Protein 8V66 (pdb70)

Nearest PDB structures (foldseek):
  8d6g-assembly1_A  TM=1.001E+00  e=0.000E+00  Nanorana parkeri
  8d6m-assembly1_A  TM=1.000E+00  e=0.000E+00  Nanorana parkeri
  8d6o-assembly1_A  TM=1.000E+00  e=0.000E+00  Nanorana parkeri
  6o0e-assembly2_B  TM=7.574E-01  e=0.000E+00  Aquarana catesbeiana
  6o0f-assembly2_B  TM=7.575E-01  e=0.000E+00  Aquarana catesbeiana

InterPro domains:
  IPR000716 Thyroglobulin type-1 [PF00086] (105-172)
  IPR000716 Thyroglobulin type-1 [PF00086] (182-245)
  IPR000716 Thyroglobulin type-1 [PS00484] (200-229)
  IPR000716 Thyroglobulin type-1 [PS51162] (107-174)
  IPR000716 Thyroglobulin type-1 [PS51162] (179-246)
  IPR000716 Thyroglobulin type-1 [SM00211] (129-178)
  IPR000716 Thyroglobulin type-1 [SM00211] (201-250)
  IPR000716 Thyroglobulin type-1 [cd00191] (109-174)
  IPR000716 Thyroglobulin type-1 [cd00191] (181-246)
  IPR001156 Transferrin-like domain [PF00405] (250-482)
  IPR001156 Transferrin-like domain [PF00405] (493-825)
  IPR001156 Transferrin-like domain [PR00422] (55-73)
  IPR001156 Transferrin-like domain [PR00422] (73-87)
  IPR001156 Transferrin-like domain [PR00422] (253-265)
  IPR001156 Transferrin-like domain [PR00422] (272-295)
  IPR001156 Transferrin-like domain [PR00422] (311-327)
  IPR001156 Transferrin-like domain [PR00422] (352-373)
  IPR001156 Transferrin-like domain [PR00422] (385-399)
  IPR001156 Transferrin-like domain [PR00422] (401-419)
  IPR001156 Transferrin-like domain [PR00422] (446-464)

Structure (mmCIF, N/CA/C/O backbone):
data_8V66
#
_entry.id   8V66
#
_cell.length_a   229.156
_cell.length_b   229.156
_cell.length_c   67.505
_cell.angle_alpha   90.00
_cell.angle_beta   90.00
_cell.angle_gamma   120.00
#
_symmetry.space_group_name_H-M   'H 3'
#
loop_
_entity.id
_entity.type
_entity.pdbx_description
1 polymer Saxiphilin
2 non-polymer 'PENTAETHYLENE GLYCOL'
3 non-polymer '({[(3aS,4R,7S,10aS)-2,6-diamino-10,10-dihydroxy-3a,4,9,10-tetrahydro-1H,8H-pyrrolo[1,2-c]purin-4-yl]methoxy}carbonyl)sulfamic acid'
4 water water
#
loop_
_atom_site.group_PDB
_atom_site.id
_atom_site.type_symbol
_atom_site.label_atom_id
_atom_site.label_alt_id
_atom_site.label_comp_id
_atom_site.label_asym_id
_atom_site.label_entity_id
_atom_site.label_seq_id
_atom_site.pdbx_PDB_ins_code
_atom_site.Cartn_x
_atom_site.Cartn_y
_atom_site.Cartn_z
_atom_site.occupancy
_atom_site.B_iso_or_equiv
_atom_site.auth_seq_id
_atom_site.auth_comp_id
_atom_site.auth_asym_id
_atom_site.auth_atom_id
_atom_site.pdbx_PDB_model_num
ATOM 1 N N . ARG A 1 24 ? -30.279 16.155 -14.583 1.00 70.83 5 ARG A N 1
ATOM 2 C CA . ARG A 1 24 ? -29.468 16.734 -13.521 1.00 64.80 5 ARG A CA 1
ATOM 3 C C . ARG A 1 24 ? -30.252 16.797 -12.215 1.00 54.10 5 ARG A C 1
ATOM 4 O O . ARG A 1 24 ? -31.436 17.121 -12.203 1.00 55.43 5 ARG A O 1
ATOM 12 N N . HIS A 1 25 ? -29.578 16.481 -11.115 1.00 55.22 6 HIS A N 1
ATOM 13 C CA . HIS A 1 25 ? -30.211 16.375 -9.810 1.00 58.44 6 HIS A CA 1
ATOM 14 C C . HIS A 1 25 ? -29.394 17.169 -8.805 1.00 52.70 6 HIS A C 1
ATOM 15 O O . HIS A 1 25 ? -28.174 17.269 -8.927 1.00 48.62 6 HIS A O 1
ATOM 22 N N . VAL A 1 26 ? -30.065 17.719 -7.802 1.00 48.96 7 VAL A N 1
ATOM 23 C CA . VAL A 1 26 ? -29.385 18.281 -6.644 1.00 41.75 7 VAL A CA 1
ATOM 24 C C . VAL A 1 26 ? -30.028 17.673 -5.416 1.00 41.34 7 VAL A C 1
ATOM 25 O O . VAL A 1 26 ? -31.235 17.825 -5.211 1.00 44.72 7 VAL A O 1
ATOM 29 N N . GLN A 1 27 ? -29.232 16.992 -4.599 1.00 36.95 8 GLN A N 1
ATOM 30 C CA . GLN A 1 27 ? -29.732 16.361 -3.384 1.00 40.24 8 GLN A CA 1
ATOM 31 C C . GLN A 1 27 ? -29.385 17.244 -2.194 1.00 37.41 8 GLN A C 1
ATOM 32 O O . GLN A 1 27 ? -28.214 17.371 -1.834 1.00 37.14 8 GLN A O 1
ATOM 38 N N . TRP A 1 28 ? -30.399 17.841 -1.587 1.00 38.07 9 TRP A N 1
ATOM 39 C CA . TRP A 1 28 ? -30.203 18.727 -0.449 1.00 40.60 9 TRP A CA 1
ATOM 40 C C . TRP A 1 28 ? -30.269 17.914 0.836 1.00 39.31 9 TRP A C 1
ATOM 41 O O . TRP A 1 28 ? -31.191 17.116 1.024 1.00 43.90 9 TRP A O 1
ATOM 52 N N . CYS A 1 29 ? -29.298 18.114 1.722 1.00 38.47 10 CYS A N 1
ATOM 53 C CA . CYS A 1 29 ? -29.327 17.450 3.018 1.00 36.85 10 CYS A CA 1
ATOM 54 C C . CYS A 1 29 ? -30.057 18.305 4.039 1.00 48.69 10 CYS A C 1
ATOM 55 O O . CYS A 1 29 ? -29.692 19.466 4.262 1.00 39.68 10 CYS A O 1
ATOM 58 N N . THR A 1 30 ? -31.072 17.727 4.668 1.00 41.81 11 THR A N 1
ATOM 59 C CA . THR A 1 30 ? -31.828 18.414 5.707 1.00 40.19 11 THR A CA 1
ATOM 60 C C . THR A 1 30 ? -31.508 17.777 7.046 1.00 43.93 11 THR A C 1
ATOM 61 O O . THR A 1 30 ? -31.173 16.587 7.123 1.00 39.26 11 THR A O 1
ATOM 65 N N . ILE A 1 31 ? -31.603 18.579 8.105 1.00 33.60 12 ILE A N 1
ATOM 66 C CA . ILE A 1 31 ? -31.164 18.170 9.439 1.00 37.62 12 ILE A CA 1
ATOM 67 C C . ILE A 1 31 ? -32.325 17.897 10.368 1.00 36.55 12 ILE A C 1
ATOM 68 O O . ILE A 1 31 ? -32.097 17.580 11.549 1.00 42.97 12 ILE A O 1
ATOM 73 N N . SER A 1 32 ? -33.556 18.030 9.897 1.00 38.37 13 SER A N 1
ATOM 74 C CA . SER A 1 32 ? -34.688 17.887 10.791 1.00 43.21 13 SER A CA 1
ATOM 75 C C . SER A 1 32 ? -35.922 17.500 10.000 1.00 37.08 13 SER A C 1
ATOM 76 O O . SER A 1 32 ? -35.989 17.669 8.778 1.00 42.67 13 SER A O 1
ATOM 79 N N . HIS A 1 33 ? -36.925 17.029 10.742 1.00 45.48 14 HIS A N 1
ATOM 80 C CA . HIS A 1 33 ? -38.225 16.719 10.160 1.00 43.74 14 HIS A CA 1
ATOM 81 C C . HIS A 1 33 ? -38.867 17.969 9.572 1.00 47.69 14 HIS A C 1
ATOM 82 O O . HIS A 1 33 ? -39.423 17.940 8.464 1.00 42.80 14 HIS A O 1
ATOM 89 N N . LEU A 1 34 ? -38.779 19.090 10.289 1.00 50.82 15 LEU A N 1
ATOM 90 C CA . LEU A 1 34 ? -39.350 20.335 9.787 1.00 40.89 15 LEU A CA 1
ATOM 91 C C . LEU A 1 34 ? -38.663 20.775 8.499 1.00 43.18 15 LEU A C 1
ATOM 92 O O . LEU A 1 34 ? -39.323 21.143 7.519 1.00 39.95 15 LEU A O 1
ATOM 97 N N . GLU A 1 35 ? -37.328 20.744 8.483 1.00 41.87 16 GLU A N 1
ATOM 98 C CA . GLU A 1 35 ? -36.599 21.182 7.294 1.00 34.16 16 GLU A CA 1
ATOM 99 C C . GLU A 1 35 ? -36.895 20.273 6.109 1.00 37.20 16 GLU A C 1
ATOM 100 O O . GLU A 1 35 ? -37.087 20.740 4.978 1.00 41.46 16 GLU A O 1
ATOM 106 N N . GLN A 1 36 ? -36.949 18.963 6.356 1.00 45.02 17 GLN A N 1
ATOM 107 C CA . GLN A 1 36 ? -37.282 18.026 5.283 1.00 42.41 17 GLN A CA 1
ATOM 108 C C . GLN A 1 36 ? -38.663 18.328 4.709 1.00 37.66 17 GLN A C 1
ATOM 109 O O . GLN A 1 36 ? -38.853 18.307 3.485 1.00 41.02 17 GLN A O 1
ATOM 115 N N . LYS A 1 37 ? -39.628 18.660 5.575 1.00 39.52 18 LYS A N 1
ATOM 116 C CA . LYS A 1 37 ? -40.950 19.076 5.098 1.00 48.31 18 LYS A CA 1
ATOM 117 C C . LYS A 1 37 ? -40.856 20.285 4.176 1.00 49.45 18 LYS A C 1
ATOM 118 O O . LYS A 1 37 ? -41.425 20.290 3.077 1.00 49.68 18 LYS A O 1
ATOM 124 N N . LYS A 1 38 ? -40.134 21.327 4.604 1.00 46.18 19 LYS A N 1
ATOM 125 C CA . LYS A 1 38 ? -39.967 22.500 3.749 1.00 39.43 19 LYS A CA 1
ATOM 126 C C . LYS A 1 38 ? -39.256 22.147 2.451 1.00 40.80 19 LYS A C 1
ATOM 127 O O . LYS A 1 38 ? -39.652 22.603 1.371 1.00 42.05 19 LYS A O 1
ATOM 133 N N . CYS A 1 39 ? -38.173 21.373 2.535 1.00 44.26 20 CYS A N 1
ATOM 134 C CA . CYS A 1 39 ? -37.473 20.993 1.315 1.00 45.04 20 CYS A CA 1
ATOM 135 C C . CYS A 1 39 ? -38.398 20.213 0.390 1.00 44.77 20 CYS A C 1
ATOM 136 O O . CYS A 1 39 ? -38.396 20.424 -0.832 1.00 46.73 20 CYS A O 1
ATOM 139 N N . ASN A 1 40 ? -39.205 19.312 0.962 1.00 43.13 21 ASN A N 1
ATOM 140 C CA . ASN A 1 40 ? -40.173 18.558 0.171 1.00 48.03 21 ASN A CA 1
ATOM 141 C C . ASN A 1 40 ? -41.186 19.478 -0.499 1.00 54.98 21 ASN A C 1
ATOM 142 O O . ASN A 1 40 ? -41.551 19.255 -1.658 1.00 48.29 21 ASN A O 1
ATOM 147 N N . ASP A 1 41 ? -41.642 20.527 0.200 1.00 46.72 22 ASP A N 1
ATOM 148 C CA . ASP A 1 41 ? -42.557 21.474 -0.437 1.00 51.76 22 ASP A CA 1
ATOM 149 C C . ASP A 1 41 ? -41.915 22.132 -1.651 1.00 50.70 22 ASP A C 1
ATOM 150 O O . ASP A 1 41 ? -42.573 22.337 -2.678 1.00 49.80 22 ASP A O 1
ATOM 155 N N . LEU A 1 42 ? -40.629 22.479 -1.554 1.00 43.29 23 LEU A N 1
ATOM 156 C CA . LEU A 1 42 ? -39.954 23.098 -2.690 1.00 41.75 23 LEU A CA 1
ATOM 157 C C . LEU A 1 42 ? -39.819 22.147 -3.870 1.00 45.89 23 LEU A C 1
ATOM 158 O O . LEU A 1 42 ? -39.804 22.600 -5.020 1.00 51.32 23 LEU A O 1
ATOM 163 N N . VAL A 1 43 ? -39.640 20.847 -3.617 1.00 47.20 24 VAL A N 1
ATOM 164 C CA . VAL A 1 43 ? -39.622 19.892 -4.725 1.00 46.67 24 VAL A CA 1
ATOM 165 C C . VAL A 1 43 ? -40.896 20.026 -5.545 1.00 43.46 24 VAL A C 1
ATOM 166 O O . VAL A 1 43 ? -40.861 20.051 -6.780 1.00 52.93 24 VAL A O 1
ATOM 170 N N . GLY A 1 44 ? -42.035 20.177 -4.865 1.00 44.69 25 GLY A N 1
ATOM 171 C CA . GLY A 1 44 ? -43.299 20.339 -5.571 1.00 58.68 25 GLY A CA 1
ATOM 172 C C . GLY A 1 44 ? -43.506 21.724 -6.162 1.00 64.24 25 GLY A C 1
ATOM 173 O O . GLY A 1 44 ? -43.971 21.856 -7.297 1.00 60.49 25 GLY A O 1
ATOM 174 N N . SER A 1 45 ? -43.177 22.774 -5.409 1.00 57.07 26 SER A N 1
ATOM 175 C CA . SER A 1 45 ? -43.586 24.116 -5.813 1.00 49.72 26 SER A CA 1
ATOM 176 C C . SER A 1 45 ? -42.577 24.825 -6.703 1.00 67.89 26 SER A C 1
ATOM 177 O O . SER A 1 45 ? -42.968 25.723 -7.458 1.00 60.02 26 SER A O 1
ATOM 180 N N . CYS A 1 46 ? -41.294 24.481 -6.622 1.00 60.00 27 CYS A N 1
ATOM 181 C CA . CYS A 1 46 ? -40.264 25.181 -7.378 1.00 62.53 27 CYS A CA 1
ATOM 182 C C . CYS A 1 46 ? -39.926 24.353 -8.607 1.00 66.61 27 CYS A C 1
ATOM 183 O O . CYS A 1 46 ? -39.365 23.258 -8.491 1.00 76.39 27 CYS A O 1
ATOM 186 N N . ASN A 1 47 ? -40.254 24.874 -9.779 1.00 63.24 28 ASN A N 1
ATOM 187 C CA . ASN A 1 47 ? -40.022 24.163 -11.028 1.00 65.68 28 ASN A CA 1
ATOM 188 C C . ASN A 1 47 ? -38.854 24.833 -11.735 1.00 67.85 28 ASN A C 1
ATOM 189 O O . ASN A 1 47 ? -39.017 25.848 -12.416 1.00 63.29 28 ASN A O 1
ATOM 194 N N . VAL A 1 48 ? -37.666 24.268 -11.556 1.00 66.16 29 VAL A N 1
ATOM 195 C CA . VAL A 1 48 ? -36.487 24.682 -12.307 1.00 62.83 29 VAL A CA 1
ATOM 196 C C . VAL A 1 48 ? -36.296 23.668 -13.431 1.00 75.70 29 VAL A C 1
ATOM 197 O O . VAL A 1 48 ? -35.953 22.507 -13.151 1.00 63.38 29 VAL A O 1
ATOM 201 N N . PRO A 1 49 ? -36.533 24.037 -14.687 1.00 78.96 30 PRO A N 1
ATOM 202 C CA . PRO A 1 49 ? -36.343 23.077 -15.774 1.00 76.97 30 PRO A CA 1
ATOM 203 C C . PRO A 1 49 ? -34.909 22.581 -15.787 1.00 74.93 30 PRO A C 1
ATOM 204 O O . PRO A 1 49 ? -33.980 23.325 -15.463 1.00 75.84 30 PRO A O 1
ATOM 208 N N . ASP A 1 50 ? -34.755 21.289 -16.096 1.00 75.33 31 ASP A N 1
ATOM 209 C CA . ASP A 1 50 ? -33.461 20.669 -16.370 1.00 78.75 31 ASP A CA 1
ATOM 210 C C . ASP A 1 50 ? -32.816 20.205 -15.056 1.00 72.18 31 ASP A C 1
ATOM 211 O O . ASP A 1 50 ? -32.104 19.195 -15.045 1.00 79.02 31 ASP A O 1
ATOM 216 N N . ILE A 1 51 ? -33.098 20.858 -13.929 1.00 69.75 32 ILE A N 1
ATOM 217 C CA . ILE A 1 51 ? -32.488 20.482 -12.655 1.00 60.44 32 ILE A CA 1
ATOM 218 C C . ILE A 1 51 ? -33.581 20.126 -11.660 1.00 55.38 32 ILE A C 1
ATOM 219 O O . ILE A 1 51 ? -34.456 20.947 -11.365 1.00 55.22 32 ILE A O 1
ATOM 224 N N . THR A 1 52 ? -33.511 18.917 -11.115 1.00 52.86 33 THR A N 1
ATOM 225 C CA . THR A 1 52 ? -34.504 18.428 -10.168 1.00 44.97 33 THR A CA 1
ATOM 226 C C . THR A 1 52 ? -33.911 18.439 -8.767 1.00 48.00 33 THR A C 1
ATOM 227 O O . THR A 1 52 ? -32.801 17.939 -8.554 1.00 50.04 33 THR A O 1
ATOM 231 N N . LEU A 1 53 ? -34.658 18.990 -7.818 1.00 49.31 34 LEU A N 1
ATOM 232 C CA . LEU A 1 53 ? -34.259 19.007 -6.420 1.00 48.77 34 LEU A CA 1
ATOM 233 C C . LEU A 1 53 ? -34.775 17.757 -5.722 1.00 49.13 34 LEU A C 1
ATOM 234 O O . LEU A 1 53 ? -35.874 17.290 -6.008 1.00 43.93 34 LEU A O 1
ATOM 239 N N . ALA A 1 54 ? -33.971 17.211 -4.811 1.00 40.78 35 ALA A N 1
ATOM 240 C CA . ALA A 1 54 ? -34.397 16.114 -3.956 1.00 40.02 35 ALA A CA 1
ATOM 241 C C . ALA A 1 54 ? -33.877 16.368 -2.552 1.00 43.08 35 ALA A C 1
ATOM 242 O O . ALA A 1 54 ? -32.867 17.049 -2.356 1.00 46.83 35 ALA A O 1
ATOM 244 N N . CYS A 1 55 ? -34.558 15.788 -1.575 1.00 39.72 36 CYS A N 1
ATOM 245 C CA . CYS A 1 55 ? -34.296 16.061 -0.171 1.00 43.06 36 CYS A CA 1
ATOM 246 C C . CYS A 1 55 ? -33.907 14.785 0.553 1.00 47.87 36 CYS A C 1
ATOM 247 O O . CYS A 1 55 ? -34.626 13.786 0.481 1.00 46.11 36 CYS A O 1
ATOM 250 N N . VAL A 1 56 ? -32.796 14.836 1.280 1.00 41.09 37 VAL A N 1
ATOM 251 C CA . VAL A 1 56 ? -32.254 13.695 2.011 1.00 45.53 37 VAL A CA 1
ATOM 252 C C . VAL A 1 56 ? -32.207 14.053 3.492 1.00 49.41 37 VAL A C 1
ATOM 253 O O . VAL A 1 56 ? -31.495 14.985 3.885 1.00 43.06 37 VAL A O 1
ATOM 257 N N . TYR A 1 57 ? -32.934 13.301 4.316 1.00 40.90 38 TYR A N 1
ATOM 258 C CA . TYR A 1 57 ? -32.976 13.588 5.747 1.00 42.01 38 TYR A CA 1
ATOM 259 C C . TYR A 1 57 ? -31.813 12.948 6.489 1.00 46.80 38 TYR A C 1
ATOM 260 O O . TYR A 1 57 ? -31.448 11.794 6.236 1.00 48.00 38 TYR A O 1
ATOM 269 N N . ARG A 1 58 ? -31.245 13.705 7.427 1.00 41.70 39 ARG A N 1
ATOM 270 C CA . ARG A 1 58 ? -30.363 13.188 8.465 1.00 38.34 39 ARG A CA 1
ATOM 271 C C . ARG A 1 58 ? -30.732 13.905 9.759 1.00 44.87 39 ARG A C 1
ATOM 272 O O . ARG A 1 58 ? -31.452 14.900 9.745 1.00 48.01 39 ARG A O 1
ATOM 280 N N . SER A 1 59 ? -30.206 13.421 10.883 1.00 42.84 40 SER A N 1
ATOM 281 C CA . SER A 1 59 ? -30.726 13.805 12.189 1.00 51.80 40 SER A CA 1
ATOM 282 C C . SER A 1 59 ? -30.009 15.006 12.799 1.00 49.16 40 SER A C 1
ATOM 283 O O . SER A 1 59 ? -30.431 15.488 13.857 1.00 44.68 40 SER A O 1
ATOM 286 N N . SER A 1 60 ? -28.941 15.499 12.178 1.00 44.21 41 SER A N 1
ATOM 287 C CA . SER A 1 60 ? -28.179 16.588 12.774 1.00 41.40 41 SER A CA 1
ATOM 288 C C . SER A 1 60 ? -27.287 17.215 11.714 1.00 43.48 41 SER A C 1
ATOM 289 O O . SER A 1 60 ? -27.053 16.646 10.648 1.00 39.25 41 SER A O 1
ATOM 292 N N . THR A 1 61 ? -26.755 18.389 12.047 1.00 43.43 42 THR A N 1
ATOM 293 C CA . THR A 1 61 ? -25.830 19.058 11.139 1.00 38.07 42 THR A CA 1
ATOM 294 C C . THR A 1 61 ? -24.645 18.168 10.791 1.00 43.74 42 THR A C 1
ATOM 295 O O . THR A 1 61 ? -24.244 18.090 9.623 1.00 40.36 42 THR A O 1
ATOM 299 N N . GLU A 1 62 ? -24.077 17.477 11.788 1.00 43.09 43 GLU A N 1
ATOM 300 C CA . GLU A 1 62 ? -22.865 16.702 11.539 1.00 46.06 43 GLU A CA 1
ATOM 301 C C . GLU A 1 62 ? -23.151 15.473 10.695 1.00 45.61 43 GLU A C 1
ATOM 302 O O . GLU A 1 62 ? -22.295 15.057 9.910 1.00 39.32 43 GLU A O 1
ATOM 308 N N . ASN A 1 63 ? -24.325 14.858 10.861 1.00 44.17 44 ASN A N 1
ATOM 309 C CA . ASN A 1 63 ? -24.649 13.711 10.020 1.00 47.55 44 ASN A CA 1
ATOM 310 C C . ASN A 1 63 ? -24.862 14.132 8.574 1.00 42.63 44 ASN A C 1
ATOM 311 O O . ASN A 1 63 ? -24.579 13.360 7.659 1.00 39.35 44 ASN A O 1
ATOM 316 N N . CYS A 1 64 ? -25.341 15.355 8.343 1.00 42.50 45 CYS A N 1
ATOM 317 C CA . CYS A 1 64 ? -25.460 15.848 6.979 1.00 35.61 45 CYS A CA 1
ATOM 318 C C . CYS A 1 64 ? -24.088 16.137 6.383 1.00 34.89 45 CYS A C 1
ATOM 319 O O . CYS A 1 64 ? -23.837 15.835 5.208 1.00 38.01 45 CYS A O 1
ATOM 322 N N . MET A 1 65 ? -23.200 16.775 7.155 1.00 33.49 46 MET A N 1
ATOM 323 C CA . MET A 1 65 ? -21.828 16.948 6.679 1.00 35.06 46 MET A CA 1
ATOM 324 C C . MET A 1 65 ? -21.218 15.624 6.224 1.00 42.72 46 MET A C 1
ATOM 325 O O . MET A 1 65 ? -20.546 15.563 5.186 1.00 36.83 46 MET A O 1
ATOM 330 N N . ALA A 1 66 ? -21.397 14.564 7.016 1.00 39.13 47 ALA A N 1
ATOM 331 C CA . ALA A 1 66 ? -20.873 13.255 6.618 1.00 41.09 47 ALA A CA 1
ATOM 332 C C . ALA A 1 66 ? -21.579 12.721 5.375 1.00 42.26 47 ALA A C 1
ATOM 333 O O . ALA A 1 66 ? -20.942 12.090 4.522 1.00 43.00 47 ALA A O 1
ATOM 335 N N . ALA A 1 67 ? -22.889 12.967 5.251 1.00 39.37 48 ALA A N 1
ATOM 336 C CA . ALA A 1 67 ? -23.626 12.526 4.069 1.00 39.33 48 ALA A CA 1
ATOM 337 C C . ALA A 1 67 ? -23.109 13.204 2.811 1.00 43.64 48 ALA A C 1
ATOM 338 O O . ALA A 1 67 ? -23.019 12.575 1.755 1.00 39.94 48 ALA A O 1
ATOM 340 N N . ILE A 1 68 ? -22.760 14.487 2.896 1.00 39.35 49 ILE A N 1
ATOM 341 C CA . ILE A 1 68 ? -22.231 15.175 1.724 1.00 35.21 49 ILE A CA 1
ATOM 342 C C . ILE A 1 68 ? -20.849 14.646 1.377 1.00 34.33 49 ILE A C 1
ATOM 343 O O . ILE A 1 68 ? -20.546 14.386 0.204 1.00 37.89 49 ILE A O 1
ATOM 348 N N . LYS A 1 69 ? -19.993 14.478 2.387 1.00 31.33 50 LYS A N 1
ATOM 349 C CA . LYS A 1 69 ? -18.676 13.902 2.148 1.00 35.15 50 LYS A CA 1
ATOM 350 C C . LYS A 1 69 ? -18.802 12.533 1.471 1.00 39.31 50 LYS A C 1
ATOM 351 O O . LYS A 1 69 ? -18.060 12.219 0.531 1.00 41.05 50 LYS A O 1
ATOM 357 N N . ASP A 1 70 ? -19.782 11.746 1.888 1.00 36.50 51 ASP A N 1
ATOM 358 C CA . ASP A 1 70 ? -19.955 10.382 1.399 1.00 42.25 51 ASP A CA 1
ATOM 359 C C . ASP A 1 70 ? -20.705 10.304 0.075 1.00 47.80 51 ASP A C 1
ATOM 360 O O . ASP A 1 70 ? -20.828 9.211 -0.492 1.00 43.14 51 ASP A O 1
ATOM 365 N N . GLY A 1 71 ? -21.229 11.413 -0.428 1.00 37.85 52 GLY A N 1
ATOM 366 C CA . GLY A 1 71 ? -22.006 11.386 -1.646 1.00 35.12 52 GLY A CA 1
ATOM 367 C C . GLY A 1 71 ? -23.464 11.037 -1.460 1.00 39.52 52 GLY A C 1
ATOM 368 O O . GLY A 1 71 ? -24.188 10.926 -2.456 1.00 40.38 52 GLY A O 1
ATOM 369 N N . GLN A 1 72 ? -23.926 10.855 -0.220 1.00 36.41 53 GLN A N 1
ATOM 370 C CA . GLN A 1 72 ? -25.354 10.645 0.013 1.00 33.23 53 GLN A CA 1
ATOM 371 C C . GLN A 1 72 ? -26.181 11.871 -0.346 1.00 39.59 53 GLN A C 1
ATOM 372 O O . GLN A 1 72 ? -27.371 11.744 -0.664 1.00 37.45 53 GLN A O 1
ATOM 378 N N . ALA A 1 73 ? -25.565 13.052 -0.313 1.00 39.00 54 ALA A N 1
ATOM 379 C CA . ALA A 1 73 ? -26.227 14.304 -0.640 1.00 43.57 54 ALA A CA 1
ATOM 380 C C . ALA A 1 73 ? -25.162 15.251 -1.169 1.00 41.13 54 ALA A C 1
ATOM 381 O O . ALA A 1 73 ? -23.968 14.936 -1.164 1.00 38.42 54 ALA A O 1
ATOM 383 N N . ASP A 1 74 ? -25.600 16.421 -1.634 1.00 34.97 55 ASP A N 1
ATOM 384 C CA . ASP A 1 74 ? -24.723 17.332 -2.366 1.00 37.14 55 ASP A CA 1
ATOM 385 C C . ASP A 1 74 ? -24.531 18.697 -1.715 1.00 37.25 55 ASP A C 1
A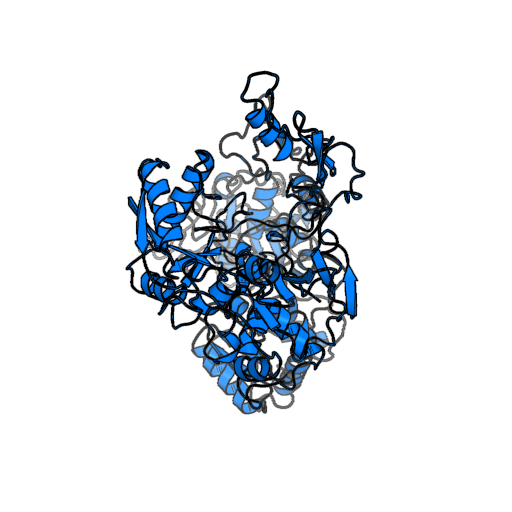TOM 386 O O . ASP A 1 74 ? -23.483 19.315 -1.924 1.00 36.48 55 ASP A O 1
ATOM 391 N N . ALA A 1 75 ? -25.498 19.180 -0.943 1.00 36.17 56 ALA A N 1
ATOM 392 C CA . ALA A 1 75 ? -25.420 20.562 -0.474 1.00 38.00 56 ALA A CA 1
ATOM 393 C C . ALA A 1 75 ? -26.222 20.728 0.809 1.00 39.32 56 ALA A C 1
ATOM 394 O O . ALA A 1 75 ? -27.229 20.046 1.023 1.00 36.60 56 ALA A O 1
ATOM 396 N N . MET A 1 76 ? -25.762 21.647 1.659 1.00 36.60 57 MET A N 1
ATOM 397 C CA . MET A 1 76 ? -26.575 22.162 2.753 1.00 32.78 57 MET A CA 1
ATOM 398 C C . MET A 1 76 ? -26.076 23.562 3.059 1.00 32.50 57 MET A C 1
ATOM 399 O O . MET A 1 76 ? -24.986 23.950 2.649 1.00 34.40 57 MET A O 1
ATOM 404 N N . PHE A 1 77 ? -26.862 24.286 3.842 1.00 34.79 58 PHE A N 1
ATOM 405 C CA . PHE A 1 77 ? -26.519 25.635 4.296 1.00 34.34 58 PHE A CA 1
ATOM 406 C C . PHE A 1 77 ? -25.946 25.529 5.704 1.00 37.67 58 PHE A C 1
ATOM 407 O O . PHE A 1 77 ? -26.551 24.886 6.568 1.00 36.78 58 PHE A O 1
ATOM 415 N N . LEU A 1 78 ? -24.795 26.162 5.937 1.00 34.19 59 LEU A N 1
ATOM 416 C CA . LEU A 1 78 ? -24.069 26.038 7.195 1.00 33.06 59 LEU A CA 1
ATOM 417 C C . LEU A 1 78 ? -23.761 27.403 7.817 1.00 37.96 59 LEU A C 1
ATOM 418 O O . LEU A 1 78 ? -23.294 28.323 7.137 1.00 34.48 59 LEU A O 1
ATOM 423 N N . ASP A 1 79 ? -23.978 27.504 9.124 1.00 34.66 60 ASP A N 1
ATOM 424 C CA . ASP A 1 79 ? -23.414 28.585 9.924 1.00 39.67 60 ASP A CA 1
ATOM 425 C C . ASP A 1 79 ? -21.906 28.647 9.727 1.00 41.58 60 ASP A C 1
ATOM 426 O O . ASP A 1 79 ? -21.254 27.621 9.503 1.00 34.61 60 ASP A O 1
ATOM 431 N N . SER A 1 80 ? -21.348 29.867 9.811 1.00 36.08 61 SER A N 1
ATOM 432 C CA . SER A 1 80 ? -19.914 30.059 9.603 1.00 34.22 61 SER A CA 1
ATOM 433 C C . SER A 1 80 ? -19.067 29.157 10.495 1.00 33.53 61 SER A C 1
ATOM 434 O O . SER A 1 80 ? -17.968 28.747 10.104 1.00 34.95 61 SER A O 1
ATOM 437 N N . GLY A 1 81 ? -19.519 28.883 11.721 1.00 35.17 62 GLY A N 1
ATOM 438 C CA . GLY A 1 81 ? -18.727 28.018 12.589 1.00 33.24 62 GLY A CA 1
ATOM 439 C C . GLY A 1 81 ? -18.649 26.595 12.053 1.00 39.89 62 GLY A C 1
ATOM 440 O O . GLY A 1 81 ? -17.609 25.941 12.139 1.00 36.92 62 GLY A O 1
ATOM 441 N N . ASP A 1 82 ? -19.747 26.115 11.470 1.00 40.41 63 ASP A N 1
ATOM 442 C CA . ASP A 1 82 ? -19.799 24.801 10.832 1.00 40.76 63 ASP A CA 1
ATOM 443 C C . ASP A 1 82 ? -19.060 24.799 9.502 1.00 44.25 63 ASP A C 1
ATOM 444 O O . ASP A 1 82 ? -18.481 23.775 9.112 1.00 37.57 63 ASP A O 1
ATOM 449 N N . VAL A 1 83 ? -19.070 25.932 8.790 1.00 37.54 64 VAL A N 1
ATOM 450 C CA . VAL A 1 83 ? -18.229 26.057 7.603 1.00 34.14 64 VAL A CA 1
ATOM 451 C C . VAL A 1 83 ? -16.776 25.802 7.970 1.00 43.03 64 VAL A C 1
ATOM 452 O O . VAL A 1 83 ? -16.041 25.140 7.230 1.00 38.35 64 VAL A O 1
ATOM 456 N N . TYR A 1 84 ? -16.332 26.328 9.119 1.00 38.26 65 TYR A N 1
ATOM 457 C CA . TYR A 1 84 ? -14.965 26.073 9.543 1.00 36.04 65 TYR A CA 1
ATOM 458 C C . TYR A 1 84 ? -14.774 24.594 9.866 1.00 41.71 65 TYR A C 1
ATOM 459 O O . TYR A 1 84 ? -13.815 23.964 9.409 1.00 39.09 65 TYR A O 1
ATOM 468 N N . LYS A 1 85 ? -15.671 24.031 10.679 1.00 39.29 66 LYS A N 1
ATOM 469 C CA . LYS A 1 85 ? -15.525 22.629 11.072 1.00 37.78 66 LYS A CA 1
ATOM 470 C C . LYS A 1 85 ? -15.619 21.712 9.855 1.00 40.38 66 LYS A C 1
ATOM 471 O O . LYS A 1 85 ? -14.908 20.704 9.767 1.00 42.19 66 LYS A O 1
ATOM 477 N N . ALA A 1 86 ? -16.472 22.059 8.886 1.00 38.34 67 ALA A N 1
ATOM 478 C CA . ALA A 1 86 ? -16.621 21.220 7.699 1.00 43.31 67 ALA A CA 1
ATOM 479 C C . ALA A 1 86 ? -15.416 21.284 6.781 1.00 41.53 67 ALA A C 1
ATOM 480 O O . ALA A 1 86 ? -15.245 20.395 5.937 1.00 40.09 67 ALA A O 1
ATOM 482 N N . SER A 1 87 ? -14.589 22.320 6.906 1.00 37.12 68 SER A N 1
ATOM 483 C CA . SER A 1 87 ? -13.418 22.458 6.059 1.00 39.41 68 SER A CA 1
ATOM 484 C C . SER A 1 87 ? -12.259 21.582 6.510 1.00 43.38 68 SER A C 1
ATOM 485 O O . SER A 1 87 ? -11.284 21.458 5.770 1.00 37.90 68 SER A O 1
ATOM 488 N N . LEU A 1 88 ? -12.325 20.993 7.700 1.00 41.27 69 LEU A N 1
ATOM 489 C CA . LEU A 1 88 ? -11.218 20.175 8.176 1.00 48.17 69 LEU A CA 1
ATOM 490 C C . LEU A 1 88 ? -11.241 18.795 7.510 1.00 49.19 69 LEU A C 1
ATOM 491 O O . LEU A 1 88 ? -12.241 18.370 6.921 1.00 46.50 69 LEU A O 1
ATOM 496 N N . ASP A 1 89 ? -10.116 18.084 7.625 1.00 52.20 70 ASP A N 1
ATOM 497 C CA . ASP A 1 89 ? -9.924 16.856 6.857 1.00 53.35 70 ASP A CA 1
ATOM 498 C C . ASP A 1 89 ? -11.010 15.818 7.104 1.00 44.79 70 ASP A C 1
ATOM 499 O O . ASP A 1 89 ? -11.252 14.977 6.230 1.00 52.22 70 ASP A O 1
ATOM 504 N N . HIS A 1 90 ? -11.690 15.869 8.250 1.00 41.64 71 HIS A N 1
ATOM 505 C CA . HIS A 1 90 ? -12.748 14.893 8.523 1.00 48.42 71 HIS A CA 1
ATOM 506 C C . HIS A 1 90 ? -13.866 14.947 7.481 1.00 60.84 71 HIS A C 1
ATOM 507 O O . HIS A 1 90 ? -14.468 13.919 7.158 1.00 54.12 71 HIS A O 1
ATOM 514 N N . TYR A 1 91 ? -14.189 16.131 6.968 1.00 50.04 72 TYR A N 1
ATOM 515 C CA . TYR A 1 91 ? -15.334 16.254 6.068 1.00 36.39 72 TYR A CA 1
ATOM 516 C C . TYR A 1 91 ? -14.980 16.797 4.700 1.00 35.56 72 TYR A C 1
ATOM 517 O O . TYR A 1 91 ? -15.612 16.419 3.714 1.00 39.98 72 TYR A O 1
ATOM 526 N N . ASN A 1 92 ? -14.028 17.723 4.633 1.00 38.85 73 ASN A N 1
ATOM 527 C CA . ASN A 1 92 ? -13.479 18.226 3.380 1.00 40.93 73 ASN A CA 1
ATOM 528 C C . ASN A 1 92 ? -14.566 18.864 2.511 1.00 42.79 73 ASN A C 1
ATOM 529 O O . ASN A 1 92 ? -14.727 18.538 1.328 1.00 38.67 73 ASN A O 1
ATOM 534 N N . LEU A 1 93 ? -15.339 19.767 3.119 1.00 37.52 74 LEU A N 1
ATOM 535 C CA . LEU A 1 93 ? -16.356 20.545 2.416 1.00 36.21 74 LEU A CA 1
ATOM 536 C C . LEU A 1 93 ? -15.880 21.985 2.275 1.00 37.06 74 LEU A C 1
ATOM 537 O O . LEU A 1 93 ? -15.010 22.431 3.021 1.00 37.16 74 LEU A O 1
ATOM 542 N N . LYS A 1 94 ? -16.463 22.719 1.322 1.00 37.07 75 LYS A N 1
ATOM 543 C CA . LYS A 1 94 ? -16.062 24.102 1.079 1.00 35.20 75 LYS A CA 1
ATOM 544 C C . LYS A 1 94 ? -17.302 24.952 0.837 1.00 34.24 75 LYS A C 1
ATOM 545 O O . LYS A 1 94 ? -18.304 24.451 0.326 1.00 36.91 75 LYS A O 1
ATOM 551 N N . PRO A 1 95 ? -17.260 26.238 1.201 1.00 33.46 76 PRO A N 1
ATOM 552 C CA . PRO A 1 95 ? -18.378 27.134 0.887 1.00 33.81 76 PRO A CA 1
ATOM 553 C C . PRO A 1 95 ? -18.383 27.478 -0.594 1.00 34.48 76 PRO A C 1
ATOM 554 O O . PRO A 1 95 ? -17.335 27.758 -1.180 1.00 38.20 76 PRO A O 1
ATOM 558 N N . ILE A 1 96 ? -19.572 27.491 -1.195 1.00 34.77 77 ILE A N 1
ATOM 559 C CA . ILE A 1 96 ? -19.698 27.879 -2.596 1.00 38.58 77 ILE A CA 1
ATOM 560 C C . ILE A 1 96 ? -20.705 29.005 -2.837 1.00 35.78 77 ILE A C 1
ATOM 561 O O . ILE A 1 96 ? -20.619 29.672 -3.883 1.00 37.23 77 ILE A O 1
ATOM 566 N N . ILE A 1 97 ? -21.680 29.229 -1.955 1.00 35.32 78 ILE A N 1
ATOM 567 C CA . ILE A 1 97 ? -22.747 30.205 -2.200 1.00 38.47 78 ILE A CA 1
ATOM 568 C C . ILE A 1 97 ? -23.076 30.924 -0.901 1.00 39.28 78 ILE A C 1
ATOM 569 O O . ILE A 1 97 ? -23.149 30.289 0.154 1.00 39.74 78 ILE A O 1
ATOM 574 N N . ALA A 1 98 ? -23.313 32.241 -0.974 1.00 37.24 79 ALA A N 1
ATOM 575 C CA . ALA A 1 98 ? -23.621 32.994 0.238 1.00 33.95 79 ALA A CA 1
ATOM 576 C C . ALA A 1 98 ? -24.282 34.318 -0.131 1.00 35.69 79 ALA A C 1
ATOM 577 O O . ALA A 1 98 ? -24.221 34.764 -1.278 1.00 37.93 79 ALA A O 1
ATOM 579 N N . GLU A 1 99 ? -24.893 34.957 0.864 1.00 36.09 80 GLU A N 1
ATOM 580 C CA . GLU A 1 99 ? -25.476 36.296 0.647 1.00 35.26 80 GLU A CA 1
ATOM 581 C C . GLU A 1 99 ? -24.388 37.362 0.678 1.00 38.88 80 GLU A C 1
ATOM 582 O O . GLU A 1 99 ? -23.653 37.452 1.671 1.00 40.06 80 GLU A O 1
ATOM 588 N N . PRO A 1 100 ? -24.247 38.173 -0.377 1.00 45.69 81 PRO A N 1
ATOM 589 C CA . PRO A 1 100 ? -23.264 39.270 -0.360 1.00 46.63 81 PRO A CA 1
ATOM 590 C C . PRO A 1 100 ? -23.522 40.251 0.771 1.00 42.56 81 PRO A C 1
ATOM 591 O O . PRO A 1 100 ? -24.667 40.531 1.126 1.00 41.14 81 PRO A O 1
ATOM 595 N N . TYR A 1 101 ? -22.440 40.785 1.337 1.00 40.45 82 TYR A N 1
ATOM 596 C CA . TYR A 1 101 ? -22.542 41.821 2.354 1.00 39.67 82 TYR A CA 1
ATOM 597 C C . TYR A 1 101 ? -21.563 42.940 2.039 1.00 45.26 82 TYR A C 1
ATOM 598 O O . TYR A 1 101 ? -20.697 42.813 1.171 1.00 41.20 82 TYR A O 1
ATOM 607 N N . SER A 1 102 ? -21.714 44.035 2.788 1.00 45.09 83 SER A N 1
ATOM 608 C CA . SER A 1 102 ? -20.978 45.277 2.606 1.00 46.26 83 SER A CA 1
ATOM 609 C C . SER A 1 102 ? -20.419 45.711 3.956 1.00 47.21 83 SER A C 1
ATOM 610 O O . SER A 1 102 ? -21.036 45.467 4.997 1.00 39.14 83 SER A O 1
ATOM 613 N N . LEU A 1 103 ? -19.240 46.330 3.950 1.00 49.90 84 LEU A N 1
ATOM 614 C CA . LEU A 1 103 ? -18.630 46.802 5.189 1.00 49.47 84 LEU A CA 1
ATOM 615 C C . LEU A 1 103 ? -18.781 48.305 5.391 1.00 49.56 84 LEU A C 1
ATOM 616 O O . LEU A 1 103 ? -18.948 48.760 6.526 1.00 45.65 84 LEU A O 1
ATOM 621 N N . HIS A 1 104 ? -18.697 49.081 4.315 1.00 43.78 85 HIS A N 1
ATOM 622 C CA . HIS A 1 104 ? -18.812 50.532 4.363 1.00 56.10 85 HIS A CA 1
ATOM 623 C C . HIS A 1 104 ? -19.136 51.003 2.954 1.00 53.69 85 HIS A C 1
ATOM 624 O O . HIS A 1 104 ? -19.070 50.230 1.992 1.00 43.92 85 HIS A O 1
ATOM 631 N N . ARG A 1 105 ? -19.521 52.272 2.837 1.00 51.30 86 ARG A N 1
ATOM 632 C CA . ARG A 1 105 ? -19.781 52.808 1.510 1.00 52.01 86 ARG A CA 1
ATOM 633 C C . ARG A 1 105 ? -18.482 52.869 0.732 1.00 49.76 86 ARG A C 1
ATOM 634 O O . ARG A 1 105 ? -17.427 53.164 1.288 1.00 53.35 86 ARG A O 1
ATOM 642 N N . GLU A 1 106 ? -18.559 52.559 -0.551 1.00 49.10 87 GLU A N 1
ATOM 643 C CA . GLU A 1 106 ? -17.397 52.580 -1.416 1.00 54.83 87 GLU A CA 1
ATOM 644 C C . GLU A 1 106 ? -17.689 53.493 -2.595 1.00 58.00 87 GLU A C 1
ATOM 645 O O . GLU A 1 106 ? -18.848 53.751 -2.920 1.00 43.52 87 GLU A O 1
ATOM 651 N N . LEU A 1 107 ? -16.619 54.001 -3.210 1.00 58.04 88 LEU A N 1
ATOM 652 C CA . LEU A 1 107 ? -16.723 54.714 -4.479 1.00 52.35 88 LEU A CA 1
ATOM 653 C C . LEU A 1 107 ? -17.446 53.851 -5.502 1.00 67.44 88 LEU A C 1
ATOM 654 O O . LEU A 1 107 ? -17.374 52.622 -5.457 1.00 53.81 88 LEU A O 1
ATOM 659 N N . THR A 1 108 ? -18.162 54.482 -6.432 1.00 48.52 89 THR A N 1
ATOM 660 C CA . THR A 1 108 ? -18.715 53.644 -7.485 1.00 46.46 89 THR A CA 1
ATOM 661 C C . THR A 1 108 ? -17.582 53.145 -8.382 1.00 37.59 89 THR A C 1
ATOM 662 O O . THR A 1 108 ? -16.517 53.758 -8.479 1.00 40.86 89 THR A O 1
ATOM 666 N N . LYS A 1 109 ? -17.843 52.031 -9.062 1.00 46.27 90 LYS A N 1
ATOM 667 C CA . LYS A 1 109 ? -16.862 51.432 -9.966 1.00 44.48 90 LYS A CA 1
ATOM 668 C C . LYS A 1 109 ? -16.385 52.422 -11.032 1.00 40.62 90 LYS A C 1
ATOM 669 O O . LYS A 1 109 ? -15.182 52.542 -11.283 1.00 42.76 90 LYS A O 1
ATOM 675 N N . CYS A 1 110 ? -17.311 53.124 -11.691 1.00 41.00 91 CYS A N 1
ATOM 676 C CA . CYS A 1 110 ? -16.896 54.074 -12.730 1.00 38.30 91 CYS A CA 1
ATOM 677 C C . CYS A 1 110 ? -15.986 55.165 -12.166 1.00 33.88 91 CYS A C 1
ATOM 678 O O . CYS A 1 110 ? -14.957 55.514 -12.773 1.00 37.24 91 CYS A O 1
ATOM 681 N N . LEU A 1 111 ? -16.320 55.707 -10.993 1.00 36.64 92 LEU A N 1
ATOM 682 C CA . LEU A 1 111 ? -15.501 56.800 -10.478 1.00 33.74 92 LEU A CA 1
ATOM 683 C C . LEU A 1 111 ? -14.134 56.306 -9.999 1.00 34.28 92 LEU A C 1
ATOM 684 O O . LEU A 1 111 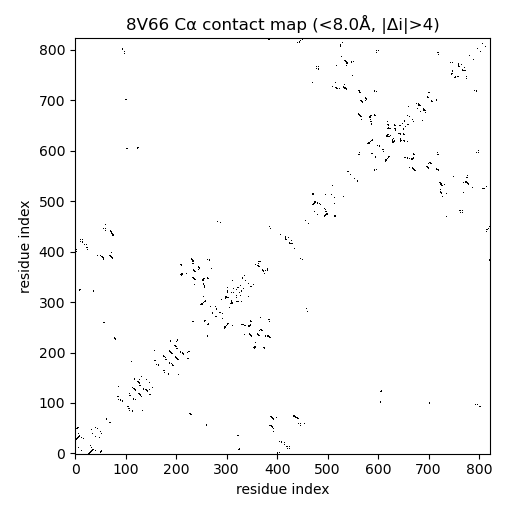? -13.137 57.020 -10.142 1.00 37.73 92 LEU A O 1
ATOM 689 N N . LYS A 1 112 ? -14.060 55.096 -9.453 1.00 46.21 93 LYS A N 1
ATOM 690 C CA . LYS A 1 112 ? -12.756 54.508 -9.137 1.00 43.30 93 LYS A CA 1
ATOM 691 C C . LYS A 1 112 ? -11.910 54.327 -10.396 1.00 35.98 93 LYS A C 1
ATOM 692 O O . LYS A 1 112 ? -10.706 54.631 -10.422 1.00 40.61 93 LYS A O 1
ATOM 698 N N . HIS A 1 113 ? -12.531 53.790 -11.442 1.00 39.16 94 HIS A N 1
ATOM 699 C CA . HIS A 1 113 ? -11.857 53.578 -12.717 1.00 40.37 94 HIS A CA 1
ATOM 700 C C . HIS A 1 113 ? -11.368 54.894 -13.306 1.00 43.27 94 HIS A C 1
ATOM 701 O O . HIS A 1 113 ? -10.232 54.987 -13.790 1.00 38.48 94 HIS A O 1
ATOM 708 N N . ARG A 1 114 ? -12.201 55.941 -13.251 1.00 39.90 95 ARG A N 1
ATOM 709 C CA . ARG A 1 114 ? -11.757 57.247 -13.718 1.00 36.77 95 ARG A CA 1
ATOM 710 C C . ARG A 1 114 ? -10.523 57.700 -12.949 1.00 40.65 95 ARG A C 1
ATOM 711 O O . ARG A 1 114 ? -9.531 58.151 -13.535 1.00 44.49 95 ARG A O 1
ATOM 719 N N . GLN A 1 115 ? -10.567 57.578 -11.623 1.00 38.78 96 GLN A N 1
ATOM 720 C CA . GLN A 1 115 ? -9.449 58.017 -10.793 1.00 40.60 96 GLN A CA 1
ATOM 721 C C . GLN A 1 115 ? -8.187 57.212 -11.094 1.00 48.26 96 GLN A C 1
ATOM 722 O O . GLN A 1 115 ? -7.096 57.778 -11.223 1.00 42.55 96 GLN A O 1
ATOM 728 N N . GLU A 1 116 ? -8.320 55.893 -11.249 1.00 42.53 97 GLU A N 1
ATOM 729 C CA . GLU A 1 116 ? -7.155 55.070 -11.558 1.00 44.22 97 GLU A CA 1
ATOM 730 C C . GLU A 1 116 ? -6.562 55.444 -12.915 1.00 49.40 97 GLU A C 1
ATOM 731 O O . GLU A 1 116 ? -5.345 55.637 -13.040 1.00 44.85 97 GLU A O 1
ATOM 737 N N . SER A 1 117 ? -7.406 55.598 -13.943 1.00 43.18 98 SER A N 1
ATOM 738 C CA . SER A 1 117 ? -6.854 55.856 -15.271 1.00 46.88 98 SER A CA 1
ATOM 739 C C . SER A 1 117 ? -6.236 57.243 -15.340 1.00 52.62 98 SER A C 1
ATOM 740 O O . SER A 1 117 ? -5.204 57.438 -15.989 1.00 50.92 98 SER A O 1
ATOM 743 N N . LEU A 1 118 ? -6.860 58.220 -14.683 1.00 46.63 99 LEU A N 1
ATOM 744 C CA . LEU A 1 118 ? -6.299 59.566 -14.640 1.00 47.79 99 LEU A CA 1
ATOM 745 C C . LEU A 1 118 ? -4.994 59.595 -13.849 1.00 52.04 99 LEU A C 1
ATOM 746 O O . LEU A 1 118 ? -4.166 60.493 -14.047 1.00 53.95 99 LEU A O 1
ATOM 751 N N . GLY A 1 119 ? -4.801 58.635 -12.947 1.00 53.25 100 GLY A N 1
ATOM 752 C CA . GLY A 1 119 ? -3.550 58.505 -12.227 1.00 55.51 100 GLY A CA 1
ATOM 753 C C . GLY A 1 119 ? -2.466 57.718 -12.933 1.00 51.78 100 GLY A C 1
ATOM 754 O O . GLY A 1 119 ? -1.364 57.578 -12.392 1.00 58.50 100 GLY A O 1
ATOM 755 N N . GLY A 1 120 ? -2.733 57.200 -14.127 1.00 50.74 101 GLY A N 1
ATOM 756 C CA . GLY A 1 120 ? -1.724 56.501 -14.891 1.00 52.94 101 GLY A CA 1
ATOM 757 C C . GLY A 1 120 ? -0.603 57.435 -15.321 1.00 56.04 101 GLY A C 1
ATOM 758 O O . GLY A 1 120 ? -0.549 58.611 -14.969 1.00 58.89 101 GLY A O 1
ATOM 759 N N . ASP A 1 121 ? 0.304 56.880 -16.123 1.00 46.66 102 ASP A N 1
ATOM 760 C CA . ASP A 1 121 ? 1.478 57.604 -16.601 1.00 55.36 102 ASP A CA 1
ATOM 761 C C . ASP A 1 121 ? 1.095 58.483 -17.786 1.00 49.17 102 ASP A C 1
ATOM 762 O O . ASP A 1 121 ? 0.716 57.972 -18.845 1.00 51.27 102 ASP A O 1
ATOM 767 N N . LYS A 1 122 ? 1.205 59.804 -17.614 1.00 55.95 103 LYS A N 1
ATOM 768 C CA . LYS A 1 122 ? 0.803 60.721 -18.676 1.00 64.43 103 LYS A CA 1
ATOM 769 C C . LYS A 1 122 ? 1.602 60.530 -19.958 1.00 63.32 103 LYS A C 1
ATOM 770 O O . LYS A 1 122 ? 1.104 60.879 -21.033 1.00 55.67 103 LYS A O 1
ATOM 776 N N . MET A 1 123 ? 2.813 59.966 -19.883 1.00 61.28 104 MET A N 1
ATOM 777 C CA . MET A 1 123 ? 3.591 59.711 -21.092 1.00 50.51 104 MET A CA 1
ATOM 778 C C . MET A 1 123 ? 3.040 58.566 -21.926 1.00 55.60 104 MET A C 1
ATOM 779 O O . MET A 1 123 ? 3.437 58.427 -23.090 1.00 49.42 104 MET A O 1
ATOM 784 N N . VAL A 1 124 ? 2.150 57.743 -21.372 1.00 47.79 105 VAL A N 1
ATOM 785 C CA . VAL A 1 124 ? 1.403 56.765 -22.165 1.00 55.81 105 VAL A CA 1
ATOM 786 C C . VAL A 1 124 ? 0.148 57.495 -22.642 1.00 61.92 105 VAL A C 1
ATOM 787 O O . VAL A 1 124 ? -0.881 57.520 -21.967 1.00 48.60 105 VAL A O 1
ATOM 791 N N . LYS A 1 125 ? 0.243 58.112 -23.818 1.00 57.42 106 LYS A N 1
ATOM 792 C CA . LYS A 1 125 ? -0.826 58.963 -24.326 1.00 52.75 106 LYS A CA 1
ATOM 793 C C . LYS A 1 125 ? -1.959 58.123 -24.908 1.00 46.19 106 LYS A C 1
ATOM 794 O O . LYS A 1 125 ? -1.786 56.954 -25.257 1.00 56.77 106 LYS A O 1
ATOM 800 N N . GLY A 1 126 ? -3.137 58.740 -24.997 1.00 49.38 107 GLY A N 1
ATOM 801 C CA . GLY A 1 126 ? -4.245 58.147 -25.714 1.00 53.85 107 GLY A CA 1
ATOM 802 C C . GLY A 1 126 ? -4.918 56.978 -25.035 1.00 45.62 107 GLY A C 1
ATOM 803 O O . GLY A 1 126 ? -5.386 56.064 -25.720 1.00 53.43 107 GLY A O 1
ATOM 804 N N . ARG A 1 127 ? -4.998 56.985 -23.708 1.00 42.72 108 ARG A N 1
ATOM 805 C CA . ARG A 1 127 ? -5.605 55.882 -22.977 1.00 47.02 108 ARG A CA 1
ATOM 806 C C . ARG A 1 127 ? -7.081 56.169 -22.731 1.00 49.69 108 ARG A C 1
ATOM 807 O O . ARG A 1 127 ? -7.499 57.326 -22.674 1.00 46.10 108 ARG A O 1
ATOM 815 N N . TYR A 1 128 ? -7.859 55.097 -22.576 1.00 41.16 109 TYR A N 1
ATOM 816 C CA . TYR A 1 128 ? -9.295 55.209 -22.331 1.00 38.06 109 TYR A CA 1
ATOM 817 C C . TYR A 1 128 ? -9.546 55.697 -20.909 1.00 49.59 109 TYR A C 1
ATOM 818 O O . TYR A 1 128 ? -8.998 55.147 -19.951 1.00 41.94 109 TYR A O 1
ATOM 827 N N . ILE A 1 129 ? -10.330 56.764 -20.778 1.00 39.62 110 ILE A N 1
ATOM 828 C CA . ILE A 1 129 ? -10.805 57.290 -19.503 1.00 38.55 110 ILE A CA 1
ATOM 829 C C . ILE A 1 129 ? -12.320 57.146 -19.494 1.00 44.47 110 ILE A C 1
ATOM 830 O O . ILE A 1 129 ? -12.992 57.748 -20.337 1.00 39.63 110 ILE A O 1
ATOM 835 N N . PRO A 1 130 ? -12.905 56.396 -18.554 1.00 39.02 111 PRO A N 1
ATOM 836 C CA . PRO A 1 130 ? -14.347 56.123 -18.602 1.00 38.28 111 PRO A CA 1
ATOM 837 C C . PRO A 1 130 ? -15.184 57.378 -18.421 1.00 34.79 111 PRO A C 1
ATOM 838 O O . PRO A 1 130 ? -14.761 58.360 -17.817 1.00 37.66 111 PRO A O 1
ATOM 842 N N . GLN A 1 131 ? -16.412 57.300 -18.913 1.00 37.37 112 GLN A N 1
ATOM 843 C CA . GLN A 1 131 ? -17.383 58.382 -18.810 1.00 40.81 112 GLN A CA 1
ATOM 844 C C . GLN A 1 131 ? -18.456 57.957 -17.821 1.00 35.57 112 GLN A C 1
ATOM 845 O O . GLN A 1 131 ? -19.149 56.966 -18.055 1.00 38.36 112 GLN A O 1
ATOM 851 N N . CYS A 1 132 ? -18.579 58.697 -16.718 1.00 36.24 113 CYS A N 1
ATOM 852 C CA . CYS A 1 132 ? -19.542 58.420 -15.659 1.00 36.17 113 CYS A CA 1
ATOM 853 C C . CYS A 1 132 ? -20.680 59.437 -15.678 1.00 40.24 113 CYS A C 1
ATOM 854 O O . CYS A 1 132 ? -20.491 60.598 -16.066 1.00 43.60 113 CYS A O 1
ATOM 857 N N . ASP A 1 133 ? -21.853 59.004 -15.219 1.00 36.07 114 ASP A N 1
ATOM 858 C CA . ASP A 1 133 ? -23.057 59.826 -15.226 1.00 37.11 114 ASP A CA 1
ATOM 859 C C . ASP A 1 133 ? -23.234 60.516 -13.876 1.00 37.19 114 ASP A C 1
ATOM 860 O O . ASP A 1 133 ? -22.412 60.376 -12.968 1.00 37.58 114 ASP A O 1
ATOM 865 N N . GLU A 1 134 ? -24.344 61.255 -13.737 1.00 37.39 115 GLU A N 1
ATOM 866 C CA . GLU A 1 134 ? -24.585 62.082 -12.554 1.00 37.12 115 GLU A CA 1
ATOM 867 C C . GLU A 1 134 ? -24.760 61.267 -11.272 1.00 45.22 115 GLU A C 1
ATOM 868 O O . GLU A 1 134 ? -24.668 61.839 -10.180 1.00 42.51 115 GLU A O 1
ATOM 874 N N . LYS A 1 135 ? -24.990 59.960 -11.372 1.00 41.05 116 LYS A N 1
ATOM 875 C CA . LYS A 1 135 ? -25.000 59.061 -10.224 1.00 40.86 116 LYS A CA 1
ATOM 876 C C . LYS A 1 135 ? -23.667 58.361 -10.021 1.00 46.77 116 LYS A C 1
ATOM 877 O O . LYS A 1 135 ? -23.501 57.625 -9.042 1.00 40.42 116 LYS A O 1
ATOM 883 N N . GLY A 1 136 ? -22.707 58.585 -10.906 1.00 39.83 117 GLY A N 1
ATOM 884 C CA . GLY A 1 136 ? -21.415 57.958 -10.766 1.00 38.73 117 GLY A CA 1
ATOM 885 C C . GLY A 1 136 ? -21.316 56.605 -11.415 1.00 39.02 117 GLY A C 1
ATOM 886 O O . GLY A 1 136 ? -20.310 55.910 -11.218 1.00 40.75 117 GLY A O 1
ATOM 887 N N . ASN A 1 137 ? -22.314 56.208 -12.187 1.00 36.87 118 ASN A N 1
ATOM 888 C CA . ASN A 1 137 ? -22.227 54.942 -12.897 1.00 40.32 118 ASN A CA 1
ATOM 889 C C . ASN A 1 137 ? -21.748 55.147 -14.330 1.00 43.06 118 ASN A C 1
ATOM 890 O O . ASN A 1 137 ? -21.667 56.264 -14.833 1.00 39.40 118 ASN A O 1
ATOM 895 N N . TYR A 1 138 ? -21.393 54.039 -14.976 1.00 36.75 119 TYR A N 1
ATOM 896 C CA . TYR A 1 138 ? -20.961 54.085 -16.366 1.00 39.85 119 TYR A CA 1
ATOM 897 C C . TYR A 1 138 ? -22.131 54.475 -17.260 1.00 36.98 119 TYR A C 1
ATOM 898 O O . TYR A 1 138 ? -23.211 53.879 -17.171 1.00 38.00 119 TYR A O 1
ATOM 907 N N . HIS A 1 139 ? -21.921 55.454 -18.134 1.00 38.19 120 HIS A N 1
ATOM 908 C CA . HIS A 1 139 ? -22.812 55.584 -19.280 1.00 38.31 120 HIS A CA 1
ATOM 909 C C . HIS A 1 139 ? -22.798 54.273 -20.056 1.00 40.32 120 HIS A C 1
ATOM 910 O O . HIS A 1 139 ? -21.725 53.696 -20.257 1.00 40.78 120 HIS A O 1
ATOM 917 N N . PRO A 1 140 ? -23.957 53.769 -20.489 1.00 38.87 121 PRO A N 1
ATOM 918 C CA . PRO A 1 140 ? -23.969 52.497 -21.227 1.00 41.03 121 PRO A CA 1
ATOM 919 C C . PRO A 1 140 ? -23.142 52.552 -22.491 1.00 42.58 121 PRO A C 1
ATOM 920 O O . PRO A 1 140 ? -22.602 51.522 -22.901 1.00 42.40 121 PRO A O 1
ATOM 924 N N . VAL A 1 141 ? -22.998 53.724 -23.104 1.00 41.04 122 VAL A N 1
ATOM 925 C CA . VAL A 1 141 ? -22.098 53.918 -24.235 1.00 41.45 122 VAL A CA 1
ATOM 926 C C . VAL A 1 141 ? -20.787 54.439 -23.678 1.00 38.39 122 VAL A C 1
ATOM 927 O O . VAL A 1 141 ? -20.766 55.477 -23.014 1.00 41.15 122 VAL A O 1
ATOM 931 N N . GLN A 1 142 ? -19.695 53.726 -23.926 1.00 35.05 123 GLN A N 1
ATOM 932 C CA . GLN A 1 142 ? -18.362 54.205 -23.583 1.00 38.40 123 GLN A CA 1
ATOM 933 C C . GLN A 1 142 ? -17.585 54.465 -24.865 1.00 39.37 123 GLN A C 1
ATOM 934 O O . GLN A 1 142 ? -17.737 53.735 -25.844 1.00 42.16 123 GLN A O 1
ATOM 940 N N . CYS A 1 143 ? -16.743 55.488 -24.853 1.00 36.68 124 CYS A N 1
ATOM 941 C CA . CYS A 1 143 ? -15.989 55.858 -26.038 1.00 42.25 124 CYS A CA 1
ATOM 942 C C . CYS A 1 143 ? -14.528 56.104 -25.692 1.00 43.74 124 CYS A C 1
ATOM 943 O O . CYS A 1 143 ? -14.177 56.489 -24.573 1.00 39.16 124 CYS A O 1
ATOM 946 N N . HIS A 1 144 ? -13.683 55.892 -26.679 1.00 42.54 125 HIS A N 1
ATOM 947 C CA . HIS A 1 144 ? -12.244 56.064 -26.550 1.00 46.07 125 HIS A CA 1
ATOM 948 C C . HIS A 1 144 ? -11.870 57.296 -27.362 1.00 46.79 125 HIS A C 1
ATOM 949 O O . HIS A 1 144 ? -11.926 57.270 -28.594 1.00 51.04 125 HIS A O 1
ATOM 956 N N . ALA A 1 145 ? -11.511 58.377 -26.667 1.00 50.69 126 ALA A N 1
ATOM 957 C CA . ALA A 1 145 ? -11.380 59.677 -27.321 1.00 63.27 126 ALA A CA 1
ATOM 958 C C . ALA A 1 145 ? -10.374 59.632 -28.466 1.00 59.09 126 ALA A C 1
ATOM 959 O O . ALA A 1 145 ? -10.683 60.016 -29.598 1.00 53.98 126 ALA A O 1
ATOM 961 N N . SER A 1 146 ? -9.170 59.137 -28.195 1.00 49.81 127 SER A N 1
ATOM 962 C CA . SER A 1 146 ? -8.104 59.187 -29.189 1.00 53.85 127 SER A CA 1
ATOM 963 C C . SER A 1 146 ? -8.358 58.288 -30.398 1.00 60.52 127 SER A C 1
ATOM 964 O O . SER A 1 146 ? -7.709 58.474 -31.431 1.00 64.41 127 SER A O 1
ATOM 967 N N . THR A 1 147 ? -9.269 57.316 -30.313 1.00 51.16 128 THR A N 1
ATOM 968 C CA . THR A 1 147 ? -9.541 56.452 -31.458 1.00 55.21 128 THR A CA 1
ATOM 969 C C . THR A 1 147 ? -10.924 56.639 -32.064 1.00 56.77 128 THR A C 1
ATOM 970 O O . THR A 1 147 ? -11.186 56.088 -33.138 1.00 57.05 128 THR A O 1
ATOM 974 N N . GLY A 1 148 ? -11.815 57.381 -31.415 1.00 52.72 129 GLY A N 1
ATOM 975 C CA . GLY A 1 148 ? -13.174 57.504 -31.898 1.00 51.33 129 GLY A CA 1
ATOM 976 C C . GLY A 1 148 ? -14.007 56.242 -31.820 1.00 59.65 129 GLY A C 1
ATOM 977 O O . GLY A 1 148 ? -15.135 56.240 -32.322 1.00 54.28 129 GLY A O 1
ATOM 978 N N . TYR A 1 149 ? -13.494 55.165 -31.224 1.00 49.33 130 TYR A N 1
ATOM 979 C CA . TYR A 1 149 ? -14.282 53.949 -31.064 1.00 49.55 130 TYR A CA 1
ATOM 980 C C . TYR A 1 149 ? -15.213 54.078 -29.868 1.00 44.88 130 TYR A C 1
ATOM 981 O O . TYR A 1 149 ? -14.836 54.639 -28.835 1.00 43.15 130 TYR A O 1
ATOM 990 N N . CYS A 1 150 ? -16.426 53.534 -30.012 1.00 40.11 131 CYS A N 1
ATOM 991 C CA . CYS A 1 150 ? -17.403 53.448 -28.936 1.00 42.33 131 CYS A CA 1
ATOM 992 C C . CYS A 1 150 ? -17.905 52.010 -28.831 1.00 41.87 131 CYS A C 1
ATOM 993 O O . CYS A 1 150 ? -17.792 51.230 -29.777 1.00 45.85 131 CYS A O 1
ATOM 996 N N . TRP A 1 151 ? -18.480 51.666 -27.675 1.00 34.73 132 TRP A N 1
ATOM 997 C CA . TRP A 1 151 ? -18.993 50.319 -27.440 1.00 38.26 132 TRP A CA 1
ATOM 998 C C . TRP A 1 151 ? -19.968 50.380 -26.275 1.00 43.66 132 TRP A C 1
ATOM 999 O O . TRP A 1 151 ? -20.062 51.393 -25.582 1.00 42.73 132 TRP A O 1
ATOM 1010 N N . CYS A 1 152 ? -20.690 49.278 -26.063 1.00 42.23 133 CYS A N 1
ATOM 1011 C CA . CYS A 1 152 ? -21.618 49.156 -24.941 1.00 39.22 133 CYS A CA 1
ATOM 1012 C C . CYS A 1 152 ? -20.932 48.459 -23.769 1.00 42.59 133 CYS A C 1
ATOM 1013 O O . CYS A 1 152 ? -20.073 47.605 -23.966 1.00 39.88 133 CYS A O 1
ATOM 1016 N N . VAL A 1 153 ? -21.333 48.813 -22.542 1.00 43.05 134 VAL A N 1
ATOM 1017 C CA . VAL A 1 153 ? -20.772 48.213 -21.330 1.00 46.15 134 VAL A CA 1
ATOM 1018 C C . VAL A 1 153 ? -21.907 47.721 -20.443 1.00 50.61 134 VAL A C 1
ATOM 1019 O O . VAL A 1 153 ? -23.023 48.240 -20.492 1.00 44.80 134 VAL A O 1
ATOM 1023 N N . ASN A 1 154 ? -21.599 46.725 -19.597 1.00 43.50 135 ASN A N 1
ATOM 1024 C CA . ASN A 1 154 ? -22.526 46.321 -18.543 1.00 53.05 135 ASN A CA 1
ATOM 1025 C C . ASN A 1 154 ? -22.327 47.243 -17.334 1.00 50.33 135 ASN A C 1
ATOM 1026 O O . ASN A 1 154 ? -21.557 48.204 -17.387 1.00 45.89 135 ASN A O 1
ATOM 1031 N N . ALA A 1 155 ? -22.984 46.938 -16.211 1.00 57.90 136 ALA A N 1
ATOM 1032 C CA . ALA A 1 155 ? -22.909 47.811 -15.038 1.00 54.37 136 ALA A CA 1
ATOM 1033 C C . ALA A 1 155 ? -21.495 47.901 -14.471 1.00 58.40 136 ALA A C 1
ATOM 1034 O O . ALA A 1 155 ? -21.132 48.919 -13.869 1.00 55.91 136 ALA A O 1
ATOM 1036 N N . ASN A 1 156 ? -20.687 46.861 -14.645 1.00 45.61 137 ASN A N 1
ATOM 1037 C CA . ASN A 1 156 ? -19.302 46.896 -14.203 1.00 45.91 137 ASN A CA 1
ATOM 1038 C C . ASN A 1 156 ? -18.381 47.590 -15.193 1.00 49.04 137 ASN A C 1
ATOM 1039 O O . ASN A 1 156 ? -17.164 47.582 -14.986 1.00 51.88 137 ASN A O 1
ATOM 1044 N N . GLY A 1 157 ? -18.921 48.199 -16.248 1.00 50.80 138 GLY A N 1
ATOM 1045 C CA . GLY A 1 157 ? -18.094 48.881 -17.215 1.00 42.76 138 GLY A CA 1
ATOM 1046 C C . GLY A 1 157 ? -17.285 47.968 -18.095 1.00 43.61 138 GLY A C 1
ATOM 1047 O O . GLY A 1 157 ? -16.326 48.428 -18.728 1.00 42.18 138 GLY A O 1
ATOM 1048 N N . GLU A 1 158 ? -17.633 46.688 -18.148 1.00 47.68 139 GLU A N 1
ATOM 1049 C CA . GLU A 1 158 ? -16.949 45.735 -19.005 1.00 47.18 139 GLU A CA 1
ATOM 1050 C C . GLU A 1 158 ? -17.598 45.747 -20.384 1.00 42.85 139 GLU A C 1
ATOM 1051 O O . GLU A 1 158 ? -18.828 45.706 -20.498 1.00 42.54 139 GLU A O 1
ATOM 1057 N N . LYS A 1 159 ? -16.766 45.827 -21.421 1.00 42.97 140 LYS A N 1
ATOM 1058 C CA . LYS A 1 159 ? -17.260 45.866 -22.794 1.00 38.71 140 LYS A CA 1
ATOM 1059 C C . LYS A 1 159 ? -18.152 44.668 -23.091 1.00 54.52 140 LYS A C 1
ATOM 1060 O O . LYS A 1 159 ? -17.827 43.530 -22.751 1.00 46.62 140 LYS A O 1
ATOM 1066 N N . ILE A 1 160 ? -19.299 44.935 -23.701 1.00 43.51 141 ILE A N 1
ATOM 1067 C CA . ILE A 1 160 ? -20.114 43.888 -24.309 1.00 45.55 141 ILE A CA 1
ATOM 1068 C C . ILE A 1 160 ? -19.460 43.575 -25.647 1.00 58.43 141 ILE A C 1
ATOM 1069 O O . ILE A 1 160 ? -19.506 44.389 -26.573 1.00 50.29 141 ILE A O 1
ATOM 1074 N N . GLU A 1 161 ? -18.797 42.426 -25.741 1.00 47.61 142 GLU A N 1
ATOM 1075 C CA . GLU A 1 161 ? -17.967 42.197 -26.912 1.00 60.57 142 GLU A CA 1
ATOM 1076 C C . GLU A 1 161 ? -18.833 42.078 -28.160 1.00 48.69 142 GLU A C 1
ATOM 1077 O O . GLU A 1 161 ? -19.948 41.546 -28.124 1.00 47.86 142 GLU A O 1
ATOM 1083 N N . GLY A 1 162 ? -18.339 42.635 -29.255 1.00 48.31 143 GLY A N 1
ATOM 1084 C CA . GLY A 1 162 ? -19.103 42.674 -30.482 1.00 53.17 143 GLY A CA 1
ATOM 1085 C C . GLY A 1 162 ? -19.995 43.884 -30.664 1.00 53.30 143 GLY A C 1
ATOM 1086 O O . GLY A 1 162 ? -20.856 43.866 -31.553 1.00 51.99 143 GLY A O 1
ATOM 1087 N N . THR A 1 163 ? -19.839 44.928 -29.851 1.00 48.21 144 THR A N 1
ATOM 1088 C CA . THR A 1 163 ? -20.616 46.146 -30.027 1.00 47.82 144 THR A CA 1
ATOM 1089 C C . THR A 1 163 ? -19.752 47.331 -30.420 1.00 41.53 144 THR A C 1
ATOM 1090 O O . THR A 1 163 ? -20.274 48.445 -30.507 1.00 47.27 144 THR A O 1
ATOM 1094 N N . ASN A 1 164 ? -18.454 47.120 -30.669 1.00 44.64 145 ASN A N 1
ATOM 1095 C CA . ASN A 1 164 ? -17.576 48.209 -31.086 1.00 40.80 145 ASN A CA 1
ATOM 1096 C C . ASN A 1 164 ? -18.085 48.839 -32.378 1.00 45.88 145 ASN A C 1
ATOM 1097 O O . ASN A 1 164 ? -18.441 48.128 -33.320 1.00 47.74 145 ASN A O 1
ATOM 1102 N N . THR A 1 165 ? -18.109 50.174 -32.423 1.00 45.01 146 THR A N 1
ATOM 1103 C CA . THR A 1 165 ? -18.447 50.928 -33.624 1.00 48.98 146 THR A CA 1
ATOM 1104 C C . THR A 1 165 ? -17.332 51.920 -33.907 1.00 55.73 146 THR A C 1
ATOM 1105 O O . THR A 1 165 ? -16.814 52.561 -32.986 1.00 54.94 146 THR A O 1
ATOM 1109 N N . THR A 1 166 ? -16.970 52.048 -35.179 1.00 65.60 147 THR A N 1
ATOM 1110 C CA . THR A 1 166 ? -15.852 52.885 -35.597 1.00 69.31 147 THR A CA 1
ATOM 1111 C C . THR A 1 166 ? -16.256 54.358 -35.576 1.00 68.68 147 THR A C 1
ATOM 1112 O O . THR A 1 166 ? -17.448 54.677 -35.549 1.00 70.37 147 THR A O 1
ATOM 1116 N N . PRO A 1 167 ? -15.287 55.284 -35.580 1.00 69.48 148 PRO A N 1
ATOM 1117 C CA . PRO A 1 167 ? -15.653 56.715 -35.599 1.00 78.49 148 PRO A CA 1
ATOM 1118 C C . PRO A 1 167 ? -16.439 57.119 -36.833 1.00 90.43 148 PRO A C 1
ATOM 1119 O O . PRO A 1 167 ? -17.188 58.103 -36.775 1.00 93.75 148 PRO A O 1
ATOM 1123 N N . VAL A 1 168 ? -16.308 56.380 -37.939 1.00 93.66 149 VAL A N 1
ATOM 1124 C CA . VAL A 1 168 ? -17.029 56.693 -39.168 1.00 91.89 149 VAL A CA 1
ATOM 1125 C C . VAL A 1 168 ? -18.533 56.506 -39.040 1.00 95.93 149 VAL A C 1
ATOM 1126 O O . VAL A 1 168 ? -19.276 56.937 -39.930 1.00 100.85 149 VAL A O 1
ATOM 1130 N N . GLN A 1 169 ? -19.006 55.879 -37.964 1.00 89.26 150 GLN A N 1
ATOM 1131 C CA . GLN A 1 169 ? -20.425 55.631 -37.771 1.00 91.10 150 GLN A CA 1
ATOM 1132 C C . GLN A 1 169 ? -20.906 56.252 -36.465 1.00 91.77 150 GLN A C 1
ATOM 1133 O O . GLN A 1 169 ? -20.115 56.624 -35.593 1.00 92.65 150 GLN A O 1
ATOM 1139 N N . THR A 1 170 ? -22.229 56.361 -36.359 1.00 93.60 151 THR A N 1
ATOM 1140 C CA . THR A 1 170 ? -22.881 56.879 -35.166 1.00 95.69 151 THR A CA 1
ATOM 1141 C C . THR A 1 170 ? -22.554 55.965 -33.975 1.00 88.38 151 THR A C 1
ATOM 1142 O O . THR A 1 170 ? -22.268 54.776 -34.163 1.00 66.45 151 THR A O 1
ATOM 1146 N N . PRO A 1 171 ? -22.531 56.492 -32.742 1.00 78.80 152 PRO A N 1
ATOM 1147 C CA . PRO A 1 171 ? -22.292 55.616 -31.591 1.00 68.07 152 PRO A CA 1
ATOM 1148 C C . PRO A 1 171 ? -23.394 54.585 -31.458 1.00 62.18 152 PRO A C 1
ATOM 1149 O O . PRO A 1 171 ? -24.539 54.817 -31.887 1.00 53.52 152 PRO A O 1
ATOM 1153 N N . PRO A 1 172 ? -23.096 53.418 -30.887 1.00 60.36 153 PRO A N 1
ATOM 1154 C CA . PRO A 1 172 ? -24.097 52.353 -30.831 1.00 53.97 153 PRO A CA 1
ATOM 1155 C C . PRO A 1 172 ? -25.225 52.722 -29.889 1.00 54.14 153 PRO A C 1
ATOM 1156 O O . PRO A 1 172 ? -25.114 53.626 -29.058 1.00 56.94 153 PRO A O 1
ATOM 1160 N N . THR A 1 173 ? -26.329 52.013 -30.051 1.00 54.69 154 THR A N 1
ATOM 1161 C CA . THR A 1 173 ? -27.461 52.102 -29.149 1.00 59.18 154 THR A CA 1
ATOM 1162 C C . THR A 1 173 ? -27.335 50.970 -28.141 1.00 54.20 154 THR A C 1
ATOM 1163 O O . THR A 1 173 ? -27.316 49.793 -28.518 1.00 61.44 154 THR A O 1
ATOM 1167 N N . CYS A 1 174 ? -27.223 51.330 -26.870 1.00 54.13 155 CYS A N 1
ATOM 1168 C CA . CYS A 1 174 ? -26.935 50.365 -25.834 1.00 55.61 155 CYS A CA 1
ATOM 1169 C C . CYS A 1 174 ? -28.086 50.295 -24.845 1.00 60.85 155 CYS A C 1
ATOM 1170 O O . CYS A 1 174 ? -28.685 51.326 -24.522 1.00 66.44 155 CYS A O 1
ATOM 1173 N N . PRO A 1 175 ? -28.410 49.106 -24.343 1.00 59.21 156 PRO A N 1
ATOM 1174 C CA . PRO A 1 175 ? -29.490 48.999 -23.358 1.00 71.84 156 PRO A CA 1
ATOM 1175 C C . PRO A 1 175 ? -29.191 49.852 -22.135 1.00 66.96 156 PRO A C 1
ATOM 1176 O O . PRO A 1 175 ? -28.035 50.037 -21.742 1.00 62.77 156 PRO A O 1
ATOM 1180 N N . SER A 1 176 ? -30.252 50.399 -21.553 1.00 78.62 157 SER A N 1
ATOM 1181 C CA . SER A 1 176 ? -30.114 51.192 -20.344 1.00 78.53 157 SER A CA 1
ATOM 1182 C C . SER A 1 176 ? -29.566 50.332 -19.209 1.00 66.57 157 SER A C 1
ATOM 1183 O O . SER A 1 176 ? -29.645 49.101 -19.230 1.00 63.93 157 SER A O 1
ATOM 1186 N N . GLN A 1 177 ? -28.988 50.996 -18.214 1.00 75.28 158 GLN A N 1
ATOM 1187 C CA . GLN A 1 177 ? -28.402 50.269 -17.099 1.00 80.29 158 GLN A CA 1
ATOM 1188 C C . GLN A 1 177 ? -29.483 49.599 -16.258 1.00 71.88 158 GLN A C 1
ATOM 1189 O O . GLN A 1 177 ? -30.611 50.087 -16.143 1.00 59.56 158 GLN A O 1
ATOM 1195 N N . VAL A 1 178 ? -29.123 48.452 -15.681 1.00 65.95 159 VAL A N 1
ATOM 1196 C CA . VAL A 1 178 ? -30.012 47.768 -14.755 1.00 71.94 159 VAL A CA 1
ATOM 1197 C C . VAL A 1 178 ? -30.311 48.691 -13.578 1.00 66.97 159 VAL A C 1
ATOM 1198 O O . VAL A 1 178 ? -29.420 49.376 -13.059 1.00 65.75 159 VAL A O 1
ATOM 1202 N N . LEU A 1 179 ? -31.582 48.744 -13.176 1.00 65.78 160 LEU A N 1
ATOM 1203 C CA . LEU A 1 179 ? -31.986 49.603 -12.070 1.00 58.40 160 LEU A CA 1
ATOM 1204 C C . LEU A 1 179 ? -31.339 49.163 -10.756 1.00 55.65 160 LEU A C 1
ATOM 1205 O O . LEU A 1 179 ? -30.905 48.017 -10.592 1.00 53.47 160 LEU A O 1
ATOM 1210 N N . THR A 1 180 ? -31.308 50.090 -9.800 1.00 54.52 161 THR A N 1
ATOM 1211 C CA . THR A 1 180 ? -30.880 49.765 -8.447 1.00 56.99 161 THR A CA 1
ATOM 1212 C C . THR A 1 180 ? -31.839 48.762 -7.816 1.00 57.81 161 THR A C 1
ATOM 1213 O O . THR A 1 180 ? -32.950 48.525 -8.310 1.00 47.01 161 THR A O 1
ATOM 1217 N N . LYS A 1 181 ? -31.395 48.166 -6.702 1.00 50.31 162 LYS A N 1
ATOM 1218 C CA . LYS A 1 181 ? -32.250 47.216 -5.994 1.00 56.30 162 LYS A CA 1
ATOM 1219 C C . LYS A 1 181 ? -33.585 47.858 -5.635 1.00 44.99 162 LYS A C 1
ATOM 1220 O O . LYS A 1 181 ? -34.643 47.266 -5.870 1.00 55.57 162 LYS A O 1
ATOM 1226 N N . CYS A 1 182 ? -33.556 49.099 -5.136 1.00 48.84 163 CYS A N 1
ATOM 1227 C CA . CYS A 1 182 ? -34.789 49.758 -4.704 1.00 51.30 163 CYS A CA 1
ATOM 1228 C C . CYS A 1 182 ? -35.725 50.030 -5.878 1.00 50.53 163 CYS A C 1
ATOM 1229 O O . CYS A 1 182 ? -36.927 49.746 -5.807 1.00 46.12 163 CYS A O 1
ATOM 1232 N N . LEU A 1 183 ? -35.196 50.610 -6.958 1.00 49.92 164 LEU A N 1
ATOM 1233 C CA . LEU A 1 183 ? -36.025 50.922 -8.118 1.00 47.07 164 LEU A CA 1
ATOM 1234 C C . LEU A 1 183 ? -36.535 49.664 -8.798 1.00 49.95 164 LEU A C 1
ATOM 1235 O O . LEU A 1 183 ? -37.654 49.653 -9.319 1.00 59.10 164 LEU A O 1
ATOM 1240 N N . LYS A 1 184 ? -35.735 48.598 -8.796 1.00 45.20 165 LYS A N 1
ATOM 1241 C CA . LYS A 1 184 ? -36.174 47.328 -9.363 1.00 57.63 165 LYS A CA 1
ATOM 1242 C C . LYS A 1 184 ? -37.225 46.668 -8.476 1.00 66.66 165 LYS A C 1
ATOM 1243 O O . LYS A 1 184 ? -38.221 46.133 -8.980 1.00 60.55 165 LYS A O 1
ATOM 1249 N N . GLU A 1 185 ? -37.043 46.726 -7.152 1.00 58.02 166 GLU A N 1
ATOM 1250 C CA . GLU A 1 185 ? -38.062 46.188 -6.258 1.00 57.34 166 GLU A CA 1
ATOM 1251 C C . GLU A 1 185 ? -39.342 47.014 -6.334 1.00 53.95 166 GLU A C 1
ATOM 1252 O O . GLU A 1 185 ? -40.444 46.464 -6.227 1.00 65.07 166 GLU A O 1
ATOM 1258 N N . ARG A 1 186 ? -39.214 48.328 -6.531 1.00 52.71 167 ARG A N 1
ATOM 1259 C CA . ARG A 1 186 ? -40.384 49.169 -6.759 1.00 58.30 167 ARG A CA 1
ATOM 1260 C C . ARG A 1 186 ? -41.135 48.735 -8.007 1.00 69.55 167 ARG A C 1
ATOM 1261 O O . ARG A 1 186 ? -42.346 48.490 -7.968 1.00 75.41 167 ARG A O 1
ATOM 1269 N N . GLN A 1 187 ? -40.425 48.647 -9.134 1.00 67.48 168 GLN A N 1
ATOM 1270 C CA . GLN A 1 187 ? -41.059 48.297 -10.401 1.00 73.38 168 GLN A CA 1
ATOM 1271 C C . GLN A 1 187 ? -41.753 46.939 -10.319 1.00 75.28 168 GLN A C 1
ATOM 1272 O O . GLN A 1 187 ? -42.888 46.784 -10.787 1.00 83.10 168 GLN A O 1
ATOM 1278 N N . GLU A 1 188 ? -41.100 45.950 -9.703 1.00 70.90 169 GLU A N 1
ATOM 1279 C CA . GLU A 1 188 ? -41.731 44.644 -9.544 1.00 73.98 169 GLU A CA 1
ATOM 1280 C C . GLU A 1 188 ? -42.931 44.709 -8.611 1.00 88.85 169 GLU A C 1
ATOM 1281 O O . GLU A 1 188 ? -43.981 44.123 -8.901 1.00 93.57 169 GLU A O 1
ATOM 1287 N N . ALA A 1 189 ? -42.785 45.385 -7.465 1.00 80.14 170 ALA A N 1
ATOM 1288 C CA . ALA A 1 189 ? -43.913 45.519 -6.549 1.00 76.58 170 ALA A CA 1
ATOM 1289 C C . ALA A 1 189 ? -45.112 46.138 -7.254 1.00 82.61 170 ALA A C 1
ATOM 1290 O O . ALA A 1 189 ? -46.252 45.704 -7.051 1.00 85.71 170 ALA A O 1
ATOM 1292 N N . LEU A 1 190 ? -44.869 47.128 -8.118 1.00 78.78 171 LEU A N 1
ATOM 1293 C CA . LEU A 1 190 ? -45.925 47.718 -8.932 1.00 86.57 171 LEU A CA 1
ATOM 1294 C C . LEU A 1 190 ? -46.454 46.775 -10.005 1.00 101.27 171 LEU A C 1
ATOM 1295 O O . LEU A 1 190 ? -47.406 47.156 -10.693 1.00 109.74 171 LEU A O 1
ATOM 1300 N N . GLY A 1 191 ? -45.862 45.588 -10.177 1.00 103.05 172 GLY A N 1
ATOM 1301 C CA . GLY A 1 191 ? -46.341 44.570 -11.102 1.00 103.56 172 GLY A CA 1
ATOM 1302 C C . GLY A 1 191 ? -46.883 45.067 -12.429 1.00 110.99 172 GLY A C 1
ATOM 1303 O O . GLY A 1 191 ? -47.763 44.434 -13.021 1.00 107.89 172 GLY A O 1
ATOM 1304 N N . GLY A 1 192 ? -46.380 46.212 -12.890 1.00 116.16 173 GLY A N 1
ATOM 1305 C CA . GLY A 1 192 ? -46.811 46.801 -14.145 1.00 107.92 173 GLY A CA 1
ATOM 1306 C C . GLY A 1 192 ? -48.212 47.378 -14.161 1.00 114.60 173 GLY A C 1
ATOM 1307 O O . GLY A 1 192 ? -48.806 47.488 -15.239 1.00 116.94 173 GLY A O 1
ATOM 1308 N N . LYS A 1 193 ? -48.754 47.784 -13.003 1.00 118.74 174 LYS A N 1
ATOM 1309 C CA . LYS A 1 193 ? -50.179 48.104 -12.900 1.00 116.74 174 LYS A CA 1
ATOM 1310 C C . LYS A 1 193 ? -50.514 49.509 -12.388 1.00 124.36 174 LYS A C 1
ATOM 1311 O O . LYS A 1 193 ? -51.703 49.832 -12.312 1.00 125.03 174 LYS A O 1
ATOM 1317 N N . ARG A 1 194 ? -49.510 50.323 -12.020 1.00 118.75 175 ARG A N 1
ATOM 1318 C CA . ARG A 1 194 ? -49.468 51.738 -11.588 1.00 121.27 175 ARG A CA 1
ATOM 1319 C C . ARG A 1 194 ? -49.629 51.993 -10.082 1.00 119.60 175 ARG A C 1
ATOM 1320 O O . ARG A 1 194 ? -48.993 52.921 -9.570 1.00 117.86 175 ARG A O 1
ATOM 1328 N N . ILE A 1 195 ? -50.444 51.233 -9.350 1.00 115.61 176 ILE A N 1
ATOM 1329 C CA . ILE A 1 195 ? -50.364 51.232 -7.886 1.00 113.31 176 ILE A CA 1
ATOM 1330 C C . ILE A 1 195 ? -50.575 49.810 -7.388 1.00 111.32 176 ILE A C 1
ATOM 1331 O O . ILE A 1 195 ? -51.577 49.170 -7.723 1.00 113.05 176 ILE A O 1
ATOM 1336 N N . ALA A 1 196 ? -49.631 49.316 -6.589 1.00 105.13 177 ALA A N 1
ATOM 1337 C CA . ALA A 1 196 ? -49.807 48.040 -5.902 1.00 98.54 177 ALA A CA 1
ATOM 1338 C C . ALA A 1 196 ? -50.636 48.301 -4.653 1.00 89.77 177 ALA A C 1
ATOM 1339 O O . ALA A 1 196 ? -50.117 48.707 -3.608 1.00 71.38 177 ALA A O 1
ATOM 1341 N N . ILE A 1 197 ? -51.937 48.063 -4.773 1.00 80.32 178 ILE A N 1
ATOM 1342 C CA . ILE A 1 197 ? -52.873 48.423 -3.723 1.00 70.58 178 ILE A CA 1
ATOM 1343 C C . ILE A 1 197 ? -52.723 47.445 -2.566 1.00 63.02 178 ILE A C 1
ATOM 1344 O O . ILE A 1 197 ? -52.707 46.223 -2.763 1.00 67.47 178 ILE A O 1
ATOM 1349 N N . GLY A 1 198 ? -52.587 47.977 -1.355 1.00 52.27 179 GLY A N 1
ATOM 1350 C CA . GLY A 1 198 ? -52.547 47.141 -0.173 1.00 60.73 179 GLY A CA 1
ATOM 1351 C C . GLY A 1 198 ? -51.242 46.424 0.086 1.00 64.56 179 GLY A C 1
ATOM 1352 O O . GLY A 1 198 ? -51.156 45.669 1.065 1.00 60.80 179 GLY A O 1
ATOM 1353 N N . ARG A 1 199 ? -50.226 46.617 -0.751 1.00 63.12 180 ARG A N 1
ATOM 1354 C CA . ARG A 1 199 ? -48.939 45.975 -0.537 1.00 60.91 180 ARG A CA 1
ATOM 1355 C C . ARG A 1 199 ? -47.847 47.017 -0.337 1.00 53.50 180 ARG A C 1
ATOM 1356 O O . ARG A 1 199 ? -47.963 48.176 -0.744 1.00 48.84 180 ARG A O 1
ATOM 1364 N N . TYR A 1 200 ? -46.787 46.590 0.330 1.00 48.85 181 TYR A N 1
ATOM 1365 C CA . TYR A 1 200 ? -45.656 47.473 0.577 1.00 46.89 181 TYR A CA 1
ATOM 1366 C C . TYR A 1 200 ? -44.970 47.821 -0.741 1.00 46.58 181 TYR A C 1
ATOM 1367 O O . TYR A 1 200 ? -44.698 46.938 -1.560 1.00 50.13 181 TYR A O 1
ATOM 1376 N N . ILE A 1 201 ? -44.710 49.107 -0.953 1.00 48.32 182 ILE A N 1
ATOM 1377 C CA . ILE A 1 201 ? -43.944 49.604 -2.088 1.00 49.84 182 ILE A CA 1
ATOM 1378 C C . ILE A 1 201 ? -42.735 50.346 -1.536 1.00 49.04 182 ILE A C 1
ATOM 1379 O O . ILE A 1 201 ? -42.899 51.372 -0.869 1.00 43.31 182 ILE A O 1
ATOM 1384 N N . PRO A 1 202 ? -41.514 49.901 -1.817 1.00 42.37 183 PRO A N 1
ATOM 1385 C CA . PRO A 1 202 ? -40.340 50.574 -1.255 1.00 39.12 183 PRO A CA 1
ATOM 1386 C C . PRO A 1 202 ? -40.258 52.021 -1.704 1.00 41.06 183 PRO A C 1
ATOM 1387 O O . PRO A 1 202 ? -40.671 52.375 -2.808 1.00 46.15 183 PRO A O 1
ATOM 1391 N N . GLN A 1 203 ? -39.702 52.855 -0.831 1.00 41.97 184 GLN A N 1
ATOM 1392 C CA . GLN A 1 203 ? -39.505 54.274 -1.090 1.00 44.42 184 GLN A CA 1
ATOM 1393 C C . GLN A 1 203 ? -38.010 54.529 -1.258 1.00 49.48 184 GLN A C 1
ATOM 1394 O O . GLN A 1 203 ? -37.213 54.167 -0.381 1.00 41.08 184 GLN A O 1
ATOM 1400 N N . CYS A 1 204 ? -37.626 55.115 -2.394 1.00 46.51 185 CYS A N 1
ATOM 1401 C CA . CYS A 1 204 ? -36.225 55.261 -2.784 1.00 49.96 185 CYS A CA 1
ATOM 1402 C C . CYS A 1 204 ? -35.795 56.724 -2.775 1.00 54.31 185 CYS A C 1
ATOM 1403 O O . CYS A 1 204 ? -36.621 57.626 -2.928 1.00 55.21 185 CYS A O 1
ATOM 1406 N N . ASP A 1 205 ? -34.483 56.953 -2.599 1.00 63.99 186 ASP A N 1
ATOM 1407 C CA . ASP A 1 205 ? -33.934 58.306 -2.608 1.00 70.69 186 ASP A CA 1
ATOM 1408 C C . ASP A 1 205 ? -33.428 58.657 -4.006 1.00 65.66 186 ASP A C 1
ATOM 1409 O O . ASP A 1 205 ? -33.597 57.896 -4.964 1.00 70.23 186 ASP A O 1
ATOM 1414 N N . GLU A 1 206 ? -32.766 59.807 -4.133 1.00 75.89 187 GLU A N 1
ATOM 1415 C CA . GLU A 1 206 ? -32.440 60.313 -5.462 1.00 73.82 187 GLU A CA 1
ATOM 1416 C C . GLU A 1 206 ? -31.323 59.524 -6.128 1.00 68.75 187 GLU A C 1
ATOM 1417 O O . GLU A 1 206 ? -31.268 59.458 -7.360 1.00 72.51 187 GLU A O 1
ATOM 1423 N N . GLN A 1 207 ? -30.446 58.904 -5.348 1.00 61.66 188 GLN A N 1
ATOM 1424 C CA . GLN A 1 207 ? -29.459 57.994 -5.908 1.00 64.35 188 GLN A CA 1
ATOM 1425 C C . GLN A 1 207 ? -30.025 56.605 -6.175 1.00 69.51 188 GLN A C 1
ATOM 1426 O O . GLN A 1 207 ? -29.277 55.718 -6.602 1.00 69.79 188 GLN A O 1
ATOM 1432 N N . GLY A 1 208 ? -31.317 56.396 -5.936 1.00 64.91 189 GLY A N 1
ATOM 1433 C CA . GLY A 1 208 ? -31.895 55.084 -6.136 1.00 69.55 189 GLY A CA 1
ATOM 1434 C C . GLY A 1 208 ? -31.589 54.092 -5.040 1.00 57.58 189 GLY A C 1
ATOM 1435 O O . GLY A 1 208 ? -31.791 52.889 -5.236 1.00 57.70 189 GLY A O 1
ATOM 1436 N N . ASN A 1 209 ? -31.079 54.553 -3.901 1.00 59.38 190 ASN A N 1
ATOM 1437 C CA . ASN A 1 209 ? -30.958 53.702 -2.728 1.00 72.18 190 ASN A CA 1
ATOM 1438 C C . ASN A 1 209 ? -32.210 53.842 -1.855 1.00 54.29 190 ASN A C 1
ATOM 1439 O O . ASN A 1 209 ? -33.049 54.726 -2.052 1.00 54.10 190 ASN A O 1
ATOM 1444 N N . TYR A 1 210 ? -32.308 52.974 -0.854 1.00 45.58 191 TYR A N 1
ATOM 1445 C CA . TYR A 1 210 ? -33.476 52.967 0.019 1.00 49.54 191 TYR A CA 1
ATOM 1446 C C . TYR A 1 210 ? -33.450 54.156 0.963 1.00 50.15 191 TYR A C 1
ATOM 1447 O O . TYR A 1 210 ? -32.431 54.406 1.615 1.00 54.90 191 TYR A O 1
ATOM 1456 N N . ARG A 1 211 ? -34.568 54.881 1.048 1.00 38.83 192 ARG A N 1
ATOM 1457 C CA . ARG A 1 211 ? -34.714 55.858 2.117 1.00 43.02 192 ARG A CA 1
ATOM 1458 C C . ARG A 1 211 ? -34.583 55.161 3.468 1.00 39.93 192 ARG A C 1
ATOM 1459 O O . ARG A 1 211 ? -35.073 54.038 3.637 1.00 40.05 192 ARG A O 1
ATOM 1467 N N . PRO A 1 212 ? -33.949 55.801 4.448 1.00 39.55 193 PRO A N 1
ATOM 1468 C CA . PRO A 1 212 ? -33.763 55.140 5.750 1.00 35.84 193 PRO A CA 1
ATOM 1469 C C . PRO A 1 212 ? -35.056 54.732 6.423 1.00 43.79 193 PRO A C 1
ATOM 1470 O O . PRO A 1 212 ? -35.117 53.644 7.007 1.00 35.65 193 PRO A O 1
ATOM 1474 N N . MET A 1 213 ? -36.096 55.552 6.365 1.00 38.04 194 MET A N 1
ATOM 1475 C CA . MET A 1 213 ? -37.376 55.172 6.947 1.00 33.46 194 MET A CA 1
ATOM 1476 C C . MET A 1 213 ? -38.278 54.649 5.839 1.00 35.92 194 MET A C 1
ATOM 1477 O O . MET A 1 213 ? -38.413 55.290 4.797 1.00 34.89 194 MET A O 1
ATOM 1482 N N . GLN A 1 214 ? -38.871 53.469 6.055 1.00 35.71 195 GLN A N 1
ATOM 1483 C CA . GLN A 1 214 ? -39.815 52.860 5.128 1.00 29.36 195 GLN A CA 1
ATOM 1484 C C . GLN A 1 214 ? -41.150 52.729 5.841 1.00 35.65 195 GLN A C 1
ATOM 1485 O O . GLN A 1 214 ? -41.184 52.424 7.039 1.00 33.52 195 GLN A O 1
ATOM 1491 N N . CYS A 1 215 ? -42.241 52.921 5.109 1.00 37.66 196 CYS A N 1
ATOM 1492 C CA . CYS A 1 215 ? -43.574 52.776 5.687 1.00 37.04 196 CYS A CA 1
ATOM 1493 C C . CYS A 1 215 ? -44.438 51.904 4.792 1.00 39.25 196 CYS A C 1
ATOM 1494 O O . CYS A 1 215 ? -44.292 51.907 3.566 1.00 40.55 196 CYS A O 1
ATOM 1497 N N . HIS A 1 216 ? -45.326 51.126 5.419 1.00 31.80 197 HIS A N 1
ATOM 1498 C CA . HIS A 1 216 ? -46.289 50.323 4.674 1.00 35.21 197 HIS A CA 1
ATOM 1499 C C . HIS A 1 216 ? -47.496 51.196 4.348 1.00 45.40 197 HIS A C 1
ATOM 1500 O O . HIS A 1 216 ? -48.157 51.700 5.261 1.00 41.30 197 HIS A O 1
ATOM 1507 N N . GLY A 1 217 ? -47.794 51.361 3.060 1.00 40.48 198 GLY A N 1
ATOM 1508 C CA . GLY A 1 217 ? -48.837 52.274 2.629 1.00 44.25 198 GLY A CA 1
ATOM 1509 C C . GLY A 1 217 ? -50.260 51.904 3.010 1.00 41.39 198 GLY A C 1
ATOM 1510 O O . GLY A 1 217 ? -51.171 52.686 2.718 1.00 42.91 198 GLY A O 1
ATOM 1511 N N . SER A 1 218 ? -50.489 50.744 3.626 1.00 35.86 199 SER A N 1
ATOM 1512 C CA . SER A 1 218 ? -51.837 50.320 4.012 1.00 39.27 199 SER A CA 1
ATOM 1513 C C . SER A 1 218 ? -52.005 50.073 5.502 1.00 42.06 199 SER A C 1
ATOM 1514 O O . SER A 1 218 ? -53.072 50.371 6.061 1.00 38.82 199 SER A O 1
ATOM 1517 N N . THR A 1 219 ? -51.003 49.481 6.153 1.00 37.09 200 THR A N 1
ATOM 1518 C CA . THR A 1 219 ? -51.071 49.197 7.582 1.00 33.80 200 THR A CA 1
ATOM 1519 C C . THR A 1 219 ? -50.657 50.381 8.444 1.00 37.29 200 THR A C 1
ATOM 1520 O O . THR A 1 219 ? -50.967 50.401 9.639 1.00 38.88 200 THR A O 1
ATOM 1524 N N . GLY A 1 220 ? -49.936 51.346 7.886 1.00 36.53 201 GLY A N 1
ATOM 1525 C CA . GLY A 1 220 ? -49.440 52.465 8.652 1.00 36.44 201 GLY A CA 1
ATOM 1526 C C . GLY A 1 220 ? -48.173 52.200 9.445 1.00 34.96 201 GLY A C 1
ATOM 1527 O O . GLY A 1 220 ? -47.668 53.130 10.084 1.00 37.14 201 GLY A O 1
ATOM 1528 N N . TYR A 1 221 ? -47.664 50.966 9.444 1.00 33.46 202 TYR A N 1
ATOM 1529 C CA . TYR A 1 221 ? -46.414 50.641 10.117 1.00 34.50 202 TYR A CA 1
ATOM 1530 C C . TYR A 1 221 ? -45.239 51.308 9.418 1.00 34.10 202 TYR A C 1
ATOM 1531 O O . TYR A 1 221 ? -45.230 51.462 8.189 1.00 36.51 202 TYR A O 1
ATOM 1540 N N . CYS A 1 222 ? -44.224 51.665 10.206 1.00 35.79 203 CYS A N 1
ATOM 1541 C CA . CYS A 1 222 ? -42.976 52.219 9.688 1.00 31.18 203 CYS A CA 1
ATOM 1542 C C . CYS A 1 222 ? -41.804 51.538 10.384 1.00 36.89 203 CYS A C 1
ATOM 1543 O O . CYS A 1 222 ? -41.921 51.066 11.521 1.00 33.79 203 CYS A O 1
ATOM 1546 N N . TRP A 1 223 ? -40.669 51.488 9.693 1.00 31.86 204 TRP A N 1
ATOM 1547 C CA . TRP A 1 223 ? -39.477 50.848 10.243 1.00 27.62 204 TRP A CA 1
ATOM 1548 C C . TRP A 1 223 ? -38.266 51.443 9.532 1.00 30.86 204 TRP A C 1
ATOM 1549 O O . TRP A 1 223 ? -38.400 52.223 8.581 1.00 33.49 204 TRP A O 1
ATOM 1560 N N . CYS A 1 224 ? -37.079 51.075 9.999 1.00 33.17 205 CYS A N 1
ATOM 1561 C CA . CYS A 1 224 ? -35.844 51.549 9.383 1.00 32.46 205 CYS A CA 1
ATOM 1562 C C . CYS A 1 224 ? -35.205 50.440 8.557 1.00 34.61 205 CYS A C 1
ATOM 1563 O O . CYS A 1 224 ? -35.327 49.252 8.890 1.00 30.11 205 CYS A O 1
ATOM 1566 N N . VAL A 1 225 ? -34.510 50.839 7.475 1.00 33.39 206 VAL A N 1
ATOM 1567 C CA . VAL A 1 225 ? -33.714 49.926 6.657 1.00 31.25 206 VAL A CA 1
ATOM 1568 C C . VAL A 1 225 ? -32.327 50.538 6.439 1.00 33.44 206 VAL A C 1
ATOM 1569 O O . VAL A 1 225 ? -32.124 51.752 6.555 1.00 33.29 206 VAL A O 1
ATOM 1573 N N . ASN A 1 226 ? -31.357 49.683 6.141 1.00 32.00 207 ASN A N 1
ATOM 1574 C CA . ASN A 1 226 ? -30.058 50.222 5.756 1.00 35.28 207 ASN A CA 1
ATOM 1575 C C . ASN A 1 226 ? -30.085 50.541 4.258 1.00 41.03 207 ASN A C 1
ATOM 1576 O O . ASN A 1 226 ? -31.109 50.395 3.585 1.00 36.31 207 ASN A O 1
ATOM 1581 N N . ALA A 1 227 ? -28.933 50.943 3.709 1.00 38.56 208 ALA A N 1
ATOM 1582 C CA . ALA A 1 227 ? -28.892 51.505 2.359 1.00 38.44 208 ALA A CA 1
ATOM 1583 C C . ALA A 1 227 ? -29.246 50.486 1.287 1.00 39.38 208 ALA A C 1
ATOM 1584 O O . ALA A 1 227 ? -29.650 50.879 0.187 1.00 46.85 208 ALA A O 1
ATOM 1586 N N . ILE A 1 228 ? -29.098 49.194 1.560 1.00 36.99 209 ILE A N 1
ATOM 1587 C CA . ILE A 1 228 ? -29.481 48.172 0.598 1.00 39.57 209 ILE A CA 1
ATOM 1588 C C . ILE A 1 228 ? -30.827 47.544 0.959 1.00 41.84 209 ILE A C 1
ATOM 1589 O O . ILE A 1 228 ? -31.187 46.501 0.424 1.00 38.21 209 ILE A O 1
ATOM 1594 N N . GLY A 1 229 ? -31.582 48.172 1.849 1.00 38.90 210 GLY A N 1
ATOM 1595 C CA . GLY A 1 229 ? -32.949 47.767 2.077 1.00 35.84 210 GLY A CA 1
ATOM 1596 C C . GLY A 1 229 ? -33.151 46.683 3.104 1.00 40.46 210 GLY A C 1
ATOM 1597 O O . GLY A 1 229 ? -34.257 46.138 3.180 1.00 39.55 210 GLY A O 1
ATOM 1598 N N . GLU A 1 230 ? -32.129 46.325 3.880 1.00 37.44 211 GLU A N 1
ATOM 1599 C CA . GLU A 1 230 ? -32.330 45.326 4.915 1.00 38.97 211 GLU A CA 1
ATOM 1600 C C . GLU A 1 230 ? -32.916 45.997 6.153 1.00 34.14 211 GLU A C 1
ATOM 1601 O O . GLU A 1 230 ? -32.507 47.094 6.538 1.00 32.49 211 GLU A O 1
ATOM 1607 N N . LYS A 1 231 ? -33.889 45.334 6.770 1.00 36.68 212 LYS A N 1
ATOM 1608 C CA . LYS A 1 231 ? -34.609 45.925 7.890 1.00 32.53 212 LYS A CA 1
ATOM 1609 C C . LYS A 1 231 ? -33.711 45.987 9.112 1.00 37.61 212 LYS A C 1
ATOM 1610 O O . LYS A 1 231 ? -32.928 45.075 9.372 1.00 37.23 212 LYS A O 1
ATOM 1616 N N . ILE A 1 232 ? -33.818 47.070 9.873 1.00 30.71 213 ILE A N 1
ATOM 1617 C CA . ILE A 1 232 ? -33.081 47.194 11.123 1.00 29.04 213 ILE A CA 1
ATOM 1618 C C . ILE A 1 232 ? -33.968 46.584 12.197 1.00 36.20 213 ILE A C 1
ATOM 1619 O O . ILE A 1 232 ? -35.112 47.002 12.357 1.00 31.78 213 ILE A O 1
ATOM 1624 N N . GLU A 1 233 ? -33.481 45.571 12.907 1.00 34.15 214 GLU A N 1
ATOM 1625 C CA . GLU A 1 233 ? -34.375 45.006 13.916 1.00 36.37 214 GLU A CA 1
ATOM 1626 C C . GLU A 1 233 ? -34.617 46.002 15.057 1.00 38.08 214 GLU A C 1
ATOM 1627 O O . GLU A 1 233 ? -33.828 46.912 15.313 1.00 35.05 214 GLU A O 1
ATOM 1633 N N . GLY A 1 234 ? -35.744 45.825 15.738 1.00 36.54 215 GLY A N 1
ATOM 1634 C CA . GLY A 1 234 ? -36.098 46.723 16.822 1.00 36.49 215 GLY A CA 1
ATOM 1635 C C . GLY A 1 234 ? -36.621 48.079 16.399 1.00 35.82 215 GLY A C 1
ATOM 1636 O O . GLY A 1 234 ? -36.616 49.010 17.221 1.00 33.91 215 GLY A O 1
ATOM 1637 N N . THR A 1 235 ? -37.027 48.250 15.135 1.00 31.10 216 THR A N 1
ATOM 1638 C CA . THR A 1 235 ? -37.523 49.550 14.687 1.00 35.10 216 THR A CA 1
ATOM 1639 C C . THR A 1 235 ? -38.950 49.508 14.153 1.00 31.78 216 THR A C 1
ATOM 1640 O O . THR A 1 235 ? -39.483 50.563 13.798 1.00 36.32 216 THR A O 1
ATOM 1644 N N . ASN A 1 236 ? -39.594 48.343 14.091 1.00 31.09 217 ASN A N 1
ATOM 1645 C CA . ASN A 1 236 ? -40.911 48.279 13.468 1.00 33.15 217 ASN A CA 1
ATOM 1646 C C . ASN A 1 236 ? -41.909 48.958 14.397 1.00 42.09 217 ASN A C 1
ATOM 1647 O O . ASN A 1 236 ? -41.943 48.665 15.593 1.00 34.14 217 ASN A O 1
ATOM 1652 N N . THR A 1 237 ? -42.697 49.888 13.865 1.00 36.90 218 THR A N 1
ATOM 1653 C CA . THR A 1 237 ? -43.467 50.809 14.695 1.00 33.98 218 THR A CA 1
ATOM 1654 C C . THR A 1 237 ? -44.912 50.845 14.213 1.00 38.73 218 THR A C 1
ATOM 1655 O O . THR A 1 237 ? -45.168 51.270 13.069 1.00 37.28 218 THR A O 1
ATOM 1659 N N . PRO A 1 238 ? -45.886 50.458 15.028 1.00 37.54 219 PRO A N 1
ATOM 1660 C CA . PRO A 1 238 ? -47.298 50.557 14.594 1.00 34.13 219 PRO A CA 1
ATOM 1661 C C . PRO A 1 238 ? -47.725 52.008 14.462 1.00 33.02 219 PRO A C 1
ATOM 1662 O O . PRO A 1 238 ? -47.138 52.905 15.087 1.00 35.32 219 PRO A O 1
ATOM 1666 N N . PRO A 1 239 ? -48.745 52.280 13.648 1.00 37.05 220 PRO A N 1
ATOM 1667 C CA . PRO A 1 239 ? -49.189 53.661 13.471 1.00 38.42 220 PRO A CA 1
ATOM 1668 C C . PRO A 1 239 ? -49.640 54.261 14.795 1.00 41.02 220 PRO A C 1
ATOM 1669 O O . PRO A 1 239 ? -50.154 53.570 15.669 1.00 43.56 220 PRO A O 1
ATOM 1673 N N . GLY A 1 240 ? -49.406 55.551 14.946 1.00 42.91 221 GLY A N 1
ATOM 1674 C CA . GLY A 1 240 ? -49.720 56.233 16.177 1.00 52.45 221 GLY A CA 1
ATOM 1675 C C . GLY A 1 240 ? -48.618 56.241 17.213 1.00 60.67 221 GLY A C 1
ATOM 1676 O O . GLY A 1 240 ? -48.793 56.858 18.266 1.00 56.46 221 GLY A O 1
ATOM 1677 N N . ASN A 1 241 ? -47.497 55.569 16.963 1.00 50.27 222 ASN A N 1
ATOM 1678 C CA . ASN A 1 241 ? -46.352 55.603 17.861 1.00 53.24 222 ASN A CA 1
ATOM 1679 C C . ASN A 1 241 ? -45.186 56.326 17.200 1.00 58.16 222 ASN A C 1
ATOM 1680 O O . ASN A 1 241 ? -45.098 56.426 15.973 1.00 54.81 222 ASN A O 1
ATOM 1685 N N . THR A 1 242 ? -44.297 56.859 18.033 1.00 70.58 223 THR A N 1
ATOM 1686 C CA . THR A 1 242 ? -43.116 57.537 17.517 1.00 71.40 223 THR A CA 1
ATOM 1687 C C . THR A 1 242 ? -42.061 56.501 17.140 1.00 62.21 223 THR A C 1
ATOM 1688 O O . THR A 1 242 ? -41.816 55.542 17.881 1.00 62.67 223 THR A O 1
ATOM 1692 N N . GLN A 1 243 ? -41.459 56.686 15.978 1.00 66.40 224 GLN A N 1
ATOM 1693 C CA . GLN A 1 243 ? -40.481 55.745 15.460 1.00 58.73 224 GLN A CA 1
ATOM 1694 C C . GLN A 1 243 ? -39.101 56.037 16.044 1.00 61.86 224 GLN A C 1
ATOM 1695 O O . GLN A 1 243 ? -38.790 57.189 16.356 1.00 63.31 224 GLN A O 1
ATOM 1701 N N . PRO A 1 244 ? -38.254 55.013 16.205 1.00 61.89 225 PRO A N 1
ATOM 1702 C CA . PRO A 1 244 ? -36.834 55.281 16.467 1.00 59.41 225 PRO A CA 1
ATOM 1703 C C . PRO A 1 244 ? -36.236 56.054 15.307 1.00 49.03 225 PRO A C 1
ATOM 1704 O O . PRO A 1 244 ? -36.739 56.027 14.183 1.00 55.44 225 PRO A O 1
ATOM 1708 N N . THR A 1 245 ? -35.152 56.761 15.592 1.00 54.35 226 THR A N 1
ATOM 1709 C CA . THR A 1 245 ? -34.434 57.441 14.529 1.00 46.86 226 THR A CA 1
ATOM 1710 C C . THR A 1 245 ? -33.773 56.420 13.606 1.00 44.89 226 THR A C 1
ATOM 1711 O O . THR A 1 245 ? -33.212 55.421 14.063 1.00 44.04 226 THR A O 1
ATOM 1715 N N . CYS A 1 246 ? -33.869 56.654 12.299 1.00 37.79 227 CYS A N 1
ATOM 1716 C CA . CYS A 1 246 ? -33.241 55.788 11.309 1.00 42.11 227 CYS A CA 1
ATOM 1717 C C . CYS A 1 246 ? -31.941 56.420 10.830 1.00 47.06 227 CYS A C 1
ATOM 1718 O O . CYS A 1 246 ? -31.942 57.555 10.358 1.00 48.55 227 CYS A O 1
ATOM 1721 N N . GLN A 1 247 ? -30.850 55.664 10.931 1.00 40.22 228 GLN A N 1
ATOM 1722 C CA . GLN A 1 247 ? -29.533 56.124 10.498 1.00 43.34 228 GLN A CA 1
ATOM 1723 C C . GLN A 1 247 ? -29.482 56.207 8.977 1.00 51.97 228 GLN A C 1
ATOM 1724 O O . GLN A 1 247 ? -29.976 55.319 8.277 1.00 41.26 228 GLN A O 1
ATOM 1730 N N . SER A 1 248 ? -28.886 57.275 8.450 1.00 41.92 229 SER A N 1
ATOM 1731 C CA . SER A 1 248 ? -28.726 57.351 7.004 1.00 39.43 229 SER A CA 1
ATOM 1732 C C . SER A 1 248 ? -27.364 56.795 6.593 1.00 45.40 229 SER A C 1
ATOM 1733 O O . SER A 1 248 ? -26.442 56.677 7.402 1.00 41.58 229 SER A O 1
ATOM 1736 N N . HIS A 1 249 ? -27.259 56.440 5.311 1.00 40.70 230 HIS A N 1
ATOM 1737 C CA . HIS A 1 249 ? -26.015 55.965 4.700 1.00 48.49 230 HIS A CA 1
ATOM 1738 C C . HIS A 1 249 ? -25.409 54.805 5.478 1.00 52.14 230 HIS A C 1
ATOM 1739 O O . HIS A 1 249 ? -24.207 54.746 5.718 1.00 42.40 230 HIS A O 1
ATOM 1746 N N . ASP A 1 250 ? -26.251 53.849 5.841 1.00 39.94 231 ASP A N 1
ATOM 1747 C CA . ASP A 1 250 ? -25.803 52.673 6.587 1.00 34.60 231 ASP A CA 1
ATOM 1748 C C . ASP A 1 250 ? -25.438 51.597 5.575 1.00 41.00 231 ASP A C 1
ATOM 1749 O O . ASP A 1 250 ? -26.312 50.931 5.019 1.00 40.96 231 ASP A O 1
ATOM 1754 N N . TRP A 1 251 ? -24.137 51.404 5.357 1.00 37.15 232 TRP A N 1
ATOM 1755 C CA . TRP A 1 251 ? -23.636 50.375 4.455 1.00 40.64 232 TRP A CA 1
ATOM 1756 C C . TRP A 1 251 ? -22.905 49.260 5.202 1.00 42.09 232 TRP A C 1
ATOM 1757 O O . TRP A 1 251 ? -22.190 48.458 4.581 1.00 46.42 232 TRP A O 1
ATOM 1768 N N . ASP A 1 252 ? -23.055 49.195 6.524 1.00 41.71 233 ASP A N 1
ATOM 1769 C CA . ASP A 1 252 ? -22.465 48.126 7.330 1.00 39.69 233 ASP A CA 1
ATOM 1770 C C . ASP A 1 252 ? -23.500 47.017 7.428 1.00 46.35 233 ASP A C 1
ATOM 1771 O O . ASP A 1 252 ? -24.402 47.055 8.262 1.00 39.67 233 ASP A O 1
ATOM 1776 N N . THR A 1 253 ? -23.405 46.016 6.555 1.00 39.46 234 THR A N 1
ATOM 1777 C CA . THR A 1 253 ? -24.441 44.984 6.554 1.00 39.22 234 THR A CA 1
ATOM 1778 C C . THR A 1 253 ? -23.932 43.648 7.101 1.00 41.90 234 THR A C 1
ATOM 1779 O O . THR A 1 253 ? -24.569 42.612 6.888 1.00 38.10 234 THR A O 1
ATOM 1783 N N . CYS A 1 254 ? -22.801 43.648 7.801 1.00 36.62 235 CYS A N 1
ATOM 1784 C CA . CYS A 1 254 ? -22.368 42.439 8.495 1.00 39.35 235 CYS A CA 1
ATOM 1785 C C . CYS A 1 254 ? -23.357 42.106 9.608 1.00 41.10 235 CYS A C 1
ATOM 1786 O O . CYS A 1 254 ? -24.009 42.986 10.167 1.00 36.35 235 CYS A O 1
ATOM 1789 N N . HIS A 1 255 ? -23.495 40.819 9.906 1.00 32.70 236 HIS A N 1
ATOM 1790 C CA . HIS A 1 255 ? -24.302 40.396 11.043 1.00 33.11 236 HIS A CA 1
ATOM 1791 C C . HIS A 1 255 ? -23.488 40.513 12.332 1.00 36.20 236 HIS A C 1
ATOM 1792 O O . HIS A 1 255 ? -22.259 40.384 12.331 1.00 32.11 236 HIS A O 1
ATOM 1799 N N . TYR A 1 256 ? -24.189 40.769 13.438 1.00 30.40 237 TYR A N 1
ATOM 1800 C CA . TYR A 1 256 ? -23.570 40.990 14.742 1.00 29.81 237 TYR A CA 1
ATOM 1801 C C . TYR A 1 256 ? -24.074 39.944 15.735 1.00 31.88 237 TYR A C 1
ATOM 1802 O O . TYR A 1 256 ? -25.284 39.756 15.875 1.00 32.91 237 TYR A O 1
ATOM 1811 N N . ALA A 1 257 ? -23.150 39.293 16.439 1.00 34.76 238 ALA A N 1
ATOM 1812 C CA . ALA A 1 257 ? -23.508 38.483 17.598 1.00 33.69 238 ALA A CA 1
ATOM 1813 C C . ALA A 1 257 ? -23.993 39.383 18.726 1.00 35.65 238 ALA A C 1
ATOM 1814 O O . ALA A 1 257 ? -23.392 40.419 19.002 1.00 33.51 238 ALA A O 1
ATOM 1816 N N . VAL A 1 258 ? -25.082 38.986 19.388 1.00 33.75 239 VAL A N 1
ATOM 1817 C CA . VAL A 1 258 ? -25.649 39.782 20.471 1.00 38.80 239 VAL A CA 1
ATOM 1818 C C . VAL A 1 258 ? -26.076 38.860 21.599 1.00 39.87 239 VAL A C 1
ATOM 1819 O O . VAL A 1 258 ? -26.315 37.666 21.406 1.00 35.48 239 VAL A O 1
ATOM 1823 N N . ALA A 1 259 ? -26.189 39.441 22.787 1.00 32.61 240 ALA A N 1
ATOM 1824 C CA . ALA A 1 259 ? -26.772 38.773 23.946 1.00 35.27 240 ALA A CA 1
ATOM 1825 C C . ALA A 1 259 ? -28.090 39.466 24.259 1.00 35.73 240 ALA A C 1
ATOM 1826 O O . ALA A 1 259 ? -28.113 40.677 24.486 1.00 35.99 240 ALA A O 1
ATOM 1828 N N . VAL A 1 260 ? -29.192 38.718 24.235 1.00 34.58 241 VAL A N 1
ATOM 1829 C CA . VAL A 1 260 ? -30.515 39.313 24.434 1.00 35.29 241 VAL A CA 1
ATOM 1830 C C . VAL A 1 260 ? -31.036 38.868 25.793 1.00 41.16 241 VAL A C 1
ATOM 1831 O O . VAL A 1 260 ? -30.789 37.733 26.220 1.00 38.55 241 VAL A O 1
ATOM 1835 N N . VAL A 1 261 ? -31.682 39.799 26.504 1.00 39.84 242 VAL A N 1
ATOM 1836 C CA . VAL A 1 261 ? -32.201 39.590 27.853 1.00 34.28 242 VAL A CA 1
ATOM 1837 C C . VAL A 1 261 ? -33.559 40.278 27.947 1.00 44.16 242 VAL A C 1
ATOM 1838 O O . VAL A 1 261 ? -33.921 41.092 27.099 1.00 40.61 242 VAL A O 1
ATOM 1842 N N . LYS A 1 262 ? -34.323 39.932 28.981 1.00 41.56 243 LYS A N 1
ATOM 1843 C CA . LYS A 1 262 ? -35.592 40.600 29.260 1.00 44.27 243 LYS A CA 1
ATOM 1844 C C . LYS A 1 262 ? -35.354 41.807 30.157 1.00 40.62 243 LYS A C 1
ATOM 1845 O O . LYS A 1 262 ? -34.453 41.801 30.997 1.00 42.90 243 LYS A O 1
ATOM 1851 N N . ASN A 1 263 ? -36.177 42.852 29.980 1.00 42.54 244 ASN A N 1
ATOM 1852 C CA . ASN A 1 263 ? -35.999 44.064 30.779 1.00 45.64 244 ASN A CA 1
ATOM 1853 C C . ASN A 1 263 ? -36.420 43.876 32.237 1.00 50.97 244 ASN A C 1
ATOM 1854 O O . ASN A 1 263 ? -36.197 44.777 33.058 1.00 47.89 244 ASN A O 1
ATOM 1859 N N . SER A 1 264 ? -36.992 42.723 32.579 1.00 48.18 245 SER A N 1
ATOM 1860 C CA . SER A 1 264 ? -37.405 42.442 33.946 1.00 51.91 245 SER A CA 1
ATOM 1861 C C . SER A 1 264 ? -36.269 41.925 34.823 1.00 59.52 245 SER A C 1
ATOM 1862 O O . SER A 1 264 ? -36.407 41.925 36.048 1.00 61.60 245 SER A O 1
ATOM 1865 N N . SER A 1 265 ? -35.162 41.485 34.232 1.00 48.80 246 SER A N 1
ATOM 1866 C CA . SER A 1 265 ? -33.961 41.129 34.970 1.00 44.72 246 SER A CA 1
ATOM 1867 C C . SER A 1 265 ? -33.058 42.354 35.097 1.00 49.57 246 SER A C 1
ATOM 1868 O O . SER A 1 265 ? -33.260 43.372 34.432 1.00 51.00 246 SER A O 1
ATOM 1871 N N . THR A 1 266 ? -32.042 42.265 35.956 1.00 51.06 247 THR A N 1
ATOM 1872 C CA . THR A 1 266 ? -31.202 43.433 36.195 1.00 47.82 247 THR A CA 1
ATOM 1873 C C . THR A 1 266 ? -29.702 43.171 36.145 1.00 52.26 247 THR A C 1
ATOM 1874 O O . THR A 1 266 ? -28.923 44.117 36.314 1.00 59.42 247 THR A O 1
ATOM 1878 N N . PHE A 1 267 ? -29.270 41.938 35.927 1.00 50.48 248 PHE A N 1
ATOM 1879 C CA . PHE A 1 267 ? -27.842 41.670 35.899 1.00 43.90 248 PHE A CA 1
ATOM 1880 C C . PHE A 1 267 ? -27.202 42.275 34.651 1.00 45.18 248 PHE A C 1
ATOM 1881 O O . PHE A 1 267 ? -27.866 42.547 33.645 1.00 46.41 248 PHE A O 1
ATOM 1889 N N . GLN A 1 268 ? -25.892 42.477 34.723 1.00 45.24 249 GLN A N 1
ATOM 1890 C CA . GLN A 1 268 ? -25.092 42.943 33.600 1.00 47.50 249 GLN A CA 1
ATOM 1891 C C . GLN A 1 268 ? -24.216 41.809 33.076 1.00 47.13 249 GLN A C 1
ATOM 1892 O O . GLN A 1 268 ? -24.170 40.713 33.640 1.00 45.73 249 GLN A O 1
ATOM 1898 N N . PHE A 1 269 ? -23.514 42.093 31.977 1.00 40.48 250 PHE A N 1
ATOM 1899 C CA . PHE A 1 269 ? -22.727 41.061 31.304 1.00 43.24 250 PHE A CA 1
ATOM 1900 C C . PHE A 1 269 ? -21.688 40.439 32.238 1.00 46.37 250 PHE A C 1
ATOM 1901 O O . PHE A 1 269 ? -21.490 39.219 32.231 1.00 46.57 250 PHE A O 1
ATOM 1909 N N . GLY A 1 270 ? -21.023 41.257 33.053 1.00 46.07 251 GLY A N 1
ATOM 1910 C CA . GLY A 1 270 ? -19.988 40.769 33.942 1.00 50.15 251 GLY A CA 1
ATOM 1911 C C . GLY A 1 270 ? -20.480 39.944 35.104 1.00 48.48 251 GLY A C 1
ATOM 1912 O O . GLY A 1 270 ? -19.660 39.378 35.828 1.00 49.99 251 GLY A O 1
ATOM 1913 N N . GLN A 1 271 ? -21.795 39.871 35.305 1.00 44.58 252 GLN A N 1
ATOM 1914 C CA . GLN A 1 271 ? -22.390 39.038 36.341 1.00 48.68 252 GLN A CA 1
ATOM 1915 C C . GLN A 1 271 ? -23.039 37.785 35.767 1.00 46.66 252 GLN A C 1
ATOM 1916 O O . GLN A 1 271 ? -23.970 37.241 36.365 1.00 51.95 252 GLN A O 1
ATOM 1922 N N . LEU A 1 272 ? -22.573 37.314 34.607 1.00 46.35 253 LEU A N 1
ATOM 1923 C CA . LEU A 1 272 ? -23.223 36.170 33.971 1.00 49.34 253 LEU A CA 1
ATOM 1924 C C . LEU A 1 272 ? -22.931 34.852 34.679 1.00 54.11 253 LEU A C 1
ATOM 1925 O O . LEU A 1 272 ? -23.637 33.864 34.438 1.00 48.58 253 LEU A O 1
ATOM 1930 N N . LYS A 1 273 ? -21.900 34.800 35.516 1.00 50.06 254 LYS A N 1
ATOM 1931 C CA . LYS A 1 273 ? -21.565 33.554 36.189 1.00 51.23 254 LYS A CA 1
ATOM 1932 C C . LYS A 1 273 ? -22.759 33.039 36.984 1.00 52.34 254 LYS A C 1
ATOM 1933 O O . LYS A 1 273 ? -23.361 33.769 37.773 1.00 52.58 254 LYS A O 1
ATOM 1939 N N . GLY A 1 274 ? -23.124 31.782 36.741 1.00 54.22 255 GLY A N 1
ATOM 1940 C CA . GLY A 1 274 ? -24.198 31.148 37.472 1.00 54.77 255 GLY A CA 1
ATOM 1941 C C . GLY A 1 274 ? -25.587 31.371 36.921 1.00 60.52 255 GLY A C 1
ATOM 1942 O O . GLY A 1 274 ? -26.556 30.881 37.517 1.00 60.90 255 GLY A O 1
ATOM 1943 N N . LYS A 1 275 ? -25.727 32.091 35.811 1.00 56.30 256 LYS A N 1
ATOM 1944 C CA . LYS A 1 275 ? -27.042 32.267 35.221 1.00 55.76 256 LYS A CA 1
ATOM 1945 C C . LYS A 1 275 ? -27.380 31.088 34.306 1.00 48.20 256 LYS A C 1
ATOM 1946 O O . LYS A 1 275 ? -26.541 30.236 34.009 1.00 54.75 256 LYS A O 1
ATOM 1952 N N . ARG A 1 276 ? -28.640 31.046 33.869 1.00 46.53 257 ARG A N 1
ATOM 1953 C CA . ARG A 1 276 ? -29.098 30.114 32.847 1.00 47.37 257 ARG A CA 1
ATOM 1954 C C . ARG A 1 276 ? -29.022 30.780 31.478 1.00 49.73 257 ARG A C 1
ATOM 1955 O O . ARG A 1 276 ? -29.312 31.970 31.348 1.00 49.55 257 ARG A O 1
ATOM 1963 N N . SER A 1 277 ? -28.659 30.014 30.448 1.00 49.82 258 SER A N 1
ATOM 1964 C CA . SER A 1 277 ? -28.409 30.626 29.148 1.00 43.63 258 SER A CA 1
ATOM 1965 C C . SER A 1 277 ? -28.941 29.764 28.013 1.00 59.42 258 SER A C 1
ATOM 1966 O O . SER A 1 277 ? -29.013 28.536 28.112 1.00 45.03 258 SER A O 1
ATOM 1969 N N . CYS A 1 278 ? -29.323 30.437 26.929 1.00 45.33 259 CYS A N 1
ATOM 1970 C CA . CYS A 1 278 ? -29.802 29.797 25.711 1.00 43.35 259 CYS A CA 1
ATOM 1971 C C . CYS A 1 278 ? -28.865 30.176 24.580 1.00 46.49 259 CYS A C 1
ATOM 1972 O O . CYS A 1 278 ? -28.663 31.364 24.316 1.00 40.76 259 CYS A O 1
ATOM 1975 N N . HIS A 1 279 ? -28.295 29.177 23.918 1.00 41.04 260 HIS A N 1
ATOM 1976 C CA . HIS A 1 279 ? -27.333 29.403 22.846 1.00 35.80 260 HIS A CA 1
ATOM 1977 C C . HIS A 1 279 ? -27.890 28.804 21.565 1.00 41.66 260 HIS A C 1
ATOM 1978 O O . HIS A 1 279 ? -28.570 27.776 21.601 1.00 41.72 260 HIS A O 1
ATOM 1985 N N . SER A 1 280 ? -27.628 29.459 20.432 1.00 36.44 261 SER A N 1
ATOM 1986 C CA . SER A 1 280 ? -28.112 28.913 19.168 1.00 37.43 261 SER A CA 1
ATOM 1987 C C . SER A 1 280 ? -27.518 27.536 18.899 1.00 39.64 261 SER A C 1
ATOM 1988 O O . SER A 1 280 ? -28.173 26.687 18.284 1.00 39.87 261 SER A O 1
ATOM 1991 N N . GLY A 1 281 ? -26.285 27.295 19.343 1.00 35.88 262 GLY A N 1
ATOM 1992 C CA . GLY A 1 281 ? -25.734 25.960 19.200 1.00 42.24 262 GLY A CA 1
ATOM 1993 C C . GLY A 1 281 ? -24.265 25.903 19.526 1.00 48.16 262 GLY A C 1
ATOM 1994 O O . GLY A 1 281 ? -23.564 26.916 19.444 1.00 43.85 262 GLY A O 1
ATOM 1995 N N . LEU A 1 282 ? -23.790 24.708 19.895 1.00 42.44 263 LEU A N 1
ATOM 1996 C CA . LEU A 1 282 ? -22.394 24.536 20.276 1.00 43.25 263 LEU A CA 1
ATOM 1997 C C . LEU A 1 282 ? -21.458 24.905 19.144 1.00 37.57 263 LEU A C 1
ATOM 1998 O O . LEU A 1 282 ? -20.356 25.416 19.386 1.00 44.11 263 LEU A O 1
ATOM 2003 N N . SER A 1 283 ? -21.851 24.641 17.905 1.00 40.00 264 SER A N 1
ATOM 2004 C CA . SER A 1 283 ? -20.935 24.864 16.793 1.00 46.61 264 SER A CA 1
ATOM 2005 C C . SER A 1 283 ? -21.124 26.219 16.109 1.00 52.55 264 SER A C 1
ATOM 2006 O O . SER A 1 283 ? -20.361 26.535 15.188 1.00 47.60 264 SER A O 1
ATOM 2009 N N . LYS A 1 284 ? -22.109 27.018 16.538 1.00 43.21 265 LYS A N 1
ATOM 2010 C CA . LYS A 1 284 ? -22.468 28.276 15.879 1.00 35.02 265 LYS A CA 1
ATOM 2011 C C . LYS A 1 284 ? -21.569 29.419 16.320 1.00 39.48 265 LYS A C 1
ATOM 2012 O O . LYS A 1 284 ? -21.211 29.539 17.496 1.00 39.07 265 LYS A O 1
ATOM 2018 N N . THR A 1 285 ? -21.232 30.290 15.372 1.00 32.60 266 THR A N 1
ATOM 2019 C CA . THR A 1 285 ? -20.327 31.372 15.727 1.00 34.72 266 THR A CA 1
ATOM 2020 C C . THR A 1 285 ? -21.019 32.357 16.652 1.00 37.19 266 THR A C 1
ATOM 2021 O O . THR A 1 285 ? -20.428 32.794 17.640 1.00 37.79 266 THR A O 1
ATOM 2025 N N . ASP A 1 286 ? -22.299 32.669 16.384 1.00 35.02 267 ASP A N 1
ATOM 2026 C CA . ASP A 1 286 ? -23.014 33.617 17.237 1.00 40.62 267 ASP A CA 1
ATOM 2027 C C . ASP A 1 286 ? -23.426 33.000 18.571 1.00 45.39 267 ASP A C 1
ATOM 2028 O O . ASP A 1 286 ? -23.516 33.712 19.576 1.00 40.42 267 ASP A O 1
ATOM 2033 N N . GLY A 1 287 ? -23.642 31.690 18.622 1.00 36.25 268 GLY A N 1
ATOM 2034 C CA . GLY A 1 287 ? -24.040 31.064 19.868 1.00 35.11 268 GLY A CA 1
ATOM 2035 C C . GLY A 1 287 ? -22.911 30.526 20.719 1.00 43.35 268 GLY A C 1
ATOM 2036 O O . GLY A 1 287 ? -23.141 30.187 21.887 1.00 41.65 268 GLY A O 1
ATOM 2037 N N . TRP A 1 288 ? -21.690 30.464 20.185 1.00 36.59 269 TRP A N 1
ATOM 2038 C CA . TRP A 1 288 ? -20.597 29.844 20.921 1.00 40.67 269 TRP A CA 1
ATOM 2039 C C . TRP A 1 288 ? -19.305 30.626 20.794 1.00 39.02 269 TRP A C 1
ATOM 2040 O O . TRP A 1 288 ? -18.821 31.175 21.785 1.00 43.17 269 TRP A O 1
ATOM 2051 N N . ASN A 1 289 ? -18.739 30.699 19.588 1.00 37.71 270 ASN A N 1
ATOM 2052 C CA . ASN A 1 289 ? -17.436 31.342 19.434 1.00 37.47 270 ASN A CA 1
ATOM 2053 C C . ASN A 1 289 ? -17.469 32.786 19.915 1.00 46.75 270 ASN A C 1
ATOM 2054 O O . ASN A 1 289 ? -16.603 33.212 20.689 1.00 41.23 270 ASN A O 1
ATOM 2059 N N . ALA A 1 290 ? -18.450 33.568 19.452 1.00 42.20 271 ALA A N 1
ATOM 2060 C CA . ALA A 1 290 ? -18.484 34.982 19.836 1.00 39.42 271 ALA A CA 1
ATOM 2061 C C . ALA A 1 290 ? -18.614 35.162 21.346 1.00 36.73 271 ALA A C 1
ATOM 2062 O O . ALA A 1 290 ? -17.759 35.840 21.944 1.00 41.64 271 ALA A O 1
ATOM 2064 N N . PRO A 1 291 ? -19.609 34.582 22.027 1.00 36.67 272 PRO A N 1
ATOM 2065 C CA . PRO A 1 291 ? -19.670 34.780 23.493 1.00 39.66 272 PRO A CA 1
ATOM 2066 C C . PRO A 1 291 ? -18.462 34.223 24.225 1.00 42.93 272 PRO A C 1
ATOM 2067 O O . PRO A 1 291 ? -17.910 34.882 25.114 1.00 45.89 272 PRO A O 1
ATOM 2071 N N . VAL A 1 292 ? -18.045 33.002 23.898 1.00 39.37 273 VAL A N 1
ATOM 2072 C CA . VAL A 1 292 ? -16.903 32.420 24.601 1.00 41.44 273 VAL A CA 1
ATOM 2073 C C . VAL A 1 292 ? -15.663 33.281 24.406 1.00 44.44 273 VAL A C 1
ATOM 2074 O O . VAL A 1 292 ? -14.890 33.520 25.342 1.00 40.86 273 VAL A O 1
ATOM 2078 N N . ASN A 1 293 ? -15.472 33.779 23.187 1.00 40.99 274 ASN A N 1
ATOM 2079 C CA . ASN A 1 293 ? -14.363 34.680 22.907 1.00 41.72 274 ASN A CA 1
ATOM 2080 C C . ASN A 1 293 ? -14.358 35.860 23.876 1.00 51.72 274 ASN A C 1
ATOM 2081 O O . ASN A 1 293 ? -13.304 36.240 24.400 1.00 43.34 274 ASN A O 1
ATOM 2086 N N . VAL A 1 294 ? -15.531 36.443 24.139 1.00 43.15 275 VAL A N 1
ATOM 2087 C CA . VAL A 1 294 ? -15.617 37.588 25.046 1.00 44.58 275 VAL A CA 1
ATOM 2088 C C . VAL A 1 294 ? -15.453 37.153 26.502 1.00 47.08 275 VAL A C 1
ATOM 2089 O O . VAL A 1 294 ? -14.796 37.841 27.294 1.00 49.24 275 VAL A O 1
ATOM 2093 N N . PHE A 1 295 ? -16.076 36.036 26.893 1.00 41.49 276 PHE A N 1
ATOM 2094 C CA . PHE A 1 295 ? -15.865 35.504 28.243 1.00 48.21 276 PHE A CA 1
ATOM 2095 C C . PHE A 1 295 ? -14.379 35.362 28.556 1.00 53.08 276 PHE A C 1
ATOM 2096 O O . PHE A 1 295 ? -13.933 35.662 29.670 1.00 54.47 276 PHE A O 1
ATOM 2104 N N . VAL A 1 296 ? -13.604 34.881 27.582 1.00 52.07 277 VAL A N 1
ATOM 2105 C CA . VAL A 1 296 ? -12.182 34.625 27.796 1.00 50.75 277 VAL A CA 1
ATOM 2106 C C . VAL A 1 296 ? -11.412 35.931 27.899 1.00 61.62 277 VAL A C 1
ATOM 2107 O O . VAL A 1 296 ? -10.539 36.086 28.758 1.00 57.54 277 VAL A O 1
ATOM 2111 N N . GLU A 1 297 ? -11.728 36.895 27.030 1.00 57.23 278 GLU A N 1
ATOM 2112 C CA . GLU A 1 297 ? -11.014 38.166 27.022 1.00 56.47 278 GLU A CA 1
ATOM 2113 C C . GLU A 1 297 ? -11.281 38.962 28.288 1.00 60.34 278 GLU A C 1
ATOM 2114 O O . GLU A 1 297 ? -10.398 39.681 28.766 1.00 60.33 278 GLU A O 1
ATOM 2120 N N . LYS A 1 298 ? -12.482 38.847 28.844 1.00 60.52 279 LYS A N 1
ATOM 2121 C CA . LYS A 1 298 ? -12.834 39.533 30.076 1.00 58.32 279 LYS A CA 1
ATOM 2122 C C . LYS A 1 298 ? -12.485 38.718 31.313 1.00 55.11 279 LYS A C 1
ATOM 2123 O O . LYS A 1 298 ? -12.758 39.164 32.429 1.00 65.77 279 LYS A O 1
ATOM 2129 N N . LYS A 1 299 ? -11.910 37.528 31.136 1.00 54.16 280 LYS A N 1
ATOM 2130 C CA . LYS A 1 299 ? -11.514 36.656 32.241 1.00 62.65 280 LYS A CA 1
ATOM 2131 C C . LYS A 1 299 ? -12.687 36.320 33.161 1.00 67.59 280 LYS A C 1
ATOM 2132 O O . LYS A 1 299 ? -12.504 36.089 34.359 1.00 67.78 280 LYS A O 1
ATOM 2138 N N . LEU A 1 300 ? -13.904 36.293 32.605 1.00 58.54 281 LEU A N 1
ATOM 2139 C CA . LEU A 1 300 ? -15.034 35.733 33.338 1.00 60.33 281 LEU A CA 1
ATOM 2140 C C . LEU A 1 300 ? -14.897 34.231 33.452 1.00 65.41 281 LEU A C 1
ATOM 2141 O O . LEU A 1 300 ? -15.462 33.617 34.363 1.00 69.38 281 LEU A O 1
ATOM 2146 N N . LEU A 1 301 ? -14.168 33.637 32.514 1.00 60.82 282 LEU A N 1
ATOM 2147 C CA . LEU A 1 301 ? -13.966 32.210 32.408 1.00 77.13 282 LEU A CA 1
ATOM 2148 C C . LEU A 1 301 ? -12.550 31.899 32.854 1.00 87.43 282 LEU A C 1
ATOM 2149 O O . LEU A 1 301 ? -11.598 32.393 32.231 1.00 82.14 282 LEU A O 1
ATOM 2154 N N . PRO A 1 302 ? -12.352 31.129 33.917 1.00 94.72 283 PRO A N 1
ATOM 2155 C CA . PRO A 1 302 ? -10.990 30.711 34.273 1.00 93.58 283 PRO A CA 1
ATOM 2156 C C . PRO A 1 302 ? -10.429 29.712 33.271 1.00 93.90 283 PRO A C 1
ATOM 2157 O O . PRO A 1 302 ? -10.305 28.523 33.580 1.00 100.95 283 PRO A O 1
ATOM 2161 N N . TRP A 1 303 ? -10.093 30.181 32.070 1.00 81.02 284 TRP A N 1
ATOM 2162 C CA . TRP A 1 303 ? -9.595 29.306 31.017 1.00 90.18 284 TRP A CA 1
ATOM 2163 C C . TRP A 1 303 ? -8.803 30.151 30.032 1.00 93.61 284 TRP A C 1
ATOM 2164 O O . TRP A 1 303 ? -9.198 31.277 29.721 1.00 97.87 284 TRP A O 1
ATOM 2175 N N . ASP A 1 304 ? -7.688 29.603 29.548 1.00 101.03 285 ASP A N 1
ATOM 2176 C CA . ASP A 1 304 ? -6.861 30.321 28.585 1.00 108.50 285 ASP A CA 1
ATOM 2177 C C . ASP A 1 304 ? -6.321 29.391 27.499 1.00 108.36 285 ASP A C 1
ATOM 2178 O O . ASP A 1 304 ? -6.250 29.774 26.326 1.00 100.04 285 ASP A O 1
ATOM 2183 N N . GLY A 1 305 ? -5.955 28.160 27.871 1.00 111.96 286 GLY A N 1
ATOM 2184 C CA . GLY A 1 305 ? -5.443 27.205 26.911 1.00 106.41 286 GLY A CA 1
ATOM 2185 C C . GLY A 1 305 ? -6.022 25.824 27.146 1.00 99.91 286 GLY A C 1
ATOM 2186 O O . GLY A 1 305 ? -6.738 25.585 28.123 1.00 98.42 286 GLY A O 1
ATOM 2187 N N . LEU A 1 306 ? -5.688 24.911 26.231 1.00 94.64 287 LEU A N 1
ATOM 2188 C CA . LEU A 1 306 ? -6.165 23.533 26.316 1.00 99.68 287 LEU A CA 1
ATOM 2189 C C . LEU A 1 306 ? -5.569 22.763 27.485 1.00 102.74 287 LEU A C 1
ATOM 2190 O O . LEU A 1 306 ? -5.880 21.576 27.638 1.00 96.36 287 LEU A O 1
ATOM 2195 N N . ALA A 1 307 ? -4.725 23.397 28.303 1.00 104.65 288 ALA A N 1
ATOM 2196 C CA . ALA A 1 307 ? -4.239 22.774 29.526 1.00 101.50 288 ALA A CA 1
ATOM 2197 C C . ALA A 1 307 ? -5.215 22.932 30.683 1.00 107.24 288 ALA A C 1
ATOM 2198 O O . ALA A 1 307 ? -5.156 22.150 31.639 1.00 98.33 288 ALA A O 1
ATOM 2200 N N . LYS A 1 308 ? -6.108 23.925 30.618 1.00 108.43 289 LYS A N 1
ATOM 2201 C CA . LYS A 1 308 ? -7.159 24.114 31.611 1.00 104.65 289 LYS A CA 1
ATOM 2202 C C . LYS A 1 308 ? -8.436 23.355 31.260 1.00 107.03 289 LYS A C 1
ATOM 2203 O O . LYS A 1 308 ? -9.537 23.791 31.627 1.00 112.16 289 LYS A O 1
ATOM 2209 N N . GLY A 1 309 ? -8.318 22.232 30.557 1.00 102.71 290 GLY A N 1
ATOM 2210 C CA . GLY A 1 309 ? -9.476 21.480 30.121 1.00 104.15 290 GLY A CA 1
ATOM 2211 C C . GLY A 1 309 ? -9.995 21.953 28.778 1.00 94.29 290 GLY A C 1
ATOM 2212 O O . GLY A 1 309 ? -9.390 22.779 28.086 1.00 94.32 290 GLY A O 1
ATOM 2213 N N . SER A 1 310 ? -11.144 21.401 28.397 1.00 80.64 291 SER A N 1
ATOM 2214 C CA . SER A 1 310 ? -11.791 21.876 27.186 1.00 83.39 291 SER A CA 1
ATOM 2215 C C . SER A 1 310 ? -12.597 23.135 27.487 1.00 67.28 291 SER A C 1
ATOM 2216 O O . SER A 1 310 ? -12.991 23.402 28.627 1.00 59.51 291 SER A O 1
ATOM 2219 N N . ILE A 1 311 ? -12.831 23.924 26.441 1.00 71.35 292 ILE A N 1
ATOM 2220 C CA . ILE A 1 311 ? -13.608 25.146 26.616 1.00 62.20 292 ILE A CA 1
ATOM 2221 C C . ILE A 1 311 ? -15.036 24.811 27.029 1.00 51.26 292 ILE A C 1
ATOM 2222 O O . ILE A 1 311 ? -15.631 25.493 27.875 1.00 55.97 292 ILE A O 1
ATOM 2227 N N . GLU A 1 312 ? -15.598 23.735 26.474 1.00 59.61 293 GLU A N 1
ATOM 2228 C CA . GLU A 1 312 ? -16.958 23.353 26.846 1.00 49.48 293 GLU A CA 1
ATOM 2229 C C . GLU A 1 312 ? -17.069 23.035 28.335 1.00 61.18 293 GLU A C 1
ATOM 2230 O O . GLU A 1 312 ? -18.078 23.366 28.972 1.00 58.72 293 GLU A O 1
ATOM 2236 N N . ARG A 1 313 ? -16.049 22.383 28.909 1.00 60.31 294 ARG A N 1
ATOM 2237 C CA . ARG A 1 313 ? -16.091 22.073 30.337 1.00 59.24 294 ARG A CA 1
ATOM 2238 C C . ARG A 1 313 ? -16.013 23.335 31.186 1.00 55.35 294 ARG A C 1
ATOM 2239 O O . ARG A 1 313 ? -16.707 23.445 32.202 1.00 60.95 294 ARG A O 1
ATOM 2247 N N . ALA A 1 314 ? -15.169 24.295 30.794 1.00 54.85 295 ALA A N 1
ATOM 2248 C CA . ALA A 1 314 ? -15.079 25.550 31.538 1.00 53.54 295 ALA A CA 1
ATOM 2249 C C . ALA A 1 314 ? -16.402 26.308 31.497 1.00 54.24 295 ALA A C 1
ATOM 2250 O O . ALA A 1 314 ? -16.839 26.873 32.508 1.00 55.36 295 ALA A O 1
ATOM 2252 N N . VAL A 1 315 ? -17.058 26.319 30.335 1.00 55.06 296 VAL A N 1
ATOM 2253 C CA . VAL A 1 315 ? -18.380 26.928 30.222 1.00 55.34 296 VAL A CA 1
ATOM 2254 C C . VAL A 1 315 ? -19.393 26.149 31.045 1.00 60.98 296 VAL A C 1
ATOM 2255 O O . VAL A 1 315 ? -20.338 26.728 31.598 1.00 55.24 296 VAL A O 1
ATOM 2259 N N . SER A 1 316 ? -19.215 24.829 31.147 1.00 61.64 297 SER A N 1
ATOM 2260 C CA . SER A 1 316 ? -20.090 24.027 31.993 1.00 54.42 297 SER A CA 1
ATOM 2261 C C . SER A 1 316 ? -20.018 24.484 33.446 1.00 47.44 297 SER A C 1
ATOM 2262 O O . SER A 1 316 ? -21.032 24.496 34.154 1.00 61.36 297 SER A O 1
ATOM 2265 N N . LYS A 1 317 ? -18.829 24.870 33.907 1.00 56.29 298 LYS A N 1
ATOM 2266 C CA . LYS A 1 317 ? -18.671 25.386 35.264 1.00 59.79 298 LYS A CA 1
ATOM 2267 C C . LYS A 1 317 ? -19.152 26.827 35.410 1.00 66.85 298 LYS A C 1
ATOM 2268 O O . LYS A 1 317 ? -19.463 27.249 36.528 1.00 66.43 298 LYS A O 1
ATOM 2274 N N . PHE A 1 318 ? -19.236 27.580 34.309 1.00 65.32 299 PHE A N 1
ATOM 2275 C CA . PHE A 1 318 ? -19.611 28.993 34.373 1.00 58.38 299 PHE A CA 1
ATOM 2276 C C . PHE A 1 318 ? -21.113 29.172 34.577 1.00 53.90 299 PHE A C 1
ATOM 2277 O O . PHE A 1 318 ? -21.547 29.860 35.509 1.00 63.12 299 PHE A O 1
ATOM 2285 N N . PHE A 1 319 ? -21.924 28.582 33.698 1.00 52.37 300 PHE A N 1
ATOM 2286 C CA . PHE A 1 319 ? -23.376 28.679 33.783 1.00 52.86 300 PHE A CA 1
ATOM 2287 C C . PHE A 1 319 ? -23.932 27.601 34.699 1.00 58.83 300 PHE A C 1
ATOM 2288 O O . PHE A 1 319 ? -23.376 26.507 34.806 1.00 53.01 300 PHE A O 1
ATOM 2296 N N . SER A 1 320 ? -25.065 27.906 35.332 1.00 58.91 301 SER A N 1
ATOM 2297 C CA . SER A 1 320 ? -25.729 26.902 36.157 1.00 62.82 301 SER A CA 1
ATOM 2298 C C . SER A 1 320 ? -26.379 25.831 35.288 1.00 68.38 301 SER A C 1
ATOM 2299 O O . SER A 1 320 ? -26.146 24.632 35.485 1.00 61.67 301 SER A O 1
ATOM 2302 N N . ALA A 1 321 ? -27.187 26.246 34.312 1.00 61.43 302 ALA A N 1
ATOM 2303 C CA . ALA A 1 321 ? -27.845 25.328 33.393 1.00 58.29 302 ALA A CA 1
ATOM 2304 C C . ALA A 1 321 ? -28.139 26.066 32.096 1.00 64.24 302 ALA A C 1
ATOM 2305 O O . ALA A 1 321 ? -28.604 27.205 32.124 1.00 56.60 302 ALA A O 1
ATOM 2307 N N . SER A 1 322 ? -27.888 25.410 30.965 1.00 59.43 303 SER A N 1
ATOM 2308 C CA . SER A 1 322 ? -28.067 26.043 29.667 1.00 53.61 303 SER A CA 1
ATOM 2309 C C . SER A 1 322 ? -28.728 25.077 28.699 1.00 57.89 303 SER A C 1
ATOM 2310 O O . SER A 1 322 ? -28.891 23.887 28.985 1.00 54.84 303 SER A O 1
ATOM 2313 N N . CYS A 1 323 ? -29.121 25.613 27.541 1.00 51.37 304 CYS A N 1
ATOM 2314 C CA . CYS A 1 323 ? -29.437 24.811 26.361 1.00 46.09 304 CYS A CA 1
ATOM 2315 C C . CYS A 1 323 ? -28.453 25.201 25.267 1.00 51.87 304 CYS A C 1
ATOM 2316 O O . CYS A 1 323 ? -28.499 26.325 24.759 1.00 43.59 304 CYS A O 1
ATOM 2319 N N . ILE A 1 324 ? -27.562 24.284 24.910 1.00 44.74 305 ILE A N 1
ATOM 2320 C CA . ILE A 1 324 ? -26.553 24.542 23.887 1.00 41.74 305 ILE A CA 1
ATOM 2321 C C . ILE A 1 324 ? -26.523 23.358 22.927 1.00 53.03 305 ILE A C 1
ATOM 2322 O O . ILE A 1 324 ? -25.690 22.455 23.082 1.00 47.56 305 ILE A O 1
ATOM 2327 N N . PRO A 1 325 ? -27.385 23.334 21.918 1.00 51.80 306 PRO A N 1
ATOM 2328 C CA . PRO A 1 325 ? -27.527 22.138 21.080 1.00 47.61 306 PRO A CA 1
ATOM 2329 C C . PRO A 1 325 ? -26.200 21.646 20.521 1.00 57.74 306 PRO A C 1
ATOM 2330 O O . PRO A 1 325 ? -25.380 22.422 20.021 1.00 46.40 306 PRO A O 1
ATOM 2334 N N . GLY A 1 326 ? -25.991 20.329 20.608 1.00 57.26 307 GLY A N 1
ATOM 2335 C CA . GLY A 1 326 ? -24.727 19.737 20.240 1.00 50.27 307 GLY A CA 1
ATOM 2336 C C . GLY A 1 326 ? -23.772 19.513 21.392 1.00 58.34 307 GLY A C 1
ATOM 2337 O O . GLY A 1 326 ? -22.776 18.799 21.217 1.00 55.73 307 GLY A O 1
ATOM 2338 N N . ALA A 1 327 ? -24.044 20.085 22.562 1.00 48.94 308 ALA A N 1
ATOM 2339 C CA . ALA A 1 327 ? -23.142 19.921 23.691 1.00 59.36 308 ALA A CA 1
ATOM 2340 C C . ALA A 1 327 ? -23.258 18.513 24.270 1.00 62.40 308 ALA A C 1
ATOM 2341 O O . ALA A 1 327 ? -24.233 17.792 24.035 1.00 61.57 308 ALA A O 1
ATOM 2343 N N . THR A 1 328 ? -22.247 18.130 25.050 1.00 64.23 309 THR A N 1
ATOM 2344 C CA . THR A 1 328 ? -22.260 16.851 25.749 1.00 72.93 309 THR A CA 1
ATOM 2345 C C . THR A 1 328 ? -22.363 16.981 27.261 1.00 72.80 309 THR A C 1
ATOM 2346 O O . THR A 1 328 ? -23.000 16.134 27.891 1.00 75.22 309 THR A O 1
ATOM 2350 N N . GLU A 1 329 ? -21.778 18.025 27.854 1.00 62.72 310 GLU A N 1
ATOM 2351 C CA . GLU A 1 329 ? -21.938 18.261 29.286 1.00 56.48 310 GLU A CA 1
ATOM 2352 C C . GLU A 1 329 ? -23.411 18.351 29.659 1.00 65.37 310 GLU A C 1
ATOM 2353 O O . GLU A 1 329 ? -24.212 18.975 28.958 1.00 67.36 310 GLU A O 1
ATOM 2359 N N . THR A 1 330 ? -23.760 17.725 30.784 1.00 65.47 311 THR A N 1
ATOM 2360 C CA . THR A 1 330 ? -25.166 17.525 31.122 1.00 67.15 311 THR A CA 1
ATOM 2361 C C . THR A 1 330 ? -25.870 18.843 31.414 1.00 57.10 311 THR A C 1
ATOM 2362 O O . THR A 1 330 ? -26.987 19.073 30.938 1.00 63.37 311 THR A O 1
ATOM 2366 N N . ASN A 1 331 ? -25.252 19.714 32.212 1.00 59.12 312 ASN A N 1
ATOM 2367 C CA . ASN A 1 331 ? -25.947 20.947 32.557 1.00 66.40 312 ASN A CA 1
ATOM 2368 C C . ASN A 1 331 ? -26.112 21.860 31.347 1.00 56.01 312 ASN A C 1
ATOM 2369 O O . ASN A 1 331 ? -27.044 22.669 31.325 1.00 59.58 312 ASN A O 1
ATOM 2374 N N . LEU A 1 332 ? -25.252 21.723 30.335 1.00 60.49 313 LEU A N 1
ATOM 2375 C CA . LEU A 1 332 ? -25.351 22.513 29.113 1.00 58.73 313 LEU A CA 1
ATOM 2376 C C . LEU A 1 332 ? -26.432 22.012 28.166 1.00 59.91 313 LEU A C 1
ATOM 2377 O O . LEU A 1 332 ? -26.680 22.656 27.143 1.00 53.76 313 LEU A O 1
ATOM 2382 N N . CYS A 1 333 ? -27.067 20.879 28.469 1.00 58.66 314 CYS A N 1
ATOM 2383 C CA . CYS A 1 333 ? -28.236 20.414 27.737 1.00 52.34 314 CYS A CA 1
ATOM 2384 C C . CYS A 1 333 ? -29.494 20.431 28.587 1.00 49.92 314 CYS A C 1
ATOM 2385 O O . CYS A 1 333 ? -30.571 20.077 28.091 1.00 59.03 314 CYS A O 1
ATOM 2388 N N . LYS A 1 334 ? -29.388 20.862 29.846 1.00 55.16 315 LYS A N 1
ATOM 2389 C CA . LYS A 1 334 ? -30.491 20.719 30.791 1.00 51.03 315 LYS A CA 1
ATOM 2390 C C . LYS A 1 334 ? -31.710 21.547 30.402 1.00 63.43 315 LYS A C 1
ATOM 2391 O O . LYS A 1 334 ? -32.844 21.133 30.669 1.00 62.74 315 LYS A O 1
ATOM 2397 N N . GLN A 1 335 ? -31.520 22.711 29.784 1.00 60.10 316 GLN A N 1
ATOM 2398 C CA . GLN A 1 335 ? -32.659 23.568 29.477 1.00 53.75 316 GLN A CA 1
ATOM 2399 C C . GLN A 1 335 ? -33.307 23.260 28.138 1.00 51.02 316 GLN A C 1
ATOM 2400 O O . GLN A 1 335 ? -34.367 23.820 27.844 1.00 52.86 316 GLN A O 1
ATOM 2406 N N . CYS A 1 336 ? -32.700 22.408 27.311 1.00 52.42 317 CYS A N 1
ATOM 2407 C CA . CYS A 1 336 ? -33.317 22.058 26.041 1.00 51.93 317 CYS A CA 1
ATOM 2408 C C . CYS A 1 336 ? -34.602 21.263 26.292 1.00 60.30 317 CYS A C 1
ATOM 2409 O O . CYS A 1 336 ? -34.809 20.713 27.375 1.00 63.82 317 CYS A O 1
ATOM 2412 N N . ILE A 1 337 ? -35.488 21.222 25.289 1.00 56.74 318 ILE A N 1
ATOM 2413 C CA . ILE A 1 337 ? -36.790 20.574 25.477 1.00 55.23 318 ILE A CA 1
ATOM 2414 C C . ILE A 1 337 ? -37.128 19.604 24.346 1.00 48.31 318 ILE A C 1
ATOM 2415 O O . ILE A 1 337 ? -38.294 19.248 24.152 1.00 55.01 318 ILE A O 1
ATOM 2420 N N . GLY A 1 338 ? -36.129 19.183 23.578 1.00 52.77 319 GLY A N 1
ATOM 2421 C CA . GLY A 1 338 ? -36.375 18.183 22.558 1.00 56.10 319 GLY A CA 1
ATOM 2422 C C . GLY A 1 338 ? -36.804 16.859 23.168 1.00 69.65 319 GLY A C 1
ATOM 2423 O O . GLY A 1 338 ? -36.331 16.455 24.230 1.00 54.39 319 GLY A O 1
ATOM 2424 N N . GLU A 1 339 ? -37.722 16.173 22.484 1.00 61.31 320 GLU A N 1
ATOM 2425 C CA . GLU A 1 339 ? -38.300 14.937 23.008 1.00 73.81 320 GLU A CA 1
ATOM 2426 C C . GLU A 1 339 ? -37.346 13.771 22.775 1.00 71.30 320 GLU A C 1
ATOM 2427 O O . GLU A 1 339 ? -36.936 13.513 21.636 1.00 62.98 320 GLU A O 1
ATOM 2433 N N . GLU A 1 340 ? -36.990 13.078 23.856 1.00 78.38 321 GLU A N 1
ATOM 2434 C CA . GLU A 1 340 ? -36.223 11.821 23.816 1.00 71.18 321 GLU A CA 1
ATOM 2435 C C . GLU A 1 340 ? -34.884 12.101 23.136 1.00 68.28 321 GLU A C 1
ATOM 2436 O O . GLU A 1 340 ? -34.201 13.055 23.538 1.00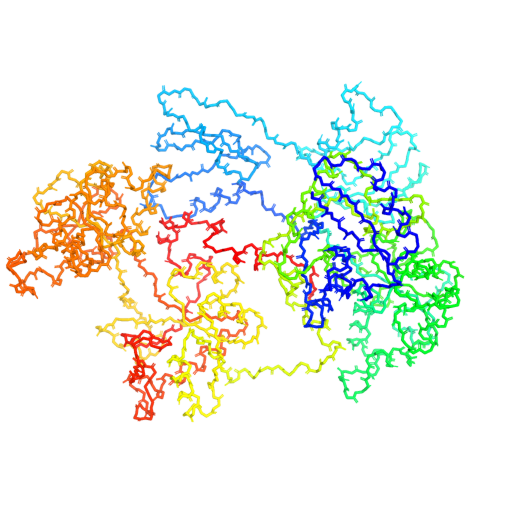 70.69 321 GLU A O 1
ATOM 2442 N N . GLU A 1 341 ? -34.484 11.331 22.118 1.00 56.40 322 GLU A N 1
ATOM 2443 C CA . GLU A 1 341 ? -33.152 11.475 21.537 1.00 65.76 322 GLU A CA 1
ATOM 2444 C C . GLU A 1 341 ? -32.970 12.800 20.802 1.00 63.52 322 GLU A C 1
ATOM 2445 O O . GLU A 1 341 ? -31.830 13.179 20.509 1.00 65.08 322 GLU A O 1
ATOM 2451 N N . LYS A 1 342 ? -34.065 13.495 20.483 1.00 64.30 323 LYS A N 1
ATOM 2452 C CA . LYS A 1 342 ? -33.998 14.789 19.812 1.00 61.59 323 LYS A CA 1
ATOM 2453 C C . LYS A 1 342 ? -33.474 15.894 20.726 1.00 67.52 323 LYS A C 1
ATOM 2454 O O . LYS A 1 342 ? -33.051 16.944 20.227 1.00 67.24 323 LYS A O 1
ATOM 2460 N N . LYS A 1 343 ? -33.505 15.684 22.041 1.00 57.67 324 LYS A N 1
ATOM 2461 C CA . LYS A 1 343 ? -33.060 16.689 22.998 1.00 63.22 324 LYS A CA 1
ATOM 2462 C C . LYS A 1 343 ? -31.606 17.087 22.772 1.00 62.92 324 LYS A C 1
ATOM 2463 O O . LYS A 1 343 ? -30.719 16.232 22.693 1.00 53.23 324 LYS A O 1
ATOM 2469 N N . CYS A 1 344 ? -31.364 18.394 22.679 1.00 45.91 325 CYS A N 1
ATOM 2470 C CA . CYS A 1 344 ? -30.027 18.964 22.565 1.00 42.37 325 CYS A CA 1
ATOM 2471 C C . CYS A 1 344 ? -29.337 18.584 21.261 1.00 48.93 325 CYS A C 1
ATOM 2472 O O . CYS A 1 344 ? -28.115 18.705 21.152 1.00 50.00 325 CYS A O 1
ATOM 2475 N N . LYS A 1 345 ? -30.102 18.151 20.265 1.00 48.04 326 LYS A N 1
ATOM 2476 C CA . LYS A 1 345 ? -29.563 17.853 18.947 1.00 53.67 326 LYS A CA 1
ATOM 2477 C C . LYS A 1 345 ? -29.390 19.134 18.126 1.00 54.19 326 LYS A C 1
ATOM 2478 O O . LYS A 1 345 ? -30.197 20.063 18.202 1.00 43.78 326 LYS A O 1
ATOM 2484 N N . SER A 1 346 ? -28.349 19.161 17.296 1.00 44.62 327 SER A N 1
ATOM 2485 C CA . SER A 1 346 ? -28.140 20.274 16.374 1.00 45.09 327 SER A CA 1
ATOM 2486 C C . SER A 1 346 ? -29.118 20.114 15.209 1.00 43.81 327 SER A C 1
ATOM 2487 O O . SER A 1 346 ? -28.766 19.761 14.079 1.00 41.70 327 SER A O 1
ATOM 2490 N N . SER A 1 347 ? -30.391 20.364 15.518 1.00 41.27 328 SER A N 1
ATOM 2491 C CA . SER A 1 347 ? -31.487 20.061 14.610 1.00 39.35 328 SER A CA 1
ATOM 2492 C C . SER A 1 347 ? -32.732 20.812 15.065 1.00 39.94 328 SER A C 1
ATOM 2493 O O . SER A 1 347 ? -32.964 20.986 16.264 1.00 44.07 328 SER A O 1
ATOM 2496 N N . HIS A 1 348 ? -33.537 21.250 14.099 1.00 40.43 329 HIS A N 1
ATOM 2497 C CA . HIS A 1 348 ? -34.793 21.917 14.438 1.00 46.32 329 HIS A CA 1
ATOM 2498 C C . HIS A 1 348 ? -35.753 21.012 15.195 1.00 51.79 329 HIS A C 1
ATOM 2499 O O . HIS A 1 348 ? -36.743 21.508 15.732 1.00 49.07 329 HIS A O 1
ATOM 2506 N N . ASP A 1 349 ? -35.498 19.703 15.237 1.00 50.05 330 ASP A N 1
ATOM 2507 C CA . ASP A 1 349 ? -36.302 18.826 16.079 1.00 52.57 330 ASP A CA 1
ATOM 2508 C C . ASP A 1 349 ? -36.069 19.107 17.559 1.00 55.32 330 ASP A C 1
ATOM 2509 O O . ASP A 1 349 ? -36.871 18.684 18.395 1.00 50.45 330 ASP A O 1
ATOM 2514 N N . GLU A 1 350 ? -35.002 19.838 17.899 1.00 50.48 331 GLU A N 1
ATOM 2515 C CA . GLU A 1 350 ? -34.858 20.432 19.222 1.00 44.50 331 GLU A CA 1
ATOM 2516 C C . GLU A 1 350 ? -35.470 21.832 19.165 1.00 47.78 331 GLU A C 1
ATOM 2517 O O . GLU A 1 350 ? -34.929 22.698 18.463 1.00 43.39 331 GLU A O 1
ATOM 2523 N N . PRO A 1 351 ? -36.595 22.099 19.833 1.00 46.08 332 PRO A N 1
ATOM 2524 C CA . PRO A 1 351 ? -37.258 23.400 19.629 1.00 50.62 332 PRO A CA 1
ATOM 2525 C C . PRO A 1 351 ? -36.413 24.613 20.009 1.00 46.21 332 PRO A C 1
ATOM 2526 O O . PRO A 1 351 ? -36.746 25.726 19.577 1.00 46.22 332 PRO A O 1
ATOM 2530 N N . TYR A 1 352 ? -35.355 24.449 20.804 1.00 42.61 333 TYR A N 1
ATOM 2531 C CA . TYR A 1 352 ? -34.501 25.564 21.197 1.00 45.76 333 TYR A CA 1
ATOM 2532 C C . TYR A 1 352 ? -33.228 25.660 20.362 1.00 45.25 333 TYR A C 1
ATOM 2533 O O . TYR A 1 352 ? -32.315 26.403 20.734 1.00 43.95 333 TYR A O 1
ATOM 2542 N N . TYR A 1 353 ? -33.144 24.918 19.254 1.00 36.56 334 TYR A N 1
ATOM 2543 C CA . TYR A 1 353 ? -31.990 24.970 18.370 1.00 40.07 334 TYR A CA 1
ATOM 2544 C C . TYR A 1 353 ? -32.045 26.222 17.498 1.00 39.38 334 TYR A C 1
ATOM 2545 O O . TYR A 1 353 ? -33.122 26.655 17.074 1.00 40.61 334 TYR A O 1
ATOM 2554 N N . GLY A 1 354 ? -30.871 26.767 17.193 1.00 41.08 335 GLY A N 1
ATOM 2555 C CA . GLY A 1 354 ? -30.753 27.878 16.268 1.00 39.37 335 GLY A CA 1
ATOM 2556 C C . GLY A 1 354 ? -31.088 29.213 16.917 1.00 39.90 335 GLY A C 1
ATOM 2557 O O . GLY A 1 354 ? -31.473 29.300 18.081 1.00 38.62 335 GLY A O 1
ATOM 2558 N N . ASP A 1 355 ? -30.887 30.285 16.143 1.00 38.25 336 ASP A N 1
ATOM 2559 C CA . ASP A 1 355 ? -31.135 31.632 16.654 1.00 37.13 336 ASP A CA 1
ATOM 2560 C C . ASP A 1 355 ? -32.548 31.792 17.193 1.00 37.97 336 ASP A C 1
ATOM 2561 O O . ASP A 1 355 ? -32.751 32.314 18.299 1.00 42.19 336 ASP A O 1
ATOM 2566 N N A HIS A 1 356 ? -33.544 31.346 16.432 0.56 38.55 337 HIS A N 1
ATOM 2567 N N B HIS A 1 356 ? -33.552 31.421 16.392 0.44 38.21 337 HIS A N 1
ATOM 2568 C CA A HIS A 1 356 ? -34.917 31.533 16.873 0.56 39.73 337 HIS A CA 1
ATOM 2569 C CA B HIS A 1 356 ? -34.924 31.506 16.882 0.44 39.23 337 HIS A CA 1
ATOM 2570 C C A HIS A 1 356 ? -35.321 30.539 17.948 0.56 40.81 337 HIS A C 1
ATOM 2571 C C B HIS A 1 356 ? -35.114 30.653 18.119 0.44 40.32 337 HIS A C 1
ATOM 2572 O O A HIS A 1 356 ? -36.296 30.792 18.661 0.56 39.05 337 HIS A O 1
ATOM 2573 O O B HIS A 1 356 ? -35.738 31.090 19.093 0.44 36.02 337 HIS A O 1
ATOM 2586 N N . GLY A 1 357 ? -34.590 29.430 18.096 1.00 43.96 338 GLY A N 1
ATOM 2587 C CA . GLY A 1 357 ? -34.789 28.539 19.222 1.00 44.16 338 GLY A CA 1
ATOM 2588 C C . GLY A 1 357 ? -34.207 29.093 20.506 1.00 41.26 338 GLY A C 1
ATOM 2589 O O . GLY A 1 357 ? -34.830 29.009 21.568 1.00 43.58 338 GLY A O 1
ATOM 2590 N N . ALA A 1 358 ? -33.012 29.690 20.423 1.00 37.36 339 ALA A N 1
ATOM 2591 C CA . ALA A 1 358 ? -32.443 30.345 21.594 1.00 41.11 339 ALA A CA 1
ATOM 2592 C C . ALA A 1 358 ? -33.312 31.510 22.055 1.00 41.01 339 ALA A C 1
ATOM 2593 O O . ALA A 1 358 ? -33.506 31.709 23.262 1.00 37.53 339 ALA A O 1
ATOM 2595 N N . PHE A 1 359 ? -33.847 32.298 21.116 1.00 35.79 340 PHE A N 1
ATOM 2596 C CA . PHE A 1 359 ? -34.745 33.379 21.528 1.00 36.45 340 PHE A CA 1
ATOM 2597 C C . PHE A 1 359 ? -36.018 32.819 22.152 1.00 47.84 340 PHE A C 1
ATOM 2598 O O . PHE A 1 359 ? -36.533 33.371 23.132 1.00 41.06 340 PHE A O 1
ATOM 2606 N N . ARG A 1 360 ? -36.537 31.723 21.593 1.00 45.04 341 ARG A N 1
ATOM 2607 C CA . ARG A 1 360 ? -37.698 31.059 22.183 1.00 50.02 341 ARG A CA 1
ATOM 2608 C C . ARG A 1 360 ? -37.404 30.590 23.602 1.00 39.95 341 ARG A C 1
ATOM 2609 O O . ARG A 1 360 ? -38.263 30.694 24.488 1.00 48.69 341 ARG A O 1
ATOM 2617 N N . CYS A 1 361 ? -36.192 30.079 23.832 1.00 43.39 342 CYS A N 1
ATOM 2618 C CA . CYS A 1 361 ? -35.802 29.597 25.154 1.00 42.59 342 CYS A CA 1
ATOM 2619 C C . CYS A 1 361 ? -35.795 30.725 26.179 1.00 52.76 342 CYS A C 1
ATOM 2620 O O . CYS A 1 361 ? -36.222 30.536 27.323 1.00 46.49 342 CYS A O 1
ATOM 2623 N N . LEU A 1 362 ? -35.344 31.918 25.780 1.00 47.10 343 LEU A N 1
ATOM 2624 C CA . LEU A 1 362 ? -35.445 33.082 26.655 1.00 38.55 343 LEU A CA 1
ATOM 2625 C C . LEU A 1 362 ? -36.897 33.487 26.863 1.00 42.67 343 LEU A C 1
ATOM 2626 O O . LEU A 1 362 ? -37.320 33.798 27.984 1.00 50.53 343 LEU A O 1
ATOM 2631 N N . GLN A 1 363 ? -37.666 33.516 25.779 1.00 40.78 344 GLN A N 1
ATOM 2632 C CA . GLN A 1 363 ? -39.053 33.958 25.844 1.00 42.18 344 GLN A CA 1
ATOM 2633 C C . GLN A 1 363 ? -39.861 33.102 26.811 1.00 55.14 344 GLN A C 1
ATOM 2634 O O . GLN A 1 363 ? -40.721 33.614 27.533 1.00 48.31 344 GLN A O 1
ATOM 2640 N N . GLU A 1 364 ? -39.587 31.797 26.843 1.00 51.65 345 GLU A N 1
ATOM 2641 C CA . GLU A 1 364 ? -40.290 30.853 27.706 1.00 56.29 345 GLU A CA 1
ATOM 2642 C C . GLU A 1 364 ? -39.619 30.688 29.063 1.00 53.40 345 GLU A C 1
ATOM 2643 O O . GLU A 1 364 ? -40.028 29.818 29.834 1.00 57.46 345 GLU A O 1
ATOM 2649 N N . ASP A 1 365 ? -38.586 31.489 29.348 1.00 54.19 346 ASP A N 1
ATOM 2650 C CA . ASP A 1 365 ? -37.940 31.619 30.654 1.00 52.13 346 ASP A CA 1
ATOM 2651 C C . ASP A 1 365 ? -37.143 30.389 31.068 1.00 56.64 346 ASP A C 1
ATOM 2652 O O . ASP A 1 365 ? -36.873 30.193 32.260 1.00 51.39 346 ASP A O 1
ATOM 2657 N N . LYS A 1 366 ? -36.730 29.568 30.106 1.00 50.77 347 LYS A N 1
ATOM 2658 C CA . LYS A 1 366 ? -35.743 28.536 30.386 1.00 46.92 347 LYS A CA 1
ATOM 2659 C C . LYS A 1 366 ? -34.331 29.100 30.474 1.00 51.68 347 LYS A C 1
ATOM 2660 O O . LYS A 1 366 ? -33.416 28.386 30.896 1.00 50.49 347 LYS A O 1
ATOM 2666 N N . GLY A 1 367 ? -34.127 30.359 30.094 1.00 49.44 348 GLY A N 1
ATOM 2667 C CA . GLY A 1 367 ? -32.835 30.992 30.253 1.00 42.58 348 GLY A CA 1
ATOM 2668 C C . GLY A 1 367 ? -33.004 32.440 30.669 1.00 42.80 348 GLY A C 1
ATOM 2669 O O . GLY A 1 367 ? -34.084 33.021 30.542 1.00 47.38 348 GLY A O 1
ATOM 2670 N N . ASP A 1 368 ? -31.916 33.010 31.192 1.00 45.82 349 ASP A N 1
ATOM 2671 C CA . ASP A 1 368 ? -31.861 34.430 31.529 1.00 51.84 349 ASP A CA 1
ATOM 2672 C C . ASP A 1 368 ? -31.260 35.286 30.418 1.00 44.94 349 ASP A C 1
ATOM 2673 O O . ASP A 1 368 ? -31.484 36.500 30.396 1.00 42.44 349 ASP A O 1
ATOM 2678 N N . VAL A 1 369 ? -30.520 34.679 29.500 1.00 44.52 350 VAL A N 1
ATOM 2679 C CA . VAL A 1 369 ? -29.863 35.382 28.402 1.00 39.43 350 VAL A CA 1
ATOM 2680 C C . VAL A 1 369 ? -29.853 34.438 27.211 1.00 47.56 350 VAL A C 1
ATOM 2681 O O . VAL A 1 369 ? -29.764 33.220 27.382 1.00 44.25 350 VAL A O 1
ATOM 2685 N N . ALA A 1 370 ? -29.991 34.987 26.007 1.00 37.62 351 ALA A N 1
ATOM 2686 C CA . ALA A 1 370 ? -29.863 34.192 24.790 1.00 37.94 351 ALA A CA 1
ATOM 2687 C C . ALA A 1 370 ? -28.764 34.765 23.909 1.00 43.01 351 ALA A C 1
ATOM 2688 O O . ALA A 1 370 ? -28.629 35.991 23.777 1.00 38.99 351 ALA A O 1
ATOM 2690 N N . PHE A 1 371 ? -27.962 33.870 23.333 1.00 36.91 352 PHE A N 1
ATOM 2691 C CA . PHE A 1 371 ? -26.845 34.236 22.468 1.00 32.49 352 PHE A CA 1
ATOM 2692 C C . PHE A 1 371 ? -27.192 33.871 21.027 1.00 35.32 352 PHE A C 1
ATOM 2693 O O . PHE A 1 371 ? -27.344 32.690 20.693 1.00 38.73 352 PHE A O 1
ATOM 2701 N N . LEU A 1 372 ? -27.328 34.889 20.184 1.00 38.11 353 LEU A N 1
ATOM 2702 C CA . LEU A 1 372 ? -27.767 34.751 18.797 1.00 30.75 353 LEU A CA 1
ATOM 2703 C C . LEU A 1 372 ? -27.227 35.963 18.040 1.00 32.32 353 LEU A C 1
ATOM 2704 O O . LEU A 1 372 ? -26.257 36.587 18.481 1.00 38.05 353 LEU A O 1
ATOM 2709 N N . LYS A 1 373 ? -27.822 36.291 16.896 1.00 37.90 354 LYS A N 1
ATOM 2710 C CA . LYS A 1 373 ? -27.338 37.427 16.125 1.00 38.41 354 LYS A CA 1
ATOM 2711 C C . LYS A 1 373 ? -28.485 38.390 15.812 1.00 32.98 354 LYS A C 1
ATOM 2712 O O . LYS A 1 373 ? -29.660 38.073 15.971 1.00 33.66 354 LYS A O 1
ATOM 2718 N N . ASN A 1 374 ? -28.118 39.585 15.352 1.00 33.37 355 ASN A N 1
ATOM 2719 C CA . ASN A 1 374 ? -29.098 40.668 15.247 1.00 34.71 355 ASN A CA 1
ATOM 2720 C C . ASN A 1 374 ? -30.263 40.302 14.335 1.00 36.02 355 ASN A C 1
ATOM 2721 O O . ASN A 1 374 ? -31.398 40.727 14.577 1.00 33.98 355 ASN A O 1
ATOM 2726 N N . THR A 1 375 ? -30.025 39.473 13.306 1.00 34.24 356 THR A N 1
ATOM 2727 C CA . THR A 1 375 ? -31.091 39.178 12.360 1.00 35.83 356 THR A CA 1
ATOM 2728 C C . THR A 1 375 ? -32.177 38.303 12.954 1.00 40.10 356 THR A C 1
ATOM 2729 O O . THR A 1 375 ? -33.209 38.120 12.310 1.00 39.76 356 THR A O 1
ATOM 2733 N N . ALA A 1 376 ? -31.987 37.767 14.155 1.00 37.92 357 ALA A N 1
ATOM 2734 C CA . ALA A 1 376 ? -33.038 37.006 14.823 1.00 40.35 357 ALA A CA 1
ATOM 2735 C C . ALA A 1 376 ? -33.730 37.794 15.927 1.00 43.55 357 ALA A C 1
ATOM 2736 O O . ALA A 1 376 ? -34.611 37.246 16.594 1.00 38.16 357 ALA A O 1
ATOM 2738 N N . LEU A 1 377 ? -33.359 39.058 16.129 1.00 36.59 358 LEU A N 1
ATOM 2739 C CA . LEU A 1 377 ? -34.025 39.907 17.110 1.00 34.35 358 LEU A CA 1
ATOM 2740 C C . LEU A 1 377 ? -35.444 40.258 16.650 1.00 34.55 358 LEU A C 1
ATOM 2741 O O . LEU A 1 377 ? -35.728 40.286 15.448 1.00 36.91 358 LEU A O 1
ATOM 2746 N N . PRO A 1 378 ? -36.353 40.541 17.586 1.00 36.61 359 PRO A N 1
ATOM 2747 C CA . PRO A 1 378 ? -37.696 41.010 17.201 1.00 38.17 359 PRO A CA 1
ATOM 2748 C C . PRO A 1 378 ? -37.644 42.266 16.338 1.00 38.76 359 PRO A C 1
ATOM 2749 O O . PRO A 1 378 ? -36.805 43.147 16.532 1.00 36.54 359 PRO A O 1
ATOM 2753 N N . ASP A 1 379 ? -38.561 42.351 15.377 1.00 37.92 360 ASP A N 1
ATOM 2754 C CA . ASP A 1 379 ? -38.630 43.556 14.555 1.00 39.20 360 ASP A CA 1
ATOM 2755 C C . ASP A 1 379 ? -39.228 44.738 15.309 1.00 38.65 360 ASP A C 1
ATOM 2756 O O . ASP A 1 379 ? -38.832 45.881 15.066 1.00 39.86 360 ASP A O 1
ATOM 2761 N N . GLU A 1 380 ? -40.137 44.486 16.248 1.00 37.67 361 GLU A N 1
ATOM 2762 C CA . GLU A 1 380 ? -40.868 45.567 16.911 1.00 38.59 361 GLU A CA 1
ATOM 2763 C C . GLU A 1 380 ? -39.987 46.322 17.892 1.00 44.34 361 GLU A C 1
ATOM 2764 O O . GLU A 1 380 ? -39.127 45.744 18.562 1.00 45.10 361 GLU A O 1
ATOM 2770 N N A HIS A 1 381 ? -40.176 47.638 17.931 0.59 47.50 362 HIS A N 1
ATOM 2771 N N B HIS A 1 381 ? -40.252 47.627 18.004 0.41 47.30 362 HIS A N 1
ATOM 2772 C CA A HIS A 1 381 ? -39.410 48.483 18.841 0.59 45.95 362 HIS A CA 1
ATOM 2773 C CA B HIS A 1 381 ? -39.438 48.557 18.782 0.41 45.89 362 HIS A CA 1
ATOM 2774 C C A HIS A 1 381 ? -39.780 48.190 20.283 0.59 52.60 362 HIS A C 1
ATOM 2775 C C B HIS A 1 381 ? -39.841 48.624 20.248 0.41 53.33 362 HIS A C 1
ATOM 2776 O O A HIS A 1 381 ? -38.915 47.945 21.130 0.59 51.09 362 HIS A O 1
ATOM 2777 O O B HIS A 1 381 ? -39.039 49.071 21.077 0.41 47.35 362 HIS A O 1
ATOM 2790 N N . SER A 1 382 ? -41.068 48.217 20.575 1.00 53.44 363 SER A N 1
ATOM 2791 C CA . SER A 1 382 ? -41.557 48.138 21.933 1.00 56.09 363 SER A CA 1
ATOM 2792 C C . SER A 1 382 ? -41.630 46.676 22.337 1.00 46.48 363 SER A C 1
ATOM 2793 O O . SER A 1 382 ? -41.888 45.798 21.510 1.00 53.40 363 SER A O 1
ATOM 2796 N N . GLY A 1 383 ? -41.400 46.413 23.606 1.00 55.08 364 GLY A N 1
ATOM 2797 C CA . GLY A 1 383 ? -41.496 45.059 24.105 1.00 50.28 364 GLY A CA 1
ATOM 2798 C C . GLY A 1 383 ? -40.554 44.878 25.274 1.00 46.18 364 GLY A C 1
ATOM 2799 O O . GLY A 1 383 ? -39.937 45.826 25.759 1.00 50.84 364 GLY A O 1
ATOM 2800 N N . VAL A 1 384 ? -40.434 43.624 25.691 1.00 49.75 365 VAL A N 1
ATOM 2801 C CA . VAL A 1 384 ? -39.776 43.317 26.950 1.00 45.42 365 VAL A CA 1
ATOM 2802 C C . VAL A 1 384 ? -38.313 42.917 26.776 1.00 47.75 365 VAL A C 1
ATOM 2803 O O . VAL A 1 384 ? -37.669 42.504 27.745 1.00 45.69 365 VAL A O 1
ATOM 2807 N N . TYR A 1 385 ? -37.751 43.090 25.578 1.00 39.69 366 TYR A N 1
ATOM 2808 C CA . TYR A 1 385 ? -36.395 42.620 25.313 1.00 40.59 366 TYR A CA 1
ATOM 2809 C C . TYR A 1 385 ? -35.428 43.772 25.089 1.00 34.16 366 TYR A C 1
ATOM 2810 O O . TYR A 1 385 ? -35.796 44.835 24.589 1.00 42.54 366 TYR A O 1
ATOM 2819 N N . GLU A 1 386 ? -34.167 43.546 25.458 1.00 35.25 367 GLU A N 1
ATOM 2820 C CA . GLU A 1 386 ? -33.114 44.527 25.231 1.00 35.31 367 GLU A CA 1
ATOM 2821 C C . GLU A 1 386 ? -31.803 43.765 25.109 1.00 36.81 367 GLU A C 1
ATOM 2822 O O . GLU A 1 386 ? -31.764 42.539 25.221 1.00 36.64 367 GLU A O 1
ATOM 2828 N N . LEU A 1 387 ? -30.723 44.494 24.888 1.00 36.45 368 LEU A N 1
ATOM 2829 C CA . LEU A 1 387 ? -29.436 43.864 24.649 1.00 36.38 368 LEU A CA 1
ATOM 2830 C C . LEU A 1 387 ? -28.545 44.006 25.870 1.00 41.24 368 LEU A C 1
ATOM 2831 O O . LEU A 1 387 ? -28.574 45.022 26.570 1.00 42.78 368 LEU A O 1
ATOM 2836 N N . LEU A 1 388 ? -27.737 42.980 26.108 1.00 35.71 369 LEU A N 1
ATOM 2837 C CA . LEU A 1 388 ? -26.779 42.963 27.206 1.00 38.74 369 LEU A CA 1
ATOM 2838 C C . LEU A 1 388 ? -25.410 43.264 26.611 1.00 48.87 369 LEU A C 1
ATOM 2839 O O . LEU A 1 388 ? -24.862 42.452 25.861 1.00 39.05 369 LEU A O 1
ATOM 2844 N N . CYS A 1 389 ? -24.871 44.457 26.908 1.00 38.33 370 CYS A N 1
ATOM 2845 C CA . CYS A 1 389 ? -23.609 44.842 26.290 1.00 38.13 370 CYS A CA 1
ATOM 2846 C C . CYS A 1 389 ? -22.431 44.365 27.128 1.00 41.95 370 CYS A C 1
ATOM 2847 O O . CYS A 1 389 ? -22.506 44.346 28.360 1.00 43.75 370 CYS A O 1
ATOM 2850 N N . PRO A 1 390 ? -21.322 44.000 26.475 1.00 41.36 371 PRO A N 1
ATOM 2851 C CA . PRO A 1 390 ? -20.146 43.527 27.224 1.00 43.16 371 PRO A CA 1
ATOM 2852 C C . PRO A 1 390 ? -19.485 44.595 28.084 1.00 44.55 371 PRO A C 1
ATOM 2853 O O . PRO A 1 390 ? -18.646 44.245 28.926 1.00 47.72 371 PRO A O 1
ATOM 2857 N N . ASP A 1 391 ? -19.821 45.876 27.907 1.00 45.36 372 ASP A N 1
ATOM 2858 C CA . ASP A 1 391 ? -19.314 46.930 28.776 1.00 48.64 372 ASP A CA 1
ATOM 2859 C C . ASP A 1 391 ? -20.188 47.131 30.007 1.00 51.98 372 ASP A C 1
ATOM 2860 O O . ASP A 1 391 ? -20.119 48.188 30.641 1.00 49.83 372 ASP A O 1
ATOM 2865 N N . ASN A 1 392 ? -21.016 46.136 30.340 1.00 45.03 373 ASN A N 1
ATOM 2866 C CA . ASN A 1 392 ? -21.828 46.111 31.555 1.00 43.59 373 ASN A CA 1
ATOM 2867 C C . ASN A 1 392 ? -22.930 47.165 31.542 1.00 49.52 373 ASN A C 1
ATOM 2868 O O . ASN A 1 392 ? -23.348 47.657 32.594 1.00 43.55 373 ASN A O 1
ATOM 2873 N N . THR A 1 393 ? -23.434 47.491 30.359 1.00 44.11 374 THR A N 1
ATOM 2874 C CA . THR A 1 393 ? -24.665 48.259 30.216 1.00 41.66 374 THR A CA 1
ATOM 2875 C C . THR A 1 393 ? -25.677 47.455 29.413 1.00 46.32 374 THR A C 1
ATOM 2876 O O . THR A 1 393 ? -25.358 46.416 28.829 1.00 41.87 374 THR A O 1
ATOM 2880 N N . ARG A 1 394 ? -26.910 47.950 29.389 1.00 38.61 375 ARG A N 1
ATOM 2881 C CA . ARG A 1 394 ? -27.972 47.397 28.557 1.00 37.50 375 ARG A CA 1
ATOM 2882 C C . ARG A 1 394 ? -28.478 48.475 27.602 1.00 49.62 375 ARG A C 1
ATOM 2883 O O . ARG A 1 394 ? -28.520 49.652 27.957 1.00 42.55 375 ARG A O 1
ATOM 2891 N N . LYS A 1 395 ? -28.850 48.079 26.386 1.00 37.96 376 LYS A N 1
ATOM 2892 C CA . LYS A 1 395 ? -29.241 49.002 25.329 1.00 34.57 376 LYS A CA 1
ATOM 2893 C C . LYS A 1 395 ? -30.398 48.424 24.535 1.00 37.27 376 LYS A C 1
ATOM 2894 O O . LYS A 1 395 ? -30.636 47.209 24.561 1.00 39.30 376 LYS A O 1
ATOM 2900 N N . PRO A 1 396 ? -31.140 49.270 23.820 1.00 35.41 377 PRO A N 1
ATOM 2901 C CA . PRO A 1 396 ? -32.298 48.778 23.064 1.00 33.29 377 PRO A CA 1
ATOM 2902 C C . PRO A 1 396 ? -31.884 47.887 21.904 1.00 35.06 377 PRO A C 1
ATOM 2903 O O . PRO A 1 396 ? -30.735 47.905 21.447 1.00 37.00 377 PRO A O 1
ATOM 2907 N N . LEU A 1 397 ? -32.872 47.106 21.441 1.00 31.39 378 LEU A N 1
ATOM 2908 C CA . LEU A 1 397 ? -32.667 46.136 20.365 1.00 33.62 378 LEU A CA 1
ATOM 2909 C C . LEU A 1 397 ? -32.036 46.758 19.128 1.00 37.32 378 LEU A C 1
ATOM 2910 O O . LEU A 1 397 ? -31.215 46.123 18.463 1.00 33.95 378 LEU A O 1
ATOM 2915 N N . ASN A 1 398 ? -32.433 47.983 18.774 1.00 33.72 379 ASN A N 1
ATOM 2916 C CA . ASN A 1 398 ? -31.924 48.567 17.538 1.00 36.23 379 ASN A CA 1
ATOM 2917 C C . ASN A 1 398 ? -30.532 49.148 17.676 1.00 34.44 379 ASN A C 1
ATOM 2918 O O . ASN A 1 398 ? -29.996 49.653 16.682 1.00 37.31 379 ASN A O 1
ATOM 2923 N N . LYS A 1 399 ? -29.889 49.031 18.841 1.00 33.04 380 LYS A N 1
ATOM 2924 C CA . LYS A 1 399 ? -28.525 49.516 19.018 1.00 32.18 380 LYS A CA 1
ATOM 2925 C C . LYS A 1 399 ? -27.484 48.392 19.021 1.00 31.49 380 LYS A C 1
ATOM 2926 O O . LYS A 1 399 ? -26.403 48.552 19.606 1.00 34.33 380 LYS A O 1
ATOM 2932 N N . TYR A 1 400 ? -27.752 47.293 18.307 1.00 33.93 381 TYR A N 1
ATOM 2933 C CA . TYR A 1 400 ? -26.816 46.172 18.304 1.00 33.45 381 TYR A CA 1
ATOM 2934 C C . TYR A 1 400 ? -25.453 46.570 17.736 1.00 35.51 381 TYR A C 1
ATOM 2935 O O . TYR A 1 400 ? -24.433 46.033 18.164 1.00 38.85 381 TYR A O 1
ATOM 2944 N N . LYS A 1 401 ? -25.396 47.519 16.790 1.00 34.35 382 LYS A N 1
ATOM 2945 C CA . LYS A 1 401 ? -24.086 47.928 16.277 1.00 35.25 382 LYS A CA 1
ATOM 2946 C C . LYS A 1 401 ? -23.189 48.534 17.347 1.00 40.07 382 LYS A C 1
ATOM 2947 O O . LYS A 1 401 ? -21.967 48.571 17.172 1.00 42.48 382 LYS A O 1
ATOM 2953 N N . GLU A 1 402 ? -23.751 49.007 18.454 1.00 39.25 383 GLU A N 1
ATOM 2954 C CA . GLU A 1 402 ? -22.945 49.515 19.558 1.00 40.37 383 GLU A CA 1
ATOM 2955 C C . GLU A 1 402 ? -23.095 48.683 20.834 1.00 43.40 383 GLU A C 1
ATOM 2956 O O . GLU A 1 402 ? -22.618 49.093 21.900 1.00 48.34 383 GLU A O 1
ATOM 2962 N N . CYS A 1 403 ? -23.687 47.484 20.738 1.00 37.71 384 CYS A N 1
ATOM 2963 C CA . CYS A 1 403 ? -23.965 46.635 21.896 1.00 36.36 384 CYS A CA 1
ATOM 2964 C C . CYS A 1 403 ? -23.930 45.186 21.410 1.00 34.27 384 CYS A C 1
ATOM 2965 O O . CYS A 1 403 ? -24.963 44.554 21.230 1.00 33.33 384 CYS A O 1
ATOM 2968 N N . ASN A 1 404 ? -22.729 44.656 21.196 1.00 34.62 385 ASN A N 1
ATOM 2969 C CA . ASN A 1 404 ? -22.641 43.365 20.526 1.00 37.70 385 ASN A CA 1
ATOM 2970 C C . ASN A 1 404 ? -21.400 42.629 21.004 1.00 38.81 385 ASN A C 1
ATOM 2971 O O . ASN A 1 404 ? -20.538 43.192 21.680 1.00 37.70 385 ASN A O 1
ATOM 2976 N N . LEU A 1 405 ? -21.337 41.346 20.643 1.00 33.23 386 LEU A N 1
ATOM 2977 C CA . LEU A 1 405 ? -20.204 40.470 20.912 1.00 36.36 386 LEU A CA 1
ATOM 2978 C C . LEU A 1 405 ? -19.337 40.253 19.678 1.00 40.44 386 LEU A C 1
ATOM 2979 O O . LEU A 1 405 ? -18.591 39.270 19.617 1.00 39.77 386 LEU A O 1
ATOM 2984 N N . GLY A 1 406 ? -19.432 41.143 18.688 1.00 36.86 387 GLY A N 1
ATOM 2985 C CA . GLY A 1 406 ? -18.594 41.073 17.507 1.00 36.40 387 GLY A CA 1
ATOM 2986 C C . GLY A 1 406 ? -19.408 40.903 16.243 1.00 33.05 387 GLY A C 1
ATOM 2987 O O . GLY A 1 406 ? -20.510 40.340 16.274 1.00 34.26 387 GLY A O 1
ATOM 2988 N N . LYS A 1 407 ? -18.871 41.381 15.122 1.00 31.63 388 LYS A N 1
ATOM 2989 C CA . LYS A 1 407 ? -19.351 40.929 13.822 1.00 33.55 388 LYS A CA 1
ATOM 2990 C C . LYS A 1 407 ? -19.014 39.452 13.647 1.00 32.86 388 LYS A C 1
ATOM 2991 O O . LYS A 1 407 ? -17.974 38.977 14.116 1.00 36.54 388 LYS A O 1
ATOM 2997 N N . VAL A 1 408 ? -19.889 38.720 12.966 1.00 32.02 389 VAL A N 1
ATOM 2998 C CA . VAL A 1 408 ? -19.613 37.310 12.685 1.00 32.09 389 VAL A CA 1
ATOM 2999 C C . VAL A 1 408 ? -19.566 37.149 11.174 1.00 32.38 389 VAL A C 1
ATOM 3000 O O . VAL A 1 408 ? -20.121 37.980 10.430 1.00 32.64 389 VAL A O 1
ATOM 3004 N N . PRO A 1 409 ? -18.886 36.118 10.679 1.00 35.34 390 PRO A N 1
ATOM 3005 C CA . PRO A 1 409 ? -18.824 35.891 9.228 1.00 32.27 390 PRO A CA 1
ATOM 3006 C C . PRO A 1 409 ? -20.185 35.550 8.642 1.00 34.18 390 PRO A C 1
ATOM 3007 O O . PRO A 1 409 ? -21.136 35.177 9.328 1.00 33.79 390 PRO A O 1
ATOM 3011 N N . ALA A 1 410 ? -20.248 35.645 7.319 1.00 33.24 391 ALA A N 1
ATOM 3012 C CA . ALA A 1 410 ? -21.422 35.174 6.612 1.00 32.53 391 ALA A CA 1
ATOM 3013 C C . ALA A 1 410 ? -21.548 33.652 6.743 1.00 37.83 391 ALA A C 1
ATOM 3014 O O . ALA A 1 410 ? -20.593 32.947 7.071 1.00 35.15 391 ALA A O 1
ATOM 3016 N N . ASP A 1 411 ? -22.757 33.153 6.536 1.00 34.54 392 ASP A N 1
ATOM 3017 C CA . ASP A 1 411 ? -23.020 31.720 6.461 1.00 36.20 392 ASP A CA 1
ATOM 3018 C C . ASP A 1 411 ? -23.085 31.303 4.992 1.00 35.06 392 ASP A C 1
ATOM 3019 O O . ASP A 1 411 ? -23.163 32.144 4.100 1.00 33.99 392 ASP A O 1
ATOM 3024 N N . ALA A 1 412 ? -23.025 29.991 4.720 1.00 36.59 393 ALA A N 1
ATOM 3025 C CA . ALA A 1 412 ? -22.811 29.616 3.327 1.00 34.26 393 ALA A CA 1
ATOM 3026 C C . ALA A 1 412 ? -23.378 28.240 3.004 1.00 37.26 393 ALA A C 1
ATOM 3027 O O . ALA A 1 412 ? -23.447 27.356 3.867 1.00 32.94 393 ALA A O 1
ATOM 3029 N N . VAL A 1 413 ? -23.784 28.076 1.740 1.00 35.01 394 VAL A N 1
ATOM 3030 C CA . VAL A 1 413 ? -24.040 26.743 1.191 1.00 36.31 394 VAL A CA 1
ATOM 3031 C C . VAL A 1 413 ? -22.697 26.073 0.945 1.00 37.81 394 VAL A C 1
ATOM 3032 O O . VAL A 1 413 ? -21.770 26.695 0.412 1.00 35.51 394 VAL A O 1
ATOM 3036 N N . VAL A 1 414 ? -22.579 24.800 1.312 1.00 35.76 395 VAL A N 1
ATOM 3037 C CA . VAL A 1 414 ? -21.317 24.082 1.160 1.00 32.43 395 VAL A CA 1
ATOM 3038 C C . VAL A 1 414 ? -21.553 22.840 0.303 1.00 34.33 395 VAL A C 1
ATOM 3039 O O . VAL A 1 414 ? -22.679 22.355 0.166 1.00 33.82 395 VAL A O 1
ATOM 3043 N N . THR A 1 415 ? -20.461 22.317 -0.260 1.00 36.97 396 THR A N 1
ATOM 3044 C CA . THR A 1 415 ? -20.486 21.032 -0.957 1.00 37.12 396 THR A CA 1
ATOM 3045 C C . THR A 1 415 ? -19.089 20.436 -0.857 1.00 37.30 396 THR A C 1
ATOM 3046 O O . THR A 1 415 ? -18.199 21.006 -0.216 1.00 34.19 396 THR A O 1
ATOM 3050 N N . ARG A 1 416 ? -18.893 19.274 -1.484 1.00 34.57 397 ARG A N 1
ATOM 3051 C CA . ARG A 1 416 ? -17.575 18.642 -1.445 1.00 32.19 397 ARG A CA 1
ATOM 3052 C C . ARG A 1 416 ? -16.503 19.533 -2.070 1.00 39.56 397 ARG A C 1
ATOM 3053 O O . ARG A 1 416 ? -16.746 20.234 -3.057 1.00 43.49 397 ARG A O 1
ATOM 3061 N N . LYS A 1 417 ? -15.294 19.474 -1.502 1.00 36.95 398 LYS A N 1
ATOM 3062 C CA . LYS A 1 417 ? -14.171 20.235 -2.050 1.00 38.73 398 LYS A CA 1
ATOM 3063 C C . LYS A 1 417 ? -13.974 19.959 -3.527 1.00 41.59 398 LYS A C 1
ATOM 3064 O O . LYS A 1 417 ? -13.581 20.855 -4.276 1.00 40.56 398 LYS A O 1
ATOM 3070 N N . ALA A 1 418 ? -14.236 18.722 -3.962 1.00 42.57 399 ALA A N 1
ATOM 3071 C CA . ALA A 1 418 ? -14.036 18.353 -5.362 1.00 44.82 399 ALA A CA 1
ATOM 3072 C C . ALA A 1 418 ? -14.918 19.173 -6.291 1.00 50.99 399 ALA A C 1
ATOM 3073 O O . ALA A 1 418 ? -14.588 19.336 -7.471 1.00 47.08 399 ALA A O 1
ATOM 3075 N N . GLY A 1 419 ? -16.046 19.682 -5.792 1.00 44.30 400 GLY A N 1
ATOM 3076 C CA . GLY A 1 419 ? -16.875 20.561 -6.597 1.00 41.21 400 GLY A CA 1
ATOM 3077 C C . GLY A 1 419 ? -17.598 19.907 -7.752 1.00 50.05 400 GLY A C 1
ATOM 3078 O O . GLY A 1 419 ? -17.973 20.591 -8.709 1.00 48.74 400 GLY A O 1
ATOM 3079 N N . ASP A 1 420 ? -17.845 18.601 -7.671 1.00 50.13 401 ASP A N 1
ATOM 3080 C CA . ASP A 1 420 ? -18.515 17.907 -8.762 1.00 48.80 401 ASP A CA 1
ATOM 3081 C C . ASP A 1 420 ? -19.939 18.406 -8.977 1.00 47.21 401 ASP A C 1
ATOM 3082 O O . ASP A 1 420 ? -20.467 18.295 -10.088 1.00 48.57 401 ASP A O 1
ATOM 3087 N N . LYS A 1 421 ? -20.588 18.941 -7.940 1.00 40.88 402 LYS A N 1
ATOM 3088 C CA . LYS A 1 421 ? -21.959 19.416 -8.075 1.00 40.87 402 LYS A CA 1
ATOM 3089 C C . LYS A 1 421 ? -22.091 20.930 -7.988 1.00 42.33 402 LYS A C 1
ATOM 3090 O O . LYS A 1 421 ? -23.220 21.433 -7.998 1.00 43.18 402 LYS A O 1
ATOM 3096 N N . THR A 1 422 ? -20.981 21.666 -7.908 1.00 43.44 403 THR A N 1
ATOM 3097 C CA . THR A 1 422 ? -21.069 23.114 -7.700 1.00 44.91 403 THR A CA 1
ATOM 3098 C C . THR A 1 422 ? -21.916 23.796 -8.775 1.00 46.82 403 THR A C 1
ATOM 3099 O O . THR A 1 422 ? -22.745 24.664 -8.468 1.00 49.33 403 THR A O 1
ATOM 3103 N N . LYS A 1 423 ? -21.719 23.427 -10.045 1.00 47.32 404 LYS A N 1
ATOM 3104 C CA . LYS A 1 423 ? -22.476 24.068 -11.119 1.00 48.44 404 LYS A CA 1
ATOM 3105 C C . LYS A 1 423 ? -23.964 23.764 -11.008 1.00 50.77 404 LYS A C 1
ATOM 3106 O O . LYS A 1 423 ? -24.805 24.662 -11.140 1.00 50.14 404 LYS A O 1
ATOM 3112 N N . ASP A 1 424 ? -24.316 22.498 -10.774 1.00 44.35 405 ASP A N 1
ATOM 3113 C CA . ASP A 1 424 ? -25.729 22.161 -10.633 1.00 44.90 405 ASP A CA 1
ATOM 3114 C C . ASP A 1 424 ? -26.354 22.878 -9.444 1.00 51.22 405 ASP A C 1
ATOM 3115 O O . ASP A 1 424 ? -27.508 23.316 -9.516 1.00 46.44 405 ASP A O 1
ATOM 3120 N N . ILE A 1 425 ? -25.620 22.989 -8.331 1.00 43.02 406 ILE A N 1
ATOM 3121 C CA . ILE A 1 425 ? -26.173 23.670 -7.164 1.00 44.16 406 ILE A CA 1
ATOM 3122 C C . ILE A 1 425 ? -26.379 25.150 -7.471 1.00 47.38 406 ILE A C 1
ATOM 3123 O O . ILE A 1 425 ? -27.460 25.702 -7.234 1.00 42.41 406 ILE A O 1
ATOM 3128 N N . ASN A 1 426 ? -25.354 25.805 -8.025 1.00 48.90 407 ASN A N 1
ATOM 3129 C CA . ASN A 1 426 ? -25.482 27.225 -8.356 1.00 47.25 407 ASN A CA 1
ATOM 3130 C C . ASN A 1 426 ? -26.601 27.465 -9.360 1.00 52.19 407 ASN A C 1
ATOM 3131 O O . ASN A 1 426 ? -27.407 28.383 -9.193 1.00 50.22 407 ASN A O 1
ATOM 3136 N N . ASP A 1 427 ? -26.640 26.672 -10.433 1.00 46.34 408 ASP A N 1
ATOM 3137 C CA . ASP A 1 427 ? -27.679 26.846 -11.440 1.00 51.73 408 ASP A CA 1
ATOM 3138 C C . ASP A 1 427 ? -29.062 26.721 -10.824 1.00 49.94 408 ASP A C 1
ATOM 3139 O O . ASP A 1 427 ? -29.950 27.536 -11.095 1.00 50.59 408 ASP A O 1
ATOM 3144 N N . PHE A 1 428 ? -29.270 25.701 -9.991 1.00 45.22 409 PHE A N 1
ATOM 3145 C CA . PHE A 1 428 ? -30.583 25.534 -9.390 1.00 42.64 409 PHE A CA 1
ATOM 3146 C C . PHE A 1 428 ? -30.973 26.751 -8.564 1.00 46.20 409 PHE A C 1
ATOM 3147 O O . PHE A 1 428 ? -32.099 27.253 -8.673 1.00 45.13 409 PHE A O 1
ATOM 3155 N N . LEU A 1 429 ? -30.070 27.226 -7.702 1.00 45.43 410 LEU A N 1
ATOM 3156 C CA . LEU A 1 429 ? -30.447 28.316 -6.802 1.00 47.49 410 LEU A CA 1
ATOM 3157 C C . LEU A 1 429 ? -30.591 29.644 -7.543 1.00 45.30 410 LEU A C 1
ATOM 3158 O O . LEU A 1 429 ? -31.406 30.486 -7.147 1.00 47.73 410 LEU A O 1
ATOM 3163 N N . LEU A 1 430 ? -29.823 29.858 -8.612 1.00 48.01 411 LEU A N 1
ATOM 3164 C CA . LEU A 1 430 ? -30.007 31.082 -9.390 1.00 56.83 411 LEU A CA 1
ATOM 3165 C C . LEU A 1 430 ? -31.374 31.083 -10.071 1.00 58.11 411 LEU A C 1
ATOM 3166 O O . LEU A 1 430 ? -32.102 32.083 -10.011 1.00 48.20 411 LEU A O 1
ATOM 3171 N N . GLU A 1 431 ? -31.754 29.957 -10.691 1.00 53.46 412 GLU A N 1
ATOM 3172 C CA . GLU A 1 431 ? -33.047 29.867 -11.364 1.00 54.89 412 GLU A CA 1
ATOM 3173 C C . GLU A 1 431 ? -34.191 29.940 -10.370 1.00 55.07 412 GLU A C 1
ATOM 3174 O O . GLU A 1 431 ? -35.201 30.608 -10.622 1.00 57.49 412 GLU A O 1
ATOM 3180 N N . ALA A 1 432 ? -34.059 29.250 -9.239 1.00 42.36 413 ALA A N 1
ATOM 3181 C CA . ALA A 1 432 ? -35.114 29.298 -8.234 1.00 48.05 413 ALA A CA 1
ATOM 3182 C C . ALA A 1 432 ? -35.346 30.724 -7.747 1.00 53.00 413 ALA A C 1
ATOM 3183 O O . ALA A 1 432 ? -36.485 31.121 -7.487 1.00 52.82 413 ALA A O 1
ATOM 3185 N N . GLN A 1 433 ? -34.274 31.509 -7.614 1.00 47.34 414 GLN A N 1
ATOM 3186 C CA . GLN A 1 433 ? -34.429 32.886 -7.152 1.00 50.44 414 GLN A CA 1
ATOM 3187 C C . GLN A 1 433 ? -35.018 33.775 -8.241 1.00 48.59 414 GLN A C 1
ATOM 3188 O O . GLN A 1 433 ? -35.844 34.649 -7.953 1.00 53.31 414 GLN A O 1
ATOM 3194 N N . LYS A 1 434 ? -34.597 33.578 -9.493 1.00 51.05 415 LYS A N 1
ATOM 3195 C CA . LYS A 1 434 ? -35.231 34.273 -10.612 1.00 60.55 415 LYS A CA 1
ATOM 3196 C C . LYS A 1 434 ? -36.737 34.044 -10.621 1.00 65.04 415 LYS A C 1
ATOM 3197 O O . LYS A 1 434 ? -37.517 34.981 -10.829 1.00 59.73 415 LYS A O 1
ATOM 3203 N N . LYS A 1 435 ? -37.160 32.808 -10.366 1.00 54.18 416 LYS A N 1
ATOM 3204 C CA . LYS A 1 435 ? -38.565 32.421 -10.367 1.00 55.53 416 LYS A CA 1
ATOM 3205 C C . LYS A 1 435 ? -39.274 32.777 -9.067 1.00 55.48 416 LYS A C 1
ATOM 3206 O O . LYS A 1 435 ? -40.483 32.554 -8.960 1.00 56.72 416 LYS A O 1
ATOM 3212 N N . LYS A 1 436 ? -38.548 33.300 -8.077 1.00 52.40 417 LYS A N 1
ATOM 3213 C CA . LYS A 1 436 ? -39.121 33.722 -6.796 1.00 48.94 417 LYS A CA 1
ATOM 3214 C C . LYS A 1 436 ? -39.720 32.546 -6.028 1.00 53.10 417 LYS A C 1
ATOM 3215 O O . LYS A 1 436 ? -40.755 32.677 -5.372 1.00 50.69 417 LYS A O 1
ATOM 3221 N N . CYS A 1 437 ? -39.062 31.385 -6.084 1.00 52.36 418 CYS A N 1
ATOM 3222 C CA . CYS A 1 437 ? -39.529 30.261 -5.281 1.00 53.06 418 CYS A CA 1
ATOM 3223 C C . CYS A 1 437 ? -39.409 30.598 -3.796 1.00 52.90 418 CYS A C 1
ATOM 3224 O O . CYS A 1 437 ? -38.637 31.469 -3.392 1.00 53.15 418 CYS A O 1
ATOM 3227 N N . LYS A 1 438 ? -40.193 29.899 -2.974 1.00 45.77 419 LYS A N 1
ATOM 3228 C CA . LYS A 1 438 ? -40.253 30.177 -1.535 1.00 54.21 419 LYS A CA 1
ATOM 3229 C C . LYS A 1 438 ? -39.073 29.545 -0.788 1.00 52.39 419 LYS A C 1
ATOM 3230 O O . LYS A 1 438 ? -39.223 28.690 0.089 1.00 49.13 419 LYS A O 1
ATOM 3236 N N . LEU A 1 439 ? -37.876 30.021 -1.128 1.00 51.31 420 LEU A N 1
ATOM 3237 C CA . LEU A 1 439 ? -36.667 29.500 -0.497 1.00 44.58 420 LEU A CA 1
ATOM 3238 C C . LEU A 1 439 ? -36.535 29.972 0.948 1.00 48.35 420 LEU A C 1
ATOM 3239 O O . LEU A 1 439 ? -36.080 29.212 1.810 1.00 44.54 420 LEU A O 1
ATOM 3244 N N . PHE A 1 440 ? -36.948 31.212 1.247 1.00 49.65 421 PHE A N 1
ATOM 3245 C CA . PHE A 1 440 ? -36.497 31.891 2.459 1.00 45.55 421 PHE A CA 1
ATOM 3246 C C . PHE A 1 440 ? -37.585 32.109 3.511 1.00 57.91 421 PHE A C 1
ATOM 3247 O O . PHE A 1 440 ? -37.464 33.004 4.350 1.00 70.48 421 PHE A O 1
ATOM 3255 N N . GLY A 1 441 ? -38.623 31.282 3.514 1.00 55.74 422 GLY A N 1
ATOM 3256 C CA . GLY A 1 441 ? -39.588 31.264 4.600 1.00 54.65 422 GLY A CA 1
ATOM 3257 C C . GLY A 1 441 ? -40.356 29.966 4.525 1.00 49.37 422 GLY A C 1
ATOM 3258 O O . GLY A 1 441 ? -40.216 29.204 3.566 1.00 56.87 422 GLY A O 1
ATOM 3259 N N . SER A 1 442 ? -41.162 29.702 5.556 1.00 54.74 423 SER A N 1
ATOM 3260 C CA . SER A 1 442 ? -41.984 28.497 5.527 1.00 51.32 423 SER A CA 1
ATOM 3261 C C . SER A 1 442 ? -43.056 28.572 6.601 1.00 63.40 423 SER A C 1
ATOM 3262 O O . SER A 1 442 ? -42.804 29.094 7.698 1.00 55.35 423 SER A O 1
ATOM 3265 N N . PRO A 1 443 ? -44.246 28.031 6.329 1.00 54.29 424 PRO A N 1
ATOM 3266 C CA . PRO A 1 443 ? -45.226 27.806 7.404 1.00 55.35 424 PRO A CA 1
ATOM 3267 C C . PRO A 1 443 ? -44.756 26.839 8.461 1.00 64.65 424 PRO A C 1
ATOM 3268 O O . PRO A 1 443 ? -45.286 26.863 9.578 1.00 57.51 424 PRO A O 1
ATOM 3272 N N . HIS A 1 444 ? -43.797 25.967 8.148 1.00 51.57 425 HIS A N 1
ATOM 3273 C CA . HIS A 1 444 ? -43.413 24.938 9.097 1.00 55.92 425 HIS A CA 1
ATOM 3274 C C . HIS A 1 444 ? -42.488 25.457 10.185 1.00 56.61 425 HIS A C 1
ATOM 3275 O O . HIS A 1 444 ? -42.335 24.789 11.213 1.00 52.30 425 HIS A O 1
ATOM 3282 N N . GLY A 1 445 ? -41.870 26.612 9.989 1.00 54.23 426 GLY A N 1
ATOM 3283 C CA . GLY A 1 445 ? -40.998 27.161 11.006 1.00 46.70 426 GLY A CA 1
ATOM 3284 C C . GLY A 1 445 ? -39.984 28.109 10.404 1.00 48.80 426 GLY A C 1
ATOM 3285 O O . GLY A 1 445 ? -39.922 28.308 9.188 1.00 48.35 426 GLY A O 1
ATOM 3286 N N . LYS A 1 446 ? -39.174 28.679 11.289 1.00 49.64 427 LYS A N 1
ATOM 3287 C CA . LYS A 1 446 ? -38.192 29.680 10.901 1.00 52.17 427 LYS A CA 1
ATOM 3288 C C . LYS A 1 446 ? -36.812 29.082 10.659 1.00 45.89 427 LYS A C 1
ATOM 3289 O O . LYS A 1 446 ? -36.388 28.128 11.320 1.00 49.13 427 LYS A O 1
ATOM 3295 N N . ASP A 1 447 ? -36.108 29.691 9.704 1.00 41.01 428 ASP A N 1
ATOM 3296 C CA . ASP A 1 447 ? -34.729 29.362 9.373 1.00 38.54 428 ASP A CA 1
ATOM 3297 C C . ASP A 1 447 ? -34.591 27.903 8.944 1.00 41.90 428 ASP A C 1
ATOM 3298 O O . ASP A 1 447 ? -33.590 27.245 9.236 1.00 43.48 428 ASP A O 1
ATOM 3303 N N . LEU A 1 448 ? -35.603 27.398 8.243 1.00 40.50 429 LEU A N 1
ATOM 3304 C CA . LEU A 1 448 ? -35.539 26.060 7.661 1.00 43.99 429 LEU A CA 1
ATOM 3305 C C . LEU A 1 448 ? -34.851 26.133 6.305 1.00 40.29 429 LEU A C 1
ATOM 3306 O O . LEU A 1 448 ? -35.224 26.951 5.458 1.00 43.17 429 LEU A O 1
ATOM 3311 N N . MET A 1 449 ? -33.841 25.273 6.114 1.00 37.51 430 MET A N 1
ATOM 3312 C CA . MET A 1 449 ? -33.017 25.205 4.910 1.00 38.61 430 MET A CA 1
ATOM 3313 C C . MET A 1 449 ? -32.049 26.367 4.794 1.00 44.45 430 MET A C 1
ATOM 3314 O O . MET A 1 449 ? -30.850 26.146 4.592 1.00 35.41 430 MET A O 1
ATOM 3319 N N . PHE A 1 450 ? -32.584 27.592 4.856 1.00 42.04 431 PHE A N 1
ATOM 3320 C CA . PHE A 1 450 ? -31.832 28.838 4.845 1.00 42.37 431 PHE A CA 1
ATOM 3321 C C . PHE A 1 450 ? -32.322 29.744 5.962 1.00 44.83 431 PHE A C 1
ATOM 3322 O O . PHE A 1 450 ? -33.434 29.602 6.474 1.00 38.80 431 PHE A O 1
ATOM 3330 N N . ASP A 1 451 ? -31.485 30.708 6.305 1.00 43.98 432 ASP A N 1
ATOM 3331 C CA . ASP A 1 451 ? -31.888 31.759 7.233 1.00 44.82 432 ASP A CA 1
ATOM 3332 C C . ASP A 1 451 ? -33.077 32.541 6.664 1.00 38.72 432 ASP A C 1
ATOM 3333 O O . ASP A 1 451 ? -33.074 32.937 5.492 1.00 43.45 432 ASP A O 1
ATOM 3338 N N . ASP A 1 452 ? -34.110 32.749 7.486 1.00 41.98 433 ASP A N 1
ATOM 3339 C CA . ASP A 1 452 ? -35.283 33.492 7.007 1.00 50.80 433 ASP A CA 1
ATOM 3340 C C . ASP A 1 452 ? -34.919 34.915 6.596 1.00 50.95 433 ASP A C 1
ATOM 3341 O O . ASP A 1 452 ? -35.608 35.520 5.770 1.00 48.34 433 ASP A O 1
ATOM 3346 N N . SER A 1 453 ? -33.842 35.458 7.159 1.00 45.93 434 SER A N 1
ATOM 3347 C CA . SER A 1 453 ? -33.399 36.809 6.828 1.00 58.71 434 SER A CA 1
ATOM 3348 C C . SER A 1 453 ? -32.716 36.898 5.465 1.00 54.25 434 SER A C 1
ATOM 3349 O O . SER A 1 453 ? -32.564 38.002 4.938 1.00 45.89 434 SER A O 1
ATOM 3352 N N . THR A 1 454 ? -32.298 35.773 4.885 1.00 48.10 435 THR A N 1
ATOM 3353 C CA . THR A 1 454 ? -31.629 35.787 3.583 1.00 44.91 435 THR A CA 1
ATOM 3354 C C . THR A 1 454 ? -32.523 36.399 2.505 1.00 50.31 435 THR A C 1
ATOM 3355 O O . THR A 1 454 ? -33.703 36.055 2.399 1.00 46.19 435 THR A O 1
ATOM 3359 N N . THR A 1 455 ? -31.958 37.285 1.677 1.00 48.74 436 THR A N 1
ATOM 3360 C CA . THR A 1 455 ? -32.693 37.797 0.524 1.00 52.65 436 THR A CA 1
ATOM 3361 C C . THR A 1 455 ? -32.150 37.335 -0.815 1.00 49.01 436 THR A C 1
ATOM 3362 O O . THR A 1 455 ? -32.921 37.201 -1.762 1.00 45.12 436 THR A O 1
ATOM 3366 N N . HIS A 1 456 ? -30.849 37.113 -0.934 1.00 39.86 437 HIS A N 1
ATOM 3367 C CA . HIS A 1 456 ? -30.278 36.652 -2.191 1.00 44.54 437 HIS A CA 1
ATOM 3368 C C . HIS A 1 456 ? -29.056 35.805 -1.881 1.00 45.06 437 HIS A C 1
ATOM 3369 O O . HIS A 1 456 ? -28.284 36.145 -0.983 1.00 46.13 437 HIS A O 1
ATOM 3376 N N . LEU A 1 457 ? -28.866 34.729 -2.643 1.00 38.56 438 LEU A N 1
ATOM 3377 C CA . LEU A 1 457 ? -27.666 33.904 -2.547 1.00 43.15 438 LEU A CA 1
ATOM 3378 C C . LEU A 1 457 ? -26.912 33.996 -3.859 1.00 47.68 438 LEU A C 1
ATOM 3379 O O . LEU A 1 457 ? -27.490 33.769 -4.927 1.00 44.51 438 LEU A O 1
ATOM 3384 N N . ALA A 1 458 ? -25.632 34.343 -3.776 1.00 39.01 439 ALA A N 1
ATOM 3385 C CA . ALA A 1 458 ? -24.793 34.526 -4.936 1.00 43.68 439 ALA A CA 1
ATOM 3386 C C . ALA A 1 458 ? -23.616 33.558 -4.895 1.00 45.92 439 ALA A C 1
ATOM 3387 O O . ALA A 1 458 ? -23.137 33.196 -3.812 1.00 40.52 439 ALA A O 1
ATOM 3389 N N . PRO A 1 459 ? -23.122 33.135 -6.056 1.00 41.73 440 PRO A N 1
ATOM 3390 C CA . PRO A 1 459 ? -21.928 32.283 -6.090 1.00 40.40 440 PRO A CA 1
ATOM 3391 C C . PRO A 1 459 ? -20.714 33.000 -5.513 1.00 50.63 440 PRO A C 1
ATOM 3392 O O . PRO A 1 459 ? -20.512 34.190 -5.747 1.00 42.35 440 PRO A O 1
ATOM 3396 N N . LEU A 1 460 ? -19.898 32.265 -4.759 1.00 38.30 441 LEU A N 1
ATOM 3397 C CA . LEU A 1 460 ? -18.646 32.793 -4.228 1.00 40.28 441 LEU A CA 1
ATOM 3398 C C . LEU A 1 460 ? -17.543 32.645 -5.260 1.00 44.38 441 LEU A C 1
ATOM 3399 O O . LEU A 1 460 ? -17.714 31.935 -6.256 1.00 49.87 441 LEU A O 1
ATOM 3404 N N . PRO A 1 461 ? -16.394 33.318 -5.062 1.00 39.40 442 PRO A N 1
ATOM 3405 C CA . PRO A 1 461 ? -15.257 33.123 -5.971 1.00 40.90 442 PRO A CA 1
ATOM 3406 C C . PRO A 1 461 ? -14.881 31.651 -6.090 1.00 49.16 442 PRO A C 1
ATOM 3407 O O . PRO A 1 461 ? -14.971 30.886 -5.130 1.00 42.59 442 PRO A O 1
ATOM 3411 N N . SER A 1 462 ? -14.447 31.266 -7.293 1.00 42.89 443 SER A N 1
ATOM 3412 C CA . SER A 1 462 ? -14.260 29.851 -7.603 1.00 52.00 443 SER A CA 1
ATOM 3413 C C . SER A 1 462 ? -13.163 29.217 -6.760 1.00 51.67 443 SER A C 1
ATOM 3414 O O . SER A 1 462 ? -13.208 28.011 -6.496 1.00 55.60 443 SER A O 1
ATOM 3417 N N . GLU A 1 463 ? -12.174 30.000 -6.336 1.00 43.81 444 GLU A N 1
ATOM 3418 C CA . GLU A 1 463 ? -11.060 29.489 -5.555 1.00 44.05 444 GLU A CA 1
ATOM 3419 C C . GLU A 1 463 ? -11.213 29.775 -4.070 1.00 45.01 444 GLU A C 1
ATOM 3420 O O . GLU A 1 463 ? -10.251 29.622 -3.313 1.00 44.78 444 GLU A O 1
ATOM 3426 N N . ILE A 1 464 ? -12.394 30.202 -3.635 1.00 39.19 445 ILE A N 1
ATOM 3427 C CA . ILE A 1 464 ? -12.601 30.444 -2.217 1.00 36.27 445 ILE A CA 1
ATOM 3428 C C . ILE A 1 464 ? -12.561 29.129 -1.436 1.00 45.06 445 ILE A C 1
ATOM 3429 O O . ILE A 1 464 ? -12.973 28.063 -1.918 1.00 44.63 445 ILE A O 1
ATOM 3434 N N . ASP A 1 465 ? -12.049 29.207 -0.215 1.00 39.62 446 ASP A N 1
ATOM 3435 C CA . ASP A 1 465 ? -12.156 28.122 0.755 1.00 43.69 446 ASP A CA 1
ATOM 3436 C C . ASP A 1 465 ? -12.550 28.764 2.081 1.00 48.59 446 ASP A C 1
ATOM 3437 O O . ASP A 1 465 ? -12.782 29.974 2.153 1.00 38.30 446 ASP A O 1
ATOM 3442 N N . ALA A 1 466 ? -12.593 27.966 3.147 1.00 39.65 447 ALA A N 1
ATOM 3443 C CA . ALA A 1 466 ? -13.027 28.499 4.435 1.00 41.38 447 ALA A CA 1
ATOM 3444 C C . ALA A 1 466 ? -12.096 29.601 4.927 1.00 42.56 447 ALA A C 1
ATOM 3445 O O . ALA A 1 466 ? -12.553 30.583 5.526 1.00 38.16 447 ALA A O 1
ATOM 3447 N N . PHE A 1 467 ? -10.790 29.481 4.671 1.00 41.59 448 PHE A N 1
ATOM 3448 C CA . PHE A 1 467 ? -9.867 30.512 5.134 1.00 41.64 448 PHE A CA 1
ATOM 3449 C C . PHE A 1 467 ? -10.191 31.870 4.523 1.00 37.00 448 PHE A C 1
ATOM 3450 O O . PHE A 1 467 ? -10.280 32.873 5.235 1.00 36.83 448 PHE A O 1
ATOM 3458 N N . PHE A 1 468 ? -10.324 31.927 3.191 1.00 35.96 449 PHE A N 1
ATOM 3459 C CA . PHE A 1 468 ? -10.592 33.197 2.522 1.00 38.70 449 PHE A CA 1
ATOM 3460 C C . PHE A 1 468 ? -12.038 33.640 2.692 1.00 37.45 449 PHE A C 1
ATOM 3461 O O . PHE A 1 468 ? -12.323 34.834 2.576 1.00 35.60 449 PHE A O 1
ATOM 3469 N N . PHE A 1 469 ? -12.967 32.702 2.914 1.00 32.78 450 PHE A N 1
ATOM 3470 C CA . PHE A 1 469 ? -14.361 33.074 3.163 1.00 35.59 450 PHE A CA 1
ATOM 3471 C C . PHE A 1 469 ? -14.530 33.691 4.550 1.00 36.33 450 PHE A C 1
ATOM 3472 O O . PHE A 1 469 ? -15.165 34.740 4.708 1.00 37.83 450 PHE A O 1
ATOM 3480 N N . LEU A 1 470 ? -13.998 33.029 5.578 1.00 32.19 451 LEU A N 1
ATOM 3481 C CA . LEU A 1 470 ? -14.127 33.525 6.948 1.00 36.34 451 LEU A CA 1
ATOM 3482 C C . LEU A 1 470 ? -13.173 34.674 7.216 1.00 38.15 451 LEU A C 1
ATOM 3483 O O . LEU A 1 470 ? -13.481 35.569 8.015 1.00 36.80 451 LEU A O 1
ATOM 3488 N N . GLY A 1 471 ? -12.022 34.665 6.577 1.00 33.56 452 GLY A N 1
ATOM 3489 C CA . GLY A 1 471 ? -10.978 35.631 6.864 1.00 36.22 452 GLY A CA 1
ATOM 3490 C C . GLY A 1 471 ? -10.039 35.138 7.939 1.00 37.26 452 GLY A C 1
ATOM 3491 O O . GLY A 1 471 ? -10.411 34.383 8.828 1.00 36.46 452 GLY A O 1
ATOM 3492 N N . VAL A 1 472 ? -8.797 35.622 7.869 1.00 35.43 453 VAL A N 1
ATOM 3493 C CA . VAL A 1 472 ? -7.730 35.107 8.724 1.00 38.66 453 VAL A CA 1
ATOM 3494 C C . VAL A 1 472 ? -8.053 35.327 10.198 1.00 39.91 453 VAL A C 1
ATOM 3495 O O . VAL A 1 472 ? -7.769 34.467 11.042 1.00 38.82 453 VAL A O 1
ATOM 3499 N N . LYS A 1 473 ? -8.686 36.459 10.531 1.00 39.03 454 LYS A N 1
ATOM 3500 C CA . LYS A 1 473 ? -8.982 36.749 11.934 1.00 37.89 454 LYS A CA 1
ATOM 3501 C C . LYS A 1 473 ? -9.998 35.764 12.512 1.00 36.52 454 LYS A C 1
ATOM 3502 O O . LYS A 1 473 ? -9.784 35.198 13.591 1.00 36.70 454 LYS A O 1
ATOM 3508 N N . TRP A 1 474 ? -11.128 35.559 11.830 1.00 35.09 455 TRP A N 1
ATOM 3509 C CA . TRP A 1 474 ? -12.114 34.635 12.377 1.00 33.91 455 TRP A CA 1
ATOM 3510 C C . TRP A 1 474 ? -11.641 33.184 12.249 1.00 38.39 455 TRP A C 1
ATOM 3511 O O . TRP A 1 474 ? -11.944 32.345 13.105 1.00 35.23 455 TRP A O 1
ATOM 3522 N N . TYR A 1 475 ? -10.947 32.863 11.163 1.00 39.33 456 TYR A N 1
ATOM 3523 C CA . TYR A 1 475 ? -10.415 31.508 11.009 1.00 42.58 456 TYR A CA 1
ATOM 3524 C C . TYR A 1 475 ? -9.525 31.145 12.196 1.00 35.62 456 TYR A C 1
ATOM 3525 O O . TYR A 1 475 ? -9.698 30.098 12.828 1.00 40.94 456 TYR A O 1
ATOM 3534 N N . ASN A 1 476 ? -8.582 32.022 12.533 1.00 37.81 457 ASN A N 1
ATOM 3535 C CA . ASN A 1 476 ? -7.681 31.740 13.645 1.00 36.22 457 ASN A CA 1
ATOM 3536 C C . ASN A 1 476 ? -8.421 31.748 14.970 1.00 49.39 457 ASN A C 1
ATOM 3537 O O . ASN A 1 476 ? -8.104 30.952 15.858 1.00 42.42 457 ASN A O 1
ATOM 3542 N N . ALA A 1 477 ? -9.417 32.633 15.120 1.00 41.57 458 ALA A N 1
ATOM 3543 C CA . ALA A 1 477 ? -10.176 32.679 16.364 1.00 38.33 458 ALA A CA 1
ATOM 3544 C C . ALA A 1 477 ? -10.930 31.379 16.592 1.00 43.06 458 ALA A C 1
ATOM 3545 O O . ALA A 1 477 ? -11.013 30.891 17.727 1.00 43.86 458 ALA A O 1
ATOM 3547 N N . MET A 1 478 ? -11.479 30.786 15.527 1.00 36.08 459 MET A N 1
ATOM 3548 C CA . MET A 1 478 ? -12.175 29.516 15.700 1.00 36.20 459 MET A CA 1
ATOM 3549 C C . MET A 1 478 ? -11.179 28.386 15.953 1.00 41.72 459 MET A C 1
ATOM 3550 O O . MET A 1 478 ? -11.434 27.495 16.771 1.00 42.48 459 MET A O 1
ATOM 3555 N N . LYS A 1 479 ? -10.047 28.397 15.250 1.00 43.16 460 LYS A N 1
ATOM 3556 C CA . LYS A 1 479 ? -9.025 27.388 15.513 1.00 51.24 460 LYS A CA 1
ATOM 3557 C C . LYS A 1 479 ? -8.552 27.458 16.960 1.00 54.73 460 LYS A C 1
ATOM 3558 O O . LYS A 1 479 ? -8.305 26.426 17.596 1.00 56.73 460 LYS A O 1
ATOM 3564 N N . ALA A 1 480 ? -8.450 28.676 17.502 1.00 52.64 461 ALA A N 1
ATOM 3565 C CA . ALA A 1 480 ? -7.889 28.877 18.833 1.00 55.17 461 ALA A CA 1
ATOM 3566 C C . ALA A 1 480 ? -8.722 28.215 19.927 1.00 54.56 461 ALA A C 1
ATOM 3567 O O . ALA A 1 480 ? -8.185 27.887 20.991 1.00 56.39 461 ALA A O 1
ATOM 3569 N N . LEU A 1 481 ? -10.027 28.016 19.704 1.00 48.68 462 LEU A N 1
ATOM 3570 C CA . LEU A 1 481 ? -10.847 27.304 20.685 1.00 60.78 462 LEU A CA 1
ATOM 3571 C C . LEU A 1 481 ? -10.643 25.796 20.676 1.00 58.56 462 LEU A C 1
ATOM 3572 O O . LEU A 1 481 ? -11.110 25.120 21.598 1.00 66.81 462 LEU A O 1
ATOM 3577 N N . THR A 1 482 ? -9.960 25.254 19.672 1.00 62.28 463 THR A N 1
ATOM 3578 C CA . THR A 1 482 ? -9.819 23.812 19.538 1.00 70.86 463 THR A CA 1
ATOM 3579 C C . THR A 1 482 ? -8.410 23.305 19.799 1.00 73.00 463 THR A C 1
ATOM 3580 O O . THR A 1 482 ? -8.249 22.128 20.131 1.00 76.15 463 THR A O 1
ATOM 3584 N N . GLU A 1 483 ? -7.396 24.157 19.673 1.00 67.75 464 GLU A N 1
ATOM 3585 C CA . GLU A 1 483 ? -6.018 23.728 19.846 1.00 76.59 464 GLU A CA 1
ATOM 3586 C C . GLU A 1 483 ? -5.166 24.934 20.213 1.00 84.30 464 GLU A C 1
ATOM 3587 O O . GLU A 1 483 ? -5.492 26.074 19.869 1.00 75.41 464 GLU A O 1
ATOM 3593 N N . ASP A 1 484 ? -4.082 24.666 20.936 1.00 90.07 465 ASP A N 1
ATOM 3594 C CA . ASP A 1 484 ? -3.119 25.696 21.310 1.00 100.01 465 ASP A CA 1
ATOM 3595 C C . ASP A 1 484 ? -2.248 25.988 20.096 1.00 101.31 465 ASP A C 1
ATOM 3596 O O . ASP A 1 484 ? -1.395 25.173 19.728 1.00 112.92 465 ASP A O 1
ATOM 3601 N N . VAL A 1 485 ? -2.459 27.140 19.465 1.00 89.67 466 VAL A N 1
ATOM 3602 C CA . VAL A 1 485 ? -1.798 27.462 18.204 1.00 103.15 466 VAL A CA 1
ATOM 3603 C C . VAL A 1 485 ? -0.443 28.078 18.540 1.00 106.08 466 VAL A C 1
ATOM 3604 O O . VAL A 1 485 ? -0.350 29.253 18.896 1.00 106.09 466 VAL A O 1
ATOM 3608 N N . LYS A 1 486 ? 0.613 27.276 18.423 1.00 105.64 467 LYS A N 1
ATOM 3609 C CA . LYS A 1 486 ? 1.972 27.746 18.675 1.00 105.06 467 LYS A CA 1
ATOM 3610 C C . LYS A 1 486 ? 2.385 28.696 17.556 1.00 99.11 467 LYS A C 1
ATOM 3611 O O . LYS A 1 486 ? 2.546 28.273 16.407 1.00 104.66 467 LYS A O 1
ATOM 3617 N N . LEU A 1 487 ? 2.558 29.975 17.879 1.00 96.01 468 LEU A N 1
ATOM 3618 C CA . LEU A 1 487 ? 2.881 30.971 16.858 1.00 107.92 468 LEU A CA 1
ATOM 3619 C C . LEU A 1 487 ? 4.361 30.905 16.492 1.00 110.01 468 LEU A C 1
ATOM 3620 O O . LEU A 1 487 ? 5.214 31.017 17.381 1.00 97.77 468 LEU A O 1
ATOM 3625 N N . PRO A 1 488 ? 4.704 30.721 15.214 1.00 111.76 469 PRO A N 1
ATOM 3626 C CA . PRO A 1 488 ? 6.118 30.624 14.827 1.00 97.72 469 PRO A CA 1
ATOM 3627 C C . PRO A 1 488 ? 6.904 31.876 15.189 1.00 95.51 469 PRO A C 1
ATOM 3628 O O . PRO A 1 488 ? 6.375 32.991 15.208 1.00 89.92 469 PRO A O 1
ATOM 3632 N N . SER A 1 489 ? 8.193 31.673 15.450 1.00 86.90 470 SER A N 1
ATOM 3633 C CA . SER A 1 489 ? 9.050 32.730 15.963 1.00 85.52 470 SER A CA 1
ATOM 3634 C C . SER A 1 489 ? 9.242 33.842 14.935 1.00 80.66 470 SER A C 1
ATOM 3635 O O . SER A 1 489 ? 9.289 33.604 13.725 1.00 86.43 470 SER A O 1
ATOM 3638 N N . LYS A 1 490 ? 9.349 35.075 15.434 1.00 81.85 471 LYS A N 1
ATOM 3639 C CA . LYS A 1 490 ? 9.720 36.205 14.593 1.00 72.93 471 LYS A CA 1
ATOM 3640 C C . LYS A 1 490 ? 11.216 36.269 14.305 1.00 75.51 471 LYS A C 1
ATOM 3641 O O . LYS A 1 490 ? 11.641 37.132 13.529 1.00 71.13 471 LYS A O 1
ATOM 3647 N N . ASN A 1 491 ? 12.022 35.391 14.903 1.00 71.23 472 ASN A N 1
ATOM 3648 C CA . ASN A 1 491 ? 13.451 35.324 14.618 1.00 75.80 472 ASN A CA 1
ATOM 3649 C C . ASN A 1 491 ? 13.790 34.292 13.550 1.00 61.36 472 ASN A C 1
ATOM 3650 O O . ASN A 1 491 ? 14.974 34.040 13.300 1.00 58.68 472 ASN A O 1
ATOM 3655 N N . LYS A 1 492 ? 12.782 33.707 12.911 1.00 64.74 473 LYS A N 1
ATOM 3656 C CA . LYS A 1 492 ? 12.963 32.647 11.929 1.00 59.92 473 LYS A CA 1
ATOM 3657 C C . LYS A 1 492 ? 12.147 32.980 10.688 1.00 62.70 473 LYS A C 1
ATOM 3658 O O . LYS A 1 492 ? 10.981 33.371 10.799 1.00 56.23 473 LYS A O 1
ATOM 3664 N N . VAL A 1 493 ? 12.752 32.830 9.512 1.00 50.57 474 VAL A N 1
ATOM 3665 C CA . VAL A 1 493 ? 12.037 32.979 8.248 1.00 42.66 474 VAL A CA 1
ATOM 3666 C C . VAL A 1 493 ? 11.825 31.594 7.669 1.00 42.90 474 VAL A C 1
ATOM 3667 O O . VAL A 1 493 ? 12.796 30.884 7.380 1.00 43.06 474 VAL A O 1
ATOM 3671 N N . ARG A 1 494 ? 10.565 31.198 7.512 1.00 40.81 475 ARG A N 1
ATOM 3672 C CA . ARG A 1 494 ? 10.229 29.966 6.806 1.00 38.20 475 ARG A CA 1
ATOM 3673 C C . ARG A 1 494 ? 10.175 30.281 5.314 1.00 45.40 475 ARG A C 1
ATOM 3674 O O . ARG A 1 494 ? 9.264 30.982 4.857 1.00 41.73 475 ARG A O 1
ATOM 3682 N N . TRP A 1 495 ? 11.153 29.791 4.557 1.00 42.43 476 TRP A N 1
ATOM 3683 C CA . TRP A 1 495 ? 11.263 30.076 3.126 1.00 33.94 476 TRP A CA 1
ATOM 3684 C C . TRP A 1 495 ? 10.478 29.049 2.324 1.00 41.18 476 TRP A C 1
ATOM 3685 O O . TRP A 1 495 ? 10.604 27.846 2.566 1.00 43.86 476 TRP A O 1
ATOM 3696 N N . CYS A 1 496 ? 9.682 29.518 1.361 1.00 38.64 477 CYS A N 1
ATOM 3697 C CA . CYS A 1 496 ? 8.852 28.644 0.541 1.00 35.90 477 CYS A CA 1
ATOM 3698 C C . CYS A 1 496 ? 9.591 28.310 -0.746 1.00 41.45 477 CYS A C 1
ATOM 3699 O O . CYS A 1 496 ? 10.030 29.212 -1.472 1.00 39.27 477 CYS A O 1
ATOM 3702 N N . THR A 1 497 ? 9.729 27.015 -1.017 1.00 37.89 478 THR A N 1
ATOM 3703 C CA . THR A 1 497 ? 10.453 26.525 -2.177 1.00 39.37 478 THR A CA 1
ATOM 3704 C C . THR A 1 497 ? 9.471 25.901 -3.162 1.00 34.26 478 THR A C 1
ATOM 3705 O O . THR A 1 497 ? 8.461 25.312 -2.768 1.00 41.45 478 THR A O 1
ATOM 3709 N N . ILE A 1 498 ? 9.785 25.995 -4.453 1.00 36.15 479 ILE A N 1
ATOM 3710 C CA . ILE A 1 498 ? 8.860 25.530 -5.480 1.00 36.48 479 ILE A CA 1
ATOM 3711 C C . ILE A 1 498 ? 9.338 24.289 -6.211 1.00 46.23 479 ILE A C 1
ATOM 3712 O O . ILE A 1 498 ? 8.629 23.818 -7.107 1.00 39.80 479 ILE A O 1
ATOM 3717 N N . ASN A 1 499 ? 10.515 23.754 -5.892 1.00 43.84 480 ASN A N 1
ATOM 3718 C CA . ASN A 1 499 ? 10.921 22.481 -6.475 1.00 44.87 480 ASN A CA 1
ATOM 3719 C C . ASN A 1 499 ? 11.899 21.799 -5.527 1.00 45.84 480 ASN A C 1
ATOM 3720 O O . ASN A 1 499 ? 12.305 22.351 -4.504 1.00 37.63 480 ASN A O 1
ATOM 3725 N N . LYS A 1 500 ? 12.239 20.568 -5.865 1.00 46.58 481 LYS A N 1
ATOM 3726 C CA . LYS A 1 500 ? 13.075 19.755 -4.989 1.00 43.66 481 LYS A CA 1
ATOM 3727 C C . LYS A 1 500 ? 14.492 20.306 -4.865 1.00 35.16 481 LYS A C 1
ATOM 3728 O O . LYS A 1 500 ? 15.028 20.304 -3.740 1.00 41.87 481 LYS A O 1
ATOM 3734 N N . PRO A 1 501 ? 15.158 20.765 -5.931 1.00 37.46 482 PRO A N 1
ATOM 3735 C CA . PRO A 1 501 ? 16.488 21.372 -5.734 1.00 38.48 482 PRO A CA 1
ATOM 3736 C C . PRO A 1 501 ? 16.464 22.607 -4.860 1.00 47.03 482 PRO A C 1
ATOM 3737 O O . PRO A 1 501 ? 17.411 22.855 -4.107 1.00 34.29 482 PRO A O 1
ATOM 3741 N N . GLU A 1 502 ? 15.410 23.420 -4.971 1.00 37.05 483 GLU A N 1
ATOM 3742 C CA . GLU A 1 502 ? 15.297 24.591 -4.120 1.00 36.08 483 GLU A CA 1
ATOM 3743 C C . GLU A 1 502 ? 15.173 24.167 -2.667 1.00 29.41 483 GLU A C 1
ATOM 3744 O O . GLU A 1 502 ? 15.783 24.770 -1.777 1.00 36.80 483 GLU A O 1
ATOM 3750 N N . MET A 1 503 ? 14.375 23.132 -2.407 1.00 37.00 484 MET A N 1
ATOM 3751 C CA . MET A 1 503 ? 14.231 22.675 -1.034 1.00 39.17 484 MET A CA 1
ATOM 3752 C C . MET A 1 503 ? 15.561 22.174 -0.490 1.00 44.10 484 MET A C 1
ATOM 3753 O O . MET A 1 503 ? 15.882 22.392 0.685 1.00 38.75 484 MET A O 1
ATOM 3758 N N . MET A 1 504 ? 16.364 21.528 -1.334 1.00 39.03 485 MET A N 1
ATOM 3759 C CA . MET A 1 504 ? 17.642 21.027 -0.830 1.00 42.63 485 MET A CA 1
ATOM 3760 C C . MET A 1 504 ? 18.624 22.161 -0.568 1.00 37.66 485 MET A C 1
ATOM 3761 O O . MET A 1 504 ? 19.340 22.132 0.439 1.00 46.07 485 MET A O 1
ATOM 3766 N N . LYS A 1 505 ? 18.667 23.185 -1.439 1.00 37.66 486 LYS A N 1
ATOM 3767 C CA . LYS A 1 505 ? 19.490 24.352 -1.131 1.00 33.07 486 LYS A CA 1
ATOM 3768 C C . LYS A 1 505 ? 19.019 25.017 0.148 1.00 42.25 486 LYS A C 1
ATOM 3769 O O . LYS A 1 505 ? 19.835 25.488 0.948 1.00 38.94 486 LYS A O 1
ATOM 3775 N N . CYS A 1 506 ? 17.698 25.050 0.369 1.00 42.07 487 CYS A N 1
ATOM 3776 C CA . CYS A 1 506 ? 17.180 25.690 1.569 1.00 33.56 487 CYS A CA 1
ATOM 3777 C C . CYS A 1 506 ? 17.490 24.874 2.821 1.00 40.26 487 CYS A C 1
ATOM 3778 O O . CYS A 1 506 ? 17.704 25.444 3.894 1.00 38.03 487 CYS A O 1
ATOM 3781 N N . LYS A 1 507 ? 17.534 23.546 2.719 1.00 39.02 488 LYS A N 1
ATOM 3782 C CA . LYS A 1 507 ? 17.960 22.758 3.872 1.00 43.39 488 LYS A CA 1
ATOM 3783 C C . LYS A 1 507 ? 19.428 22.998 4.205 1.00 38.59 488 LYS A C 1
ATOM 3784 O O . LYS A 1 507 ? 19.795 23.020 5.384 1.00 42.18 488 LYS A O 1
ATOM 3790 N N . ASP A 1 508 ? 20.272 23.199 3.192 1.00 34.19 489 ASP A N 1
ATOM 3791 C CA . ASP A 1 508 ? 21.665 23.571 3.438 1.00 46.11 489 ASP A CA 1
ATOM 3792 C C . ASP A 1 508 ? 21.777 24.938 4.095 1.00 48.03 489 ASP A C 1
ATOM 3793 O O . ASP A 1 508 ? 22.614 25.139 4.979 1.00 39.47 489 ASP A O 1
ATOM 3798 N N . TRP A 1 509 ? 20.963 25.899 3.661 1.00 41.44 490 TRP A N 1
ATOM 3799 C CA . TRP A 1 509 ? 20.935 27.201 4.320 1.00 36.42 490 TRP A CA 1
ATOM 3800 C C . TRP A 1 509 ? 20.503 27.063 5.772 1.00 37.74 490 TRP A C 1
ATOM 3801 O O . TRP A 1 509 ? 21.103 27.660 6.669 1.00 44.26 490 TRP A O 1
ATOM 3812 N N . ALA A 1 510 ? 19.440 26.293 6.020 1.00 42.02 491 ALA A N 1
ATOM 3813 C CA . ALA A 1 510 ? 18.979 26.096 7.389 1.00 43.75 491 ALA A CA 1
ATOM 3814 C C . ALA A 1 510 ? 20.078 25.512 8.267 1.00 54.88 491 ALA A C 1
ATOM 3815 O O . ALA A 1 510 ? 20.201 25.877 9.442 1.00 46.09 491 ALA A O 1
ATOM 3817 N N . ALA A 1 511 ? 20.874 24.586 7.717 1.00 48.11 492 ALA A N 1
ATOM 3818 C CA . ALA A 1 511 ? 21.929 23.934 8.494 1.00 42.07 492 ALA A CA 1
ATOM 3819 C C . ALA A 1 511 ? 22.972 24.930 8.996 1.00 45.50 492 ALA A C 1
ATOM 3820 O O . ALA A 1 511 ? 23.486 24.779 10.111 1.00 53.65 492 ALA A O 1
ATOM 3822 N N . VAL A 1 512 ? 23.322 25.945 8.190 1.00 46.76 493 VAL A N 1
ATOM 3823 C CA . VAL A 1 512 ? 24.313 26.931 8.640 1.00 47.22 493 VAL A CA 1
ATOM 3824 C C . VAL A 1 512 ? 23.689 28.123 9.346 1.00 57.32 493 VAL A C 1
ATOM 3825 O O . VAL A 1 512 ? 24.410 28.877 10.012 1.00 58.91 493 VAL A O 1
ATOM 3829 N N . SER A 1 513 ? 22.375 28.314 9.237 1.00 47.59 494 SER A N 1
ATOM 3830 C CA . SER A 1 513 ? 21.759 29.568 9.652 1.00 53.17 494 SER A CA 1
ATOM 3831 C C . SER A 1 513 ? 21.632 29.709 11.160 1.00 57.08 494 SER A C 1
ATOM 3832 O O . SER A 1 513 ? 21.326 30.807 11.637 1.00 63.05 494 SER A O 1
ATOM 3835 N N . GLY A 1 514 ? 21.826 28.638 11.918 1.00 58.23 495 GLY A N 1
ATOM 3836 C CA . GLY A 1 514 ? 21.599 28.711 13.352 1.00 62.50 495 GLY A CA 1
ATOM 3837 C C . GLY A 1 514 ? 20.149 28.929 13.728 1.00 67.13 495 GLY A C 1
ATOM 3838 O O . GLY A 1 514 ? 19.866 29.611 14.722 1.00 62.67 495 GLY A O 1
ATOM 3839 N N . GLY A 1 515 ? 19.219 28.369 12.953 1.00 65.05 496 GLY A N 1
ATOM 3840 C CA . GLY A 1 515 ? 17.800 28.482 13.233 1.00 60.04 496 GLY A CA 1
ATOM 3841 C C . GLY A 1 515 ? 17.103 29.667 12.598 1.00 62.55 496 GLY A C 1
ATOM 3842 O O . GLY A 1 515 ? 15.868 29.741 12.656 1.00 61.91 496 GLY A O 1
ATOM 3843 N N . ALA A 1 516 ? 17.847 30.596 11.995 1.00 56.54 497 ALA A N 1
ATOM 3844 C CA . ALA A 1 516 ? 17.219 31.758 11.383 1.00 53.51 497 ALA A CA 1
ATOM 3845 C C . ALA A 1 516 ? 16.422 31.384 10.137 1.00 63.82 497 ALA A C 1
ATOM 3846 O O . ALA A 1 516 ? 15.489 32.106 9.769 1.00 51.93 497 ALA A O 1
ATOM 3848 N N . ILE A 1 517 ? 16.753 30.268 9.482 1.00 42.73 498 ILE A N 1
ATOM 3849 C CA . ILE A 1 517 ? 16.119 29.889 8.223 1.00 46.46 498 ILE A CA 1
ATOM 3850 C C . ILE A 1 517 ? 15.493 28.510 8.371 1.00 49.31 498 ILE A C 1
ATOM 3851 O O . ILE A 1 517 ? 16.118 27.592 8.915 1.00 45.16 498 ILE A O 1
ATOM 3856 N N . ALA A 1 518 ? 14.259 28.366 7.886 1.00 37.90 499 ALA A N 1
ATOM 3857 C CA . ALA A 1 518 ? 13.602 27.072 7.748 1.00 41.36 499 ALA A CA 1
ATOM 3858 C C . ALA A 1 518 ? 12.967 27.001 6.362 1.00 40.05 499 ALA A C 1
ATOM 3859 O O . ALA A 1 518 ? 12.952 27.982 5.612 1.00 39.93 499 ALA A O 1
ATOM 3861 N N . CYS A 1 519 ? 12.443 25.832 6.005 1.00 41.68 500 CYS A N 1
ATOM 3862 C CA . CYS A 1 519 ? 12.003 25.595 4.634 1.00 41.08 500 CYS A CA 1
ATOM 3863 C C . CYS A 1 519 ? 10.596 25.031 4.605 1.00 42.77 500 CYS A C 1
ATOM 3864 O O . CYS A 1 519 ? 10.222 24.243 5.472 1.00 45.82 500 CYS A O 1
ATOM 3867 N N . THR A 1 520 ? 9.825 25.412 3.583 1.00 37.87 501 THR A N 1
ATOM 3868 C CA . THR A 1 520 ? 8.570 24.727 3.279 1.00 35.94 501 THR A CA 1
ATOM 3869 C C . THR A 1 520 ? 8.548 24.413 1.793 1.00 37.66 501 THR A C 1
ATOM 3870 O O . THR A 1 520 ? 9.355 24.933 1.020 1.00 43.31 501 THR A O 1
ATOM 3874 N N . GLU A 1 521 ? 7.622 23.553 1.381 1.00 36.51 502 GLU A N 1
ATOM 3875 C CA . GLU A 1 521 ? 7.579 23.138 -0.009 1.00 43.41 502 GLU A CA 1
ATOM 3876 C C . GLU A 1 521 ? 6.196 23.377 -0.586 1.00 40.65 502 GLU A C 1
ATOM 3877 O O . GLU A 1 521 ? 5.186 23.066 0.044 1.00 42.08 502 GLU A O 1
ATOM 3883 N N . ALA A 1 522 ? 6.169 23.945 -1.787 1.00 41.16 503 ALA A N 1
ATOM 3884 C CA . ALA A 1 522 ? 4.948 24.136 -2.548 1.00 47.44 503 ALA A CA 1
ATOM 3885 C C . ALA A 1 522 ? 5.261 23.788 -3.990 1.00 47.80 503 ALA A C 1
ATOM 3886 O O . ALA A 1 522 ? 6.419 23.606 -4.357 1.00 43.29 503 ALA A O 1
ATOM 3888 N N . SER A 1 523 ? 4.227 23.697 -4.819 1.00 44.07 504 SER A N 1
ATOM 3889 C CA . SER A 1 523 ? 4.448 23.289 -6.201 1.00 49.58 504 SER A CA 1
ATOM 3890 C C . SER A 1 523 ? 4.701 24.454 -7.140 1.00 46.82 504 SER A C 1
ATOM 3891 O O . SER A 1 523 ? 5.202 24.238 -8.251 1.00 41.50 504 SER A O 1
ATOM 3894 N N . CYS A 1 524 ? 4.381 25.679 -6.742 1.00 42.17 505 CYS A N 1
ATOM 3895 C CA . CYS A 1 524 ? 4.482 26.804 -7.662 1.00 40.44 505 CYS A CA 1
ATOM 3896 C C . CYS A 1 524 ? 4.432 28.094 -6.854 1.00 40.03 505 CYS A C 1
ATOM 3897 O O . CYS A 1 524 ? 4.030 28.079 -5.683 1.00 38.48 505 CYS A O 1
ATOM 3900 N N . PRO A 1 525 ? 4.864 29.208 -7.447 1.00 41.29 506 PRO A N 1
ATOM 3901 C CA . PRO A 1 525 ? 4.909 30.465 -6.685 1.00 44.14 506 PRO A CA 1
ATOM 3902 C C . PRO A 1 525 ? 3.561 30.887 -6.141 1.00 39.27 506 PRO A C 1
ATOM 3903 O O . PRO A 1 525 ? 3.507 31.441 -5.035 1.00 41.09 506 PRO A O 1
ATOM 3907 N N . GLU A 1 526 ? 2.461 30.616 -6.844 1.00 37.57 507 GLU A N 1
ATOM 3908 C CA . GLU A 1 526 ? 1.180 31.050 -6.290 1.00 37.21 507 GLU A CA 1
ATOM 3909 C C . GLU A 1 526 ? 0.808 30.232 -5.061 1.00 45.25 507 GLU A C 1
ATOM 3910 O O . GLU A 1 526 ? 0.224 30.773 -4.114 1.00 39.22 507 GLU A O 1
ATOM 3916 N N . HIS A 1 527 ? 1.190 28.951 -5.010 1.00 38.22 508 HIS A N 1
ATOM 3917 C CA . HIS A 1 527 ? 0.941 28.213 -3.780 1.00 35.04 508 HIS A CA 1
ATOM 3918 C C . HIS A 1 527 ? 1.819 28.715 -2.639 1.00 33.40 508 HIS A C 1
ATOM 3919 O O . HIS A 1 527 ? 1.418 28.627 -1.472 1.00 41.36 508 HIS A O 1
ATOM 3926 N N . CYS A 1 528 ? 3.012 29.236 -2.941 1.00 35.46 509 CYS A N 1
ATOM 3927 C CA . CYS A 1 528 ? 3.810 29.889 -1.909 1.00 35.05 509 CYS A CA 1
ATOM 3928 C C . CYS A 1 528 ? 3.095 31.126 -1.367 1.00 38.31 509 CYS A C 1
ATOM 3929 O O . CYS A 1 528 ? 3.065 31.365 -0.155 1.00 35.69 509 CYS A O 1
ATOM 3932 N N . VAL A 1 529 ? 2.538 31.940 -2.254 1.00 35.73 510 VAL A N 1
ATOM 3933 C CA . VAL A 1 529 ? 1.776 33.108 -1.805 1.00 34.34 510 VAL A CA 1
ATOM 3934 C C . VAL A 1 529 ? 0.661 32.679 -0.853 1.00 32.84 510 VAL A C 1
ATOM 3935 O O . VAL A 1 529 ? 0.462 33.271 0.215 1.00 39.27 510 VAL A O 1
ATOM 3939 N N . LYS A 1 530 ? -0.056 31.615 -1.211 1.00 35.68 511 LYS A N 1
ATOM 3940 C CA . LYS A 1 530 ? -1.101 31.073 -0.342 1.00 34.64 511 LYS A CA 1
ATOM 3941 C C . LYS A 1 530 ? -0.558 30.620 1.008 1.00 42.28 511 LYS A C 1
ATOM 3942 O O . LYS A 1 530 ? -1.199 30.839 2.041 1.00 36.56 511 LYS A O 1
ATOM 3948 N N . GLN A 1 531 ? 0.599 29.951 1.032 1.00 40.68 512 GLN A N 1
ATOM 3949 C CA . GLN A 1 531 ? 1.168 29.555 2.322 1.00 33.33 512 GLN A CA 1
ATOM 3950 C C . GLN A 1 531 ? 1.493 30.760 3.184 1.00 34.11 512 GLN A C 1
ATOM 3951 O O . GLN A 1 531 ? 1.264 30.744 4.401 1.00 41.83 512 GLN A O 1
ATOM 3957 N N . ILE A 1 532 ? 2.091 31.791 2.584 1.00 33.63 513 ILE A N 1
ATOM 3958 C CA . ILE A 1 532 ? 2.430 32.990 3.342 1.00 31.02 513 ILE A CA 1
ATOM 3959 C C . ILE A 1 532 ? 1.162 33.642 3.887 1.00 40.07 513 ILE A C 1
ATOM 3960 O O . ILE A 1 532 ? 1.090 33.996 5.067 1.00 40.14 513 ILE A O 1
ATOM 3965 N N . LEU A 1 533 ? 0.142 33.800 3.040 1.00 35.51 514 LEU A N 1
ATOM 3966 C CA . LEU A 1 533 ? -1.127 34.363 3.519 1.00 40.46 514 LEU A CA 1
ATOM 3967 C C . LEU A 1 533 ? -1.662 33.588 4.718 1.00 42.64 514 LEU A C 1
ATOM 3968 O O . LEU A 1 533 ? -2.103 34.183 5.706 1.00 42.54 514 LEU A O 1
ATOM 3973 N N . LYS A 1 534 ? -1.599 32.258 4.668 1.00 39.49 515 LYS A N 1
ATOM 3974 C CA . LYS A 1 534 ? -2.161 31.415 5.716 1.00 40.66 515 LYS A CA 1
ATOM 3975 C C . LYS A 1 534 ? -1.202 31.169 6.887 1.00 43.10 515 LYS A C 1
ATOM 3976 O O . LYS A 1 534 ? -1.528 30.385 7.784 1.00 44.79 515 LYS A O 1
ATOM 3982 N N . GLY A 1 535 ? -0.044 31.820 6.908 1.00 41.01 516 GLY A N 1
ATOM 3983 C CA . GLY A 1 535 ? 0.866 31.675 8.032 1.00 45.99 516 GLY A CA 1
ATOM 3984 C C . GLY A 1 535 ? 1.656 30.383 8.051 1.00 50.02 516 GLY A C 1
ATOM 3985 O O . GLY A 1 535 ? 2.194 30.012 9.098 1.00 41.53 516 GLY A O 1
ATOM 3986 N N . GLU A 1 536 ? 1.743 29.691 6.920 1.00 43.78 517 GLU A N 1
ATOM 3987 C CA . GLU A 1 536 ? 2.486 28.436 6.819 1.00 42.14 517 GLU A CA 1
ATOM 3988 C C . GLU A 1 536 ? 3.915 28.649 6.349 1.00 47.56 517 GLU A C 1
ATOM 3989 O O . GLU A 1 536 ? 4.773 27.796 6.589 1.00 44.29 517 GLU A O 1
ATOM 3995 N N . ALA A 1 537 ? 4.193 29.776 5.708 1.00 37.38 518 ALA A N 1
ATOM 3996 C CA . ALA A 1 537 ? 5.540 30.179 5.334 1.00 36.28 518 ALA A CA 1
ATOM 3997 C C . ALA A 1 537 ? 5.656 31.676 5.563 1.00 40.71 518 ALA A C 1
ATOM 3998 O O . ALA A 1 537 ? 4.660 32.351 5.828 1.00 41.88 518 ALA A O 1
ATOM 4000 N N . ASP A 1 538 ? 6.872 32.216 5.405 1.00 37.32 519 ASP A N 1
ATOM 4001 C CA . ASP A 1 538 ? 7.094 33.632 5.653 1.00 40.20 519 ASP A CA 1
ATOM 4002 C C . ASP A 1 538 ? 7.615 34.423 4.471 1.00 45.35 519 ASP A C 1
ATOM 4003 O O . ASP A 1 538 ? 7.454 35.649 4.464 1.00 41.60 519 ASP A O 1
ATOM 4008 N N . ALA A 1 539 ? 8.216 33.787 3.476 1.00 39.64 520 ALA A N 1
ATOM 4009 C CA . ALA A 1 539 ? 8.849 34.570 2.428 1.00 33.78 520 ALA A CA 1
ATOM 4010 C C . ALA A 1 539 ? 9.038 33.714 1.189 1.00 41.72 520 ALA A C 1
ATOM 4011 O O . ALA A 1 539 ? 9.169 32.488 1.267 1.00 37.13 520 ALA A O 1
ATOM 4013 N N . VAL A 1 540 ? 9.086 34.392 0.043 1.00 39.00 521 VAL A N 1
ATOM 4014 C CA . VAL A 1 540 ? 9.361 33.745 -1.235 1.00 34.39 521 VAL A CA 1
ATOM 4015 C C . VAL A 1 540 ? 9.802 34.840 -2.187 1.00 40.56 521 VAL A C 1
ATOM 4016 O O . VAL A 1 540 ? 9.386 35.992 -2.055 1.00 40.42 521 VAL A O 1
ATOM 4020 N N . THR A 1 541 ? 10.693 34.490 -3.119 1.00 35.97 522 THR A N 1
ATOM 4021 C CA . THR A 1 541 ? 11.110 35.388 -4.189 1.00 40.08 522 THR A CA 1
ATOM 4022 C C . THR A 1 541 ? 10.185 35.218 -5.385 1.00 37.65 522 THR A C 1
ATOM 4023 O O . THR A 1 541 ? 9.986 34.100 -5.857 1.00 39.47 522 THR A O 1
ATOM 4027 N N . LEU A 1 542 ? 9.621 36.323 -5.876 1.00 40.01 523 LEU A N 1
ATOM 4028 C CA . LEU A 1 542 ? 8.630 36.269 -6.944 1.00 34.04 523 LEU A CA 1
ATOM 4029 C C . LEU A 1 542 ? 9.135 36.926 -8.216 1.00 32.88 523 LEU A C 1
ATOM 4030 O O . LEU A 1 542 ? 9.678 38.037 -8.185 1.00 36.57 523 LEU A O 1
ATOM 4035 N N . ASP A 1 543 ? 8.928 36.232 -9.332 1.00 34.44 524 ASP A N 1
ATOM 4036 C CA . ASP A 1 543 ? 9.050 36.840 -10.650 1.00 35.37 524 ASP A CA 1
ATOM 4037 C C . ASP A 1 543 ? 8.059 37.998 -10.759 1.00 44.21 524 ASP A C 1
ATOM 4038 O O . ASP A 1 543 ? 6.990 37.970 -10.146 1.00 35.97 524 ASP A O 1
ATOM 4043 N N . VAL A 1 544 ? 8.397 38.983 -11.599 1.00 39.60 525 VAL A N 1
ATOM 4044 C CA . VAL A 1 544 ? 7.525 40.139 -11.851 1.00 37.71 525 VAL A CA 1
ATOM 4045 C C . VAL A 1 544 ? 6.109 39.705 -12.218 1.00 43.77 525 VAL A C 1
ATOM 4046 O O . VAL A 1 544 ? 5.125 40.312 -11.776 1.00 41.51 525 VAL A O 1
ATOM 4050 N N . GLN A 1 545 ? 5.980 38.658 -13.036 1.00 38.84 526 GLN A N 1
ATOM 4051 C CA . GLN A 1 545 ? 4.678 38.193 -13.512 1.00 40.50 526 GLN A CA 1
ATOM 4052 C C . GLN A 1 545 ? 3.771 37.669 -12.401 1.00 38.34 526 GLN A C 1
ATOM 4053 O O . GLN A 1 545 ? 2.601 37.373 -12.666 1.00 41.50 526 GLN A O 1
ATOM 4059 N N . TYR A 1 546 ? 4.263 37.516 -11.178 1.00 38.75 527 TYR A N 1
ATOM 4060 C CA . TYR A 1 546 ? 3.400 37.096 -10.084 1.00 39.40 527 TYR A CA 1
ATOM 4061 C C . TYR A 1 546 ? 3.113 38.211 -9.091 1.00 31.48 527 TYR A C 1
ATOM 4062 O O . TYR A 1 546 ? 2.360 37.987 -8.140 1.00 36.93 527 TYR A O 1
ATOM 4071 N N . MET A 1 547 ? 3.730 39.374 -9.250 1.00 32.51 528 MET A N 1
ATOM 4072 C CA . MET A 1 547 ? 3.679 40.369 -8.190 1.00 35.67 528 MET A CA 1
ATOM 4073 C C . MET A 1 547 ? 2.326 41.066 -8.131 1.00 36.52 528 MET A C 1
ATOM 4074 O O . MET A 1 547 ? 1.912 41.501 -7.055 1.00 34.59 528 MET A O 1
ATOM 4079 N N . TYR A 1 548 ? 1.636 41.194 -9.260 1.00 34.93 529 TYR A N 1
ATOM 4080 C CA . TYR A 1 548 ? 0.320 41.838 -9.229 1.00 35.44 529 TYR A CA 1
ATOM 4081 C C . TYR A 1 548 ? -0.626 41.030 -8.359 1.00 35.90 529 TYR A C 1
ATOM 4082 O O . TYR A 1 548 ? -1.324 41.570 -7.496 1.00 37.76 529 TYR A O 1
ATOM 4091 N N . MET A 1 549 ? -0.616 39.711 -8.539 1.00 38.71 530 MET A N 1
ATOM 4092 C CA . MET A 1 549 ? -1.433 38.846 -7.703 1.00 31.72 530 MET A CA 1
ATOM 4093 C C . MET A 1 549 ? -0.989 38.901 -6.244 1.00 34.85 530 MET A C 1
ATOM 4094 O O . MET A 1 549 ? -1.827 38.972 -5.343 1.00 38.51 530 MET A O 1
ATOM 4099 N N . ALA A 1 550 ? 0.326 38.871 -5.983 1.00 35.33 531 ALA A N 1
ATOM 4100 C CA . ALA A 1 550 ? 0.799 38.940 -4.601 1.00 33.72 531 ALA A CA 1
ATOM 4101 C C . ALA A 1 550 ? 0.399 40.256 -3.928 1.00 37.13 531 ALA A C 1
ATOM 4102 O O . ALA A 1 550 ? -0.011 40.260 -2.760 1.00 36.78 531 ALA A O 1
ATOM 4104 N N . LEU A 1 551 ? 0.572 41.385 -4.623 1.00 35.67 532 LEU A N 1
ATOM 4105 C CA . LEU A 1 551 ? 0.208 42.677 -4.041 1.00 36.83 532 LEU A CA 1
ATOM 4106 C C . LEU A 1 551 ? -1.310 42.816 -3.884 1.00 37.45 532 LEU A C 1
ATOM 4107 O O . LEU A 1 551 ? -1.788 43.331 -2.867 1.00 42.28 532 LEU A O 1
ATOM 4112 N N . MET A 1 552 ? -2.086 42.322 -4.850 1.00 37.32 533 MET A N 1
ATOM 4113 C CA . MET A 1 552 ? -3.547 42.320 -4.705 1.00 39.64 533 MET A CA 1
ATOM 4114 C C . MET A 1 552 ? -3.983 41.550 -3.463 1.00 49.53 533 MET A C 1
ATOM 4115 O O . MET A 1 552 ? -4.912 41.979 -2.774 1.00 37.86 533 MET A O 1
ATOM 4120 N N . CYS A 1 553 ? -3.305 40.436 -3.132 1.00 39.42 534 CYS A N 1
ATOM 4121 C CA . CYS A 1 553 ? -3.659 39.639 -1.959 1.00 37.53 534 CYS A CA 1
ATOM 4122 C C . CYS A 1 553 ? -3.154 40.257 -0.662 1.00 35.42 534 CYS A C 1
ATOM 4123 O O . CYS A 1 553 ? -3.447 39.734 0.419 1.00 45.69 534 CYS A O 1
ATOM 4126 N N . GLY A 1 554 ? -2.392 41.334 -0.730 1.00 33.24 535 GLY A N 1
ATOM 4127 C CA . GLY A 1 554 ? -2.009 42.043 0.467 1.00 39.18 535 GLY A CA 1
ATOM 4128 C C . GLY A 1 554 ? -0.608 41.796 0.960 1.00 44.07 535 GLY A C 1
ATOM 4129 O O . GLY A 1 554 ? -0.247 42.326 2.022 1.00 39.75 535 GLY A O 1
ATOM 4130 N N . LEU A 1 555 ? 0.189 40.994 0.249 1.00 41.23 536 LEU A N 1
ATOM 4131 C CA . LEU A 1 555 ? 1.596 40.876 0.606 1.00 40.90 536 LEU A CA 1
ATOM 4132 C C . LEU A 1 555 ? 2.350 42.126 0.164 1.00 44.92 536 LEU A C 1
ATOM 4133 O O . LEU A 1 555 ? 1.886 42.898 -0.682 1.00 41.16 536 LEU A O 1
ATOM 4138 N N . LEU A 1 556 ? 3.538 42.312 0.732 1.00 38.33 537 LEU A N 1
ATOM 4139 C CA . LEU A 1 556 ? 4.382 43.463 0.461 1.00 37.80 537 LEU A CA 1
ATOM 4140 C C . LEU A 1 556 ? 5.794 43.036 0.095 1.00 49.21 537 LEU A C 1
ATOM 4141 O O . LEU A 1 556 ? 6.298 42.049 0.632 1.00 42.29 537 LEU A O 1
ATOM 4146 N N . PRO A 1 557 ? 6.473 43.781 -0.780 1.00 45.91 538 PRO A N 1
ATOM 4147 C CA . PRO A 1 557 ? 7.905 43.532 -0.987 1.00 45.87 538 PRO A CA 1
ATOM 4148 C C . PRO A 1 557 ? 8.660 43.871 0.285 1.00 46.30 538 PRO A C 1
ATOM 4149 O O . PRO A 1 557 ? 8.475 44.943 0.858 1.00 43.78 538 PRO A O 1
ATOM 4153 N N . ALA A 1 558 ? 9.486 42.939 0.750 1.00 43.14 539 ALA A N 1
ATOM 4154 C CA . ALA A 1 558 ? 10.365 43.236 1.872 1.00 44.34 539 ALA A CA 1
ATOM 4155 C C . ALA A 1 558 ? 11.754 43.646 1.403 1.00 49.37 539 ALA A C 1
ATOM 4156 O O . ALA A 1 558 ? 12.271 44.684 1.818 1.00 46.13 539 ALA A O 1
ATOM 4158 N N . VAL A 1 559 ? 12.379 42.826 0.554 1.00 41.97 540 VAL A N 1
ATOM 4159 C CA . VAL A 1 559 ? 13.626 43.167 -0.108 1.00 39.73 540 VAL A CA 1
ATOM 4160 C C . VAL A 1 559 ? 13.479 42.794 -1.576 1.00 38.15 540 VAL A C 1
ATOM 4161 O O . VAL A 1 559 ? 12.565 42.066 -1.969 1.00 41.59 540 VAL A O 1
ATOM 4165 N N . GLU A 1 560 ? 14.378 43.320 -2.396 1.00 37.59 541 GLU A N 1
ATOM 4166 C CA . GLU A 1 560 ? 14.371 43.038 -3.826 1.00 39.14 541 GLU A CA 1
ATOM 4167 C C . GLU A 1 560 ? 15.749 42.596 -4.293 1.00 45.25 541 GLU A C 1
ATOM 4168 O O . GLU A 1 560 ? 16.765 43.006 -3.731 1.00 43.90 541 GLU A O 1
ATOM 4174 N N . GLU A 1 561 ? 15.772 41.809 -5.370 1.00 41.52 542 GLU A N 1
ATOM 4175 C CA . GLU A 1 561 ? 17.038 41.382 -5.965 1.00 46.59 542 GLU A CA 1
ATOM 4176 C C . GLU A 1 561 ? 17.648 42.523 -6.768 1.00 51.09 542 GLU A C 1
ATOM 4177 O O . GLU A 1 561 ? 17.067 42.962 -7.767 1.00 44.76 542 GLU A O 1
ATOM 4183 N N . TYR A 1 562 ? 18.831 42.976 -6.341 1.00 42.80 543 TYR A N 1
ATOM 4184 C CA . TYR A 1 562 ? 19.565 44.055 -7.003 1.00 45.63 543 TYR A CA 1
ATOM 4185 C C . TYR A 1 562 ? 20.559 43.443 -7.981 1.00 49.30 543 TYR A C 1
ATOM 4186 O O . TYR A 1 562 ? 21.434 42.678 -7.554 1.00 47.43 543 TYR A O 1
ATOM 4195 N N . PRO A 1 563 ? 20.446 43.712 -9.283 1.00 49.50 544 PRO A N 1
ATOM 4196 C CA . PRO A 1 563 ? 21.227 42.947 -10.263 1.00 47.42 544 PRO A CA 1
ATOM 4197 C C . PRO A 1 563 ? 22.362 43.709 -10.949 1.00 56.93 544 PRO A C 1
ATOM 4198 O O . PRO A 1 563 ? 22.931 43.205 -11.922 1.00 58.50 544 PRO A O 1
ATOM 4202 N N . ASN A 1 564 ? 22.699 44.907 -10.481 1.00 49.46 545 ASN A N 1
ATOM 4203 C CA . ASN A 1 564 ? 23.629 45.791 -11.190 1.00 57.98 545 ASN A CA 1
ATOM 4204 C C . ASN A 1 564 ? 25.069 45.372 -10.927 1.00 55.46 545 ASN A C 1
ATOM 4205 O O . ASN A 1 564 ? 25.623 45.656 -9.864 1.00 56.27 545 ASN A O 1
ATOM 4210 N N . LYS A 1 565 ? 25.699 44.749 -11.923 1.00 62.41 546 LYS A N 1
ATOM 4211 C CA . LYS A 1 565 ? 27.068 44.265 -11.780 1.00 69.37 546 LYS A CA 1
ATOM 4212 C C . LYS A 1 565 ? 28.110 45.381 -11.766 1.00 77.26 546 LYS A C 1
ATOM 4213 O O . LYS A 1 565 ? 29.292 45.088 -11.557 1.00 78.72 546 LYS A O 1
ATOM 4219 N N . ASP A 1 566 ? 27.716 46.638 -11.979 1.00 68.03 547 ASP A N 1
ATOM 4220 C CA . ASP A 1 566 ? 28.663 47.740 -12.109 1.00 77.09 547 ASP A CA 1
ATOM 4221 C C . ASP A 1 566 ? 28.663 48.676 -10.910 1.00 72.68 547 ASP A C 1
ATOM 4222 O O . ASP A 1 566 ? 29.278 49.744 -10.974 1.00 88.25 547 ASP A O 1
ATOM 4227 N N . ASP A 1 567 ? 27.992 48.312 -9.821 1.00 60.07 548 ASP A N 1
ATOM 4228 C CA . ASP A 1 567 ? 27.936 49.203 -8.662 1.00 70.68 548 ASP A CA 1
ATOM 4229 C C . ASP A 1 567 ? 27.565 48.336 -7.456 1.00 70.23 548 ASP A C 1
ATOM 4230 O O . ASP A 1 567 ? 26.387 48.100 -7.192 1.00 68.47 548 ASP A O 1
ATOM 4235 N N . PHE A 1 568 ? 28.586 47.863 -6.749 1.00 67.55 549 PHE A N 1
ATOM 4236 C CA . PHE A 1 568 ? 28.398 47.095 -5.528 1.00 60.78 549 PHE A CA 1
ATOM 4237 C C . PHE A 1 568 ? 28.279 47.986 -4.302 1.00 66.98 549 PHE A C 1
ATOM 4238 O O . PHE A 1 568 ? 28.103 47.480 -3.189 1.00 74.07 549 PHE A O 1
ATOM 4246 N N . HIS A 1 569 ? 28.350 49.299 -4.486 1.00 68.23 550 HIS A N 1
ATOM 4247 C CA . HIS A 1 569 ? 28.346 50.203 -3.342 1.00 73.29 550 HIS A CA 1
ATOM 4248 C C . HIS A 1 569 ? 27.033 50.135 -2.561 1.00 78.05 550 HIS A C 1
ATOM 4249 O O . HIS A 1 569 ? 27.091 50.136 -1.318 1.00 78.69 550 HIS A O 1
ATOM 4256 N N . PRO A 1 570 ? 25.848 50.049 -3.183 1.00 72.07 551 PRO A N 1
ATOM 4257 C CA . PRO A 1 570 ? 24.632 49.823 -2.383 1.00 73.72 551 PRO A CA 1
ATOM 4258 C C . PRO A 1 570 ? 24.617 48.489 -1.661 1.00 70.11 551 PRO A C 1
ATOM 4259 O O . PRO A 1 570 ? 23.901 48.351 -0.661 1.00 72.17 551 PRO A O 1
ATOM 4263 N N . CYS A 1 571 ? 25.377 47.502 -2.135 1.00 63.50 552 CYS A N 1
ATOM 4264 C CA . CYS A 1 571 ? 25.455 46.225 -1.434 1.00 74.25 552 CYS A CA 1
ATOM 4265 C C . CYS A 1 571 ? 26.435 46.278 -0.267 1.00 81.76 552 CYS A C 1
ATOM 4266 O O . CYS A 1 571 ? 26.169 45.702 0.796 1.00 77.52 552 CYS A O 1
ATOM 4269 N N . GLN A 1 572 ? 27.567 46.966 -0.445 1.00 77.12 553 GLN A N 1
ATOM 4270 C CA . GLN A 1 572 ? 28.530 47.117 0.642 1.00 80.36 553 GLN A CA 1
ATOM 4271 C C . GLN A 1 572 ? 27.931 47.899 1.803 1.00 85.55 553 GLN A C 1
ATOM 4272 O O . GLN A 1 572 ? 27.847 47.398 2.929 1.00 83.10 553 GLN A O 1
ATOM 4278 N N . ILE A 1 573 ? 27.519 49.138 1.549 1.00 86.66 554 ILE A N 1
ATOM 4279 C CA . ILE A 1 573 ? 26.933 49.970 2.597 1.00 88.86 554 ILE A CA 1
ATOM 4280 C C . ILE A 1 573 ? 25.420 49.985 2.417 1.00 96.44 554 ILE A C 1
ATOM 4281 O O . ILE A 1 573 ? 24.906 50.704 1.544 1.00 95.69 554 ILE A O 1
ATOM 4286 N N . PRO A 1 574 ? 24.672 49.209 3.202 1.00 91.61 555 PRO A N 1
ATOM 4287 C CA . PRO A 1 574 ? 23.210 49.260 3.111 1.00 90.97 555 PRO A CA 1
ATOM 4288 C C . PRO A 1 574 ? 22.690 50.654 3.428 1.00 95.78 555 PRO A C 1
ATOM 4289 O O . PRO A 1 574 ? 23.352 51.465 4.080 1.00 98.54 555 PRO A O 1
ATOM 4293 N N . GLY A 1 575 ? 21.480 50.930 2.942 1.00 95.64 556 GLY A N 1
ATOM 4294 C CA . GLY A 1 575 ? 20.885 52.243 3.070 1.00 95.14 556 GLY A CA 1
ATOM 4295 C C . GLY A 1 575 ? 21.378 53.267 2.072 1.00 90.71 556 GLY A C 1
ATOM 4296 O O . GLY A 1 575 ? 20.743 54.320 1.926 1.00 89.93 556 GLY A O 1
ATOM 4297 N N . SER A 1 576 ? 22.478 52.993 1.376 1.00 90.74 557 SER A N 1
ATOM 4298 C CA . SER A 1 576 ? 23.039 53.940 0.428 1.00 93.21 557 SER A CA 1
ATOM 4299 C C . SER A 1 576 ? 22.074 54.228 -0.720 1.00 93.70 557 SER A C 1
ATOM 4300 O O . SER A 1 576 ? 21.153 53.459 -1.008 1.00 89.47 557 SER A O 1
ATOM 4303 N N . THR A 1 577 ? 22.320 55.352 -1.394 1.00 91.19 558 THR A N 1
ATOM 4304 C CA . THR A 1 577 ? 21.537 55.739 -2.560 1.00 86.10 558 THR A CA 1
ATOM 4305 C C . THR A 1 577 ? 21.974 54.946 -3.785 1.00 75.78 558 THR A C 1
ATOM 4306 O O . THR A 1 577 ? 23.164 54.690 -3.991 1.00 75.36 558 THR A O 1
ATOM 4310 N N . ILE A 1 578 ? 20.999 54.564 -4.602 1.00 70.69 559 ILE A N 1
ATOM 4311 C CA . ILE A 1 578 ? 21.217 53.711 -5.763 1.00 73.78 559 ILE A CA 1
ATOM 4312 C C . ILE A 1 578 ? 21.064 54.572 -7.009 1.00 73.65 559 ILE A C 1
ATOM 4313 O O . ILE A 1 578 ? 19.979 55.108 -7.273 1.00 76.97 559 ILE A O 1
ATOM 4318 N N . LYS A 1 579 ? 22.147 54.709 -7.773 1.00 69.53 560 LYS A N 1
ATOM 4319 C CA . LYS A 1 579 ? 22.093 55.531 -8.977 1.00 76.77 560 LYS A CA 1
ATOM 4320 C C . LYS A 1 579 ? 21.346 54.817 -10.094 1.00 81.23 560 LYS A C 1
ATOM 4321 O O . LYS A 1 579 ? 20.634 55.455 -10.878 1.00 85.52 560 LYS A O 1
ATOM 4327 N N . ASP A 1 580 ? 21.496 53.497 -10.171 1.00 65.58 561 ASP A N 1
ATOM 4328 C CA . ASP A 1 580 ? 20.873 52.700 -11.223 1.00 69.03 561 ASP A CA 1
ATOM 4329 C C . ASP A 1 580 ? 20.613 51.315 -10.651 1.00 64.29 561 ASP A C 1
ATOM 4330 O O . ASP A 1 580 ? 21.559 50.588 -10.344 1.00 60.68 561 ASP A O 1
ATOM 4335 N N . PHE A 1 581 ? 19.337 50.947 -10.501 1.00 63.07 562 PHE A N 1
ATOM 4336 C CA . PHE A 1 581 ? 19.032 49.626 -9.961 1.00 61.28 562 PHE A CA 1
ATOM 4337 C C . PHE A 1 581 ? 19.488 48.520 -10.899 1.00 58.29 562 PHE A C 1
ATOM 4338 O O . PHE A 1 581 ? 19.751 47.398 -10.451 1.00 55.14 562 PHE A O 1
ATOM 4346 N N . GLY A 1 582 ? 19.579 48.807 -12.194 1.00 53.96 563 GLY A N 1
ATOM 4347 C CA . GLY A 1 582 ? 20.172 47.880 -13.128 1.00 54.84 563 GLY A CA 1
ATOM 4348 C C . GLY A 1 582 ? 19.219 46.912 -13.777 1.00 57.72 563 GLY A C 1
ATOM 4349 O O . GLY A 1 582 ? 19.673 46.023 -14.510 1.00 49.34 563 GLY A O 1
ATOM 4350 N N . THR A 1 583 ? 17.916 47.044 -13.539 1.00 53.70 564 THR A N 1
ATOM 4351 C CA . THR A 1 583 ? 16.976 46.184 -14.230 1.00 48.77 564 THR A CA 1
ATOM 4352 C C . THR A 1 583 ? 16.983 46.510 -15.719 1.00 52.35 564 THR A C 1
ATOM 4353 O O . THR A 1 583 ? 17.520 47.530 -16.158 1.00 59.36 564 THR A O 1
ATOM 4357 N N . LYS A 1 584 ? 16.363 45.636 -16.502 1.00 51.10 565 LYS A N 1
ATOM 4358 C CA . LYS A 1 584 ? 16.285 45.880 -17.932 1.00 55.99 565 LYS A CA 1
ATOM 4359 C C . LYS A 1 584 ? 15.258 46.965 -18.235 1.00 72.26 565 LYS A C 1
ATOM 4360 O O . LYS A 1 584 ? 14.330 47.215 -17.459 1.00 52.30 565 LYS A O 1
ATOM 4366 N N . ARG A 1 585 ? 15.454 47.630 -19.369 1.00 63.94 566 ARG A N 1
ATOM 4367 C CA . ARG A 1 585 ? 14.500 48.587 -19.912 1.00 55.81 566 ARG A CA 1
ATOM 4368 C C . ARG A 1 585 ? 14.037 48.037 -21.247 1.00 62.61 566 ARG A C 1
ATOM 4369 O O . ARG A 1 585 ? 14.867 47.708 -22.102 1.00 56.67 566 ARG A O 1
ATOM 4377 N N . ALA A 1 586 ? 12.725 47.895 -21.415 1.00 53.48 567 ALA A N 1
ATOM 4378 C CA . ALA A 1 586 ? 12.191 47.502 -22.709 1.00 53.99 567 ALA A CA 1
ATOM 4379 C C . ALA A 1 586 ? 12.240 48.704 -23.643 1.00 58.88 567 ALA A C 1
ATOM 4380 O O . ALA A 1 586 ? 11.845 49.811 -23.263 1.00 60.78 567 ALA A O 1
ATOM 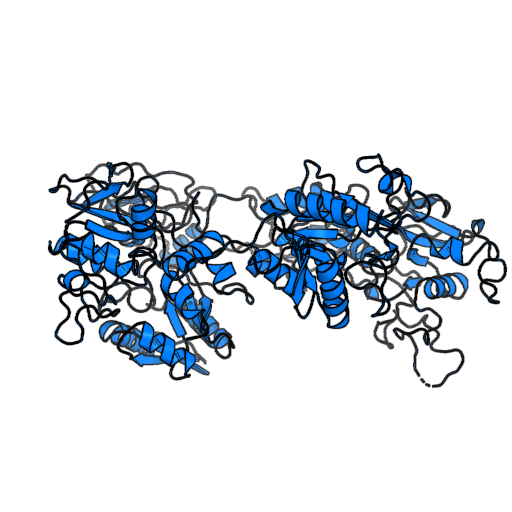4382 N N . VAL A 1 587 ? 12.755 48.494 -24.857 1.00 58.24 568 VAL A N 1
ATOM 4383 C CA . VAL A 1 587 ? 12.887 49.557 -25.843 1.00 61.65 568 VAL A CA 1
ATOM 4384 C C . VAL A 1 587 ? 12.325 49.058 -27.161 1.00 59.86 568 VAL A C 1
ATOM 4385 O O . VAL A 1 587 ? 12.203 47.854 -27.394 1.00 51.74 568 VAL A O 1
ATOM 4389 N N . ALA A 1 588 ? 11.974 50.008 -28.024 1.00 61.75 569 ALA A N 1
ATOM 4390 C CA . ALA A 1 588 ? 11.621 49.722 -29.410 1.00 64.96 569 ALA A CA 1
ATOM 4391 C C . ALA A 1 588 ? 12.811 50.121 -30.280 1.00 69.14 569 ALA A C 1
ATOM 4392 O O . ALA A 1 588 ? 13.157 51.304 -30.367 1.00 66.44 569 ALA A O 1
ATOM 4394 N N . LEU A 1 589 ? 13.437 49.133 -30.915 1.00 76.19 570 LEU A N 1
ATOM 4395 C CA . LEU A 1 589 ? 14.702 49.308 -31.621 1.00 71.95 570 LEU A CA 1
ATOM 4396 C C . LEU A 1 589 ? 14.483 49.336 -33.127 1.00 76.90 570 LEU A C 1
ATOM 4397 O O . LEU A 1 589 ? 13.879 48.414 -33.688 1.00 75.49 570 LEU A O 1
ATOM 4402 N N . VAL A 1 590 ? 15.003 50.381 -33.779 1.00 77.64 571 VAL A N 1
ATOM 4403 C CA . VAL A 1 590 ? 14.934 50.529 -35.229 1.00 83.27 571 VAL A CA 1
ATOM 4404 C C . VAL A 1 590 ? 16.279 51.024 -35.750 1.00 88.16 571 VAL A C 1
ATOM 4405 O O . VAL A 1 590 ? 17.140 51.485 -34.996 1.00 81.56 571 VAL A O 1
ATOM 4409 N N . LYS A 1 591 ? 16.440 50.936 -37.067 1.00 93.21 572 LYS A N 1
ATOM 4410 C CA . LYS A 1 591 ? 17.656 51.373 -37.734 1.00 89.23 572 LYS A CA 1
ATOM 4411 C C . LYS A 1 591 ? 17.624 52.877 -37.994 1.00 88.80 572 LYS A C 1
ATOM 4412 O O . LYS A 1 591 ? 16.560 53.478 -38.168 1.00 94.22 572 LYS A O 1
ATOM 4418 N N . LYS A 1 592 ? 18.815 53.486 -38.012 1.00 92.50 573 LYS A N 1
ATOM 4419 C CA . LYS A 1 592 ? 18.927 54.912 -38.311 1.00 90.04 573 LYS A CA 1
ATOM 4420 C C . LYS A 1 592 ? 18.434 55.236 -39.715 1.00 90.49 573 LYS A C 1
ATOM 4421 O O . LYS A 1 592 ? 17.873 56.315 -39.943 1.00 77.07 573 LYS A O 1
ATOM 4427 N N . SER A 1 593 ? 18.641 54.318 -40.663 1.00 97.31 574 SER A N 1
ATOM 4428 C CA . SER A 1 593 ? 18.231 54.552 -42.045 1.00 90.37 574 SER A CA 1
ATOM 4429 C C . SER A 1 593 ? 16.729 54.791 -42.141 1.00 96.05 574 SER A C 1
ATOM 4430 O O . SER A 1 593 ? 16.280 55.761 -42.763 1.00 100.65 574 SER A O 1
ATOM 4433 N N . ASN A 1 594 ? 15.936 53.913 -41.526 1.00 102.56 575 ASN A N 1
ATOM 4434 C CA . ASN A 1 594 ? 14.478 54.027 -41.519 1.00 95.59 575 ASN A CA 1
ATOM 4435 C C . ASN A 1 594 ? 14.081 55.251 -40.698 1.00 97.05 575 ASN A C 1
ATOM 4436 O O . ASN A 1 594 ? 13.626 55.159 -39.556 1.00 100.94 575 ASN A O 1
ATOM 4441 N N . LYS A 1 595 ? 14.258 56.426 -41.303 1.00 99.29 576 LYS A N 1
ATOM 4442 C CA . LYS A 1 595 ? 13.969 57.678 -40.616 1.00 98.32 576 LYS A CA 1
ATOM 4443 C C . LYS A 1 595 ? 12.476 57.971 -40.512 1.00 96.72 576 LYS A C 1
ATOM 4444 O O . LYS A 1 595 ? 12.096 58.896 -39.788 1.00 90.72 576 LYS A O 1
ATOM 4450 N N . ASP A 1 596 ? 11.625 57.208 -41.201 1.00 95.16 577 ASP A N 1
ATOM 4451 C CA . ASP A 1 596 ? 10.206 57.535 -41.253 1.00 103.80 577 ASP A CA 1
ATOM 4452 C C . ASP A 1 596 ? 9.416 56.994 -40.067 1.00 99.55 577 ASP A C 1
ATOM 4453 O O . ASP A 1 596 ? 8.335 57.517 -39.772 1.00 94.64 577 ASP A O 1
ATOM 4458 N N . ILE A 1 597 ? 9.927 55.980 -39.377 1.00 91.58 578 ILE A N 1
ATOM 4459 C CA . ILE A 1 597 ? 9.155 55.244 -38.381 1.00 84.25 578 ILE A CA 1
ATOM 4460 C C . ILE A 1 597 ? 9.224 55.968 -37.037 1.00 80.92 578 ILE A C 1
ATOM 4461 O O . ILE A 1 597 ? 10.296 56.411 -36.607 1.00 78.81 578 ILE A O 1
ATOM 4466 N N . LYS A 1 598 ? 8.067 56.137 -36.398 1.00 80.17 579 LYS A N 1
ATOM 4467 C CA . LYS A 1 598 ? 7.962 56.659 -35.040 1.00 77.45 579 LYS A CA 1
ATOM 4468 C C . LYS A 1 598 ? 7.010 55.758 -34.259 1.00 81.69 579 LYS A C 1
ATOM 4469 O O . LYS A 1 598 ? 6.433 54.813 -34.808 1.00 70.80 579 LYS A O 1
ATOM 4475 N N . TRP A 1 599 ? 6.851 56.040 -32.962 1.00 72.52 580 TRP A N 1
ATOM 4476 C CA . TRP A 1 599 ? 5.961 55.220 -32.143 1.00 75.87 580 TRP A CA 1
ATOM 4477 C C . TRP A 1 599 ? 4.549 55.199 -32.719 1.00 76.02 580 TRP A C 1
ATOM 4478 O O . TRP A 1 599 ? 3.963 54.129 -32.925 1.00 68.89 580 TRP A O 1
ATOM 4489 N N . ASN A 1 600 ? 4.001 56.378 -33.018 1.00 71.35 581 ASN A N 1
ATOM 4490 C CA . ASN A 1 600 ? 2.592 56.488 -33.372 1.00 75.48 581 ASN A CA 1
ATOM 4491 C C . ASN A 1 600 ? 2.244 55.911 -34.742 1.00 78.93 581 ASN A C 1
ATOM 4492 O O . ASN A 1 600 ? 1.053 55.821 -35.056 1.00 91.40 581 ASN A O 1
ATOM 4497 N N . ASN A 1 601 ? 3.220 55.519 -35.568 1.00 76.53 582 ASN A N 1
ATOM 4498 C CA . ASN A 1 601 ? 2.885 54.940 -36.867 1.00 77.67 582 ASN A CA 1
ATOM 4499 C C . ASN A 1 601 ? 3.327 53.486 -36.994 1.00 75.53 582 ASN A C 1
ATOM 4500 O O . ASN A 1 601 ? 3.422 52.972 -38.114 1.00 79.85 582 ASN A O 1
ATOM 4505 N N . LEU A 1 602 ? 3.579 52.799 -35.876 1.00 72.19 583 LEU A N 1
ATOM 4506 C CA . LEU A 1 602 ? 4.011 51.408 -35.966 1.00 66.26 583 LEU A CA 1
ATOM 4507 C C . LEU A 1 602 ? 2.945 50.474 -36.507 1.00 59.68 583 LEU A C 1
ATOM 4508 O O . LEU A 1 602 ? 3.266 49.320 -36.811 1.00 71.49 583 LEU A O 1
ATOM 4513 N N . LYS A 1 603 ? 1.696 50.916 -36.606 1.00 62.55 584 LYS A N 1
ATOM 4514 C CA . LYS A 1 603 ? 0.635 50.031 -37.061 1.00 63.22 584 LYS A CA 1
ATOM 4515 C C . LYS A 1 603 ? 0.933 49.529 -38.466 1.00 72.44 584 LYS A C 1
ATOM 4516 O O . LYS A 1 603 ? 1.269 50.312 -39.359 1.00 73.65 584 LYS A O 1
ATOM 4522 N N . GLY A 1 604 ? 0.823 48.212 -38.654 1.00 73.35 585 GLY A N 1
ATOM 4523 C CA . GLY A 1 604 ? 1.046 47.595 -39.943 1.00 73.03 585 GLY A CA 1
ATOM 4524 C C . GLY A 1 604 ? 2.493 47.340 -40.312 1.00 82.28 585 GLY A C 1
ATOM 4525 O O . GLY A 1 604 ? 2.742 46.628 -41.293 1.00 81.58 585 GLY A O 1
ATOM 4526 N N . LYS A 1 605 ? 3.454 47.884 -39.566 1.00 80.80 586 LYS A N 1
ATOM 4527 C CA . LYS A 1 605 ? 4.865 47.691 -39.877 1.00 72.58 586 LYS A CA 1
ATOM 4528 C C . LYS A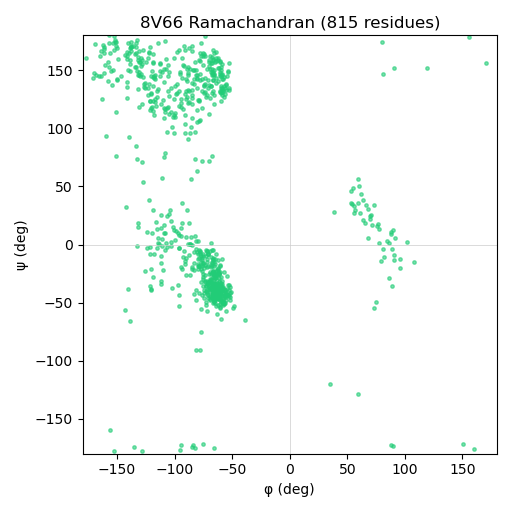 1 605 ? 5.307 46.267 -39.529 1.00 81.41 586 LYS A C 1
ATOM 4529 O O . LYS A 1 605 ? 4.529 45.438 -39.043 1.00 79.79 586 LYS A O 1
ATOM 4535 N N . LYS A 1 606 ? 6.585 45.986 -39.788 1.00 84.43 587 LYS A N 1
ATOM 4536 C CA . LYS A 1 606 ? 7.192 44.691 -39.503 1.00 86.95 587 LYS A CA 1
ATOM 4537 C C . LYS A 1 606 ? 7.907 44.740 -38.159 1.00 90.34 587 LYS A C 1
ATOM 4538 O O . LYS A 1 606 ? 8.674 45.668 -37.893 1.00 84.47 587 LYS A O 1
ATOM 4544 N N . SER A 1 607 ? 7.667 43.743 -37.314 1.00 81.63 588 SER A N 1
ATOM 4545 C CA . SER A 1 607 ? 8.175 43.792 -35.953 1.00 80.28 588 SER A CA 1
ATOM 4546 C C . SER A 1 607 ? 8.843 42.479 -35.574 1.00 81.04 588 SER A C 1
ATOM 4547 O O . SER A 1 607 ? 8.467 41.406 -36.050 1.00 75.53 588 SER A O 1
ATOM 4550 N N . CYS A 1 608 ? 9.841 42.585 -34.701 1.00 82.04 589 CYS A N 1
ATOM 4551 C CA . CYS A 1 608 ? 10.600 41.443 -34.213 1.00 84.91 589 CYS A CA 1
ATOM 4552 C C . CYS A 1 608 ? 10.463 41.384 -32.701 1.00 75.40 589 CYS A C 1
ATOM 4553 O O . CYS A 1 608 ? 10.785 42.355 -32.008 1.00 72.71 589 CYS A O 1
ATOM 4556 N N . HIS A 1 609 ? 9.987 40.252 -32.195 1.00 74.66 590 HIS A N 1
ATOM 4557 C CA . HIS A 1 609 ? 9.794 40.040 -30.769 1.00 78.52 590 HIS A CA 1
ATOM 4558 C C . HIS A 1 609 ? 10.667 38.885 -30.308 1.00 73.87 590 HIS A C 1
ATOM 4559 O O . HIS A 1 609 ? 10.739 37.852 -30.980 1.00 76.77 590 HIS A O 1
ATOM 4566 N N . THR A 1 610 ? 11.330 39.069 -29.160 1.00 66.59 591 THR A N 1
ATOM 4567 C CA . THR A 1 610 ? 12.117 37.988 -28.572 1.00 74.00 591 THR A CA 1
ATOM 4568 C C . THR A 1 610 ? 11.321 36.689 -28.513 1.00 66.30 591 THR A C 1
ATOM 4569 O O . THR A 1 610 ? 11.769 35.658 -29.023 1.00 68.91 591 THR A O 1
ATOM 4573 N N . HIS A 1 611 ? 10.125 36.726 -27.922 1.00 65.33 592 HIS A N 1
ATOM 4574 C CA . HIS A 1 611 ? 9.158 35.632 -28.020 1.00 69.54 592 HIS A CA 1
ATOM 4575 C C . HIS A 1 611 ? 7.883 36.028 -27.288 1.00 68.20 592 HIS A C 1
ATOM 4576 O O . HIS A 1 611 ? 7.881 36.937 -26.452 1.00 63.97 592 HIS A O 1
ATOM 4583 N N . VAL A 1 612 ? 6.794 35.335 -27.625 1.00 59.97 593 VAL A N 1
ATOM 4584 C CA . VAL A 1 612 ? 5.532 35.523 -26.918 1.00 69.56 593 VAL A CA 1
ATOM 4585 C C . VAL A 1 612 ? 5.742 35.241 -25.437 1.00 76.92 593 VAL A C 1
ATOM 4586 O O . VAL A 1 612 ? 6.361 34.237 -25.061 1.00 67.75 593 VAL A O 1
ATOM 4590 N N . GLY A 1 613 ? 5.249 36.145 -24.584 1.00 61.69 594 GLY A N 1
ATOM 4591 C CA . GLY A 1 613 ? 5.309 35.971 -23.149 1.00 51.54 594 GLY A CA 1
ATOM 4592 C C . GLY A 1 613 ? 6.476 36.656 -22.473 1.00 59.32 594 GLY A C 1
ATOM 4593 O O . GLY A 1 613 ? 6.431 36.872 -21.255 1.00 60.50 594 GLY A O 1
ATOM 4594 N N . ASP A 1 614 ? 7.526 36.974 -23.221 1.00 53.17 595 ASP A N 1
ATOM 4595 C CA . ASP A 1 614 ? 8.628 37.743 -22.668 1.00 62.30 595 ASP A CA 1
ATOM 4596 C C . ASP A 1 614 ? 8.129 39.133 -22.283 1.00 62.11 595 ASP A C 1
ATOM 4597 O O . ASP A 1 614 ? 7.336 39.745 -23.002 1.00 58.81 595 ASP A O 1
ATOM 4602 N N . ILE A 1 615 ? 8.589 39.633 -21.141 1.00 53.21 596 ILE A N 1
ATOM 4603 C CA . ILE A 1 615 ? 8.072 40.901 -20.637 1.00 50.88 596 ILE A CA 1
ATOM 4604 C C . ILE A 1 615 ? 8.604 42.046 -21.497 1.00 58.25 596 ILE A C 1
ATOM 4605 O O . ILE A 1 615 ? 7.792 42.770 -22.091 1.00 57.01 596 ILE A O 1
ATOM 4610 N N . PRO A 1 616 ? 9.925 42.235 -21.647 1.00 60.34 597 PRO A N 1
ATOM 4611 C CA . PRO A 1 616 ? 10.392 43.335 -22.511 1.00 57.05 597 PRO A CA 1
ATOM 4612 C C . PRO A 1 616 ? 10.014 43.168 -23.975 1.00 61.86 597 PRO A C 1
ATOM 4613 O O . PRO A 1 616 ? 9.727 44.162 -24.654 1.00 67.23 597 PRO A O 1
ATOM 4617 N N . GLY A 1 617 ? 9.985 41.939 -24.483 1.00 51.74 598 GLY A N 1
ATOM 4618 C CA . GLY A 1 617 ? 9.731 41.730 -25.895 1.00 53.82 598 GLY A CA 1
ATOM 4619 C C . GLY A 1 617 ? 8.288 41.552 -26.312 1.00 65.75 598 GLY A C 1
ATOM 4620 O O . GLY A 1 617 ? 8.000 41.582 -27.514 1.00 55.33 598 GLY A O 1
ATOM 4621 N N . TRP A 1 618 ? 7.367 41.367 -25.364 1.00 54.52 599 TRP A N 1
ATOM 4622 C CA . TRP A 1 618 ? 5.988 41.050 -25.716 1.00 53.30 599 TRP A CA 1
ATOM 4623 C C . TRP A 1 618 ? 4.959 41.698 -24.796 1.00 56.01 599 TRP A C 1
ATOM 4624 O O . TRP A 1 618 ? 4.065 42.401 -25.272 1.00 57.39 599 TRP A O 1
ATOM 4635 N N . VAL A 1 619 ? 5.055 41.444 -23.489 1.00 53.82 600 VAL A N 1
ATOM 4636 C CA . VAL A 1 619 ? 4.006 41.875 -22.564 1.00 59.84 600 VAL A CA 1
ATOM 4637 C C . VAL A 1 619 ? 3.935 43.396 -22.494 1.00 56.22 600 VAL A C 1
ATOM 4638 O O . VAL A 1 619 ? 2.848 43.981 -22.566 1.00 55.43 600 VAL A O 1
ATOM 4642 N N . ILE A 1 620 ? 5.085 44.058 -22.356 1.00 47.08 601 ILE A N 1
ATOM 4643 C CA . ILE A 1 620 ? 5.103 45.523 -22.367 1.00 49.09 601 ILE A CA 1
ATOM 4644 C C . ILE A 1 620 ? 4.611 46.085 -23.699 1.00 64.37 601 ILE A C 1
ATOM 4645 O O . ILE A 1 620 ? 3.704 46.937 -23.688 1.00 51.23 601 ILE A O 1
ATOM 4650 N N . PRO A 1 621 ? 5.135 45.666 -24.860 1.00 65.12 602 PRO A N 1
ATOM 4651 C CA . PRO A 1 621 ? 4.582 46.184 -26.127 1.00 57.75 602 PRO A CA 1
ATOM 4652 C C . PRO A 1 621 ? 3.115 45.847 -26.333 1.00 62.17 602 PRO A C 1
ATOM 4653 O O . PRO A 1 621 ? 2.337 46.714 -26.748 1.00 59.59 602 PRO A O 1
ATOM 4657 N N . ALA A 1 622 ? 2.712 44.602 -26.070 1.00 56.27 603 ALA A N 1
ATOM 4658 C CA . ALA A 1 622 ? 1.306 44.249 -26.229 1.00 58.93 603 ALA A CA 1
ATOM 4659 C C . ALA A 1 622 ? 0.422 45.117 -25.341 1.00 55.29 603 ALA A C 1
ATOM 4660 O O . ALA A 1 622 ? -0.676 45.513 -25.746 1.00 59.75 603 ALA A O 1
ATOM 4662 N N . GLY A 1 623 ? 0.894 45.433 -24.131 1.00 53.63 604 GLY A N 1
ATOM 4663 C CA . GLY A 1 623 ? 0.102 46.245 -23.221 1.00 53.74 604 GLY A CA 1
ATOM 4664 C C . GLY A 1 623 ? -0.095 47.662 -23.720 1.00 54.67 604 GLY A C 1
ATOM 4665 O O . GLY A 1 623 ? -1.199 48.210 -23.638 1.00 49.41 604 GLY A O 1
ATOM 4666 N N . LEU A 1 624 ? 0.966 48.277 -24.247 1.00 51.94 605 LEU A N 1
ATOM 4667 C CA . LEU A 1 624 ? 0.844 49.633 -24.769 1.00 53.30 605 LEU A CA 1
ATOM 4668 C C . LEU A 1 624 ? -0.044 49.668 -26.004 1.00 53.86 605 LEU A C 1
ATOM 4669 O O . LEU A 1 624 ? -0.913 50.538 -26.118 1.00 57.56 605 LEU A O 1
ATOM 4674 N N . ILE A 1 625 ? 0.155 48.734 -26.936 1.00 55.15 606 ILE A N 1
ATOM 4675 C CA . ILE A 1 625 ? -0.696 48.669 -28.126 1.00 63.72 606 ILE A CA 1
ATOM 4676 C C . ILE A 1 625 ? -2.159 48.501 -27.725 1.00 63.68 606 ILE A C 1
ATOM 4677 O O . ILE A 1 625 ? -3.051 49.167 -28.264 1.00 62.12 606 ILE A O 1
ATOM 4682 N N . SER A 1 626 ? -2.418 47.615 -26.761 1.00 58.79 607 SER A N 1
ATOM 4683 C CA . SER A 1 626 ? -3.779 47.382 -26.288 1.00 59.44 607 SER A CA 1
ATOM 4684 C C . SER A 1 626 ? -4.381 48.638 -25.663 1.00 60.01 607 SER A C 1
ATOM 4685 O O . SER A 1 626 ? -5.550 48.962 -25.904 1.00 59.53 607 SER A O 1
ATOM 4688 N N . ASN A 1 627 ? -3.594 49.358 -24.859 1.00 56.05 608 ASN A N 1
ATOM 4689 C CA . ASN A 1 627 ? -4.087 50.557 -24.182 1.00 56.40 608 ASN A CA 1
ATOM 4690 C C . ASN A 1 627 ? -4.431 51.669 -25.158 1.00 62.33 608 ASN A C 1
ATOM 4691 O O . ASN A 1 627 ? -5.327 52.475 -24.883 1.00 60.96 608 ASN A O 1
ATOM 4696 N N . GLN A 1 628 ? -3.726 51.741 -26.283 1.00 53.90 609 GLN A N 1
ATOM 4697 C CA . GLN A 1 628 ? -3.851 52.853 -27.216 1.00 55.46 609 GLN A CA 1
ATOM 4698 C C . GLN A 1 628 ? -4.668 52.519 -28.456 1.00 55.24 609 GLN A C 1
ATOM 4699 O O . GLN A 1 628 ? -4.864 53.398 -29.300 1.00 63.60 609 GLN A O 1
ATOM 4705 N N . ASN A 1 629 ? -5.155 51.280 -28.588 1.00 51.32 610 ASN A N 1
ATOM 4706 C CA . ASN A 1 629 ? -5.861 50.862 -29.793 1.00 58.77 610 ASN A CA 1
ATOM 4707 C C . ASN A 1 629 ? -7.026 49.933 -29.465 1.00 64.89 610 ASN A C 1
ATOM 4708 O O . ASN A 1 629 ? -7.354 49.044 -30.257 1.00 84.95 610 ASN A O 1
ATOM 4713 N N . ASP A 1 630 ? -7.654 50.123 -28.302 1.00 77.95 611 ASP A N 1
ATOM 4714 C CA . ASP A 1 630 ? -8.912 49.453 -27.948 1.00 92.24 611 ASP A CA 1
ATOM 4715 C C . ASP A 1 630 ? -8.755 47.937 -27.897 1.00 94.92 611 ASP A C 1
ATOM 4716 O O . ASP A 1 630 ? -9.609 47.190 -28.382 1.00 97.65 611 ASP A O 1
ATOM 4721 N N . ASN A 1 631 ? -7.656 47.486 -27.289 1.00 92.21 612 ASN A N 1
ATOM 4722 C CA . ASN A 1 631 ? -7.384 46.064 -27.076 1.00 99.88 612 ASN A CA 1
ATOM 4723 C C . ASN A 1 631 ? -7.403 45.275 -28.384 1.00 96.17 612 ASN A C 1
ATOM 4724 O O . ASN A 1 631 ? -7.817 44.114 -28.412 1.00 103.78 612 ASN A O 1
ATOM 4729 N N . ILE A 1 632 ? -6.979 45.898 -29.486 1.00 96.64 613 ILE A N 1
ATOM 4730 C CA . ILE A 1 632 ? -6.875 45.181 -30.751 1.00 95.20 613 ILE A CA 1
ATOM 4731 C C . ILE A 1 632 ? -5.661 44.269 -30.670 1.00 96.67 613 ILE A C 1
ATOM 4732 O O . ILE A 1 632 ? -4.652 44.606 -30.034 1.00 86.14 613 ILE A O 1
ATOM 4737 N N . ASP A 1 633 ? -5.773 43.085 -31.265 1.00 106.50 614 ASP A N 1
ATOM 4738 C CA . ASP A 1 633 ? -4.722 42.093 -31.116 1.00 99.15 614 ASP A CA 1
ATOM 4739 C C . ASP A 1 633 ? -3.402 42.639 -31.629 1.00 88.21 614 ASP A C 1
ATOM 4740 O O . ASP A 1 633 ? -3.338 43.243 -32.704 1.00 78.49 614 ASP A O 1
ATOM 4745 N N . ILE A 1 634 ? -2.355 42.457 -30.824 1.00 79.39 615 ILE A N 1
ATOM 4746 C CA . ILE A 1 634 ? -0.991 42.656 -31.297 1.00 82.68 615 ILE A CA 1
ATOM 4747 C C . ILE A 1 634 ? -0.742 41.813 -32.538 1.00 83.51 615 ILE A C 1
ATOM 4748 O O . ILE A 1 634 ? 0.083 42.166 -33.392 1.00 83.05 615 ILE A O 1
ATOM 4753 N N . GLU A 1 635 ? -1.465 40.699 -32.668 1.00 82.62 616 GLU A N 1
ATOM 4754 C CA . GLU A 1 635 ? -1.461 39.933 -33.909 1.00 90.91 616 GLU A CA 1
ATOM 4755 C C . GLU A 1 635 ? -1.919 40.789 -35.086 1.00 86.82 616 GLU A C 1
ATOM 4756 O O . GLU A 1 635 ? -1.246 40.856 -36.120 1.00 93.71 616 GLU A O 1
ATOM 4762 N N . SER A 1 636 ? -3.060 41.464 -34.940 1.00 89.59 617 SER A N 1
ATOM 4763 C CA . SER A 1 636 ? -3.623 42.253 -36.030 1.00 91.41 617 SER A CA 1
ATOM 4764 C C . SER A 1 636 ? -2.943 43.607 -36.209 1.00 81.26 617 SER A C 1
ATOM 4765 O O . SER A 1 636 ? -3.070 44.208 -37.281 1.00 83.06 617 SER A O 1
ATOM 4768 N N . PHE A 1 637 ? -2.227 44.098 -35.194 1.00 76.09 618 PHE A N 1
ATOM 4769 C CA . PHE A 1 637 ? -1.682 45.455 -35.245 1.00 74.26 618 PHE A CA 1
ATOM 4770 C C . PHE A 1 637 ? -0.559 45.565 -36.273 1.00 78.64 618 PHE A C 1
ATOM 4771 O O . PHE A 1 637 ? -0.538 46.495 -37.089 1.00 78.64 618 PHE A O 1
ATOM 4779 N N . PHE A 1 638 ? 0.377 44.623 -36.260 1.00 69.96 619 PHE A N 1
ATOM 4780 C CA . PHE A 1 638 ? 1.519 44.685 -37.157 1.00 76.46 619 PHE A CA 1
ATOM 4781 C C . PHE A 1 638 ? 1.192 44.029 -38.494 1.00 77.89 619 PHE A C 1
ATOM 4782 O O . PHE A 1 638 ? 0.165 43.372 -38.661 1.00 81.64 619 PHE A O 1
ATOM 4790 N N . GLY A 1 639 ? 2.083 44.231 -39.461 1.00 81.09 620 GLY A N 1
ATOM 4791 C CA . GLY A 1 639 ? 1.945 43.581 -40.747 1.00 78.43 620 GLY A CA 1
ATOM 4792 C C . GLY A 1 639 ? 2.473 42.165 -40.701 1.00 83.97 620 GLY A C 1
ATOM 4793 O O . GLY A 1 639 ? 1.737 41.227 -40.384 1.00 97.59 620 GLY A O 1
ATOM 4794 N N . GLU A 1 640 ? 3.753 41.997 -41.011 1.00 94.79 621 GLU A N 1
ATOM 4795 C CA . GLU A 1 640 ? 4.422 40.707 -40.924 1.00 102.78 621 GLU A CA 1
ATOM 4796 C C . GLU A 1 640 ? 5.499 40.784 -39.854 1.00 101.74 621 GLU A C 1
ATOM 4797 O O . GLU A 1 640 ? 6.294 41.729 -39.835 1.00 94.16 621 GLU A O 1
ATOM 4803 N N . SER A 1 641 ? 5.528 39.789 -38.972 1.00 98.94 622 SER A N 1
ATOM 4804 C CA . SER A 1 641 ? 6.344 39.862 -37.773 1.00 92.84 622 SER A CA 1
ATOM 4805 C C . SER A 1 641 ? 6.955 38.500 -37.491 1.00 91.01 622 SER A C 1
ATOM 4806 O O . SER A 1 641 ? 6.544 37.485 -38.057 1.00 95.21 622 SER A O 1
ATOM 4809 N N . CYS A 1 642 ? 7.954 38.491 -36.610 1.00 86.34 623 CYS A N 1
ATOM 4810 C CA . CYS A 1 642 ? 8.452 37.261 -36.009 1.00 92.52 623 CYS A CA 1
ATOM 4811 C C . CYS A 1 642 ? 8.310 37.373 -34.499 1.00 85.37 623 CYS A C 1
ATOM 4812 O O . CYS A 1 642 ? 8.939 38.233 -33.870 1.00 77.09 623 CYS A O 1
ATOM 4815 N N . ALA A 1 643 ? 7.468 36.514 -33.928 1.00 83.18 624 ALA A N 1
ATOM 4816 C CA . ALA A 1 643 ? 7.285 36.427 -32.482 1.00 87.65 624 ALA A CA 1
ATOM 4817 C C . ALA A 1 643 ? 7.179 34.950 -32.146 1.00 78.30 624 ALA A C 1
ATOM 4818 O O . ALA A 1 643 ? 6.093 34.360 -32.215 1.00 79.17 624 ALA A O 1
ATOM 4820 N N . PRO A 1 644 ? 8.300 34.310 -31.809 1.00 82.34 625 PRO A N 1
ATOM 4821 C CA . PRO A 1 644 ? 8.286 32.867 -31.536 1.00 84.92 625 PRO A CA 1
ATOM 4822 C C . PRO A 1 644 ? 7.281 32.498 -30.454 1.00 81.47 625 PRO A C 1
ATOM 4823 O O . PRO A 1 644 ? 7.166 33.172 -29.428 1.00 83.31 625 PRO A O 1
ATOM 4827 N N . GLY A 1 645 ? 6.553 31.409 -30.692 1.00 79.58 626 GLY A N 1
ATOM 4828 C CA . GLY A 1 645 ? 5.484 30.965 -29.825 1.00 79.94 626 GLY A CA 1
ATOM 4829 C C . GLY A 1 645 ? 4.101 31.168 -30.403 1.00 88.87 626 GLY A C 1
ATOM 4830 O O . GLY A 1 645 ? 3.136 30.585 -29.891 1.00 91.81 626 GLY A O 1
ATOM 4831 N N . SER A 1 646 ? 3.975 31.977 -31.451 1.00 89.53 627 SER A N 1
ATOM 4832 C CA . SER A 1 646 ? 2.699 32.162 -32.116 1.00 86.50 627 SER A CA 1
ATOM 4833 C C . SER A 1 646 ? 2.393 30.964 -33.012 1.00 97.31 627 SER A C 1
ATOM 4834 O O . SER A 1 646 ? 3.215 30.063 -33.200 1.00 104.01 627 SER A O 1
ATOM 4837 N N . ASP A 1 647 ? 1.185 30.960 -33.567 1.00 103.00 628 ASP A N 1
ATOM 4838 C CA . ASP A 1 647 ? 0.779 29.895 -34.472 1.00 105.14 628 ASP A CA 1
ATOM 4839 C C . ASP A 1 647 ? 1.480 30.084 -35.814 1.00 109.74 628 ASP A C 1
ATOM 4840 O O . ASP A 1 647 ? 1.578 31.203 -36.326 1.00 110.04 628 ASP A O 1
ATOM 4845 N N . THR A 1 648 ? 1.974 28.978 -36.384 1.00 111.06 629 THR A N 1
ATOM 4846 C CA . THR A 1 648 ? 2.862 29.068 -37.542 1.00 114.37 629 THR A CA 1
ATOM 4847 C C . THR A 1 648 ? 2.168 29.680 -38.75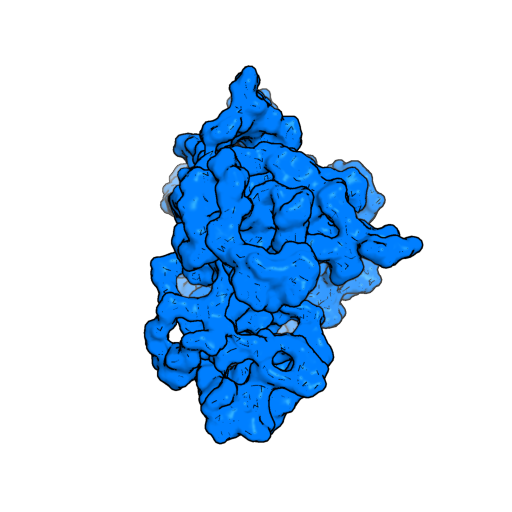4 1.00 112.37 629 THR A C 1
ATOM 4848 O O . THR A 1 648 ? 2.832 30.271 -39.614 1.00 103.80 629 THR A O 1
ATOM 4852 N N . ASN A 1 649 ? 0.842 29.559 -38.839 1.00 113.34 630 ASN A N 1
ATOM 4853 C CA . ASN A 1 649 ? 0.099 30.093 -39.975 1.00 119.65 630 ASN A CA 1
ATOM 4854 C C . ASN A 1 649 ? -0.143 31.597 -39.876 1.00 119.69 630 ASN A C 1
ATOM 4855 O O . ASN A 1 649 ? -0.438 32.233 -40.894 1.00 114.69 630 ASN A O 1
ATOM 4860 N N . SER A 1 650 ? -0.020 32.181 -38.686 1.00 115.60 631 SER A N 1
ATOM 4861 C CA . SER A 1 650 ? -0.343 33.585 -38.493 1.00 106.55 631 SER A CA 1
ATOM 4862 C C . SER A 1 650 ? 0.755 34.481 -39.063 1.00 103.75 631 SER A C 1
ATOM 4863 O O . SER A 1 650 ? 1.872 34.044 -39.355 1.00 102.23 631 SER A O 1
ATOM 4866 N N . LYS A 1 651 ? 0.416 35.765 -39.218 1.00 97.13 632 LYS A N 1
ATOM 4867 C CA . LYS A 1 651 ? 1.366 36.758 -39.704 1.00 93.45 632 LYS A CA 1
ATOM 4868 C C . LYS A 1 651 ? 2.433 37.105 -38.676 1.00 98.81 632 LYS A C 1
ATOM 4869 O O . LYS A 1 651 ? 3.363 37.851 -39.003 1.00 98.39 632 LYS A O 1
ATOM 4875 N N . LEU A 1 652 ? 2.324 36.588 -37.452 1.00 104.53 633 LEU A N 1
ATOM 4876 C CA . LEU A 1 652 ? 3.372 36.754 -36.455 1.00 99.66 633 LEU A CA 1
ATOM 4877 C C . LEU A 1 652 ? 4.534 35.790 -36.658 1.00 97.30 633 LEU A C 1
ATOM 4878 O O . LEU A 1 652 ? 5.555 35.927 -35.977 1.00 96.81 633 LEU A O 1
ATOM 4883 N N . CYS A 1 653 ? 4.406 34.824 -37.569 1.00 103.13 634 CYS A N 1
ATOM 4884 C CA . CYS A 1 653 ? 5.480 33.889 -37.879 1.00 105.23 634 CYS A CA 1
ATOM 4885 C C . CYS A 1 653 ? 6.002 34.023 -39.300 1.00 102.78 634 CYS A C 1
ATOM 4886 O O . CYS A 1 653 ? 6.960 33.328 -39.658 1.00 104.52 634 CYS A O 1
ATOM 4889 N N . LYS A 1 654 ? 5.407 34.896 -40.116 1.00 94.43 635 LYS A N 1
ATOM 4890 C CA . LYS A 1 654 ? 5.790 34.973 -41.523 1.00 98.78 635 LYS A CA 1
ATOM 4891 C C . LYS A 1 654 ? 7.244 35.394 -41.689 1.00 99.21 635 LYS A C 1
ATOM 4892 O O . LYS A 1 654 ? 7.920 34.938 -42.619 1.00 109.18 635 LYS A O 1
ATOM 4898 N N . LEU A 1 655 ? 7.748 36.241 -40.796 1.00 92.47 636 LEU A N 1
ATOM 4899 C CA . LEU A 1 655 ? 9.141 36.662 -40.826 1.00 87.66 636 LEU A CA 1
ATOM 4900 C C . LEU A 1 655 ? 10.104 35.618 -40.274 1.00 96.41 636 LEU A C 1
ATOM 4901 O O . LEU A 1 655 ? 11.320 35.798 -40.404 1.00 95.94 636 LEU A O 1
ATOM 4906 N N . CYS A 1 656 ? 9.605 34.534 -39.684 1.00 96.96 637 CYS A N 1
ATOM 4907 C CA . CYS A 1 656 ? 10.445 33.652 -38.882 1.00 105.71 637 CYS A CA 1
ATOM 4908 C C . CYS A 1 656 ? 11.153 32.621 -39.759 1.00 112.30 637 CYS A C 1
ATOM 4909 O O . CYS A 1 656 ? 10.509 31.883 -40.512 1.00 115.78 637 CYS A O 1
ATOM 4912 N N . ILE A 1 657 ? 12.478 32.561 -39.643 1.00 110.27 638 ILE A N 1
ATOM 4913 C CA . ILE A 1 657 ? 13.312 31.682 -40.466 1.00 105.55 638 ILE A CA 1
ATOM 4914 C C . ILE A 1 657 ? 13.644 30.461 -39.613 1.00 112.99 638 ILE A C 1
ATOM 4915 O O . ILE A 1 657 ? 14.602 30.455 -38.837 1.00 111.77 638 ILE A O 1
ATOM 4920 N N . GLY A 1 658 ? 12.856 29.403 -39.788 1.00 116.11 639 GLY A N 1
ATOM 4921 C CA . GLY A 1 658 ? 12.889 28.216 -38.951 1.00 120.38 639 GLY A CA 1
ATOM 4922 C C . GLY A 1 658 ? 14.216 27.688 -38.452 1.00 128.69 639 GLY A C 1
ATOM 4923 O O . GLY A 1 658 ? 14.467 27.673 -37.245 1.00 126.66 639 GLY A O 1
ATOM 4924 N N . ASP A 1 659 ? 15.060 27.232 -39.365 1.00 139.11 640 ASP A N 1
ATOM 4925 C CA . ASP A 1 659 ? 16.317 26.591 -39.007 1.00 136.05 640 ASP A CA 1
ATOM 4926 C C . ASP A 1 659 ? 17.207 26.576 -40.241 1.00 135.80 640 ASP A C 1
ATOM 4927 O O . ASP A 1 659 ? 16.783 26.096 -41.301 1.00 134.35 640 ASP A O 1
ATOM 4932 N N . PRO A 1 660 ? 18.428 27.109 -40.161 1.00 137.84 641 PRO A N 1
ATOM 4933 C CA . PRO A 1 660 ? 19.354 26.975 -41.300 1.00 140.97 641 PRO A CA 1
ATOM 4934 C C . PRO A 1 660 ? 19.694 25.524 -41.648 1.00 139.12 641 PRO A C 1
ATOM 4935 O O . PRO A 1 660 ? 20.181 25.272 -42.758 1.00 128.73 641 PRO A O 1
ATOM 4939 N N . GLU A 1 661 ? 19.453 24.570 -40.748 1.00 134.68 642 GLU A N 1
ATOM 4940 C CA . GLU A 1 661 ? 19.589 23.138 -41.030 1.00 124.26 642 GLU A CA 1
ATOM 4941 C C . GLU A 1 661 ? 18.181 22.550 -41.095 1.00 129.40 642 GLU A C 1
ATOM 4942 O O . GLU A 1 661 ? 17.715 21.905 -40.153 1.00 130.35 642 GLU A O 1
ATOM 4948 N N . ASN A 1 662 ? 17.515 22.764 -42.229 1.00 129.76 643 ASN A N 1
ATOM 4949 C CA . ASN A 1 662 ? 16.099 22.453 -42.370 1.00 141.51 643 ASN A CA 1
ATOM 4950 C C . ASN A 1 662 ? 15.813 21.006 -41.967 1.00 146.45 643 ASN A C 1
ATOM 4951 O O . ASN A 1 662 ? 16.538 20.095 -42.391 1.00 149.55 643 ASN A O 1
ATOM 4956 N N . PRO A 1 663 ? 14.779 20.753 -41.148 1.00 143.47 644 PRO A N 1
ATOM 4957 C CA . PRO A 1 663 ? 14.422 19.401 -40.703 1.00 138.78 644 PRO A CA 1
ATOM 4958 C C . PRO A 1 663 ? 13.673 18.606 -41.769 1.00 143.03 644 PRO A C 1
ATOM 4959 O O . PRO A 1 663 ? 12.831 17.783 -41.409 1.00 145.27 644 PRO A O 1
ATOM 4963 N N . SER A 1 666 ? 9.070 21.489 -38.389 1.00 121.00 647 SER A N 1
ATOM 4964 C CA . SER A 1 666 ? 9.841 22.373 -39.255 1.00 132.79 647 SER A CA 1
ATOM 4965 C C . SER A 1 666 ? 10.701 23.346 -38.439 1.00 137.54 647 SER A C 1
ATOM 4966 O O . SER A 1 666 ? 11.642 23.948 -38.965 1.00 138.66 647 SER A O 1
ATOM 4969 N N . THR A 1 667 ? 10.372 23.473 -37.149 1.00 134.35 648 THR A N 1
ATOM 4970 C CA . THR A 1 667 ? 11.088 24.307 -36.177 1.00 135.24 648 THR A CA 1
ATOM 4971 C C . THR A 1 667 ? 11.036 25.801 -36.510 1.00 132.71 648 THR A C 1
ATOM 4972 O O . THR A 1 667 ? 11.868 26.576 -36.023 1.00 123.90 648 THR A O 1
ATOM 4976 N N . ARG A 1 668 ? 10.066 26.232 -37.316 1.00 127.20 649 ARG A N 1
ATOM 4977 C CA . ARG A 1 668 ? 9.881 27.647 -37.615 1.00 123.04 649 ARG A CA 1
ATOM 4978 C C . ARG A 1 668 ? 8.954 28.282 -36.592 1.00 121.57 649 ARG A C 1
ATOM 4979 O O . ARG A 1 668 ? 7.971 27.668 -36.166 1.00 123.00 649 ARG A O 1
ATOM 4987 N N . CYS A 1 669 ? 9.277 29.518 -36.198 1.00 114.48 650 CYS A N 1
ATOM 4988 C CA . CYS A 1 669 ? 8.518 30.242 -35.178 1.00 110.84 650 CYS A CA 1
ATOM 4989 C C . CYS A 1 669 ? 8.532 29.500 -33.842 1.00 109.41 650 CYS A C 1
ATOM 4990 O O . CYS A 1 669 ? 7.612 29.636 -33.031 1.00 103.83 650 CYS A O 1
ATOM 4993 N N . SER A 1 670 ? 9.583 28.717 -33.605 1.00 107.40 651 SER A N 1
ATOM 4994 C CA . SER A 1 670 ? 9.657 27.820 -32.461 1.00 103.44 651 SER A CA 1
ATOM 4995 C C . SER A 1 670 ? 10.256 28.519 -31.249 1.00 94.97 651 SER A C 1
ATOM 4996 O O . SER A 1 670 ? 11.071 29.437 -31.375 1.00 90.36 651 SER A O 1
ATOM 4999 N N . LEU A 1 671 ? 9.845 28.066 -30.064 1.00 95.74 652 LEU A N 1
ATOM 5000 C CA . LEU A 1 671 ? 10.356 28.601 -28.800 1.00 93.08 652 LEU A CA 1
ATOM 5001 C C . LEU A 1 671 ? 11.646 27.888 -28.393 1.00 90.58 652 LEU A C 1
ATOM 5002 O O . LEU A 1 671 ? 11.774 27.330 -27.303 1.00 80.71 652 LEU A O 1
ATOM 5007 N N . SER A 1 672 ? 12.616 27.925 -29.301 1.00 98.74 653 SER A N 1
ATOM 5008 C CA . SER A 1 672 ? 13.904 27.289 -29.073 1.00 99.81 653 SER A CA 1
ATOM 5009 C C . SER A 1 672 ? 14.968 28.052 -29.845 1.00 95.28 653 SER A C 1
ATOM 5010 O O . SER A 1 672 ? 14.670 28.934 -30.654 1.00 92.54 653 SER A O 1
ATOM 5013 N N . ASP A 1 673 ? 16.226 27.702 -29.581 1.00 101.05 654 ASP A N 1
ATOM 5014 C CA . ASP A 1 673 ? 17.322 28.250 -30.367 1.00 101.56 654 ASP A CA 1
ATOM 5015 C C . ASP A 1 673 ? 17.246 27.779 -31.816 1.00 102.53 654 ASP A C 1
ATOM 5016 O O . ASP A 1 673 ? 17.861 28.396 -32.692 1.00 93.88 654 ASP A O 1
ATOM 5021 N N . LYS A 1 674 ? 16.495 26.703 -32.080 1.00 103.00 655 LYS A N 1
ATOM 5022 C CA . LYS A 1 674 ? 16.245 26.272 -33.452 1.00 107.32 655 LYS A CA 1
ATOM 5023 C C . LYS A 1 674 ? 15.794 27.443 -34.316 1.00 112.39 655 LYS A C 1
ATOM 5024 O O . LYS A 1 674 ? 16.396 27.729 -35.357 1.00 114.61 655 LYS A O 1
ATOM 5030 N N . GLU A 1 675 ? 14.742 28.142 -33.889 1.00 105.69 656 GLU A N 1
ATOM 5031 C CA . GLU A 1 675 ? 14.352 29.379 -34.553 1.00 104.13 656 GLU A CA 1
ATOM 5032 C C . GLU A 1 675 ? 15.489 30.390 -34.491 1.00 92.20 656 GLU A C 1
ATOM 5033 O O . GLU A 1 675 ? 15.972 30.735 -33.408 1.00 86.36 656 GLU A O 1
ATOM 5039 N N . ALA A 1 676 ? 15.917 30.858 -35.664 1.00 93.94 657 ALA A N 1
ATOM 5040 C CA . ALA A 1 676 ? 17.062 31.759 -35.733 1.00 96.64 657 ALA A CA 1
ATOM 5041 C C . ALA A 1 676 ? 16.766 33.108 -35.093 1.00 94.95 657 ALA A C 1
ATOM 5042 O O . ALA A 1 676 ? 17.685 33.767 -34.592 1.00 92.47 657 ALA A O 1
ATOM 5044 N N . TYR A 1 677 ? 15.504 33.533 -35.091 1.00 98.36 658 TYR A N 1
ATOM 5045 C CA . TYR A 1 677 ? 15.119 34.848 -34.596 1.00 98.01 658 TYR A CA 1
ATOM 5046 C C . TYR A 1 677 ? 14.629 34.829 -33.151 1.00 92.67 658 TYR A C 1
ATOM 5047 O O . TYR A 1 677 ? 14.142 35.852 -32.661 1.00 86.72 658 TYR A O 1
ATOM 5056 N N . TYR A 1 678 ? 14.762 33.700 -32.459 1.00 92.40 659 TYR A N 1
ATOM 5057 C CA . TYR A 1 678 ? 14.322 33.580 -31.076 1.00 82.10 659 TYR A CA 1
ATOM 5058 C C . TYR A 1 678 ? 15.296 34.266 -30.124 1.00 87.58 659 TYR A C 1
ATOM 5059 O O . TYR A 1 678 ? 16.515 34.219 -30.316 1.00 87.25 659 TYR A O 1
ATOM 5068 N N . GLY A 1 679 ? 14.746 34.901 -29.089 1.00 75.17 660 GLY A N 1
ATOM 5069 C CA . GLY A 1 679 ? 15.551 35.459 -28.021 1.00 62.68 660 GLY A CA 1
ATOM 5070 C C . GLY A 1 679 ? 15.981 36.892 -28.259 1.00 69.22 660 GLY A C 1
ATOM 5071 O O . GLY A 1 679 ? 15.585 37.562 -29.218 1.00 72.59 660 GLY A O 1
ATOM 5072 N N . ASN A 1 680 ? 16.829 37.364 -27.343 1.00 60.38 661 ASN A N 1
ATOM 5073 C CA . ASN A 1 680 ? 17.357 38.723 -27.426 1.00 65.10 661 ASN A CA 1
ATOM 5074 C C . ASN A 1 680 ? 18.137 38.941 -28.717 1.00 82.20 661 ASN A C 1
ATOM 5075 O O . ASN A 1 680 ? 17.767 39.772 -29.555 1.00 76.55 661 ASN A O 1
ATOM 5080 N N . GLU A 1 681 ? 19.244 38.213 -28.881 1.00 83.34 662 GLU A N 1
ATOM 5081 C CA . GLU A 1 681 ? 20.031 38.317 -30.104 1.00 79.44 662 GLU A CA 1
ATOM 5082 C C . GLU A 1 681 ? 19.188 37.986 -31.332 1.00 75.45 662 GLU A C 1
ATOM 5083 O O . GLU A 1 681 ? 19.333 38.621 -32.383 1.00 87.82 662 GLU A O 1
ATOM 5089 N N . GLY A 1 682 ? 18.276 37.016 -31.206 1.00 75.22 663 GLY A N 1
ATOM 5090 C CA . GLY A 1 682 ? 17.479 36.599 -32.351 1.00 82.30 663 GLY A CA 1
ATOM 5091 C C . GLY A 1 682 ? 16.560 37.690 -32.871 1.00 93.00 663 GLY A C 1
ATOM 5092 O O . GLY A 1 682 ? 16.433 37.883 -34.084 1.00 81.43 663 GLY A O 1
ATOM 5093 N N . ALA A 1 683 ? 15.892 38.410 -31.965 1.00 88.18 664 ALA A N 1
ATOM 5094 C CA . ALA A 1 683 ? 15.084 39.545 -32.395 1.00 87.32 664 ALA A CA 1
ATOM 5095 C C . ALA A 1 683 ? 15.952 40.641 -32.995 1.00 79.29 664 ALA A C 1
ATOM 5096 O O . ALA A 1 683 ? 15.492 41.386 -33.868 1.00 78.67 664 ALA A O 1
ATOM 5098 N N . PHE A 1 684 ? 17.206 40.749 -32.550 1.00 83.26 665 PHE A N 1
ATOM 5099 C CA . PHE A 1 684 ? 18.114 41.719 -33.149 1.00 81.97 665 PHE A CA 1
ATOM 5100 C C . PHE A 1 684 ? 18.491 41.312 -34.569 1.00 89.99 665 PHE A C 1
ATOM 5101 O O . PHE A 1 684 ? 18.618 42.170 -35.451 1.00 89.24 665 PHE A O 1
ATOM 5109 N N . ARG A 1 685 ? 18.675 40.008 -34.808 1.00 90.14 666 ARG A N 1
ATOM 5110 C CA . ARG A 1 685 ? 18.844 39.511 -36.172 1.00 96.29 666 ARG A CA 1
ATOM 5111 C C . ARG A 1 685 ? 17.671 39.926 -37.042 1.00 93.19 666 ARG A C 1
ATOM 5112 O O . ARG A 1 685 ? 17.844 40.567 -38.084 1.00 93.60 666 ARG A O 1
ATOM 5120 N N . CYS A 1 686 ? 16.461 39.548 -36.622 1.00 91.23 667 CYS A N 1
ATOM 5121 C CA . CYS A 1 686 ? 15.262 39.803 -37.411 1.00 87.24 667 CYS A CA 1
ATOM 5122 C C . CYS A 1 686 ? 15.167 41.269 -37.815 1.00 87.16 667 CYS A C 1
ATOM 5123 O O . CYS A 1 686 ? 14.738 41.587 -38.929 1.00 88.81 667 CYS A O 1
ATOM 5126 N N . LEU A 1 687 ? 15.595 42.177 -36.932 1.00 74.40 668 LEU A N 1
ATOM 5127 C CA . LEU A 1 687 ? 15.576 43.597 -37.265 1.00 87.01 668 LEU A CA 1
ATOM 5128 C C . LEU A 1 687 ? 16.513 43.907 -38.427 1.00 97.00 668 LEU A C 1
ATOM 5129 O O . LEU A 1 687 ? 16.108 44.530 -39.417 1.00 100.23 668 LEU A O 1
ATOM 5134 N N . VAL A 1 688 ? 17.776 43.489 -38.321 1.00 96.78 669 VAL A N 1
ATOM 5135 C CA . VAL A 1 688 ? 18.759 43.864 -39.335 1.00 94.93 669 VAL A CA 1
ATOM 5136 C C . VAL A 1 688 ? 18.477 43.150 -40.652 1.00 91.41 669 VAL A C 1
ATOM 5137 O O . VAL A 1 688 ? 18.630 43.733 -41.733 1.00 91.77 669 VAL A O 1
ATOM 5141 N N . GLU A 1 689 ? 18.029 41.896 -40.592 1.00 88.96 670 GLU A N 1
ATOM 5142 C CA . GLU A 1 689 ? 17.829 41.114 -41.805 1.00 92.52 670 GLU A CA 1
ATOM 5143 C C . GLU A 1 689 ? 16.545 41.531 -42.514 1.00 101.18 670 GLU A C 1
ATOM 5144 O O . GLU A 1 689 ? 16.596 42.236 -43.526 1.00 102.57 670 GLU A O 1
ATOM 5150 N N . LYS A 1 690 ? 15.393 41.125 -41.984 1.00 101.68 671 LYS A N 1
ATOM 5151 C CA . LYS A 1 690 ? 14.097 41.353 -42.619 1.00 91.51 671 LYS A CA 1
ATOM 5152 C C . LYS A 1 690 ? 13.129 42.016 -41.648 1.00 96.10 671 LYS A C 1
ATOM 5153 O O . LYS A 1 690 ? 12.017 41.536 -41.428 1.00 106.10 671 LYS A O 1
ATOM 5159 N N . GLY A 1 691 ? 13.524 43.144 -41.057 1.00 94.95 672 GLY A N 1
ATOM 5160 C CA . GLY A 1 691 ? 12.754 43.719 -39.974 1.00 81.79 672 GLY A CA 1
ATOM 5161 C C . GLY A 1 691 ? 12.740 45.234 -39.999 1.00 92.86 672 GLY A C 1
ATOM 5162 O O . GLY A 1 691 ? 13.575 45.887 -40.630 1.00 96.85 672 GLY A O 1
ATOM 5163 N N . ASP A 1 692 ? 11.775 45.779 -39.267 1.00 90.99 673 ASP A N 1
ATOM 5164 C CA . ASP A 1 692 ? 11.469 47.201 -39.203 1.00 83.30 673 ASP A CA 1
ATOM 5165 C C . ASP A 1 692 ? 11.578 47.762 -37.794 1.00 84.01 673 ASP A C 1
ATOM 5166 O O . ASP A 1 692 ? 12.034 48.896 -37.612 1.00 72.96 673 ASP A O 1
ATOM 5171 N N . VAL A 1 693 ? 11.161 46.989 -36.792 1.00 86.13 674 VAL A N 1
ATOM 5172 C CA . VAL A 1 693 ? 11.278 47.361 -35.386 1.00 79.39 674 VAL A CA 1
ATOM 5173 C C . VAL A 1 693 ? 11.424 46.078 -34.578 1.00 74.85 674 VAL A C 1
ATOM 5174 O O . VAL A 1 693 ? 10.818 45.053 -34.904 1.00 71.89 674 VAL A O 1
ATOM 5178 N N . ALA A 1 694 ? 12.250 46.126 -33.537 1.00 75.54 675 ALA A N 1
ATOM 5179 C CA . ALA A 1 694 ? 12.430 44.998 -32.634 1.00 71.05 675 ALA A CA 1
ATOM 5180 C C . ALA A 1 694 ? 12.171 45.439 -31.200 1.00 62.74 675 ALA A C 1
ATOM 5181 O O . ALA A 1 694 ? 12.585 46.530 -30.791 1.00 64.55 675 ALA A O 1
ATOM 5183 N N . PHE A 1 695 ? 11.490 44.583 -30.439 1.00 67.88 676 PHE A N 1
ATOM 5184 C CA . PHE A 1 695 ? 11.159 44.843 -29.040 1.00 69.55 676 PHE A CA 1
ATOM 5185 C C . PHE A 1 695 ? 12.076 43.999 -28.168 1.00 52.77 676 PHE A C 1
ATOM 5186 O O . PHE A 1 695 ? 11.967 42.768 -28.149 1.00 57.39 676 PHE A O 1
ATOM 5194 N N . VAL A 1 696 ? 12.972 44.661 -27.446 1.00 62.73 677 VAL A N 1
ATOM 5195 C CA . VAL A 1 696 ? 14.101 43.983 -26.818 1.00 64.71 677 VAL A CA 1
ATOM 5196 C C . VAL A 1 696 ? 14.498 44.702 -25.537 1.00 55.85 677 VAL A C 1
ATOM 5197 O O . VAL A 1 696 ? 14.179 45.888 -25.367 1.00 58.80 677 VAL A O 1
ATOM 5201 N N . PRO A 1 697 ? 15.198 44.036 -24.621 1.00 59.31 678 PRO A N 1
ATOM 5202 C CA . PRO A 1 697 ? 15.889 44.770 -23.558 1.00 54.86 678 PRO A CA 1
ATOM 5203 C C . PRO A 1 697 ? 16.889 45.744 -24.163 1.00 62.47 678 PRO A C 1
ATOM 5204 O O . PRO A 1 697 ? 17.363 45.573 -25.286 1.00 62.29 678 PRO A O 1
ATOM 5208 N N . HIS A 1 698 ? 17.199 46.789 -23.400 1.00 51.73 679 HIS A N 1
ATOM 5209 C CA . HIS A 1 698 ? 18.085 47.833 -23.896 1.00 61.11 679 HIS A CA 1
ATOM 5210 C C . HIS A 1 698 ? 19.495 47.318 -24.149 1.00 76.80 679 HIS A C 1
ATOM 5211 O O . HIS A 1 698 ? 20.261 47.969 -24.867 1.00 72.90 679 HIS A O 1
ATOM 5218 N N . THR A 1 699 ? 19.841 46.158 -23.588 1.00 67.50 680 THR A N 1
ATOM 5219 C CA . THR A 1 699 ? 21.200 45.634 -23.650 1.00 77.69 680 THR A CA 1
ATOM 5220 C C . THR A 1 699 ? 21.524 44.954 -24.974 1.00 78.79 680 THR A C 1
ATOM 5221 O O . THR A 1 699 ? 22.706 44.832 -25.318 1.00 81.00 680 THR A O 1
ATOM 5225 N N . VAL A 1 700 ? 20.508 44.516 -25.722 1.00 74.48 681 VAL A N 1
ATOM 5226 C CA . VAL A 1 700 ? 20.738 43.634 -26.863 1.00 73.81 681 VAL A CA 1
ATOM 5227 C C . VAL A 1 700 ? 21.533 44.329 -27.960 1.00 81.34 681 VAL A C 1
ATOM 5228 O O . VAL A 1 700 ? 22.334 43.691 -28.654 1.00 90.02 681 VAL A O 1
ATOM 5232 N N . VAL A 1 701 ? 21.340 45.636 -28.137 1.00 75.64 682 VAL A N 1
ATOM 5233 C CA . VAL A 1 701 ? 22.038 46.332 -29.213 1.00 82.32 682 VAL A CA 1
ATOM 5234 C C . VAL A 1 701 ? 23.534 46.418 -28.914 1.00 85.21 682 VAL A C 1
ATOM 5235 O O . VAL A 1 701 ? 24.365 46.072 -29.758 1.00 86.32 682 VAL A O 1
ATOM 5239 N N . PHE A 1 702 ? 23.904 46.828 -27.697 1.00 81.32 683 PHE A N 1
ATOM 5240 C CA . PHE A 1 702 ? 25.322 46.912 -27.356 1.00 80.79 683 PHE A CA 1
ATOM 5241 C C . PHE A 1 702 ? 25.986 45.541 -27.343 1.00 80.34 683 PHE A C 1
ATOM 5242 O O . PHE A 1 702 ? 27.192 45.433 -27.593 1.00 81.80 683 PHE A O 1
ATOM 5250 N N . ALA A 1 703 ? 25.219 44.486 -27.068 1.00 80.92 684 ALA A N 1
ATOM 5251 C CA . ALA A 1 703 ? 25.789 43.147 -26.987 1.00 83.44 684 ALA A CA 1
ATOM 5252 C C . ALA A 1 703 ? 26.107 42.559 -28.355 1.00 89.74 684 ALA A C 1
ATOM 5253 O O . ALA A 1 703 ? 26.837 41.566 -28.432 1.00 91.61 684 ALA A O 1
ATOM 5255 N N . ASN A 1 704 ? 25.569 43.133 -29.434 1.00 90.54 685 ASN A N 1
ATOM 5256 C CA . ASN A 1 704 ? 25.702 42.548 -30.764 1.00 91.94 685 ASN A CA 1
ATOM 5257 C C . ASN A 1 704 ? 26.147 43.572 -31.804 1.00 86.47 685 ASN A C 1
ATOM 5258 O O . ASN A 1 704 ? 26.016 43.324 -33.008 1.00 87.06 685 ASN A O 1
ATOM 5263 N N . THR A 1 705 ? 26.652 44.722 -31.365 1.00 78.88 686 THR A N 1
ATOM 5264 C CA . THR A 1 705 ? 27.280 45.709 -32.232 1.00 91.81 686 THR A CA 1
ATOM 5265 C C . THR A 1 705 ? 28.643 46.083 -31.663 1.00 98.04 686 THR A C 1
ATOM 5266 O O . THR A 1 705 ? 29.085 45.548 -30.640 1.00 91.17 686 THR A O 1
ATOM 5270 N N . ASP A 1 706 ? 29.307 47.020 -32.343 1.00 98.92 687 ASP A N 1
ATOM 5271 C CA . ASP A 1 706 ? 30.661 47.441 -31.989 1.00 103.97 687 ASP A CA 1
ATOM 5272 C C . ASP A 1 706 ? 31.593 46.236 -31.890 1.00 104.31 687 ASP A C 1
ATOM 5273 O O . ASP A 1 706 ? 32.493 46.183 -31.050 1.00 99.78 687 ASP A O 1
ATOM 5278 N N . GLY A 1 707 ? 31.356 45.253 -32.757 1.00 102.97 688 GLY A N 1
ATOM 5279 C CA . GLY A 1 707 ? 32.179 44.063 -32.823 1.00 103.90 688 GLY A CA 1
ATOM 5280 C C . GLY A 1 707 ? 32.237 43.273 -31.534 1.00 102.91 688 GLY A C 1
ATOM 5281 O O . GLY A 1 707 ? 33.322 43.027 -30.999 1.00 107.24 688 GLY A O 1
ATOM 5282 N N . LYS A 1 708 ? 31.078 42.874 -31.016 1.00 99.14 689 LYS A N 1
ATOM 5283 C CA . LYS A 1 708 ? 31.025 42.005 -29.853 1.00 93.23 689 LYS A CA 1
ATOM 5284 C C . LYS A 1 708 ? 30.364 40.670 -30.146 1.00 89.25 689 LYS A C 1
ATOM 5285 O O . LYS A 1 708 ? 30.401 39.779 -29.291 1.00 98.26 689 LYS A O 1
ATOM 5291 N N . ASN A 1 709 ? 29.782 40.500 -31.327 1.00 93.30 690 ASN A N 1
ATOM 5292 C CA . ASN A 1 709 ? 29.272 39.214 -31.771 1.00 103.01 690 ASN A CA 1
ATOM 5293 C C . ASN A 1 709 ? 30.039 38.835 -33.030 1.00 117.88 690 ASN A C 1
ATOM 5294 O O . ASN A 1 709 ? 29.934 39.541 -34.048 1.00 115.99 690 ASN A O 1
ATOM 5299 N N . PRO A 1 710 ? 30.829 37.756 -33.004 1.00 124.86 691 PRO A N 1
ATOM 5300 C CA . PRO A 1 710 ? 31.673 37.429 -34.166 1.00 115.35 691 PRO A CA 1
ATOM 5301 C C . PRO A 1 710 ? 30.892 37.004 -35.393 1.00 115.11 691 PRO A C 1
ATOM 5302 O O . PRO A 1 710 ? 31.451 37.038 -36.496 1.00 107.78 691 PRO A O 1
ATOM 5306 N N . ALA A 1 711 ? 29.627 36.605 -35.236 1.00 117.16 692 ALA A N 1
ATOM 5307 C CA . ALA A 1 711 ? 28.832 36.054 -36.327 1.00 114.23 692 ALA A CA 1
ATOM 5308 C C . ALA A 1 711 ? 28.823 36.967 -37.548 1.00 118.46 692 ALA A C 1
ATOM 5309 O O . ALA A 1 711 ? 29.040 38.179 -37.437 1.00 115.95 692 ALA A O 1
ATOM 5311 N N . GLU A 1 712 ? 28.569 36.376 -38.716 1.00 118.45 693 GLU A N 1
ATOM 5312 C CA . GLU A 1 712 ? 28.681 37.105 -39.975 1.00 117.10 693 GLU A CA 1
ATOM 5313 C C . GLU A 1 712 ? 27.674 38.248 -40.048 1.00 121.74 693 GLU A C 1
ATOM 5314 O O . GLU A 1 712 ? 28.023 39.371 -40.431 1.00 123.69 693 GLU A O 1
ATOM 5320 N N . TRP A 1 713 ? 26.416 37.980 -39.682 1.00 124.74 694 TRP A N 1
ATOM 5321 C CA . TRP A 1 713 ? 25.377 39.001 -39.777 1.00 110.88 694 TRP A CA 1
ATOM 5322 C C . TRP A 1 713 ? 25.694 40.191 -38.879 1.00 112.83 694 TRP A C 1
ATOM 5323 O O . TRP A 1 713 ? 25.585 41.349 -39.301 1.00 109.41 694 TRP A O 1
ATOM 5334 N N . ALA A 1 714 ? 26.106 39.925 -37.638 1.00 114.50 695 ALA A N 1
ATOM 5335 C CA . ALA A 1 714 ? 26.475 41.011 -36.739 1.00 115.26 695 ALA A CA 1
ATOM 5336 C C . ALA A 1 714 ? 27.762 41.689 -37.183 1.00 119.82 695 ALA A C 1
ATOM 5337 O O . ALA A 1 714 ? 27.904 42.904 -37.008 1.00 112.20 695 ALA A O 1
ATOM 5339 N N . LYS A 1 715 ? 28.688 40.927 -37.781 1.00 126.11 696 LYS A N 1
ATOM 5340 C CA . LYS A 1 715 ? 30.011 41.393 -38.197 1.00 121.02 696 LYS A CA 1
ATOM 5341 C C . LYS A 1 715 ? 30.570 42.431 -37.226 1.00 122.20 696 LYS A C 1
ATOM 5342 O O . LYS A 1 715 ? 30.754 42.140 -36.039 1.00 117.37 696 LYS A O 1
ATOM 5348 N N . ASP A 1 716 ? 30.854 43.632 -37.720 1.00 124.79 697 ASP A N 1
ATOM 5349 C CA . ASP A 1 716 ? 31.129 44.779 -36.867 1.00 125.85 697 ASP A CA 1
ATOM 5350 C C . ASP A 1 716 ? 29.977 45.772 -36.985 1.00 124.90 697 ASP A C 1
ATOM 5351 O O . ASP A 1 716 ? 30.178 46.927 -37.376 1.00 123.47 697 ASP A O 1
ATOM 5356 N N . LEU A 1 717 ? 28.759 45.322 -36.683 1.00 121.88 698 LEU A N 1
ATOM 5357 C CA . LEU A 1 717 ? 27.613 46.219 -36.711 1.00 108.62 698 LEU A CA 1
ATOM 5358 C C . LEU A 1 717 ? 27.849 47.364 -35.735 1.00 96.43 698 LEU A C 1
ATOM 5359 O O . LEU A 1 717 ? 28.509 47.205 -34.706 1.00 100.87 698 LEU A O 1
ATOM 5364 N N . LYS A 1 718 ? 27.334 48.537 -36.073 1.00 88.38 699 LYS A N 1
ATOM 5365 C CA . LYS A 1 718 ? 27.640 49.736 -35.310 1.00 99.60 699 LYS A CA 1
ATOM 5366 C C . LYS A 1 718 ? 26.472 50.107 -34.405 1.00 102.72 699 LYS A C 1
ATOM 5367 O O . LYS A 1 718 ? 25.314 50.089 -34.830 1.00 100.14 699 LYS A O 1
ATOM 5373 N N . SER A 1 719 ? 26.783 50.443 -33.149 1.00 100.24 700 SER A N 1
ATOM 5374 C CA . SER A 1 719 ? 25.733 50.863 -32.225 1.00 95.86 700 SER A CA 1
ATOM 5375 C C . SER A 1 719 ? 25.142 52.209 -32.624 1.00 99.06 700 SER A C 1
ATOM 5376 O O . SER A 1 719 ? 23.992 52.508 -32.281 1.00 93.93 700 SER A O 1
ATOM 5379 N N . GLU A 1 720 ? 25.907 53.030 -33.345 1.00 97.25 701 GLU A N 1
ATOM 5380 C CA . GLU A 1 720 ? 25.399 54.303 -33.835 1.00 90.56 701 GLU A CA 1
ATOM 5381 C C . GLU A 1 720 ? 24.417 54.137 -34.984 1.00 85.58 701 GLU A C 1
ATOM 5382 O O . GLU A 1 720 ? 23.779 55.119 -35.375 1.00 83.77 701 GLU A O 1
ATOM 5388 N N . ASP A 1 721 ? 24.289 52.926 -35.531 1.00 91.63 702 ASP A N 1
ATOM 5389 C CA . ASP A 1 721 ? 23.410 52.662 -36.662 1.00 92.31 702 ASP A CA 1
ATOM 5390 C C . ASP A 1 721 ? 21.950 52.492 -36.261 1.00 94.26 702 ASP A C 1
ATOM 5391 O O . ASP A 1 721 ? 21.095 52.373 -37.148 1.00 89.18 702 ASP A O 1
ATOM 5396 N N . PHE A 1 722 ? 21.642 52.461 -34.964 1.00 92.47 703 PHE A N 1
ATOM 5397 C CA . PHE A 1 722 ? 20.296 52.172 -34.492 1.00 84.57 703 PHE A CA 1
ATOM 5398 C C . PHE A 1 722 ? 19.857 53.221 -33.484 1.00 83.82 703 PHE A C 1
ATOM 5399 O O . PHE A 1 722 ? 20.677 53.892 -32.852 1.00 81.49 703 PHE A O 1
ATOM 5407 N N . GLU A 1 723 ? 18.536 53.351 -33.347 1.00 90.52 704 GLU A N 1
ATOM 5408 C CA . GLU A 1 723 ? 17.921 54.280 -32.409 1.00 81.38 704 GLU A CA 1
ATOM 5409 C C . GLU A 1 723 ? 16.745 53.601 -31.723 1.00 74.00 704 GLU A C 1
ATOM 5410 O O . GLU A 1 723 ? 16.303 52.517 -32.116 1.00 68.02 704 GLU A O 1
ATOM 5416 N N . ILE A 1 724 ? 16.226 54.266 -30.693 1.00 75.34 705 ILE A N 1
ATOM 5417 C CA . ILE A 1 724 ? 15.073 53.785 -29.942 1.00 76.03 705 ILE A CA 1
ATOM 5418 C C . ILE A 1 724 ? 13.939 54.792 -30.089 1.00 74.71 705 ILE A C 1
ATOM 5419 O O . ILE A 1 724 ? 14.166 56.003 -30.174 1.00 72.11 705 ILE A O 1
ATOM 5424 N N . LEU A 1 725 ? 12.708 54.280 -30.128 1.00 70.89 706 LEU A N 1
ATOM 5425 C CA . LEU A 1 725 ? 11.523 55.121 -30.259 1.00 64.91 706 LEU A CA 1
ATOM 5426 C C . LEU A 1 725 ? 10.981 55.504 -28.887 1.00 71.61 706 LEU A C 1
ATOM 5427 O O . LEU A 1 725 ? 10.783 54.640 -28.027 1.00 72.36 706 LEU A O 1
ATOM 5432 N N . CYS A 1 726 ? 10.741 56.798 -28.690 1.00 64.30 707 CYS A N 1
ATOM 5433 C CA . CYS A 1 726 ? 10.107 57.290 -27.478 1.00 64.65 707 CYS A CA 1
ATOM 5434 C C . CYS A 1 726 ? 8.601 57.360 -27.684 1.00 70.30 707 CYS A C 1
ATOM 5435 O O . CYS A 1 726 ? 8.114 57.515 -28.808 1.00 68.60 707 CYS A O 1
ATOM 5438 N N . LEU A 1 727 ? 7.863 57.251 -26.579 1.00 64.01 708 LEU A N 1
ATOM 5439 C CA . LEU A 1 727 ? 6.409 57.230 -26.664 1.00 72.30 708 LEU A CA 1
ATOM 5440 C C . LEU A 1 727 ? 5.817 58.540 -27.174 1.00 78.74 708 LEU A C 1
ATOM 5441 O O . LEU A 1 727 ? 4.628 58.559 -27.516 1.00 71.17 708 LEU A O 1
ATOM 5446 N N . ASP A 1 728 ? 6.596 59.623 -27.245 1.00 74.52 709 ASP A N 1
ATOM 5447 C CA . ASP A 1 728 ? 6.072 60.911 -27.688 1.00 77.00 709 ASP A CA 1
ATOM 5448 C C . ASP A 1 728 ? 6.272 61.161 -29.180 1.00 76.63 709 ASP A C 1
ATOM 5449 O O . ASP A 1 728 ? 6.088 62.296 -29.630 1.00 78.98 709 ASP A O 1
ATOM 5454 N N . GLY A 1 729 ? 6.615 60.131 -29.956 1.00 62.93 710 GLY A N 1
ATOM 5455 C CA . GLY A 1 729 ? 6.826 60.278 -31.380 1.00 70.90 710 GLY A CA 1
ATOM 5456 C C . GLY A 1 729 ? 8.246 60.612 -31.785 1.00 73.88 710 GLY A C 1
ATOM 5457 O O . GLY A 1 729 ? 8.579 60.495 -32.971 1.00 83.17 710 GLY A O 1
ATOM 5458 N N . SER A 1 730 ? 9.093 61.009 -30.840 1.00 70.07 711 SER A N 1
ATOM 5459 C CA . SER A 1 730 ? 10.486 61.326 -31.114 1.00 80.19 711 SER A CA 1
ATOM 5460 C C . SER A 1 730 ? 11.340 60.053 -31.147 1.00 83.37 711 SER A C 1
ATOM 5461 O O . SER A 1 730 ? 10.838 58.927 -31.059 1.00 68.23 711 SER A O 1
ATOM 5464 N N . ARG A 1 731 ? 12.655 60.239 -31.291 1.00 77.71 712 ARG A N 1
ATOM 5465 C CA . ARG A 1 731 ? 13.632 59.158 -31.225 1.00 77.07 712 ARG A CA 1
ATOM 5466 C C . ARG A 1 731 ? 14.823 59.618 -30.389 1.00 78.51 712 ARG A C 1
ATOM 5467 O O . ARG A 1 731 ? 14.950 60.796 -30.043 1.00 76.75 712 ARG A O 1
ATOM 5475 N N . ALA A 1 732 ? 15.707 58.675 -30.072 1.00 81.51 713 ALA A N 1
ATOM 5476 C CA . ALA A 1 732 ? 16.899 58.959 -29.283 1.00 80.53 713 ALA A CA 1
ATOM 5477 C C . ALA A 1 732 ? 17.933 57.877 -29.566 1.00 79.90 713 ALA A C 1
ATOM 5478 O O . ALA A 1 732 ? 17.580 56.775 -30.004 1.00 78.30 713 ALA A O 1
ATOM 5480 N N . PRO A 1 733 ? 19.217 58.165 -29.349 1.00 93.20 714 PRO A N 1
ATOM 5481 C CA . PRO A 1 733 ? 20.238 57.127 -29.535 1.00 88.14 714 PRO A CA 1
ATOM 5482 C C . PRO A 1 733 ? 20.100 56.038 -28.486 1.00 78.70 714 PRO A C 1
ATOM 5483 O O . PRO A 1 733 ? 19.650 56.279 -27.362 1.00 78.07 714 PRO A O 1
ATOM 5487 N N . VAL A 1 734 ? 20.515 54.826 -28.862 1.00 73.38 715 VAL A N 1
ATOM 5488 C CA . VAL A 1 734 ? 20.308 53.651 -28.026 1.00 73.55 715 VAL A CA 1
ATOM 5489 C C . VAL A 1 734 ? 20.946 53.780 -26.649 1.00 82.26 715 VAL A C 1
ATOM 5490 O O . VAL A 1 734 ? 20.650 52.974 -25.759 1.00 80.47 715 VAL A O 1
ATOM 5494 N N . THR A 1 735 ? 21.800 54.784 -26.445 1.00 79.03 716 THR A N 1
ATOM 5495 C CA . THR A 1 735 ? 22.417 55.027 -25.148 1.00 78.77 716 THR A CA 1
ATOM 5496 C C . THR A 1 735 ? 21.488 55.728 -24.162 1.00 77.57 716 THR A C 1
ATOM 5497 O O . THR A 1 735 ? 21.757 55.703 -22.956 1.00 77.04 716 THR A O 1
ATOM 5501 N N . ASN A 1 736 ? 20.418 56.365 -24.636 1.00 71.30 717 ASN A N 1
ATOM 5502 C CA . ASN A 1 736 ? 19.484 57.064 -23.749 1.00 79.46 717 ASN A CA 1
ATOM 5503 C C . ASN A 1 736 ? 18.301 56.195 -23.339 1.00 79.51 717 ASN A C 1
ATOM 5504 O O . ASN A 1 736 ? 17.177 56.690 -23.193 1.00 68.00 717 ASN A O 1
ATOM 5509 N N . TYR A 1 737 ? 18.529 54.894 -23.137 1.00 70.86 718 TYR A N 1
ATOM 5510 C CA . TYR A 1 737 ? 17.439 53.975 -22.824 1.00 70.86 718 TYR A CA 1
ATOM 5511 C C . TYR A 1 737 ? 16.736 54.320 -21.515 1.00 69.12 718 TYR A C 1
ATOM 5512 O O . TYR A 1 737 ? 15.589 53.908 -21.312 1.00 65.16 718 TYR A O 1
ATOM 5521 N N . ARG A 1 738 ? 17.389 55.073 -20.630 1.00 59.85 719 ARG A N 1
ATOM 5522 C CA . ARG A 1 738 ? 16.816 55.365 -19.326 1.00 61.84 719 ARG A CA 1
ATOM 5523 C C . ARG A 1 738 ? 15.696 56.392 -19.409 1.00 77.13 719 ARG A C 1
ATOM 5524 O O . ARG A 1 738 ? 14.871 56.466 -18.493 1.00 63.84 719 ARG A O 1
ATOM 5532 N N . GLY A 1 739 ? 15.650 57.175 -20.486 1.00 68.94 720 GLY A N 1
ATOM 5533 C CA . GLY A 1 739 ? 14.643 58.206 -20.643 1.00 64.60 720 GLY A CA 1
ATOM 5534 C C . GLY A 1 739 ? 13.788 58.034 -21.882 1.00 70.74 720 GLY A C 1
ATOM 5535 O O . GLY A 1 739 ? 12.801 58.753 -22.059 1.00 71.23 720 GLY A O 1
ATOM 5536 N N . CYS A 1 740 ? 14.154 57.085 -22.753 1.00 60.84 721 CYS A N 1
ATOM 5537 C CA . CYS A 1 740 ? 13.407 56.802 -23.978 1.00 70.54 721 CYS A CA 1
ATOM 5538 C C . CYS A 1 740 ? 13.207 55.288 -24.091 1.00 69.36 721 CYS A C 1
ATOM 5539 O O . CYS A 1 740 ? 13.837 54.616 -24.914 1.00 69.59 721 CYS A O 1
ATOM 5542 N N . ASN A 1 741 ? 12.306 54.757 -23.264 1.00 58.34 722 ASN A N 1
ATOM 5543 C CA . ASN A 1 741 ? 12.008 53.334 -23.233 1.00 59.92 722 ASN A CA 1
ATOM 5544 C C . ASN A 1 741 ? 10.499 53.135 -23.233 1.00 66.81 722 ASN A C 1
ATOM 5545 O O . ASN A 1 741 ? 9.730 54.069 -22.985 1.00 52.02 722 ASN A O 1
ATOM 5550 N N . LEU A 1 742 ? 10.078 51.899 -23.520 1.00 61.33 723 LEU A N 1
ATOM 5551 C CA . LEU A 1 742 ? 8.666 51.556 -23.375 1.00 55.83 723 LEU A CA 1
ATOM 5552 C C . LEU A 1 742 ? 8.300 51.399 -21.905 1.00 60.26 723 LEU A C 1
ATOM 5553 O O . LEU A 1 742 ? 7.281 51.929 -21.450 1.00 58.98 723 LEU A O 1
ATOM 5558 N N . SER A 1 743 ? 9.126 50.684 -21.145 1.00 53.69 724 SER A N 1
ATOM 5559 C CA . SER A 1 743 ? 9.022 50.674 -19.691 1.00 52.97 724 SER A CA 1
ATOM 5560 C C . SER A 1 743 ? 10.266 50.016 -19.116 1.00 52.64 724 SER A C 1
ATOM 5561 O O . SER A 1 743 ? 10.800 49.071 -19.700 1.00 54.13 724 SER A O 1
ATOM 5564 N N . GLY A 1 744 ? 10.700 50.508 -17.958 1.00 51.69 725 GLY A N 1
ATOM 5565 C CA . GLY A 1 744 ? 11.669 49.776 -17.163 1.00 51.84 725 GLY A CA 1
ATOM 5566 C C . GLY A 1 744 ? 10.984 48.675 -16.363 1.00 61.56 725 GLY A C 1
ATOM 5567 O O . GLY A 1 744 ? 9.855 48.824 -15.892 1.00 52.43 725 GLY A O 1
ATOM 5568 N N . LEU A 1 745 ? 11.667 47.552 -16.239 1.00 46.49 726 LEU A N 1
ATOM 5569 C CA . LEU A 1 745 ? 11.127 46.487 -15.415 1.00 47.15 726 LEU A CA 1
ATOM 5570 C C . LEU A 1 745 ? 11.439 46.748 -13.942 1.00 44.31 726 LEU A C 1
ATOM 5571 O O . LEU A 1 745 ? 12.481 47.322 -13.610 1.00 49.54 726 LEU A O 1
ATOM 5576 N N . PRO A 1 746 ? 10.538 46.372 -13.043 1.00 43.70 727 PRO A N 1
ATOM 5577 C CA . PRO A 1 746 ? 10.866 46.383 -11.625 1.00 44.21 727 PRO A CA 1
ATOM 5578 C C . PRO A 1 746 ? 11.718 45.172 -11.290 1.00 41.73 727 PRO A C 1
ATOM 5579 O O . PRO A 1 746 ? 11.666 44.167 -12.012 1.00 42.45 727 PRO A O 1
ATOM 5583 N N . PRO A 1 747 ? 12.483 45.210 -10.206 1.00 46.18 728 PRO A N 1
ATOM 5584 C CA . PRO A 1 747 ? 13.283 44.042 -9.820 1.00 49.70 728 PRO A CA 1
ATOM 5585 C C . PRO A 1 747 ? 12.398 42.955 -9.232 1.00 50.84 728 PRO A C 1
ATOM 5586 O O . PRO A 1 747 ? 11.246 43.186 -8.861 1.00 41.83 728 PRO A O 1
ATOM 5590 N N . ARG A 1 748 ? 12.961 41.747 -9.162 1.00 37.30 729 ARG A N 1
ATOM 5591 C CA . ARG A 1 748 ? 12.291 40.662 -8.471 1.00 37.07 729 ARG A CA 1
ATOM 5592 C C . ARG A 1 748 ? 12.242 40.992 -6.990 1.00 36.55 729 ARG A C 1
ATOM 5593 O O . ARG A 1 748 ? 13.137 41.641 -6.452 1.00 41.29 729 ARG A O 1
ATOM 5601 N N . ALA A 1 749 ? 11.184 40.536 -6.325 1.00 40.85 730 ALA A N 1
ATOM 5602 C CA . ALA A 1 749 ? 10.942 40.924 -4.949 1.00 38.27 730 ALA A CA 1
ATOM 5603 C C . ALA A 1 749 ? 10.746 39.706 -4.066 1.00 33.89 730 ALA A C 1
ATOM 5604 O O . ALA A 1 749 ? 10.103 38.732 -4.467 1.00 38.88 730 ALA A O 1
ATOM 5606 N N . ILE A 1 750 ? 11.243 39.810 -2.840 1.00 36.64 731 ILE A N 1
ATOM 5607 C CA . ILE A 1 750 ? 10.935 38.867 -1.770 1.00 39.76 731 ILE A CA 1
ATOM 5608 C C . ILE A 1 750 ? 9.739 39.427 -1.001 1.00 36.94 731 ILE A C 1
ATOM 5609 O O . ILE A 1 750 ? 9.842 40.491 -0.380 1.00 40.01 731 ILE A O 1
ATOM 5614 N N . VAL A 1 751 ? 8.620 38.711 -1.016 1.00 36.52 732 VAL A N 1
ATOM 5615 C CA . VAL A 1 751 ? 7.372 39.205 -0.441 1.00 38.62 732 VAL A CA 1
ATOM 5616 C C . VAL A 1 751 ? 7.092 38.489 0.874 1.00 39.95 732 VAL A C 1
ATOM 5617 O O . VAL A 1 751 ? 7.520 37.353 1.106 1.00 38.58 732 VAL A O 1
ATOM 5621 N N . THR A 1 752 ? 6.331 39.159 1.734 1.00 36.73 733 THR A N 1
ATOM 5622 C CA . THR A 1 752 ? 5.870 38.574 2.988 1.00 39.14 733 THR A CA 1
ATOM 5623 C C . THR A 1 752 ? 4.616 39.322 3.430 1.00 44.14 733 THR A C 1
ATOM 5624 O O . THR A 1 752 ? 4.163 40.258 2.762 1.00 39.07 733 THR A O 1
ATOM 5628 N N . ARG A 1 753 ? 4.063 38.903 4.570 1.00 41.82 734 ARG A N 1
ATOM 5629 C CA . ARG A 1 753 ? 2.905 39.575 5.154 1.00 45.11 734 ARG A CA 1
ATOM 5630 C C . ARG A 1 753 ? 3.323 40.945 5.670 1.00 45.74 734 ARG A C 1
ATOM 5631 O O . ARG A 1 753 ? 4.479 41.161 6.039 1.00 43.34 734 ARG A O 1
ATOM 5639 N N . GLU A 1 754 ? 2.375 41.888 5.677 1.00 48.40 735 GLU A N 1
ATOM 5640 C CA . GLU A 1 754 ? 2.709 43.245 6.104 1.00 43.29 735 GLU A CA 1
ATOM 5641 C C . GLU A 1 754 ? 3.370 43.251 7.479 1.00 43.38 735 GLU A C 1
ATOM 5642 O O . GLU A 1 754 ? 4.371 43.942 7.694 1.00 45.96 735 GLU A O 1
ATOM 5648 N N . GLU A 1 755 ? 2.841 42.469 8.422 1.00 49.59 736 GLU A N 1
ATOM 5649 C CA . GLU A 1 755 ? 3.367 42.544 9.779 1.00 50.31 736 GLU A CA 1
ATOM 5650 C C . GLU A 1 755 ? 4.723 41.862 9.937 1.00 57.94 736 GLU A C 1
ATOM 5651 O O . GLU A 1 755 ? 5.322 41.976 11.010 1.00 56.18 736 GLU A O 1
ATOM 5657 N N . SER A 1 756 ? 5.212 41.144 8.921 1.00 53.82 737 SER A N 1
ATOM 5658 C CA . SER A 1 756 ? 6.488 40.442 9.009 1.00 51.67 737 SER A CA 1
ATOM 5659 C C . SER A 1 756 ? 7.597 41.111 8.214 1.00 56.39 737 SER A C 1
ATOM 5660 O O . SER A 1 756 ? 8.735 40.624 8.242 1.00 47.17 737 SER A O 1
ATOM 5663 N N . VAL A 1 757 ? 7.301 42.206 7.503 1.00 43.43 738 VAL A N 1
ATOM 5664 C CA . VAL A 1 757 ? 8.314 42.878 6.691 1.00 42.42 738 VAL A CA 1
ATOM 5665 C C . VAL A 1 757 ? 9.560 43.186 7.511 1.00 55.96 738 VAL A C 1
ATOM 5666 O O . VAL A 1 757 ? 10.688 42.924 7.079 1.00 51.13 738 VAL A O 1
ATOM 5670 N N . SER A 1 758 ? 9.378 43.755 8.706 1.00 54.03 739 SER A N 1
ATOM 5671 C CA . SER A 1 758 ? 10.539 44.207 9.470 1.00 56.11 739 SER A CA 1
ATOM 5672 C C . SER A 1 758 ? 11.409 43.033 9.920 1.00 52.35 739 SER A C 1
ATOM 5673 O O . SER A 1 758 ? 12.639 43.109 9.837 1.00 51.78 739 SER A O 1
ATOM 5676 N N . ASP A 1 759 ? 10.794 41.946 10.403 1.00 51.03 740 ASP A N 1
ATOM 5677 C CA . ASP A 1 759 ? 11.559 40.749 10.758 1.00 55.42 740 ASP A CA 1
ATOM 5678 C C . ASP A 1 759 ? 12.266 40.147 9.548 1.00 56.72 740 ASP A C 1
ATOM 5679 O O . ASP A 1 759 ? 13.438 39.765 9.633 1.00 56.62 740 ASP A O 1
ATOM 5684 N N . VAL A 1 760 ? 11.568 40.033 8.416 1.00 52.35 741 VAL A N 1
ATOM 5685 C CA . VAL A 1 760 ? 12.185 39.412 7.244 1.00 55.68 741 VAL A CA 1
ATOM 5686 C C . VAL A 1 760 ? 13.341 40.264 6.729 1.00 55.48 741 VAL A C 1
ATOM 5687 O O . VAL A 1 760 ? 14.394 39.737 6.344 1.00 53.91 741 VAL A O 1
ATOM 5691 N N . VAL A 1 761 ? 13.190 41.591 6.741 1.00 47.36 742 VAL A N 1
ATOM 5692 C CA . VAL A 1 761 ? 14.306 42.445 6.334 1.00 41.45 742 VAL A CA 1
ATOM 5693 C C . VAL A 1 761 ? 15.496 42.233 7.256 1.00 52.04 742 VAL A C 1
ATOM 5694 O O . VAL A 1 761 ? 16.641 42.113 6.802 1.00 50.24 742 VAL A O 1
ATOM 5698 N N . ARG A 1 762 ? 15.246 42.197 8.566 1.00 52.68 743 ARG A N 1
ATOM 5699 C CA . ARG A 1 762 ? 16.341 42.116 9.523 1.00 55.95 743 ARG A CA 1
ATOM 5700 C C . ARG A 1 762 ? 17.075 40.787 9.386 1.00 50.10 743 ARG A C 1
ATOM 5701 O O . ARG A 1 762 ? 18.309 40.749 9.337 1.00 55.94 743 ARG A O 1
ATOM 5709 N N . ILE A 1 763 ? 16.321 39.689 9.280 1.00 56.18 744 ILE A N 1
ATOM 5710 C CA . ILE A 1 763 ? 16.921 38.358 9.196 1.00 50.89 744 ILE A CA 1
ATOM 5711 C C . ILE A 1 763 ? 17.689 38.198 7.888 1.00 51.95 744 ILE A C 1
ATOM 5712 O O . ILE A 1 763 ? 18.821 37.707 7.869 1.00 53.72 744 ILE A O 1
ATOM 5717 N N . LEU A 1 764 ? 17.103 38.641 6.775 1.00 48.41 745 LEU A N 1
ATOM 5718 C CA . LEU A 1 764 ? 17.763 38.465 5.483 1.00 51.61 745 LEU A CA 1
ATOM 5719 C C . LEU A 1 764 ? 18.996 39.347 5.351 1.00 56.51 745 LEU A C 1
ATOM 5720 O O . LEU A 1 764 ? 20.000 38.924 4.766 1.00 54.39 745 LEU A O 1
ATOM 5725 N N . ILE A 1 765 ? 18.942 40.582 5.863 1.00 47.68 746 ILE A N 1
ATOM 5726 C CA . ILE A 1 765 ? 20.117 41.445 5.775 1.00 55.69 746 ILE A CA 1
ATOM 5727 C C . ILE A 1 765 ? 21.260 40.851 6.588 1.00 53.96 746 ILE A C 1
ATOM 5728 O O . ILE A 1 765 ? 22.430 40.921 6.191 1.00 53.16 746 ILE A O 1
ATOM 5733 N N . ASN A 1 766 ? 20.942 40.258 7.737 1.00 47.00 747 ASN A N 1
ATOM 5734 C CA . ASN A 1 766 ? 21.988 39.621 8.527 1.00 54.79 747 ASN A CA 1
ATOM 5735 C C . ASN A 1 766 ? 22.518 38.373 7.829 1.00 57.64 747 ASN A C 1
ATOM 5736 O O . ASN A 1 766 ? 23.736 38.171 7.748 1.00 48.67 747 ASN A O 1
ATOM 5741 N N . GLN A 1 767 ? 21.621 37.528 7.310 1.00 50.44 748 GLN A N 1
ATOM 5742 C CA . GLN A 1 767 ? 22.069 36.366 6.545 1.00 51.94 748 GLN A CA 1
ATOM 5743 C C . GLN A 1 767 ? 22.987 36.787 5.402 1.00 56.14 748 GLN A C 1
ATOM 5744 O O . GLN A 1 767 ? 24.011 36.144 5.136 1.00 51.56 748 GLN A O 1
ATOM 5750 N N . GLN A 1 768 ? 22.672 37.910 4.762 1.00 51.32 749 GLN A N 1
ATOM 5751 C CA . GLN A 1 768 ? 23.459 38.380 3.628 1.00 46.11 749 GLN A CA 1
ATOM 5752 C C . GLN A 1 768 ? 24.846 38.862 4.046 1.00 52.08 749 GLN A C 1
ATOM 5753 O O . GLN A 1 768 ? 25.803 38.765 3.263 1.00 49.11 749 GLN A O 1
ATOM 5759 N N . SER A 1 769 ? 24.975 39.401 5.258 1.00 47.24 750 SER A N 1
ATOM 5760 C CA . SER A 1 769 ? 26.295 39.799 5.736 1.00 51.12 750 SER A CA 1
ATOM 5761 C C . SER A 1 769 ? 27.197 38.603 5.991 1.00 53.08 750 SER A C 1
ATOM 5762 O O . SER A 1 769 ? 28.420 38.766 6.040 1.00 55.34 750 SER A O 1
ATOM 57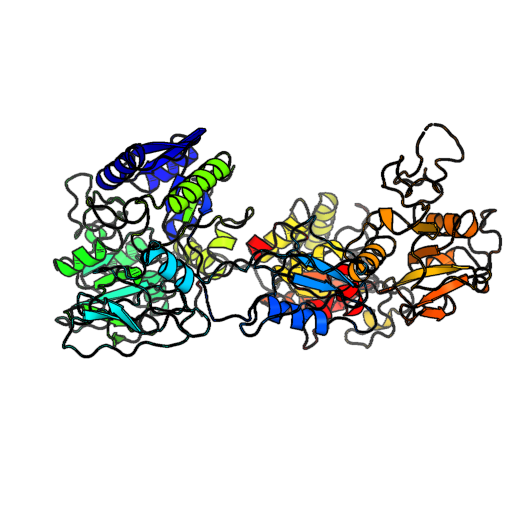65 N N . LEU A 1 770 ? 26.622 37.412 6.151 1.00 49.87 751 LEU A N 1
ATOM 5766 C CA . LEU A 1 770 ? 27.386 36.188 6.345 1.00 50.31 751 LEU A CA 1
ATOM 5767 C C . LEU A 1 770 ? 27.594 35.423 5.050 1.00 51.42 751 LEU A C 1
ATOM 5768 O O . LEU A 1 770 ? 28.698 34.928 4.796 1.00 47.40 751 LEU A O 1
ATOM 5773 N N . TYR A 1 771 ? 26.560 35.306 4.220 1.00 38.94 752 TYR A N 1
ATOM 5774 C CA . TYR A 1 771 ? 26.597 34.392 3.087 1.00 40.55 752 TYR A CA 1
ATOM 5775 C C . TYR A 1 771 ? 26.330 35.071 1.755 1.00 47.95 752 TYR A C 1
ATOM 5776 O O . TYR A 1 771 ? 26.154 34.380 0.744 1.00 43.37 752 TYR A O 1
ATOM 5785 N N . GLY A 1 772 ? 26.312 36.399 1.719 1.00 49.71 753 GLY A N 1
ATOM 5786 C CA . GLY A 1 772 ? 26.248 37.122 0.471 1.00 46.65 753 GLY A CA 1
ATOM 5787 C C . GLY A 1 772 ? 27.584 37.099 -0.245 1.00 51.15 753 GLY A C 1
ATOM 5788 O O . GLY A 1 772 ? 28.523 36.403 0.142 1.00 55.60 753 GLY A O 1
ATOM 5789 N N . ARG A 1 773 ? 27.667 37.895 -1.315 1.00 46.48 754 ARG A N 1
ATOM 5790 C CA . ARG A 1 773 ? 28.834 37.877 -2.193 1.00 59.41 754 ARG A CA 1
ATOM 5791 C C . ARG A 1 773 ? 30.099 38.364 -1.494 1.00 62.85 754 ARG A C 1
ATOM 5792 O O . ARG A 1 773 ? 31.205 37.991 -1.898 1.00 57.87 754 ARG A O 1
ATOM 5800 N N . ASN A 1 774 ? 29.953 39.188 -0.463 1.00 55.13 755 ASN A N 1
ATOM 5801 C CA . ASN A 1 774 ? 31.050 39.606 0.399 1.00 70.30 755 ASN A CA 1
ATOM 5802 C C . ASN A 1 774 ? 30.806 39.174 1.841 1.00 64.60 755 ASN A C 1
ATOM 5803 O O . ASN A 1 774 ? 31.244 39.839 2.782 1.00 59.02 755 ASN A O 1
ATOM 5808 N N . GLY A 1 775 ? 30.083 38.068 2.020 1.00 51.27 756 GLY A N 1
ATOM 5809 C CA . GLY A 1 775 ? 29.720 37.640 3.358 1.00 46.88 756 GLY A CA 1
ATOM 5810 C C . GLY A 1 775 ? 30.932 37.227 4.169 1.00 50.77 756 GLY A C 1
ATOM 5811 O O . GLY A 1 775 ? 31.905 36.684 3.645 1.00 56.63 756 GLY A O 1
ATOM 5812 N N . PHE A 1 776 ? 30.868 37.488 5.476 1.00 52.07 757 PHE A N 1
ATOM 5813 C CA . PHE A 1 776 ? 31.992 37.146 6.339 1.00 50.82 757 PHE A CA 1
ATOM 5814 C C . PHE A 1 776 ? 32.198 35.640 6.443 1.00 56.81 757 PHE A C 1
ATOM 5815 O O . PHE A 1 776 ? 33.302 35.198 6.771 1.00 50.84 757 PHE A O 1
ATOM 5823 N N . GLU A 1 777 ? 31.169 34.840 6.182 1.00 49.94 758 GLU A N 1
ATOM 5824 C CA . GLU A 1 777 ? 31.285 33.384 6.219 1.00 43.40 758 GLU A CA 1
ATOM 5825 C C . GLU A 1 777 ? 30.902 32.772 4.887 1.00 40.69 758 GLU A C 1
ATOM 5826 O O . GLU A 1 777 ? 30.283 31.704 4.830 1.00 49.39 758 GLU A O 1
ATOM 5832 N N . LYS A 1 778 ? 31.280 33.428 3.791 1.00 41.47 759 LYS A N 1
ATOM 5833 C CA . LYS A 1 778 ? 30.858 32.934 2.487 1.00 44.10 759 LYS A CA 1
ATOM 5834 C C . LYS A 1 778 ? 31.517 31.614 2.119 1.00 55.68 759 LYS A C 1
ATOM 5835 O O . LYS A 1 778 ? 31.108 30.986 1.134 1.00 48.71 759 LYS A O 1
ATOM 5841 N N . ASP A 1 779 ? 32.526 31.175 2.870 1.00 47.50 760 ASP A N 1
ATOM 5842 C CA . ASP A 1 779 ? 33.028 29.830 2.642 1.00 51.61 760 ASP A CA 1
ATOM 5843 C C . ASP A 1 779 ? 32.112 28.770 3.233 1.00 49.18 760 ASP A C 1
ATOM 5844 O O . ASP A 1 779 ? 32.185 27.609 2.826 1.00 57.75 760 ASP A O 1
ATOM 5849 N N . MET A 1 780 ? 31.224 29.126 4.156 1.00 43.17 761 MET A N 1
ATOM 5850 C CA . MET A 1 780 ? 30.313 28.101 4.648 1.00 42.02 761 MET A CA 1
ATOM 5851 C C . MET A 1 780 ? 29.061 27.939 3.817 1.00 51.47 761 MET A C 1
ATOM 5852 O O . MET A 1 780 ? 28.473 26.847 3.814 1.00 41.91 761 MET A O 1
ATOM 5857 N N . PHE A 1 781 ? 28.644 28.986 3.117 1.00 47.32 762 PHE A N 1
ATOM 5858 C CA . PHE A 1 781 ? 27.423 28.907 2.328 1.00 43.58 762 PHE A CA 1
ATOM 5859 C C . PHE A 1 781 ? 27.335 30.153 1.467 1.00 47.84 762 PHE A C 1
ATOM 5860 O O . PHE A 1 781 ? 27.731 31.237 1.906 1.00 43.30 762 PHE A O 1
ATOM 5868 N N . GLN A 1 782 ? 26.836 29.986 0.241 1.00 44.46 763 GLN A N 1
ATOM 5869 C CA . GLN A 1 782 ? 26.579 31.088 -0.681 1.00 41.69 763 GLN A CA 1
ATOM 5870 C C . GLN A 1 782 ? 25.088 31.192 -0.998 1.00 39.42 763 GLN A C 1
ATOM 5871 O O . GLN A 1 782 ? 24.475 30.241 -1.504 1.00 39.71 763 GLN A O 1
ATOM 5877 N N . MET A 1 783 ? 24.508 32.361 -0.722 1.00 42.14 764 MET A N 1
ATOM 5878 C CA . MET A 1 783 ? 23.077 32.518 -0.947 1.00 45.48 764 MET A CA 1
ATOM 5879 C C . MET A 1 783 ? 22.746 32.541 -2.429 1.00 44.00 764 MET A C 1
ATOM 5880 O O . MET A 1 783 ? 21.684 32.060 -2.833 1.00 41.17 764 MET A O 1
ATOM 5885 N N . PHE A 1 784 ? 23.644 33.074 -3.256 1.00 39.99 765 PHE A N 1
ATOM 5886 C CA . PHE A 1 784 ? 23.323 33.367 -4.646 1.00 45.79 765 PHE A CA 1
ATOM 5887 C C . PHE A 1 784 ? 23.965 32.409 -5.649 1.00 46.95 765 PHE A C 1
ATOM 5888 O O . PHE A 1 784 ? 24.122 32.771 -6.819 1.00 53.32 765 PHE A O 1
ATOM 5896 N N . SER A 1 785 ? 24.307 31.187 -5.234 1.00 47.05 766 SER A N 1
ATOM 5897 C CA . SER A 1 785 ? 24.694 30.151 -6.187 1.00 47.29 766 SER A CA 1
ATOM 5898 C C . SER A 1 785 ? 24.328 28.793 -5.613 1.00 52.82 766 SER A C 1
ATOM 5899 O O . SER A 1 785 ? 23.900 28.677 -4.461 1.00 52.40 766 SER A O 1
ATOM 5902 N N . SER A 1 786 ? 24.514 27.754 -6.423 1.00 54.57 767 SER A N 1
ATOM 5903 C CA . SER A 1 786 ? 24.374 26.406 -5.890 1.00 52.32 767 SER A CA 1
ATOM 5904 C C . SER A 1 786 ? 24.861 25.413 -6.923 1.00 55.57 767 SER A C 1
ATOM 5905 O O . SER A 1 786 ? 24.720 25.638 -8.130 1.00 46.71 767 SER A O 1
ATOM 5908 N N . ALA A 1 787 ? 25.423 24.308 -6.423 1.00 52.28 768 ALA A N 1
ATOM 5909 C CA . ALA A 1 787 ? 25.722 23.145 -7.246 1.00 52.64 768 ALA A CA 1
ATOM 5910 C C . ALA A 1 787 ? 24.475 22.347 -7.579 1.00 53.93 768 ALA A C 1
ATOM 5911 O O . ALA A 1 787 ? 24.496 21.533 -8.507 1.00 54.25 768 ALA A O 1
ATOM 5913 N N . LYS A 1 788 ? 23.389 22.558 -6.839 1.00 48.16 769 LYS A N 1
ATOM 5914 C CA . LYS A 1 788 ? 22.171 21.787 -7.040 1.00 46.83 769 LYS A CA 1
ATOM 5915 C C . LYS A 1 788 ? 21.338 22.267 -8.223 1.00 42.43 769 LYS A C 1
ATOM 5916 O O . LYS A 1 788 ? 20.415 21.554 -8.627 1.00 50.51 769 LYS A O 1
ATOM 5922 N N . GLY A 1 789 ? 21.637 23.430 -8.780 1.00 50.13 770 GLY A N 1
ATOM 5923 C CA . GLY A 1 789 ? 20.915 23.920 -9.935 1.00 44.76 770 GLY A CA 1
ATOM 5924 C C . GLY A 1 789 ? 21.084 25.417 -10.086 1.00 49.45 770 GLY A C 1
ATOM 5925 O O . GLY A 1 789 ? 21.782 26.075 -9.314 1.00 53.15 770 GLY A O 1
ATOM 5926 N N . GLN A 1 790 ? 20.383 25.952 -11.082 1.00 51.67 771 GLN A N 1
ATOM 5927 C CA . GLN A 1 790 ? 20.483 27.361 -11.434 1.00 57.81 771 GLN A CA 1
ATOM 5928 C C . GLN A 1 790 ? 19.328 28.160 -10.843 1.00 45.50 771 GLN A C 1
ATOM 5929 O O . GLN A 1 790 ? 18.173 27.733 -10.901 1.00 45.12 771 GLN A O 1
ATOM 5935 N N . ASN A 1 791 ? 19.651 29.331 -10.293 1.00 47.43 772 ASN A N 1
ATOM 5936 C CA . ASN A 1 791 ? 18.659 30.287 -9.791 1.00 48.45 772 ASN A CA 1
ATOM 5937 C C . ASN A 1 791 ? 17.720 29.654 -8.769 1.00 50.24 772 ASN A C 1
ATOM 5938 O O . ASN A 1 791 ? 16.499 29.803 -8.831 1.00 43.75 772 ASN A O 1
ATOM 5943 N N . LEU A 1 792 ? 18.297 28.962 -7.793 1.00 39.20 773 LEU A N 1
ATOM 5944 C CA . LEU A 1 792 ? 17.515 28.356 -6.725 1.00 36.26 773 LEU A CA 1
ATOM 5945 C C . LEU A 1 792 ? 17.328 29.385 -5.617 1.00 47.33 773 LEU A C 1
ATOM 5946 O O . LEU A 1 792 ? 18.311 29.926 -5.106 1.00 38.44 773 LEU A O 1
ATOM 5951 N N . LEU A 1 793 ? 16.060 29.675 -5.286 1.00 39.88 774 LEU A N 1
ATOM 5952 C CA . LEU A 1 793 ? 15.636 30.618 -4.251 1.00 38.33 774 LEU A CA 1
ATOM 5953 C C . LEU A 1 793 ? 15.825 32.062 -4.702 1.00 45.10 774 LEU A C 1
ATOM 5954 O O . LEU A 1 793 ? 14.904 32.883 -4.597 1.00 38.90 774 LEU A O 1
ATOM 5959 N N . PHE A 1 794 ? 17.010 32.380 -5.202 1.00 40.31 775 PHE A N 1
ATOM 5960 C CA . PHE A 1 794 ? 17.328 33.688 -5.758 1.00 38.11 775 PHE A CA 1
ATOM 5961 C C . PHE A 1 794 ? 17.929 33.491 -7.140 1.00 51.89 775 PHE A C 1
ATOM 5962 O O . PHE A 1 794 ? 18.439 32.420 -7.474 1.00 46.78 775 PHE A O 1
ATOM 5970 N N . ASN A 1 795 ? 17.871 34.541 -7.946 1.00 43.42 776 ASN A N 1
ATOM 5971 C CA . ASN A 1 795 ? 18.538 34.513 -9.238 1.00 46.14 776 ASN A CA 1
ATOM 5972 C C . ASN A 1 795 ? 20.051 34.564 -9.034 1.00 45.80 776 ASN A C 1
ATOM 5973 O O . ASN A 1 795 ? 20.553 35.341 -8.221 1.00 42.59 776 ASN A O 1
ATOM 5978 N N . ASP A 1 796 ? 20.779 33.707 -9.763 1.00 51.92 777 ASP A N 1
ATOM 5979 C CA . ASP A 1 796 ? 22.223 33.568 -9.539 1.00 50.83 777 ASP A CA 1
ATOM 5980 C C . ASP A 1 796 ? 23.001 34.846 -9.841 1.00 58.76 777 ASP A C 1
ATOM 5981 O O . ASP A 1 796 ? 24.124 34.999 -9.343 1.00 62.85 777 ASP A O 1
ATOM 5986 N N . GLU A 1 797 ? 22.453 35.755 -10.652 1.00 46.08 778 GLU A N 1
ATOM 5987 C CA . GLU A 1 797 ? 23.122 37.019 -10.965 1.00 52.54 778 GLU A CA 1
ATOM 5988 C C . GLU A 1 797 ? 22.838 38.116 -9.946 1.00 55.98 778 GLU A C 1
ATOM 5989 O O . GLU A 1 797 ? 23.335 39.238 -10.111 1.00 55.26 778 GLU A O 1
ATOM 5995 N N . THR A 1 798 ? 22.048 37.824 -8.914 1.00 48.60 779 THR A N 1
ATOM 5996 C CA . THR A 1 798 ? 21.753 38.804 -7.876 1.00 47.46 779 THR A CA 1
ATOM 5997 C C . THR A 1 798 ? 23.034 39.265 -7.204 1.00 54.38 779 THR A C 1
ATOM 5998 O O . THR A 1 798 ? 23.861 38.447 -6.797 1.00 46.22 779 THR A O 1
ATOM 6002 N N . GLN A 1 799 ? 23.201 40.583 -7.093 1.00 47.93 780 GLN A N 1
ATOM 6003 C CA . GLN A 1 799 ? 24.372 41.124 -6.413 1.00 53.28 780 GLN A CA 1
ATOM 6004 C C . GLN A 1 799 ? 24.164 41.150 -4.906 1.00 58.83 780 GLN A C 1
ATOM 6005 O O . GLN A 1 799 ? 25.066 40.793 -4.141 1.00 53.33 780 GLN A O 1
ATOM 6011 N N . CYS A 1 800 ? 22.982 41.564 -4.470 1.00 46.42 781 CYS A N 1
ATOM 6012 C CA . CYS A 1 800 ? 22.570 41.497 -3.077 1.00 47.77 781 CYS A CA 1
ATOM 6013 C C . CYS A 1 800 ? 21.082 41.800 -3.042 1.00 43.85 781 CYS A C 1
ATOM 6014 O O . CYS A 1 800 ? 20.487 42.184 -4.051 1.00 49.81 781 CYS A O 1
ATOM 6017 N N . LEU A 1 801 ? 20.496 41.637 -1.864 1.00 44.23 782 LEU A N 1
ATOM 6018 C CA . LEU A 1 801 ? 19.114 42.011 -1.620 1.00 45.79 782 LEU A CA 1
ATOM 6019 C C . LEU A 1 801 ? 19.085 43.380 -0.958 1.00 50.31 782 LEU A C 1
ATOM 6020 O O . LEU A 1 801 ? 19.899 43.672 -0.079 1.00 50.64 782 LEU A O 1
ATOM 6025 N N . ILE A 1 802 ? 18.153 44.219 -1.395 1.00 44.92 783 ILE A N 1
ATOM 6026 C CA . ILE A 1 802 ? 18.045 45.604 -0.946 1.00 45.61 783 ILE A CA 1
ATOM 6027 C C . ILE A 1 802 ? 16.658 45.813 -0.366 1.00 50.77 783 ILE A C 1
ATOM 6028 O O . ILE A 1 802 ? 15.661 45.477 -1.010 1.00 47.06 783 ILE A O 1
ATOM 6033 N N . GLU A 1 803 ? 16.597 46.359 0.846 1.00 46.71 784 GLU A N 1
ATOM 6034 C CA . GLU A 1 803 ? 15.321 46.649 1.484 1.00 50.75 784 GLU A CA 1
ATOM 6035 C C . GLU A 1 803 ? 14.460 47.550 0.599 1.00 51.98 784 GLU A C 1
ATOM 6036 O O . GLU A 1 803 ? 14.923 48.587 0.120 1.00 50.22 784 GLU A O 1
ATOM 6042 N N . PHE A 1 804 ? 13.207 47.152 0.374 1.00 48.75 785 PHE A N 1
ATOM 6043 C CA . PHE A 1 804 ? 12.272 47.982 -0.382 1.00 50.61 785 PHE A CA 1
ATOM 6044 C C . PHE A 1 804 ? 11.983 49.255 0.403 1.00 52.55 785 PHE A C 1
ATOM 6045 O O . PHE A 1 804 ? 11.517 49.187 1.546 1.00 46.42 785 PHE A O 1
ATOM 6053 N N . ASP A 1 805 ? 12.280 50.411 -0.192 1.00 52.62 786 ASP A N 1
ATOM 6054 C CA . ASP A 1 805 ? 12.042 51.699 0.457 1.00 53.23 786 ASP A CA 1
ATOM 6055 C C . ASP A 1 805 ? 10.611 52.106 0.141 1.00 49.30 786 ASP A C 1
ATOM 6056 O O . ASP A 1 805 ? 10.335 52.665 -0.922 1.00 55.68 786 ASP A O 1
ATOM 6061 N N . ARG A 1 806 ? 9.703 51.800 1.062 1.00 47.91 787 ARG A N 1
ATOM 6062 C CA . ARG A 1 806 ? 8.278 52.010 0.842 1.00 47.69 787 ARG A CA 1
ATOM 6063 C C . ARG A 1 806 ? 7.966 53.505 0.802 1.00 54.37 787 ARG A C 1
ATOM 6064 O O . ARG A 1 806 ? 8.320 54.246 1.723 1.00 61.03 787 ARG A O 1
ATOM 6072 N N . GLN A 1 807 ? 7.321 53.946 -0.269 1.00 58.19 788 GLN A N 1
ATOM 6073 C CA . GLN A 1 807 ? 6.947 55.341 -0.468 1.00 56.83 788 GLN A CA 1
ATOM 6074 C C . GLN A 1 807 ? 5.475 55.563 -0.143 1.00 61.27 788 GLN A C 1
ATOM 6075 O O . GLN A 1 807 ? 4.689 54.613 -0.082 1.00 54.80 788 GLN A O 1
ATOM 6081 N N . PRO A 1 808 ? 5.061 56.821 0.109 1.00 69.00 789 PRO A N 1
ATOM 6082 C CA . PRO A 1 808 ? 3.629 57.085 0.377 1.00 56.08 789 PRO A CA 1
ATOM 6083 C C . PRO A 1 808 ? 2.808 57.202 -0.902 1.00 66.48 789 PRO A C 1
ATOM 6084 O O . PRO A 1 808 ? 2.383 58.278 -1.333 1.00 63.95 789 PRO A O 1
ATOM 6088 N N . LYS A 1 809 ? 2.577 56.056 -1.533 1.00 51.77 790 LYS A N 1
ATOM 6089 C CA . LYS A 1 809 ? 1.760 55.958 -2.731 1.00 54.42 790 LYS A CA 1
ATOM 6090 C C . LYS A 1 809 ? 1.152 54.563 -2.745 1.00 60.32 790 LYS A C 1
ATOM 6091 O O . LYS A 1 809 ? 1.437 53.738 -1.872 1.00 55.06 790 LYS A O 1
ATOM 6097 N N . ASP A 1 810 ? 0.295 54.312 -3.733 1.00 46.59 791 ASP A N 1
ATOM 6098 C CA . ASP A 1 810 ? -0.240 52.971 -3.947 1.00 56.97 791 ASP A CA 1
ATOM 6099 C C . ASP A 1 810 ? 0.908 51.990 -4.140 1.00 41.22 791 ASP A C 1
ATOM 6100 O O . ASP A 1 810 ? 1.868 52.285 -4.854 1.00 48.13 791 ASP A O 1
ATOM 6105 N N . ILE A 1 811 ? 0.825 50.839 -3.465 1.00 55.69 792 ILE A N 1
ATOM 6106 C CA . ILE A 1 811 ? 1.881 49.829 -3.581 1.00 45.53 792 ILE A CA 1
ATOM 6107 C C . ILE A 1 811 ? 2.039 49.374 -5.029 1.00 43.50 792 ILE A C 1
ATOM 6108 O O . ILE A 1 811 ? 3.153 49.065 -5.471 1.00 49.76 792 ILE A O 1
ATOM 6113 N N . MET A 1 812 ? 0.941 49.340 -5.800 1.00 41.71 793 MET A N 1
ATOM 6114 C CA . MET A 1 812 ? 1.047 49.000 -7.221 1.00 39.16 793 MET A CA 1
ATOM 6115 C C . MET A 1 812 ? 1.989 49.945 -7.941 1.00 51.02 793 MET A C 1
ATOM 6116 O O . MET A 1 812 ? 2.904 49.512 -8.649 1.00 47.30 793 MET A O 1
ATOM 6121 N N . GLU A 1 813 ? 1.777 51.249 -7.770 1.00 48.86 794 GLU A N 1
ATOM 6122 C CA . GLU A 1 813 ? 2.685 52.217 -8.360 1.00 44.21 794 GLU A CA 1
ATOM 6123 C C . GLU A 1 813 ? 4.066 52.135 -7.729 1.00 39.80 794 GLU A C 1
ATOM 6124 O O . GLU A 1 813 ? 5.079 52.274 -8.422 1.00 46.18 794 GLU A O 1
ATOM 6130 N N . ASP A 1 814 ? 4.125 51.951 -6.408 1.00 42.20 795 ASP A N 1
ATOM 6131 C CA . ASP A 1 814 ? 5.411 51.943 -5.720 1.00 46.83 795 ASP A CA 1
ATOM 6132 C C . ASP A 1 814 ? 6.277 50.773 -6.186 1.00 47.19 795 ASP A C 1
ATOM 6133 O O . ASP A 1 814 ? 7.468 50.948 -6.464 1.00 49.32 795 ASP A O 1
ATOM 6138 N N . TYR A 1 815 ? 5.692 49.577 -6.303 1.00 46.73 796 TYR A N 1
ATOM 6139 C CA . TYR A 1 815 ? 6.504 48.423 -6.687 1.00 40.06 796 TYR A CA 1
ATOM 6140 C C . TYR A 1 815 ? 6.728 48.368 -8.198 1.00 39.54 796 TYR A C 1
ATOM 6141 O O . TYR A 1 815 ? 7.852 48.152 -8.651 1.00 41.32 796 TYR A O 1
ATOM 6150 N N . PHE A 1 816 ? 5.675 48.533 -9.008 1.00 39.77 797 PHE A N 1
ATOM 6151 C CA . PHE A 1 816 ? 5.864 48.401 -10.453 1.00 40.70 797 PHE A CA 1
ATOM 6152 C C . PHE A 1 816 ? 6.547 49.614 -11.096 1.00 44.25 797 PHE A C 1
ATOM 6153 O O . PHE A 1 816 ? 7.168 49.471 -12.159 1.00 46.63 797 PHE A O 1
ATOM 6161 N N . GLY A 1 817 ? 6.485 50.788 -10.479 1.00 47.38 798 GLY A N 1
ATOM 6162 C CA . GLY A 1 817 ? 6.801 52.003 -11.205 1.00 44.02 798 GLY A CA 1
ATOM 6163 C C . GLY A 1 817 ? 5.592 52.431 -12.020 1.00 49.72 798 GLY A C 1
ATOM 6164 O O . GLY A 1 817 ? 4.836 51.569 -12.488 1.00 46.32 798 GLY A O 1
ATOM 6165 N N . VAL A 1 818 ? 5.373 53.739 -12.196 1.00 46.20 799 VAL A N 1
ATOM 6166 C CA . VAL A 1 818 ? 4.109 54.169 -12.800 1.00 47.78 799 VAL A CA 1
ATOM 6167 C C . VAL A 1 818 ? 4.043 53.763 -14.266 1.00 42.15 799 VAL A C 1
ATOM 6168 O O . VAL A 1 818 ? 2.978 53.376 -14.764 1.00 46.69 799 VAL A O 1
ATOM 6172 N N . ARG A 1 819 ? 5.177 53.771 -14.969 1.00 46.07 800 ARG A N 1
ATOM 6173 C CA . ARG A 1 819 ? 5.155 53.436 -16.392 1.00 43.55 800 ARG A CA 1
ATOM 6174 C C . ARG A 1 819 ? 4.749 51.985 -16.615 1.00 49.47 800 ARG A C 1
ATOM 6175 O O . ARG A 1 819 ? 3.872 51.695 -17.441 1.00 51.52 800 ARG A O 1
ATOM 6183 N N . TYR A 1 820 ? 5.397 51.054 -15.907 1.00 45.01 801 TYR A N 1
ATOM 6184 C CA . TYR A 1 820 ? 5.061 49.639 -16.058 1.00 42.23 801 TYR A CA 1
ATOM 6185 C C . TYR A 1 820 ? 3.624 49.367 -15.628 1.00 37.02 801 TYR A C 1
ATOM 6186 O O . TYR A 1 820 ? 2.894 48.630 -16.303 1.00 41.04 801 TYR A O 1
ATOM 6195 N N . TYR A 1 821 ? 3.223 49.905 -14.471 1.00 40.56 802 TYR A N 1
ATOM 6196 C CA . TYR A 1 821 ? 1.846 49.746 -13.986 1.00 46.54 802 TYR A CA 1
ATOM 6197 C C . TYR A 1 821 ? 0.830 50.178 -15.041 1.00 45.57 802 TYR A C 1
ATOM 6198 O O . TYR A 1 821 ? -0.161 49.485 -15.288 1.00 42.15 802 TYR A O 1
ATOM 6207 N N . THR A 1 822 ? 1.085 51.310 -15.694 1.00 45.67 803 THR A N 1
ATOM 6208 C CA . THR A 1 822 ? 0.188 51.824 -16.725 1.00 44.44 803 THR A CA 1
ATOM 6209 C C . THR A 1 822 ? 0.239 50.966 -17.982 1.00 43.49 803 THR A C 1
ATOM 6210 O O . THR A 1 822 ? -0.800 50.610 -18.550 1.00 49.10 803 THR A O 1
ATOM 6214 N N . ALA A 1 823 ? 1.443 50.621 -18.433 1.00 45.40 804 ALA A N 1
ATOM 6215 C CA . ALA A 1 823 ? 1.585 49.929 -19.710 1.00 42.79 804 ALA A CA 1
ATOM 6216 C C . ALA A 1 823 ? 0.985 48.526 -19.675 1.00 45.34 804 ALA A C 1
ATOM 6217 O O . ALA A 1 823 ? 0.381 48.083 -20.657 1.00 45.25 804 ALA A O 1
ATOM 6219 N N . VAL A 1 824 ? 1.162 47.802 -18.574 1.00 42.34 805 VAL A N 1
ATOM 6220 C CA . VAL A 1 824 ? 0.787 46.392 -18.494 1.00 43.97 805 VAL A CA 1
ATOM 6221 C C . VAL A 1 824 ? -0.581 46.198 -17.849 1.00 45.16 805 VAL A C 1
ATOM 6222 O O . VAL A 1 824 ? -1.315 45.279 -18.216 1.00 43.89 805 VAL A O 1
ATOM 6226 N N . TYR A 1 825 ? -0.935 47.028 -16.870 1.00 43.01 806 TYR A N 1
ATOM 6227 C CA . TYR A 1 825 ? -2.171 46.844 -16.114 1.00 41.81 806 TYR A CA 1
ATOM 6228 C C . TYR A 1 825 ? -3.133 48.025 -16.225 1.00 44.51 806 TYR A C 1
ATOM 6229 O O . TYR A 1 825 ? -4.118 48.070 -15.483 1.00 42.11 806 TYR A O 1
ATOM 6238 N N . SER A 1 826 ? -2.868 48.980 -17.121 1.00 47.32 807 SER A N 1
ATOM 6239 C CA . SER A 1 826 ? -3.665 50.213 -17.264 1.00 47.57 807 SER A CA 1
ATOM 6240 C C . SER A 1 826 ? -3.768 50.990 -15.958 1.00 52.33 807 SER A C 1
ATOM 6241 O O . SER A 1 826 ? -4.729 51.741 -15.739 1.00 48.84 807 SER A O 1
ATOM 6244 N N . ALA A 1 827 ? -2.765 50.834 -15.089 1.00 41.84 808 ALA A N 1
ATOM 6245 C CA . ALA A 1 827 ? -2.740 51.486 -13.780 1.00 38.44 808 ALA A CA 1
ATOM 6246 C C . ALA A 1 827 ? -4.003 51.185 -12.973 1.00 44.91 808 ALA A C 1
ATOM 6247 O O . ALA A 1 827 ? -4.479 52.019 -12.201 1.00 49.08 808 ALA A O 1
ATOM 6249 N N . SER A 1 828 ? -4.539 49.976 -13.120 1.00 40.66 809 SER A N 1
ATOM 6250 C CA . SER A 1 828 ? -5.811 49.599 -12.526 1.00 40.77 809 SER A CA 1
ATOM 6251 C C . SER A 1 828 ? -5.611 48.468 -11.526 1.00 52.71 809 SER A C 1
ATOM 6252 O O . SER A 1 828 ? -4.753 47.596 -11.713 1.00 43.15 809 SER A O 1
ATOM 6255 N N . ARG A 1 829 ? -6.417 48.484 -10.465 1.00 45.41 810 ARG A N 1
ATOM 6256 C CA . ARG A 1 829 ? -6.445 47.409 -9.483 1.00 44.78 810 ARG A CA 1
ATOM 6257 C C . ARG A 1 829 ? -7.514 46.370 -9.783 1.00 43.05 810 ARG A C 1
ATOM 6258 O O . ARG A 1 829 ? -7.871 45.572 -8.900 1.00 43.56 810 ARG A O 1
ATOM 6266 N N . SER A 1 830 ? -8.004 46.322 -11.022 1.00 37.39 811 SER A N 1
ATOM 6267 C CA . SER A 1 830 ? -9.129 45.481 -11.375 1.00 41.17 811 SER A CA 1
ATOM 6268 C C . SER A 1 830 ? -8.762 44.365 -12.341 1.00 45.09 811 SER A C 1
ATOM 6269 O O . SER A 1 830 ? -9.644 43.607 -12.750 1.00 41.99 811 SER A O 1
ATOM 6272 N N . ALA A 1 831 ? -7.495 44.248 -12.733 1.00 46.08 812 ALA A N 1
ATOM 6273 C CA . ALA A 1 831 ? -7.081 43.130 -13.566 1.00 44.29 812 ALA A CA 1
ATOM 6274 C C . ALA A 1 831 ? -7.070 41.829 -12.757 1.00 41.13 812 ALA A C 1
ATOM 6275 O O . ALA A 1 831 ? -6.867 41.822 -11.540 1.00 40.03 812 ALA A O 1
ATOM 6277 N N . VAL A 1 832 ? -7.296 40.718 -13.448 1.00 39.95 813 VAL A N 1
ATOM 6278 C CA . VAL A 1 832 ? -7.395 39.414 -12.792 1.00 39.18 813 VAL A CA 1
ATOM 6279 C C . VAL A 1 832 ? -6.453 38.450 -13.506 1.00 45.70 813 VAL A C 1
ATOM 6280 O O . VAL A 1 832 ? -6.904 37.546 -14.220 1.00 45.15 813 VAL A O 1
ATOM 6284 N N . PRO A 1 833 ? -5.138 38.603 -13.360 1.00 44.44 814 PRO A N 1
ATOM 6285 C CA . PRO A 1 833 ? -4.222 37.636 -13.987 1.00 48.62 814 PRO A CA 1
ATOM 6286 C C . PRO A 1 833 ? -4.218 36.272 -13.316 1.00 49.83 814 PRO A C 1
ATOM 6287 O O . PRO A 1 833 ? -3.678 35.327 -13.896 1.00 54.82 814 PRO A O 1
ATOM 6291 N N . SER A 1 834 ? -4.807 36.126 -12.133 1.00 44.18 815 SER A N 1
ATOM 6292 C CA . SER A 1 834 ? -4.883 34.840 -11.458 1.00 43.86 815 SER A CA 1
ATOM 6293 C C . SER A 1 834 ? -6.239 34.710 -10.782 1.00 41.84 815 SER A C 1
ATOM 6294 O O . SER A 1 834 ? -6.683 35.651 -10.120 1.00 38.84 815 SER A O 1
ATOM 6297 N N . GLU A 1 835 ? -6.885 33.543 -10.919 1.00 39.05 816 GLU A N 1
ATOM 6298 C CA . GLU A 1 835 ? -8.174 33.333 -10.264 1.00 41.49 816 GLU A CA 1
ATOM 6299 C C . GLU A 1 835 ? -8.067 33.291 -8.749 1.00 47.46 816 GLU A C 1
ATOM 6300 O O . GLU A 1 835 ? -9.104 33.236 -8.075 1.00 47.17 816 GLU A O 1
ATOM 6306 N N . LEU A 1 836 ? -6.854 33.340 -8.197 1.00 39.55 817 LEU A N 1
ATOM 6307 C CA . LEU A 1 836 ? -6.726 33.497 -6.754 1.00 40.67 817 LEU A CA 1
ATOM 6308 C C . LEU A 1 836 ? -7.178 34.886 -6.295 1.00 40.62 817 LEU A C 1
ATOM 6309 O O . LEU A 1 836 ? -7.663 35.036 -5.168 1.00 38.63 817 LEU A O 1
ATOM 6314 N N . ILE A 1 837 ? -7.036 35.903 -7.147 1.00 38.61 818 ILE A N 1
ATOM 6315 C CA . ILE A 1 837 ? -7.295 37.286 -6.708 1.00 33.62 818 ILE A CA 1
ATOM 6316 C C . ILE A 1 837 ? -8.713 37.487 -6.176 1.00 35.12 818 ILE A C 1
ATOM 6317 O O . ILE A 1 837 ? -8.861 38.080 -5.091 1.00 36.42 818 ILE A O 1
ATOM 6322 N N . PRO A 1 838 ? -9.785 37.041 -6.858 1.00 38.86 819 PRO A N 1
ATOM 6323 C CA . PRO A 1 838 ? -11.125 37.233 -6.266 1.00 40.79 819 PRO A CA 1
ATOM 6324 C C . PRO A 1 838 ? -11.292 36.529 -4.937 1.00 43.54 819 PRO A C 1
ATOM 6325 O O . PRO A 1 838 ? -12.083 36.979 -4.109 1.00 36.83 819 PRO A O 1
ATOM 6329 N N . ALA A 1 839 ? -10.584 35.418 -4.707 1.00 39.80 820 ALA A N 1
ATOM 6330 C CA . ALA A 1 839 ? -10.718 34.745 -3.422 1.00 39.72 820 ALA A CA 1
ATOM 6331 C C . ALA A 1 839 ? -9.903 35.456 -2.345 1.00 36.13 820 ALA A C 1
ATOM 6332 O O . ALA A 1 839 ? -10.376 35.638 -1.215 1.00 37.86 820 ALA A O 1
ATOM 6334 N N . CYS A 1 840 ? -8.686 35.888 -2.667 1.00 35.00 821 CYS A N 1
ATOM 6335 C CA . CYS A 1 840 ? -7.876 36.500 -1.629 1.00 37.77 821 CYS A CA 1
ATOM 6336 C C . CYS A 1 840 ? -8.296 37.934 -1.324 1.00 39.66 821 CYS A C 1
ATOM 6337 O O . CYS A 1 840 ? -7.908 38.457 -0.276 1.00 42.95 821 CYS A O 1
ATOM 6340 N N . THR A 1 841 ? -9.090 38.578 -2.180 1.00 36.87 822 THR A N 1
ATOM 6341 C CA . THR A 1 841 ? -9.580 39.931 -1.884 1.00 34.25 822 THR A CA 1
ATOM 6342 C C . THR A 1 841 ? -11.010 39.945 -1.354 1.00 47.03 822 THR A C 1
ATOM 6343 O O . THR A 1 841 ? -11.571 41.023 -1.148 1.00 37.81 822 THR A O 1
ATOM 6347 N N . PHE A 1 842 ? -11.613 38.782 -1.141 1.00 40.16 823 PHE A N 1
ATOM 6348 C CA . PHE A 1 842 ? -12.949 38.703 -0.560 1.00 38.65 823 PHE A CA 1
ATOM 6349 C C . PHE A 1 842 ? -12.975 39.373 0.818 1.00 41.89 823 PHE A C 1
ATOM 6350 O O . PHE A 1 842 ? -12.098 39.141 1.645 1.00 37.97 823 PHE A O 1
ATOM 6358 N N . LYS A 1 843 ? -13.959 40.242 1.066 1.00 45.14 824 LYS A N 1
ATOM 6359 C CA . LYS A 1 843 ? -13.948 41.030 2.301 1.00 41.78 824 LYS A CA 1
ATOM 6360 C C . LYS A 1 843 ? -14.643 40.295 3.447 1.00 44.56 824 LYS A C 1
ATOM 6361 O O . LYS A 1 843 ? -15.546 39.487 3.235 1.00 40.33 824 LYS A O 1
ATOM 6367 N N . HIS A 1 844 ? -14.221 40.602 4.679 1.00 40.27 825 HIS A N 1
ATOM 6368 C CA . HIS A 1 844 ? -14.621 39.833 5.851 1.00 45.02 825 HIS A CA 1
ATOM 6369 C C . HIS A 1 844 ? -15.312 40.677 6.917 1.00 52.97 825 HIS A C 1
ATOM 6370 O O . HIS A 1 844 ? -15.219 41.907 6.943 1.00 46.09 825 HIS A O 1
ATOM 6377 N N . CYS A 1 845 ? -15.955 39.973 7.845 1.00 38.56 826 CYS A N 1
ATOM 6378 C CA . CYS A 1 845 ? -16.736 40.579 8.926 1.00 50.84 826 CYS A CA 1
ATOM 6379 C C . CYS A 1 845 ? -15.974 40.349 10.222 1.00 46.09 826 CYS A C 1
ATOM 6380 O O . CYS A 1 845 ? -16.329 39.498 11.042 1.00 42.53 826 CYS A O 1
ATOM 6383 N N . SER A 1 846 ? -14.909 41.118 10.400 1.00 51.06 827 SER A N 1
ATOM 6384 C CA . SER A 1 846 ? -13.965 40.907 11.478 1.00 56.49 827 SER A CA 1
ATOM 6385 C C . SER A 1 846 ? -13.931 42.127 12.384 1.00 51.91 827 SER A C 1
ATOM 6386 O O . SER A 1 846 ? -14.393 43.213 12.028 1.00 48.69 827 SER A O 1
ATOM 6389 N N . ASN A 1 847 ? -13.367 41.924 13.563 1.00 52.31 828 ASN A N 1
ATOM 6390 C CA . ASN A 1 847 ? -13.355 42.901 14.636 1.00 61.26 828 ASN A CA 1
ATOM 6391 C C . ASN A 1 847 ? -11.930 43.363 14.921 1.00 78.11 828 ASN A C 1
ATOM 6392 O O . ASN A 1 847 ? -10.954 42.852 14.360 1.00 72.16 828 ASN A O 1
ATOM 6397 N N . SER A 1 848 ? -11.823 44.359 15.791 1.00 79.58 829 SER A N 1
ATOM 6398 C CA . SER A 1 848 ? -10.529 44.947 16.127 1.00 92.89 829 SER A CA 1
ATOM 6399 C C . SER A 1 848 ? -10.131 44.611 17.561 1.00 78.68 829 SER A C 1
ATOM 6400 O O . SER A 1 848 ? -10.909 44.012 18.303 1.00 76.77 829 SER A O 1
#

B-factor: mean 58.09, std 21.45, range [27.62, 149.55]

Radius of gyration: 31.94 Å; Cα contacts (8 Å, |Δi|>4): 1868; chains: 1; bounding box: 86×52×80 Å

Secondary structure (DSSP, 8-state):
-EEEEEESSHHHHHHHHHHHHH---TT-EEEEEE-SSHHHHHHHHHHTS--BEEE-HHHHHHHTSTTT-EEEEEE----SS----HHHHHHHHHHTS-TTS-S-----B-TTSPBPSEEEETTTTEEEEB-TT--B-TT--B-TTSPPPP-PPPPPPHHHHHHHHHTTTSS--TTS----B-TTSSBPSEEE-TTT--EEEB-TT-PBPTT-BB-TTSPPPPPPSS-----EEEEEEEETT----GGG-TT-EEEES-TT-IIIIIHHHHHHHHTT-SS--SGGG--HHHHHHHHSSEEE-TT--SSGGGTT----GGGTT-SSTTSTT-HHHHHHHHHHTTS-SEEEEEGGGS-SBSSSSEEEE-TTS-EE-GGGGGGS-S-EEPPPEEEEETT-TTHHHHHHHHHHHHHTT-S-S--TT-SSSSS-TT----EEPPTT--HHHHH-HHHHHHHHHTTS---PPPTT-EEEEESSHHHHHHHHHHHHHHTTSEEEEE-SSHHHHHHHHHTTS--BEEE-GGGHHHHHHTT-EEEEEEE--TT--HHHHSTT---S-----EEEEEEESS-TT--GGG-TTS-EEES-TT-IIIIIHHHHHHHHHTTT--HHHHSSSEE-TTS-TTSTTSTT----SS----TT-SSTTSTT-HHHHHHHHHHHH-SEEEEETHHHHHTSSS---STTTTT--GGGEEEE-TTS-EEEGGGTTTS-SEEPPPPEEEE-GGGHHHHHHHHHHHHHHHSTT-TTTTT--TT--SS-SSSSS-TT--EEEE----SS-HHHHHH-HHHHHHHHTT-S---SSTHHHHHT-------

Sequence (823 aa):
RHVQWCTISHLEQKKCNDLVGSCNVPDITLACVYRSSTENCMAAIKDGQADAMFLDSGDVYKASLDHYNLKPIIAEPYSLHRELTKCLKHRQESLGGDKMVKGRYIPQCDEKGNYHPVQCHASTGYCWCVNANGEKIEGTNTTPVQTPPTCPSQVLTKCLKERQEALGGKRIAIGRYIPQCDEQGNYRPMQCHGSTGYCWCVNAIGEKIEGTNTPPGNTQPTCQSHDWDTCHYAVAVVKNSSTFQFGQLKGKRSCHSGLSKTDGWNAPVNVFVEKKLLPWDGLAKGSIERAVSKFFSASCIPGATETNLCKQCIGEEEKKCKSSHDEPYYGDHHGAFRCLQEDKGDVAFLKNTALPDEHHSGVYELLCPDNTRKPLNKYKECNLGKVPADAVVTRKAGDKTKDINDFLLEAQKKKCKLFGSPHGKDLMFDDSTTHLAPLPSEIDAFFFLGVKWYNAMKALTEDVKLPSKNKVRWCTINKPEMMKCKDWAAVSGGAIACTEASCPEHCVKQILKGEADAVTLDVQYMYMALMCGLLPAVEEYPNKDDFHPCQIPGSTIKDFGTKRAVALVKKSNKDIKWNNLKGKKSCHTHVGDIPGWVIPAGLISNQNDNIDIESFFGESCAPGSDTNSKLCKLCIGDPENPSTRCSLSDKEAYYGNEGAFRCLVEKGDVAFVPHTVVFANTDGKNPAEWAKDLKSEDFEILCLDGSRAPVTNYRGCNLSGLPPRAIVTREESVSDVVRILINQQSLYGRNGFEKDMFQMFSSAKGQNLLFNDETQCLIEFDRQPKDIMEDYFGVRYYTAVYSASRSAVPSELIPACTFKHCSNS

Organism: NCBI:txid125878

Solvent-accessible surface area: 36588 Å² total; per-residue (Å²): 112,111,0,62,3,1,0,10,0,97,61,12,44,102,4,0,91,69,4,61,69,59,10,106,8,88,99,9,75,8,36,24,25,68,74,25,7,3,68,66,0,0,34,4,0,92,101,41,97,0,10,0,5,40,3,15,1,6,0,1,12,58,1,19,75,123,127,24,45,1,42,0,11,2,4,30,78,47,28,45,113,134,125,96,44,73,1,70,84,37,83,98,22,5,91,44,6,14,123,95,2,117,30,29,45,46,0,60,29,25,148,82,4,63,6,76,26,43,0,37,3,103,74,32,30,69,14,13,4,10,67,74,85,12,105,46,68,142,71,36,66,24,43,78,136,90,108,72,24,137,26,94,97,76,130,80,44,101,0,61,70,62,86,102,88,19,45,47,83,101,216,116,4,148,44,107,56,28,0,41,18,52,149,95,2,43,14,119,42,99,0,39,35,77,72,71,34,74,24,17,3,5,8,10,39,24,42,97,24,15,1,0,19,6,52,78,86,94,127,46,21,124,26,103,58,119,7,48,29,8,6,41,16,0,0,0,0,0,36,90,94,34,119,20,50,0,34,102,0,140,38,50,79,0,1,1,1,1,42,24,23,1,1,0,13,12,1,0,1,45,24,0,39,146,98,172,37,4,108,13,100,12,63,103,114,25,32,13,25,129,11,0,18,173,7,4,62,8,0,0,0,1,30,11,118,51,118,36,0,18,134,14,4,56,6,134,147,113,35,88,11,50,6,0,26,24,1,44,3,20,13,13,51,5,0,24,99,0,2,88,78,79,68,3,31,0,0,0,0,8,8,28,5,8,29,52,79,82,95,54,75,38,38,0,1,1,29,93,78,56,44,49,70,10,22,83,13,68,109,2,30,10,10,38,2,2,10,16,0,0,1,0,35,88,92,20,90,39,35,152,20,0,25,50,5,3,90,55,0,18,132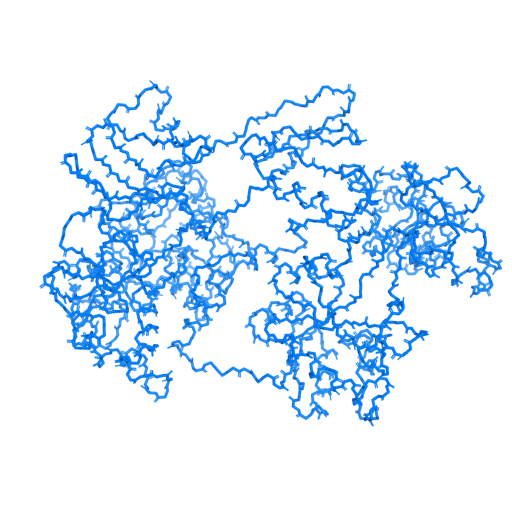,114,138,24,143,1,42,30,30,136,63,25,129,28,2,8,2,26,46,43,10,77,80,5,21,91,23,32,83,60,7,35,4,16,8,2,0,2,69,122,12,39,72,29,4,59,47,18,85,84,64,60,171,142,65,62,134,101,70,1,36,1,1,1,55,48,155,42,16,33,92,3,0,106,61,0,31,89,40,14,79,37,19,3,25,27,26,129,19,84,45,19,38,81,0,0,42,31,0,29,62,31,93,0,10,0,6,13,0,49,13,108,61,0,0,5,0,5,29,13,43,2,25,5,1,0,12,7,0,44,17,128,134,42,57,98,2,17,108,110,89,86,28,126,54,164,29,46,22,16,81,25,0,2,0,0,0,45,96,91,47,156,102,1,77,15,107,40,1,127,42,66,87,0,0,1,1,42,55,44,31,27,12,0,34,46,0,0,21,13,0,2,29,18,31,42,21,101,81,73,17,84,61,13,2,20,70,1,1,0,0,34,21,99,84,139,30,72,4,8,111,6,11,72,4,27,100,131,112,110,90,30,124,6,36,105,35,133,118,1,17,2,71,14,61,68,2,0,0,60,0,0,34,91,81,15,27,0,0,0,0,6,16,44,5,4,57,54,14,0,65,46,133,16,136,27,148,41,0,112,77,24,94,11,109,60,3,26,2,0,16,10,77,18,54,55,14,72,4,85,77,46,115,63,5,16,0,0,25,30,10,20,65,0,0,0,0,40,122,127,14,37,81,24,3,15,116,8,0,52,81,4,22,44,42,8,3,102,71,3,174,71,108,130,113,20,88,1,6,51,32,114,78,29,151,66,10,6,1,49,27,93,2,19,4,2,28,100,22,104,120,74,136,97,58,17,0,45,23,7,4,33,51,45,4,9,0,0,33,29,50,5,13,80,58,33,82,76,17,93,0,9,43,0,17,37,42,120,48,3,37,60,158

Foldseek 3Di:
DEAEEEFAAPLLQVVQVVCQVPFDDPPYGYHYDYDNFPVVSLQCQQVVVGFKFWFFLLVLLVCCDPVRQKFFWKFFDAFAADDQALLVQQQVLLVPFDVLLPQFFRFDADPLGWGDQWTARVLFLWIAGAARNRHGPPPGIDGNVDDGDDGDDYDAALLVVQQVVCCVPPNDNPQAFHFDADPSRWGDQKGARPHQGWIFGAARNGFTQAQFTGGHPDDTPDGDYRHRRGFWFKFKKFFQVDDFAPLPQFAFEAAFQACSHCQRHLLSLVLCVVVVVFVDDACVVPASLVSVPNRYQAYQHQPDDDDRNQVLWDQPDPSGSGNHVSGVLHHQLSRVVSNVVPSGRMYGHILLNHHRHNDDGMWTRASVGDIGHSSVCVVRGSFGFFTIGMMHHNVCPCSVSVQSSQVSSVVVPPPQQDDPSDAQRSHHNSDDHMDTAQPPAGSPLRADQFVSVSSVRSPHPDDQDDLQAFAEEFQDDLLQVQQVLCCVPQVRNYHYDYDNDVVVVLVCQRNRNGFKFWDDLLCVLLSVLLAKAFLWFFQQDPPDCPCVVDPPDDDPDSPFWFKFKKFFPVPVPDAPVPQFAFEEAFLADPDVQRHLLVQLSCCRNPVHDGPQNRYRAYQHQPDDCPGSNQPLWDQAPVPPPNGSHQDVSTQLHHQLSSVLSRQPVGGIYTHTLCSLVCLECPNDVDPSSNRHHQQRMWTHASVGDIGRSVVSVRRGSGGFFGIGMIHHPVSSVSVNVSQSLSCCQCAPPHPPVVSHHPQDDPSDAQRRHHNSGRGIHGQPDDPDRSLCSRGPSSRCCRNVVSDSPDPPDSCSSSSNDDHRGDD